Protein 3BWK (pdb70)

Structure (mmCIF, N/CA/C/O backbone):
data_3BWK
#
_entry.id   3BWK
#
_cell.length_a   113.996
_cell.length_b   113.996
_cell.length_c   226.116
_cell.angle_alpha   90.00
_cell.angle_beta   90.00
_cell.angle_gamma   90.00
#
_symmetry.space_group_name_H-M   'P 41 21 2'
#
loop_
_entity.id
_entity.type
_entity.pdbx_description
1 polymer 'Cysteine protease falcipain-3'
2 non-polymer N~2~-(morpholin-4-ylcarbonyl)-N-[(3S)-1-phenyl-5-(phenylsulfonyl)pentan-3-yl]-L-leucinamide
3 non-polymer 'SULFATE ION'
4 water water
#
loop_
_atom_site.group_PDB
_atom_site.id
_atom_site.type_symbol
_atom_site.label_atom_id
_atom_site.label_alt_id
_atom_site.label_comp_id
_atom_site.label_asym_id
_atom_site.label_entity_id
_atom_site.label_seq_id
_atom_site.pdbx_PDB_ins_code
_atom_site.Cartn_x
_atom_site.Cartn_y
_atom_site.Cartn_z
_atom_site.occupancy
_atom_site.B_iso_or_equiv
_atom_site.auth_seq_id
_atom_site.auth_comp_id
_atom_site.auth_asym_id
_atom_site.auth_atom_id
_atom_site.pdbx_PDB_model_num
ATOM 1 N N . TYR A 1 1 ? 21.794 -4.854 49.868 1.00 29.24 8 TYR A N 1
ATOM 2 C CA . TYR A 1 1 ? 21.133 -4.496 48.555 1.00 29.33 8 TYR A CA 1
ATOM 3 C C . TYR A 1 1 ? 19.717 -3.947 48.655 1.00 28.68 8 TYR A C 1
ATOM 4 O O . TYR A 1 1 ? 19.096 -3.690 47.629 1.00 28.42 8 TYR A O 1
ATOM 13 N N . GLU A 1 2 ? 19.194 -3.814 49.867 1.00 28.43 9 GLU A N 1
ATOM 14 C CA . GLU A 1 2 ? 17.855 -3.277 50.087 1.00 28.61 9 GLU A CA 1
ATOM 15 C C . GLU A 1 2 ? 17.873 -1.753 50.091 1.00 27.75 9 GLU A C 1
ATOM 16 O O . GLU A 1 2 ? 18.678 -1.126 50.765 1.00 28.88 9 GLU A O 1
ATOM 22 N N . ALA A 1 3 ? 16.991 -1.160 49.305 1.00 27.78 10 ALA A N 1
ATOM 23 C CA . ALA A 1 3 ? 16.826 0.285 49.225 1.00 27.26 10 ALA A CA 1
ATOM 24 C C . ALA A 1 3 ? 15.682 0.714 50.168 1.00 27.53 10 ALA A C 1
ATOM 25 O O . ALA A 1 3 ? 15.011 -0.119 50.796 1.00 26.83 10 ALA A O 1
ATOM 27 N N . ASN A 1 4 ? 15.469 2.027 50.228 1.00 27.94 11 ASN A N 1
ATOM 28 C CA . ASN A 1 4 ? 14.586 2.692 51.181 1.00 27.80 11 ASN A CA 1
ATOM 29 C C . ASN A 1 4 ? 13.322 3.113 50.431 1.00 26.88 11 ASN A C 1
ATOM 30 O O . ASN A 1 4 ? 13.432 3.823 49.451 1.00 26.04 11 ASN A O 1
ATOM 35 N N . TYR A 1 5 ? 12.136 2.682 50.857 1.00 26.83 12 TYR A N 1
ATOM 36 C CA . TYR A 1 5 ? 10.906 3.023 50.108 1.00 27.89 12 TYR A CA 1
ATOM 37 C C . TYR A 1 5 ? 10.743 4.539 49.892 1.00 28.89 12 TYR A C 1
ATOM 38 O O . TYR A 1 5 ? 10.426 5.002 48.790 1.00 28.65 12 TYR A O 1
ATOM 47 N N . GLU A 1 6 ? 10.961 5.296 50.964 1.00 30.20 13 GLU A N 1
ATOM 48 C CA . GLU A 1 6 ? 10.804 6.743 50.976 1.00 31.34 13 GLU A CA 1
ATOM 49 C C . GLU A 1 6 ? 11.638 7.445 49.903 1.00 31.67 13 GLU A C 1
ATOM 50 O O . GLU A 1 6 ? 11.137 8.319 49.191 1.00 32.67 13 GLU A O 1
ATOM 56 N N . ASP A 1 7 ? 12.911 7.065 49.783 1.00 31.83 14 ASP A N 1
ATOM 57 C CA . ASP A 1 7 ? 13.796 7.618 48.732 1.00 31.21 14 ASP A CA 1
ATOM 58 C C . ASP A 1 7 ? 13.452 7.114 47.353 1.00 30.68 14 ASP A C 1
ATOM 59 O O . ASP A 1 7 ? 13.493 7.880 46.399 1.00 31.25 14 ASP A O 1
ATOM 64 N N . VAL A 1 8 ? 13.128 5.828 47.243 1.00 29.66 15 VAL A N 1
ATOM 65 C CA . VAL A 1 8 ? 12.719 5.239 45.963 1.00 29.30 15 VAL A CA 1
ATOM 66 C C . VAL A 1 8 ? 11.426 5.850 45.400 1.00 29.09 15 VAL A C 1
ATOM 67 O O . VAL A 1 8 ? 11.389 6.236 44.234 1.00 29.68 15 VAL A O 1
ATOM 71 N N . ILE A 1 9 ? 10.380 5.981 46.202 1.00 28.46 16 ILE A N 1
ATOM 72 C CA . ILE A 1 9 ? 9.122 6.478 45.649 1.00 28.58 16 ILE A CA 1
ATOM 73 C C . ILE A 1 9 ? 9.244 7.916 45.160 1.00 28.56 16 ILE A C 1
ATOM 74 O O . ILE A 1 9 ? 8.599 8.304 44.201 1.00 28.53 16 ILE A O 1
ATOM 79 N N . LYS A 1 10 ? 10.078 8.705 45.822 1.00 29.18 17 LYS A N 1
ATOM 80 C CA . LYS A 1 10 ? 10.326 10.082 45.411 1.00 28.91 17 LYS A CA 1
ATOM 81 C C . LYS A 1 10 ? 11.017 10.159 44.039 1.00 28.86 17 LYS A C 1
ATOM 82 O O . LYS A 1 10 ? 10.742 11.070 43.274 1.00 29.25 17 LYS A O 1
ATOM 88 N N . LYS A 1 11 ? 11.891 9.209 43.716 1.00 28.69 18 LYS A N 1
ATOM 89 C CA . LYS A 1 11 ? 12.473 9.131 42.364 1.00 28.73 18 LYS A CA 1
ATOM 90 C C . LYS A 1 11 ? 11.481 8.665 41.282 1.00 28.80 18 LYS A C 1
ATOM 91 O O . LYS A 1 11 ? 11.556 9.146 40.166 1.00 28.94 18 LYS A O 1
ATOM 97 N N . TYR A 1 12 ? 10.560 7.751 41.604 1.00 28.70 19 TYR A N 1
ATOM 98 C CA . TYR A 1 12 ? 9.711 7.110 40.590 1.00 28.66 19 TYR A CA 1
ATOM 99 C C . TYR A 1 12 ? 8.349 7.794 40.374 1.00 29.21 19 TYR A C 1
ATOM 100 O O . TYR A 1 12 ? 7.833 7.804 39.260 1.00 29.20 19 TYR A O 1
ATOM 109 N N . LYS A 1 13 ? 7.750 8.340 41.430 1.00 29.25 20 LYS A N 1
ATOM 110 C CA . LYS A 1 13 ? 6.500 9.043 41.293 1.00 29.56 20 LYS A CA 1
ATOM 111 C C . LYS A 1 13 ? 6.786 10.464 40.804 1.00 31.21 20 LYS A C 1
ATOM 112 O O . LYS A 1 13 ? 7.503 11.239 41.494 1.00 31.96 20 LYS A O 1
ATOM 118 N N . PRO A 1 14 ? 6.208 10.839 39.636 1.00 31.81 21 PRO A N 1
ATOM 119 C CA . PRO A 1 14 ? 6.410 12.217 39.162 1.00 31.93 21 PRO A CA 1
ATOM 120 C C . PRO A 1 14 ? 5.804 13.241 40.110 1.00 32.57 21 PRO A C 1
ATOM 121 O O . PRO A 1 14 ? 4.826 12.951 40.796 1.00 32.75 21 PRO A O 1
ATOM 125 N N . ALA A 1 15 ? 6.418 14.420 40.169 1.00 33.35 22 ALA A N 1
ATOM 126 C CA . ALA A 1 15 ? 5.828 15.587 40.848 1.00 33.70 22 ALA A CA 1
ATOM 127 C C . ALA A 1 15 ? 4.458 15.858 40.231 1.00 33.94 22 ALA A C 1
ATOM 128 O O . ALA A 1 15 ? 4.274 15.684 39.014 1.00 34.41 22 ALA A O 1
ATOM 130 N N . ASP A 1 16 ? 3.491 16.244 41.056 1.00 34.02 23 ASP A N 1
ATOM 131 C CA . ASP A 1 16 ? 2.132 16.600 40.559 1.00 33.85 23 ASP A CA 1
ATOM 132 C C . ASP A 1 16 ? 1.328 15.401 39.978 1.00 33.72 23 ASP A C 1
ATOM 133 O O . ASP A 1 16 ? 0.191 15.577 39.483 1.00 33.73 23 ASP A O 1
ATOM 138 N N . ALA A 1 17 ? 1.910 14.197 40.041 1.00 33.05 24 ALA A N 1
ATOM 139 C CA . ALA A 1 17 ? 1.170 12.962 39.771 1.00 32.46 24 ALA A CA 1
ATOM 140 C C . ALA A 1 17 ? 0.219 12.748 40.950 1.00 31.85 24 ALA A C 1
ATOM 141 O O . ALA A 1 17 ? 0.630 12.905 42.089 1.00 31.69 24 ALA A O 1
ATOM 143 N N . LYS A 1 18 ? -1.056 12.473 40.669 1.00 31.61 25 LYS A N 1
ATOM 144 C CA . LYS A 1 18 ? -2.062 12.180 41.704 1.00 31.48 25 LYS A CA 1
ATOM 145 C C . LYS A 1 18 ? -2.490 10.727 41.528 1.00 31.07 25 LYS A C 1
ATOM 146 O O . LYS A 1 18 ? -2.820 10.329 40.418 1.00 31.30 25 LYS A O 1
ATOM 152 N N . LEU A 1 19 ? -2.494 9.935 42.602 1.00 30.68 26 LEU A N 1
ATOM 153 C CA . LEU A 1 19 ? -2.861 8.514 42.507 1.00 30.07 26 LEU A CA 1
ATOM 154 C C . LEU A 1 19 ? -4.370 8.280 42.316 1.00 29.77 26 LEU A C 1
ATOM 155 O O . LEU A 1 19 ? -5.208 8.802 43.050 1.00 28.21 26 LEU A O 1
ATOM 160 N N . ASP A 1 20 ? -4.688 7.479 41.306 1.00 30.54 27 ASP A N 1
ATOM 161 C CA . ASP A 1 20 ? -6.023 6.927 41.139 1.00 30.56 27 ASP A CA 1
ATOM 162 C C . ASP A 1 20 ? -6.073 5.595 41.886 1.00 30.07 27 ASP A C 1
ATOM 163 O O . ASP A 1 20 ? -5.461 4.621 41.468 1.00 30.40 27 ASP A O 1
ATOM 168 N N . ARG A 1 21 ? -6.801 5.587 42.999 1.00 29.68 28 ARG A N 1
ATOM 169 C CA . ARG A 1 21 ? -6.956 4.443 43.880 1.00 29.59 28 ARG A CA 1
ATOM 170 C C . ARG A 1 21 ? -8.076 3.492 43.476 1.00 28.65 28 ARG A C 1
ATOM 171 O O . ARG A 1 21 ? -8.261 2.456 44.126 1.00 28.91 28 ARG A O 1
ATOM 179 N N . ILE A 1 22 ? -8.810 3.801 42.410 1.00 27.68 29 ILE A N 1
ATOM 180 C CA . ILE A 1 22 ? -9.893 2.926 41.982 1.00 27.77 29 ILE A CA 1
ATOM 181 C C . ILE A 1 22 ? -9.352 1.691 41.258 1.00 27.33 29 ILE A C 1
ATOM 182 O O . ILE A 1 22 ? -9.606 0.557 41.678 1.00 27.30 29 ILE A O 1
ATOM 187 N N . ALA A 1 23 ? -8.564 1.901 40.207 1.00 26.86 30 ALA A N 1
ATOM 188 C CA . ALA A 1 23 ? -8.235 0.808 39.293 1.00 26.21 30 ALA A CA 1
ATOM 189 C C . ALA A 1 23 ? -6.954 1.059 38.551 1.00 25.44 30 ALA A C 1
ATOM 190 O O . ALA A 1 23 ? -6.725 2.135 38.061 1.00 24.67 30 ALA A O 1
ATOM 192 N N . TYR A 1 24 ? -6.118 0.038 38.474 1.00 25.52 31 TYR A N 1
ATOM 193 C CA . TYR A 1 24 ? -4.929 0.080 37.643 1.00 25.16 31 TYR A CA 1
ATOM 194 C C . TYR A 1 24 ? -4.401 -1.336 37.490 1.00 24.81 31 TYR A C 1
ATOM 195 O O . TYR A 1 24 ? -4.123 -2.022 38.480 1.00 23.99 31 TYR A O 1
ATOM 204 N N . ASP A 1 25 ? -4.246 -1.764 36.248 1.00 24.24 32 ASP A N 1
ATOM 205 C CA . ASP A 1 25 ? -3.955 -3.141 35.964 1.00 24.48 32 ASP A CA 1
ATOM 206 C C . ASP A 1 25 ? -2.766 -3.181 34.992 1.00 24.34 32 ASP A C 1
ATOM 207 O O . ASP A 1 25 ? -2.862 -2.719 33.875 1.00 24.10 32 ASP A O 1
ATOM 212 N N . TRP A 1 26 ? -1.640 -3.730 35.439 1.00 23.94 33 TRP A N 1
ATOM 213 C CA . TRP A 1 26 ? -0.442 -3.800 34.589 1.00 24.07 33 TRP A CA 1
ATOM 214 C C . TRP A 1 26 ? -0.574 -4.723 33.355 1.00 23.96 33 TRP A C 1
ATOM 215 O O . TRP A 1 26 ? 0.181 -4.589 32.377 1.00 23.03 33 TRP A O 1
ATOM 226 N N . ARG A 1 27 ? -1.539 -5.639 33.407 1.00 24.31 34 ARG A N 1
ATOM 227 C CA . ARG A 1 27 ? -1.898 -6.466 32.246 1.00 24.73 34 ARG A CA 1
ATOM 228 C C . ARG A 1 27 ? -2.467 -5.642 31.094 1.00 24.86 34 ARG A C 1
ATOM 229 O O . ARG A 1 27 ? -2.349 -6.037 29.970 1.00 25.61 34 ARG A O 1
ATOM 237 N N . LEU A 1 28 ? -3.077 -4.498 31.392 1.00 25.63 35 LEU A N 1
ATOM 238 C CA . LEU A 1 28 ? -3.549 -3.563 30.385 1.00 26.05 35 LEU A CA 1
ATOM 239 C C . LEU A 1 28 ? -2.489 -2.530 29.958 1.00 26.83 35 LEU A C 1
ATOM 240 O O . LEU A 1 28 ? -2.731 -1.707 29.063 1.00 27.48 35 LEU A O 1
ATOM 245 N N . HIS A 1 29 ? -1.315 -2.570 30.574 1.00 27.65 36 HIS A N 1
ATOM 246 C CA . HIS A 1 29 ? -0.253 -1.605 30.264 1.00 28.30 36 HIS A CA 1
ATOM 247 C C . HIS A 1 29 ? 1.106 -2.255 29.971 1.00 28.39 36 HIS A C 1
ATOM 248 O O . HIS A 1 29 ? 2.127 -1.612 30.064 1.00 28.56 36 HIS A O 1
ATOM 255 N N . GLY A 1 30 ? 1.102 -3.522 29.575 1.00 28.84 37 GLY A N 1
ATOM 256 C CA . GLY A 1 30 ? 2.313 -4.177 29.101 1.00 28.51 37 GLY A CA 1
ATOM 257 C C . GLY A 1 30 ? 3.348 -4.517 30.168 1.00 28.50 37 GLY A C 1
ATOM 258 O O . GLY A 1 30 ? 4.515 -4.669 29.856 1.00 28.66 37 GLY A O 1
ATOM 259 N N . GLY A 1 31 ? 2.918 -4.682 31.412 1.00 28.03 38 GLY A N 1
ATOM 260 C CA . GLY A 1 31 ? 3.840 -4.918 32.520 1.00 27.23 38 GLY A CA 1
ATOM 261 C C . GLY A 1 31 ? 3.854 -6.333 33.082 1.00 26.53 38 GLY A C 1
ATOM 262 O O . GLY A 1 31 ? 4.513 -6.569 34.086 1.00 27.05 38 GLY A O 1
ATOM 263 N N . VAL A 1 32 ? 3.138 -7.262 32.445 1.00 25.70 39 VAL A N 1
ATOM 264 C CA . VAL A 1 32 ? 2.975 -8.636 32.938 1.00 25.24 39 VAL A CA 1
ATOM 265 C C . VAL A 1 32 ? 3.190 -9.675 31.817 1.00 24.92 39 VAL A C 1
ATOM 266 O O . VAL A 1 32 ? 2.533 -9.682 30.783 1.00 25.34 39 VAL A O 1
ATOM 270 N N . THR A 1 33 ? 4.066 -10.617 32.115 1.00 25.32 40 THR A N 1
ATOM 271 C CA . THR A 1 33 ? 4.478 -11.677 31.242 1.00 23.93 40 THR A CA 1
ATOM 272 C C . THR A 1 33 ? 3.567 -12.890 31.507 1.00 23.91 40 THR A C 1
ATOM 273 O O . THR A 1 33 ? 2.824 -12.906 32.484 1.00 23.83 40 THR A O 1
ATOM 277 N N . PRO A 1 34 ? 3.575 -13.887 30.606 1.00 23.34 41 PRO A N 1
ATOM 278 C CA . PRO A 1 34 ? 2.700 -15.043 30.754 1.00 23.48 41 PRO A CA 1
ATOM 279 C C . PRO A 1 34 ? 2.788 -15.767 32.094 1.00 23.65 41 PRO A C 1
ATOM 280 O O . PRO A 1 34 ? 3.824 -15.758 32.765 1.00 23.30 41 PRO A O 1
ATOM 284 N N . VAL A 1 35 ? 1.662 -16.368 32.459 1.00 24.41 42 VAL A N 1
ATOM 285 C CA . VAL A 1 35 ? 1.529 -17.202 33.629 1.00 24.16 42 VAL A CA 1
ATOM 286 C C . VAL A 1 35 ? 2.355 -18.468 33.399 1.00 24.59 42 VAL A C 1
ATOM 287 O O . VAL A 1 35 ? 2.345 -19.052 32.294 1.00 24.98 42 VAL A O 1
ATOM 291 N N . LYS A 1 36 ? 3.106 -18.837 34.436 1.00 24.81 43 LYS A N 1
ATOM 292 C CA . LYS A 1 36 ? 3.882 -20.076 34.448 1.00 24.90 43 LYS A CA 1
ATOM 293 C C . LYS A 1 36 ? 3.317 -21.112 35.485 1.00 25.05 43 LYS A C 1
ATOM 294 O O . LYS A 1 36 ? 2.336 -20.863 36.218 1.00 22.82 43 LYS A O 1
ATOM 300 N N . ASP A 1 37 ? 3.893 -22.311 35.439 1.00 25.34 44 ASP A N 1
ATOM 301 C CA . ASP A 1 37 ? 3.478 -23.437 36.268 1.00 25.35 44 ASP A CA 1
ATOM 302 C C . ASP A 1 37 ? 4.673 -24.107 36.960 1.00 25.35 44 ASP A C 1
ATOM 303 O O . ASP A 1 37 ? 5.550 -24.698 36.308 1.00 24.65 44 ASP A O 1
ATOM 308 N N . GLN A 1 38 ? 4.672 -24.041 38.283 1.00 25.47 45 GLN A N 1
ATOM 309 C CA . GLN A 1 38 ? 5.739 -24.626 39.074 1.00 26.16 45 GLN A CA 1
ATOM 310 C C . GLN A 1 38 ? 5.700 -26.169 39.171 1.00 25.93 45 GLN A C 1
ATOM 311 O O . GLN A 1 38 ? 6.706 -26.784 39.535 1.00 25.39 45 GLN A O 1
ATOM 317 N N . ALA A 1 39 ? 4.586 -26.789 38.755 1.00 24.94 46 ALA A N 1
ATOM 318 C CA . ALA A 1 39 ? 4.426 -28.237 38.805 1.00 24.87 46 ALA A CA 1
ATOM 319 C C . ALA A 1 39 ? 4.676 -28.771 40.217 1.00 24.44 46 ALA A C 1
ATOM 320 O O . ALA A 1 39 ? 4.347 -28.092 41.177 1.00 24.20 46 ALA A O 1
ATOM 322 N N . LEU A 1 40 ? 5.211 -29.984 40.367 1.00 25.80 47 LEU A N 1
ATOM 323 C CA . LEU A 1 40 ? 5.327 -30.603 41.687 1.00 25.84 47 LEU A CA 1
ATOM 324 C C . LEU A 1 40 ? 6.623 -30.131 42.379 1.00 26.37 47 LEU A C 1
ATOM 325 O O . LEU A 1 40 ? 7.604 -30.863 42.466 1.00 26.44 47 LEU A O 1
ATOM 330 N N . CYS A 1 41 ? 6.612 -28.898 42.882 1.00 26.92 48 CYS A N 1
ATOM 331 C CA . CYS A 1 41 ? 7.807 -28.291 43.430 1.00 26.94 48 CYS A CA 1
ATOM 332 C C . CYS A 1 41 ? 7.423 -27.047 44.221 1.00 26.83 48 CYS A C 1
ATOM 333 O O . CYS A 1 41 ? 6.573 -26.281 43.782 1.00 27.03 48 CYS A O 1
ATOM 336 N N . GLY A 1 42 ? 8.047 -26.844 45.387 1.00 26.63 49 GLY A N 1
ATOM 337 C CA . GLY A 1 42 ? 7.774 -25.672 46.230 1.00 26.53 49 GLY A CA 1
ATOM 338 C C . GLY A 1 42 ? 8.600 -24.441 45.886 1.00 26.26 49 GLY A C 1
ATOM 339 O O . GLY A 1 42 ? 9.115 -23.750 46.773 1.00 25.75 49 GLY A O 1
ATOM 340 N N . SER A 1 43 ? 8.705 -24.162 44.592 1.00 26.29 50 SER A N 1
ATOM 341 C CA . SER A 1 43 ? 9.526 -23.054 44.077 1.00 26.13 50 SER A CA 1
ATOM 342 C C . SER A 1 43 ? 8.777 -21.743 43.861 1.00 25.33 50 SER A C 1
ATOM 343 O O . SER A 1 43 ? 9.219 -20.917 43.078 1.00 25.65 50 SER A O 1
ATOM 346 N N . CYS A 1 44 ? 7.656 -21.549 44.545 1.00 25.06 51 CYS A N 1
ATOM 347 C CA . CYS A 1 44 ? 6.856 -20.322 44.439 1.00 24.47 51 CYS A CA 1
ATOM 348 C C . CYS A 1 44 ? 7.696 -19.079 44.684 1.00 24.35 51 CYS A C 1
ATOM 349 O O . CYS A 1 44 ? 7.524 -18.060 44.010 1.00 24.65 51 CYS A O 1
ATOM 352 N N . TRP A 1 45 ? 8.616 -19.167 45.639 1.00 23.63 52 TRP A N 1
ATOM 353 C CA . TRP A 1 45 ? 9.526 -18.041 45.948 1.00 23.31 52 TRP A CA 1
ATOM 354 C C . TRP A 1 45 ? 10.356 -17.533 44.731 1.00 22.83 52 TRP A C 1
ATOM 355 O O . TRP A 1 45 ? 10.692 -16.345 44.632 1.00 22.00 52 TRP A O 1
ATOM 366 N N . ALA A 1 46 ? 10.676 -18.464 43.841 1.00 23.07 53 ALA A N 1
ATOM 367 C CA . ALA A 1 46 ? 11.456 -18.228 42.624 1.00 22.52 53 ALA A CA 1
ATOM 368 C C . ALA A 1 46 ? 10.540 -17.701 41.505 1.00 22.44 53 ALA A C 1
ATOM 369 O O . ALA A 1 46 ? 10.892 -16.810 40.766 1.00 24.78 53 ALA A O 1
ATOM 371 N N . PHE A 1 47 ? 9.331 -18.219 41.409 1.00 22.45 54 PHE A N 1
ATOM 372 C CA . PHE A 1 47 ? 8.313 -17.694 40.492 1.00 22.07 54 PHE A CA 1
ATOM 373 C C . PHE A 1 47 ? 7.872 -16.257 40.828 1.00 22.13 54 PHE A C 1
ATOM 374 O O . PHE A 1 47 ? 7.804 -15.359 39.950 1.00 21.12 54 PHE A O 1
ATOM 382 N N . SER A 1 48 ? 7.646 -16.018 42.116 1.00 22.89 55 SER A N 1
ATOM 383 C CA . SER A 1 48 ? 7.326 -14.671 42.604 1.00 23.09 55 SER A CA 1
ATOM 384 C C . SER A 1 48 ? 8.413 -13.662 42.293 1.00 23.80 55 SER A C 1
ATOM 385 O O . SER A 1 48 ? 8.164 -12.667 41.602 1.00 25.47 55 SER A O 1
ATOM 388 N N . SER A 1 49 ? 9.618 -13.922 42.782 1.00 23.58 56 SER A N 1
ATOM 389 C CA . SER A 1 49 ? 10.715 -13.016 42.628 1.00 23.70 56 SER A CA 1
ATOM 390 C C . SER A 1 49 ? 11.142 -12.836 41.158 1.00 24.31 56 SER A C 1
ATOM 391 O O . SER A 1 49 ? 11.275 -11.712 40.711 1.00 25.30 56 SER A O 1
ATOM 394 N N . VAL A 1 50 ? 11.357 -13.920 40.408 1.00 24.52 57 VAL A N 1
ATOM 395 C CA . VAL A 1 50 ? 11.713 -13.788 38.993 1.00 23.50 57 VAL A CA 1
ATOM 396 C C . VAL A 1 50 ? 10.629 -13.077 38.188 1.00 23.56 57 VAL A C 1
ATOM 397 O O . VAL A 1 50 ? 10.921 -12.252 37.321 1.00 23.97 57 VAL A O 1
ATOM 401 N N . GLY A 1 51 ? 9.377 -13.386 38.482 1.00 23.90 58 GLY A N 1
ATOM 402 C CA . GLY A 1 51 ? 8.259 -12.764 37.789 1.00 23.68 58 GLY A CA 1
ATOM 403 C C . GLY A 1 51 ? 8.205 -11.269 37.973 1.00 23.74 58 GLY A C 1
ATOM 404 O O . GLY A 1 51 ? 7.896 -10.541 37.039 1.00 24.16 58 GLY A O 1
ATOM 405 N N . SER A 1 52 ? 8.491 -10.795 39.188 1.00 24.15 59 SER A N 1
ATOM 406 C CA . SER A 1 52 ? 8.470 -9.366 39.455 1.00 23.60 59 SER A CA 1
ATOM 407 C C . SER A 1 52 ? 9.603 -8.666 38.667 1.00 23.68 59 SER A C 1
ATOM 408 O O . SER A 1 52 ? 9.449 -7.520 38.247 1.00 23.21 59 SER A O 1
ATOM 411 N N . VAL A 1 53 ? 10.709 -9.381 38.444 1.00 24.26 60 VAL A N 1
ATOM 412 C CA . VAL A 1 53 ? 11.837 -8.879 37.651 1.00 23.98 60 VAL A CA 1
ATOM 413 C C . VAL A 1 53 ? 11.489 -8.832 36.165 1.00 24.50 60 VAL A C 1
ATOM 414 O O . VAL A 1 53 ? 11.807 -7.857 35.481 1.00 25.31 60 VAL A O 1
ATOM 418 N N . GLU A 1 54 ? 10.836 -9.879 35.661 1.00 25.08 61 GLU A N 1
ATOM 419 C CA . GLU A 1 54 ? 10.277 -9.884 34.288 1.00 24.98 61 GLU A CA 1
ATOM 420 C C . GLU A 1 54 ? 9.386 -8.669 34.062 1.00 25.02 61 GLU A C 1
ATOM 421 O O . GLU A 1 54 ? 9.514 -7.984 33.046 1.00 25.34 61 GLU A O 1
ATOM 427 N N . SER A 1 55 ? 8.500 -8.400 35.016 1.00 24.97 62 SER A N 1
ATOM 428 C CA . SER A 1 55 ? 7.663 -7.197 35.000 1.00 25.15 62 SER A CA 1
ATOM 429 C C . SER A 1 55 ? 8.455 -5.864 34.994 1.00 25.40 62 SER A C 1
ATOM 430 O O . SER A 1 55 ? 8.114 -4.962 34.211 1.00 25.26 62 SER A O 1
ATOM 433 N N . GLN A 1 56 ? 9.501 -5.729 35.810 1.00 25.23 63 GLN A N 1
ATOM 434 C CA . GLN A 1 56 ? 10.283 -4.486 35.789 1.00 25.83 63 GLN A CA 1
ATOM 435 C C . GLN A 1 56 ? 10.985 -4.299 34.467 1.00 25.29 63 GLN A C 1
ATOM 436 O O . GLN A 1 56 ? 10.993 -3.215 33.919 1.00 25.25 63 GLN A O 1
ATOM 442 N N . TYR A 1 57 ? 11.596 -5.368 33.974 1.00 25.13 64 TYR A N 1
ATOM 443 C CA . TYR A 1 57 ? 12.164 -5.353 32.617 1.00 25.09 64 TYR A CA 1
ATOM 444 C C . TYR A 1 57 ? 11.147 -4.951 31.554 1.00 25.05 64 TYR A C 1
ATOM 445 O O . TYR A 1 57 ? 11.468 -4.128 30.716 1.00 25.71 64 TYR A O 1
ATOM 454 N N . ALA A 1 58 ? 9.932 -5.501 31.600 1.00 25.25 65 ALA A N 1
ATOM 455 C CA . ALA A 1 58 ? 8.914 -5.192 30.586 1.00 25.57 65 ALA A CA 1
ATOM 456 C C . ALA A 1 58 ? 8.528 -3.725 30.628 1.00 26.06 65 ALA A C 1
ATOM 457 O O . ALA A 1 58 ? 8.395 -3.073 29.595 1.00 26.72 65 ALA A O 1
ATOM 459 N N . ILE A 1 59 ? 8.371 -3.202 31.833 1.00 26.60 66 ILE A N 1
ATOM 460 C CA . ILE A 1 59 ? 7.944 -1.826 32.046 1.00 26.32 66 ILE A CA 1
ATOM 461 C C . ILE A 1 59 ? 9.054 -0.833 31.667 1.00 26.76 66 ILE A C 1
ATOM 462 O O . ILE A 1 59 ? 8.785 0.154 31.021 1.00 26.74 66 ILE A O 1
ATOM 467 N N . ARG A 1 60 ? 10.294 -1.094 32.075 1.00 27.42 67 ARG A N 1
ATOM 468 C CA . ARG A 1 60 ? 11.375 -0.131 31.918 1.00 27.97 67 ARG A CA 1
ATOM 469 C C . ARG A 1 60 ? 12.058 -0.219 30.564 1.00 28.49 67 ARG A C 1
ATOM 470 O O . ARG A 1 60 ? 12.530 0.788 30.040 1.00 27.84 67 ARG A O 1
ATOM 478 N N . LYS A 1 61 ? 12.121 -1.424 30.001 1.00 29.33 68 LYS A N 1
ATOM 479 C CA . LYS A 1 61 ? 12.806 -1.629 28.738 1.00 30.20 68 LYS A CA 1
ATOM 480 C C . LYS A 1 61 ? 11.837 -1.843 27.583 1.00 29.95 68 LYS A C 1
ATOM 481 O O . LYS A 1 61 ? 12.229 -1.808 26.434 1.00 29.40 68 LYS A O 1
ATOM 487 N N . LYS A 1 62 ? 10.561 -2.023 27.894 1.00 30.56 69 LYS A N 1
ATOM 488 C CA . LYS A 1 62 ? 9.514 -2.113 26.866 1.00 31.38 69 LYS A CA 1
ATOM 489 C C . LYS A 1 62 ? 9.798 -3.191 25.811 1.00 30.77 69 LYS A C 1
ATOM 490 O O . LYS A 1 62 ? 9.665 -2.980 24.627 1.00 31.12 69 LYS A O 1
ATOM 496 N N . ALA A 1 63 ? 10.165 -4.365 26.289 1.00 30.34 70 ALA A N 1
ATOM 497 C CA . ALA A 1 63 ? 10.417 -5.515 25.437 1.00 29.83 70 ALA A CA 1
ATOM 498 C C . ALA A 1 63 ? 10.154 -6.707 26.331 1.00 29.41 70 ALA A C 1
ATOM 499 O O . ALA A 1 63 ? 9.998 -6.551 27.543 1.00 29.68 70 ALA A O 1
ATOM 501 N N . LEU A 1 64 ? 10.095 -7.884 25.723 1.00 28.92 71 LEU A N 1
ATOM 502 C CA . LEU A 1 64 ? 9.709 -9.084 26.420 1.00 28.25 71 LEU A CA 1
ATOM 503 C C . LEU A 1 64 ? 10.969 -9.810 26.904 1.00 27.66 71 LEU A C 1
ATOM 504 O O . LEU A 1 64 ? 11.817 -10.171 26.108 1.00 27.68 71 LEU A O 1
ATOM 509 N N . PHE A 1 65 ? 11.073 -10.001 28.210 1.00 26.97 72 PHE A N 1
ATOM 510 C CA . PHE A 1 65 ? 12.168 -10.718 28.819 1.00 26.16 72 PHE A CA 1
ATOM 511 C C . PHE A 1 65 ? 11.581 -11.826 29.655 1.00 25.05 72 PHE A C 1
ATOM 512 O O . PHE A 1 65 ? 10.746 -11.582 30.521 1.00 24.77 72 PHE A O 1
ATOM 520 N N . LEU A 1 66 ? 12.008 -13.046 29.355 1.00 24.28 73 LEU A N 1
ATOM 521 C CA . LEU A 1 66 ? 11.575 -14.251 30.024 1.00 23.84 73 LEU A CA 1
ATOM 522 C C . LEU A 1 66 ? 12.790 -14.909 30.660 1.00 22.91 73 LEU A C 1
ATOM 523 O O . LEU A 1 66 ? 13.728 -15.291 29.961 1.00 22.28 73 LEU A O 1
ATOM 528 N N . PHE A 1 67 ? 12.783 -15.001 31.994 1.00 22.78 74 PHE A N 1
ATOM 529 C CA . PHE A 1 67 ? 13.939 -15.472 32.769 1.00 22.40 74 PHE A CA 1
ATOM 530 C C . PHE A 1 67 ? 13.685 -16.816 33.434 1.00 22.20 74 PHE A C 1
ATOM 531 O O . PHE A 1 67 ? 12.596 -17.352 33.431 1.00 21.65 74 PHE A O 1
ATOM 539 N N . SER A 1 68 ? 14.729 -17.342 34.041 1.00 23.00 75 SER A N 1
ATOM 540 C CA . SER A 1 68 ? 14.778 -18.714 34.465 1.00 23.33 75 SER A CA 1
ATOM 541 C C . SER A 1 68 ? 14.623 -18.845 35.959 1.00 23.89 75 SER A C 1
ATOM 542 O O . SER A 1 68 ? 15.494 -18.451 36.728 1.00 25.30 75 SER A O 1
ATOM 545 N N . GLU A 1 69 ? 13.503 -19.404 36.390 1.00 25.19 76 GLU A N 1
ATOM 546 C CA . GLU A 1 69 ? 13.327 -19.778 37.795 1.00 24.60 76 GLU A CA 1
ATOM 547 C C . GLU A 1 69 ? 14.237 -20.931 38.183 1.00 24.46 76 GLU A C 1
ATOM 548 O O . GLU A 1 69 ? 14.686 -20.996 39.301 1.00 24.27 76 GLU A O 1
ATOM 554 N N . GLN A 1 70 ? 14.511 -21.839 37.247 1.00 24.56 77 GLN A N 1
ATOM 555 C CA . GLN A 1 70 ? 15.352 -23.016 37.523 1.00 24.90 77 GLN A CA 1
ATOM 556 C C . GLN A 1 70 ? 16.790 -22.693 37.963 1.00 24.67 77 GLN A C 1
ATOM 557 O O . GLN A 1 70 ? 17.380 -23.396 38.758 1.00 24.13 77 GLN A O 1
ATOM 563 N N . GLU A 1 71 ? 17.352 -21.640 37.418 1.00 25.39 78 GLU A N 1
ATOM 564 C CA . GLU A 1 71 ? 18.649 -21.175 37.830 1.00 26.77 78 GLU A CA 1
ATOM 565 C C . GLU A 1 71 ? 18.712 -20.813 39.296 1.00 27.05 78 GLU A C 1
ATOM 566 O O . GLU A 1 71 ? 19.691 -21.111 39.965 1.00 27.80 78 GLU A O 1
ATOM 572 N N . LEU A 1 72 ? 17.677 -20.139 39.799 1.00 27.30 79 LEU A N 1
ATOM 573 C CA . LEU A 1 72 ? 17.614 -19.804 41.209 1.00 26.82 79 LEU A CA 1
ATOM 574 C C . LEU A 1 72 ? 17.421 -21.063 42.017 1.00 26.57 79 LEU A C 1
ATOM 575 O O . LEU A 1 72 ? 18.064 -21.249 43.064 1.00 27.18 79 LEU A O 1
ATOM 580 N N . VAL A 1 73 ? 16.536 -21.926 41.542 1.00 25.65 80 VAL A N 1
ATOM 581 C CA . VAL A 1 73 ? 16.307 -23.190 42.222 1.00 25.58 80 VAL A CA 1
ATOM 582 C C . VAL A 1 73 ? 17.603 -23.938 42.344 1.00 25.90 80 VAL A C 1
ATOM 583 O O . VAL A 1 73 ? 17.906 -24.416 43.414 1.00 26.90 80 VAL A O 1
ATOM 587 N N . ASP A 1 74 ? 18.371 -24.020 41.258 1.00 25.83 81 ASP A N 1
ATOM 588 C CA . ASP A 1 74 ? 19.601 -24.767 41.251 1.00 25.85 81 ASP A CA 1
ATOM 589 C C . ASP A 1 74 ? 20.700 -24.067 42.006 1.00 25.84 81 ASP A C 1
ATOM 590 O O . ASP A 1 74 ? 21.509 -24.727 42.585 1.00 25.99 81 ASP A O 1
ATOM 595 N N . CYS A 1 75 ? 20.785 -22.745 41.911 1.00 26.87 82 CYS A N 1
ATOM 596 C CA . CYS A 1 75 ? 22.011 -22.017 42.288 1.00 27.32 82 CYS A CA 1
ATOM 597 C C . CYS A 1 75 ? 21.889 -21.131 43.507 1.00 27.41 82 CYS A C 1
ATOM 598 O O . CYS A 1 75 ? 22.896 -20.710 44.024 1.00 28.08 82 CYS A O 1
ATOM 601 N N . SER A 1 76 ? 20.678 -20.806 43.934 1.00 27.88 83 SER A N 1
ATOM 602 C CA . SER A 1 76 ? 20.482 -19.920 45.090 1.00 28.37 83 SER A CA 1
ATOM 603 C C . SER A 1 76 ? 20.742 -20.675 46.380 1.00 28.23 83 SER A C 1
ATOM 604 O O . SER A 1 76 ? 19.866 -21.375 46.849 1.00 28.73 83 SER A O 1
ATOM 607 N N . VAL A 1 77 ? 21.933 -20.518 46.954 1.00 28.98 84 VAL A N 1
ATOM 608 C CA . VAL A 1 77 ? 22.340 -21.241 48.164 1.00 29.17 84 VAL A CA 1
ATOM 609 C C . VAL A 1 77 ? 21.636 -20.742 49.431 1.00 29.44 84 VAL A C 1
ATOM 610 O O . VAL A 1 77 ? 21.531 -21.463 50.432 1.00 29.47 84 VAL A O 1
ATOM 614 N N . LYS A 1 78 ? 21.133 -19.515 49.362 1.00 30.12 85 LYS A N 1
ATOM 615 C CA . LYS A 1 78 ? 20.350 -18.904 50.442 1.00 30.24 85 LYS A CA 1
ATOM 616 C C . LYS A 1 78 ? 18.917 -19.398 50.515 1.00 29.56 85 LYS A C 1
ATOM 617 O O . LYS A 1 78 ? 18.238 -19.141 51.495 1.00 29.92 85 LYS A O 1
ATOM 623 N N . ASN A 1 79 ? 18.464 -20.116 49.490 1.00 28.86 86 ASN A N 1
ATOM 624 C CA . ASN A 1 79 ? 17.143 -20.748 49.478 1.00 27.83 86 ASN A CA 1
ATOM 625 C C . ASN A 1 79 ? 17.286 -22.258 49.456 1.00 26.82 86 ASN A C 1
ATOM 626 O O . ASN A 1 79 ? 18.381 -22.727 49.549 1.00 26.14 86 ASN A O 1
ATOM 631 N N . ASN A 1 80 ? 16.178 -23.001 49.367 1.00 26.79 87 ASN A N 1
ATOM 632 C CA . ASN A 1 80 ? 16.183 -24.454 49.484 1.00 27.06 87 ASN A CA 1
ATOM 633 C C . ASN A 1 80 ? 15.446 -25.126 48.336 1.00 26.69 87 ASN A C 1
ATOM 634 O O . ASN A 1 80 ? 14.709 -26.073 48.559 1.00 26.38 87 ASN A O 1
ATOM 639 N N . GLY A 1 81 ? 15.631 -24.629 47.111 1.00 26.26 88 GLY A N 1
ATOM 640 C CA . GLY A 1 81 ? 14.985 -25.205 45.930 1.00 25.91 88 GLY A CA 1
ATOM 641 C C . GLY A 1 81 ? 13.500 -25.491 46.058 1.00 25.41 88 GLY A C 1
ATOM 642 O O . GLY A 1 81 ? 12.712 -24.620 46.424 1.00 24.21 88 GLY A O 1
ATOM 643 N N . CYS A 1 82 ? 13.128 -26.738 45.781 1.00 25.49 89 CYS A N 1
ATOM 644 C CA . CYS A 1 82 ? 11.735 -27.205 45.908 1.00 25.49 89 CYS A CA 1
ATOM 645 C C . CYS A 1 82 ? 11.196 -27.230 47.333 1.00 24.86 89 CYS A C 1
ATOM 646 O O . CYS A 1 82 ? 9.988 -27.310 47.540 1.00 25.34 89 CYS A O 1
ATOM 649 N N . TYR A 1 83 ? 12.073 -27.151 48.321 1.00 24.52 90 TYR A N 1
ATOM 650 C CA . TYR A 1 83 ? 11.637 -27.153 49.708 1.00 24.62 90 TYR A CA 1
ATOM 651 C C . TYR A 1 83 ? 11.297 -25.780 50.238 1.00 24.59 90 TYR A C 1
ATOM 652 O O . TYR A 1 83 ? 10.848 -25.687 51.358 1.00 25.11 90 TYR A O 1
ATOM 661 N N . GLY A 1 84 ? 11.535 -24.735 49.441 1.00 24.81 91 GLY A N 1
ATOM 662 C CA . GLY A 1 84 ? 11.112 -23.382 49.757 1.00 24.92 91 GLY A CA 1
ATOM 663 C C . GLY A 1 84 ? 12.214 -22.345 49.861 1.00 24.79 91 GLY A C 1
ATOM 664 O O . GLY A 1 84 ? 13.383 -22.639 49.759 1.00 25.72 91 GLY A O 1
ATOM 665 N N . GLY A 1 85 ? 11.806 -21.113 50.103 1.00 24.73 92 GLY A N 1
ATOM 666 C CA . GLY A 1 85 ? 12.702 -20.003 50.200 1.00 24.86 92 GLY A CA 1
ATOM 667 C C . GLY A 1 85 ? 11.967 -18.714 50.520 1.00 25.13 92 GLY A C 1
ATOM 668 O O . GLY A 1 85 ? 10.827 -18.741 50.977 1.00 24.21 92 GLY A O 1
ATOM 669 N N . TYR A 1 86 ? 12.663 -17.597 50.299 1.00 25.95 93 TYR A N 1
ATOM 670 C CA . TYR A 1 86 ? 12.276 -16.287 50.773 1.00 26.92 93 TYR A CA 1
ATOM 671 C C . TYR A 1 86 ? 12.494 -15.339 49.638 1.00 26.63 93 TYR A C 1
ATOM 672 O O . TYR A 1 86 ? 13.413 -15.535 48.870 1.00 27.00 93 TYR A O 1
ATOM 681 N N . ILE A 1 87 ? 11.678 -14.292 49.563 1.00 26.21 94 ILE A N 1
ATOM 682 C CA . ILE A 1 87 ? 11.726 -13.339 48.469 1.00 26.31 94 ILE A CA 1
ATOM 683 C C . ILE A 1 87 ? 13.042 -12.554 48.466 1.00 26.58 94 ILE A C 1
ATOM 684 O O . ILE A 1 87 ? 13.664 -12.436 47.425 1.00 27.14 94 ILE A O 1
ATOM 689 N N . THR A 1 88 ? 13.468 -12.041 49.623 1.00 26.60 95 THR A N 1
ATOM 690 C CA . THR A 1 88 ? 14.690 -11.237 49.699 1.00 26.68 95 THR A CA 1
ATOM 691 C C . THR A 1 88 ? 15.947 -12.063 49.439 1.00 25.98 95 THR A C 1
ATOM 692 O O . THR A 1 88 ? 16.852 -11.598 48.787 1.00 25.08 95 THR A O 1
ATOM 696 N N . ASN A 1 89 ? 15.987 -13.287 49.963 1.00 26.38 96 ASN A N 1
ATOM 697 C CA . ASN A 1 89 ? 17.072 -14.227 49.675 1.00 25.74 96 ASN A CA 1
ATOM 698 C C . ASN A 1 89 ? 17.233 -14.412 48.176 1.00 25.65 96 ASN A C 1
ATOM 699 O O . ASN A 1 89 ? 18.342 -14.367 47.655 1.00 26.33 96 ASN A O 1
ATOM 704 N N . ALA A 1 90 ? 16.103 -14.614 47.494 1.00 25.56 97 ALA A N 1
ATOM 705 C CA . ALA A 1 90 ? 16.028 -14.738 46.039 1.00 24.96 97 ALA A CA 1
ATOM 706 C C . ALA A 1 90 ? 16.654 -13.524 45.348 1.00 25.15 97 ALA A C 1
ATOM 707 O O . ALA A 1 90 ? 17.552 -13.703 44.510 1.00 24.80 97 ALA A O 1
ATOM 709 N N . PHE A 1 91 ? 16.223 -12.301 45.715 1.00 23.96 98 PHE A N 1
ATOM 710 C CA . PHE A 1 91 ? 16.828 -11.109 45.131 1.00 24.27 98 PHE A CA 1
ATOM 711 C C . PHE A 1 91 ? 18.333 -10.957 45.442 1.00 24.73 98 PHE A C 1
ATOM 712 O O . PHE A 1 91 ? 19.090 -10.558 44.573 1.00 25.05 98 PHE A O 1
ATOM 720 N N . ASP A 1 92 ? 18.746 -11.253 46.679 1.00 25.11 99 ASP A N 1
ATOM 721 C CA . ASP A 1 92 ? 20.143 -11.238 47.070 1.00 25.78 99 ASP A CA 1
ATOM 722 C C . ASP A 1 92 ? 21.013 -12.162 46.219 1.00 25.93 99 ASP A C 1
ATOM 723 O O . ASP A 1 92 ? 22.116 -11.785 45.852 1.00 26.20 99 ASP A O 1
ATOM 728 N N . ASP A 1 93 ? 20.529 -13.364 45.933 1.00 26.47 100 ASP A N 1
ATOM 729 C CA . ASP A 1 93 ? 21.251 -14.313 45.077 1.00 27.20 100 ASP A CA 1
ATOM 730 C C . ASP A 1 93 ? 21.208 -13.962 43.610 1.00 27.26 100 ASP A C 1
ATOM 731 O O . ASP A 1 93 ? 22.149 -14.273 42.898 1.00 28.23 100 ASP A O 1
ATOM 736 N N . MET A 1 94 ? 20.137 -13.342 43.128 1.00 27.72 101 MET A N 1
ATOM 737 C CA . MET A 1 94 ? 20.141 -12.808 41.746 1.00 27.36 101 MET A CA 1
ATOM 738 C C . MET A 1 94 ? 21.281 -11.847 41.573 1.00 27.45 101 MET A C 1
ATOM 739 O O . MET A 1 94 ? 21.873 -11.801 40.524 1.00 28.62 101 MET A O 1
ATOM 744 N N . ILE A 1 95 ? 21.550 -11.042 42.592 1.00 27.65 102 ILE A N 1
ATOM 745 C CA . ILE A 1 95 ? 22.616 -10.068 42.531 1.00 27.56 102 ILE A CA 1
ATOM 746 C C . ILE A 1 95 ? 23.968 -10.753 42.678 1.00 28.23 102 ILE A C 1
ATOM 747 O O . ILE A 1 95 ? 24.886 -10.501 41.880 1.00 29.07 102 ILE A O 1
ATOM 752 N N . ASP A 1 96 ? 24.104 -11.613 43.681 1.00 28.05 103 ASP A N 1
ATOM 753 C CA . ASP A 1 96 ? 25.395 -12.252 43.928 1.00 28.26 103 ASP A CA 1
ATOM 754 C C . ASP A 1 96 ? 25.818 -13.207 42.819 1.00 28.08 103 ASP A C 1
ATOM 755 O O . ASP A 1 96 ? 27.003 -13.330 42.548 1.00 27.93 103 ASP A O 1
ATOM 760 N N . LEU A 1 97 ? 24.859 -13.908 42.208 1.00 27.79 104 LEU A N 1
ATOM 761 C CA . LEU A 1 97 ? 25.166 -14.844 41.134 1.00 27.70 104 LEU A CA 1
ATOM 762 C C . LEU A 1 97 ? 25.542 -14.150 39.817 1.00 27.09 104 LEU A C 1
ATOM 763 O O . LEU A 1 97 ? 26.028 -14.784 38.908 1.00 26.05 104 LEU A O 1
ATOM 768 N N . GLY A 1 98 ? 25.282 -12.854 39.701 1.00 27.03 105 GLY A N 1
ATOM 769 C CA . GLY A 1 98 ? 25.634 -12.122 38.490 1.00 26.71 105 GLY A CA 1
ATOM 770 C C . GLY A 1 98 ? 24.488 -11.991 37.507 1.00 26.44 105 GLY A C 1
ATOM 771 O O . GLY A 1 98 ? 24.708 -11.747 36.325 1.00 26.50 105 GLY A O 1
ATOM 772 N N . GLY A 1 99 ? 23.266 -12.138 38.006 1.00 25.88 106 GLY A N 1
ATOM 773 C CA . GLY A 1 99 ? 22.076 -11.919 37.212 1.00 25.80 106 GLY A CA 1
ATOM 774 C C . GLY A 1 99 ? 21.292 -13.162 36.856 1.00 25.47 106 GLY A C 1
ATOM 775 O O . GLY A 1 99 ? 21.685 -14.294 37.139 1.00 23.81 106 GLY A O 1
ATOM 776 N N . LEU A 1 100 ? 20.147 -12.926 36.232 1.00 25.93 107 LEU A N 1
ATOM 777 C CA . LEU A 1 100 ? 19.264 -13.994 35.805 1.00 25.93 107 LEU A CA 1
ATOM 778 C C . LEU A 1 100 ? 19.668 -14.486 34.414 1.00 25.93 107 LEU A C 1
ATOM 779 O O . LEU A 1 100 ? 20.389 -13.807 33.711 1.00 25.09 107 LEU A O 1
ATOM 784 N N . CYS A 1 101 ? 19.235 -15.698 34.073 1.00 26.45 108 CYS A N 1
ATOM 785 C CA . CYS A 1 101 ? 19.397 -16.295 32.752 1.00 27.19 108 CYS A CA 1
ATOM 786 C C . CYS A 1 101 ? 18.056 -16.257 32.060 1.00 26.22 108 CYS A C 1
ATOM 787 O O . CYS A 1 101 ? 17.015 -16.207 32.719 1.00 24.77 108 CYS A O 1
ATOM 790 N N . SER A 1 102 ? 18.085 -16.341 30.734 1.00 25.75 109 SER A N 1
ATOM 791 C CA . SER A 1 102 ? 16.864 -16.500 29.967 1.00 26.55 109 SER A CA 1
ATOM 792 C C . SER A 1 102 ? 16.234 -17.879 30.204 1.00 26.01 109 SER A C 1
ATOM 793 O O . SER A 1 102 ? 16.919 -18.881 30.476 1.00 24.81 109 SER A O 1
ATOM 796 N N . GLN A 1 103 ? 14.915 -17.882 30.078 1.00 26.32 110 GLN A N 1
ATOM 797 C CA . GLN A 1 103 ? 14.084 -19.077 30.204 1.00 27.20 110 GLN A CA 1
ATOM 798 C C . GLN A 1 103 ? 14.548 -20.189 29.243 1.00 27.20 110 GLN A C 1
ATOM 799 O O . GLN A 1 103 ? 14.655 -21.342 29.644 1.00 27.94 110 GLN A O 1
ATOM 805 N N . ASP A 1 104 ? 14.883 -19.830 28.007 1.00 27.31 111 ASP A N 1
ATOM 806 C CA . ASP A 1 104 ? 15.361 -20.803 27.001 1.00 27.47 111 ASP A CA 1
ATOM 807 C C . ASP A 1 104 ? 16.793 -21.331 27.195 1.00 27.12 111 ASP A C 1
ATOM 808 O O . ASP A 1 104 ? 17.093 -22.457 26.790 1.00 26.49 111 ASP A O 1
ATOM 813 N N . ASP A 1 105 ? 17.663 -20.547 27.830 1.00 26.69 112 ASP A N 1
ATOM 814 C CA . ASP A 1 105 ? 19.009 -21.031 28.163 1.00 26.67 112 ASP A CA 1
ATOM 815 C C . ASP A 1 105 ? 19.020 -22.004 29.338 1.00 26.58 112 ASP A C 1
ATOM 816 O O . ASP A 1 105 ? 19.889 -22.865 29.420 1.00 27.00 112 ASP A O 1
ATOM 821 N N . TYR A 1 106 ? 18.067 -21.840 30.260 1.00 26.31 113 TYR A N 1
ATOM 822 C CA . TYR A 1 106 ? 18.020 -22.604 31.477 1.00 25.69 113 TYR A CA 1
ATOM 823 C C . TYR A 1 106 ? 16.557 -22.991 31.792 1.00 25.19 113 TYR A C 1
ATOM 824 O O . TYR A 1 106 ? 15.911 -22.438 32.690 1.00 25.88 113 TYR A O 1
ATOM 833 N N . PRO A 1 107 ? 16.035 -23.970 31.061 1.00 24.78 114 PRO A N 1
ATOM 834 C CA . PRO A 1 107 ? 14.625 -24.344 31.245 1.00 24.12 114 PRO A CA 1
ATOM 835 C C . PRO A 1 107 ? 14.283 -24.995 32.588 1.00 24.50 114 PRO A C 1
ATOM 836 O O . PRO A 1 107 ? 15.155 -25.548 33.291 1.00 23.83 114 PRO A O 1
ATOM 840 N N . TYR A 1 108 ? 12.990 -24.909 32.922 1.00 24.90 115 TYR A N 1
ATOM 841 C CA . TYR A 1 108 ? 12.436 -25.411 34.178 1.00 24.64 115 TYR A CA 1
ATOM 842 C C . TYR A 1 108 ? 12.228 -26.916 34.175 1.00 24.84 115 TYR A C 1
ATOM 843 O O . TYR A 1 108 ? 11.583 -27.439 33.302 1.00 24.91 115 TYR A O 1
ATOM 852 N N . VAL A 1 109 ? 12.763 -27.614 35.177 1.00 25.57 116 VAL A N 1
ATOM 853 C CA . VAL A 1 109 ? 12.606 -29.077 35.300 1.00 25.11 116 VAL A CA 1
ATOM 854 C C . VAL A 1 109 ? 12.014 -29.463 36.680 1.00 26.21 116 VAL A C 1
ATOM 855 O O . VAL A 1 109 ? 12.058 -30.632 37.102 1.00 27.63 116 VAL A O 1
ATOM 859 N N . SER A 1 110 ? 11.419 -28.482 37.346 1.00 25.83 117 SER A N 1
ATOM 860 C CA . SER A 1 110 ? 10.736 -28.641 38.632 1.00 26.52 117 SER A CA 1
ATOM 861 C C . SER A 1 110 ? 11.501 -29.430 39.679 1.00 27.02 117 SER A C 1
ATOM 862 O O . SER A 1 110 ? 12.546 -28.971 40.142 1.00 27.59 117 SER A O 1
ATOM 865 N N . ASN A 1 111 ? 10.990 -30.605 40.052 1.00 27.62 118 ASN A N 1
ATOM 866 C CA . ASN A 1 111 ? 11.604 -31.436 41.100 1.00 27.51 118 ASN A CA 1
ATOM 867 C C . ASN A 1 111 ? 12.797 -32.306 40.664 1.00 28.13 118 ASN A C 1
ATOM 868 O O . ASN A 1 111 ? 13.389 -32.993 41.510 1.00 29.10 118 ASN A O 1
ATOM 873 N N . LEU A 1 112 ? 13.134 -32.297 39.367 1.00 27.52 119 LEU A N 1
ATOM 874 C CA . LEU A 1 112 ? 14.269 -33.058 38.849 1.00 27.35 119 LEU A CA 1
ATOM 875 C C . LEU A 1 112 ? 15.569 -32.438 39.413 1.00 27.14 119 LEU A C 1
ATOM 876 O O . LEU A 1 112 ? 15.870 -31.263 39.134 1.00 26.61 119 LEU A O 1
ATOM 881 N N . PRO A 1 113 ? 16.336 -33.207 40.208 1.00 26.66 120 PRO A N 1
ATOM 882 C CA . PRO A 1 113 ? 17.587 -32.599 40.728 1.00 27.30 120 PRO A CA 1
ATOM 883 C C . PRO A 1 113 ? 18.550 -32.189 39.613 1.00 26.99 120 PRO A C 1
ATOM 884 O O . PRO A 1 113 ? 18.744 -32.916 38.661 1.00 27.22 120 PRO A O 1
ATOM 888 N N . GLU A 1 114 ? 19.110 -31.003 39.724 1.00 27.79 121 GLU A N 1
ATOM 889 C CA . GLU A 1 114 ? 19.937 -30.443 38.678 1.00 28.75 121 GLU A CA 1
ATOM 890 C C . GLU A 1 114 ? 21.053 -29.601 39.306 1.00 29.40 121 GLU A C 1
ATOM 891 O O . GLU A 1 114 ? 20.829 -28.811 40.224 1.00 29.91 121 GLU A O 1
ATOM 897 N N . THR A 1 115 ? 22.262 -29.783 38.815 1.00 30.10 122 THR A N 1
ATOM 898 C CA . THR A 1 115 ? 23.414 -29.093 39.349 1.00 30.67 122 THR A CA 1
ATOM 899 C C . THR A 1 115 ? 23.358 -27.664 38.876 1.00 30.93 122 THR A C 1
ATOM 900 O O . THR A 1 115 ? 22.851 -27.400 37.799 1.00 30.85 122 THR A O 1
ATOM 904 N N . CYS A 1 116 ? 23.906 -26.746 39.657 1.00 31.87 123 CYS A N 1
ATOM 905 C CA . CYS A 1 116 ? 24.078 -25.378 39.193 1.00 32.12 123 CYS A CA 1
ATOM 906 C C . CYS A 1 116 ? 25.135 -25.348 38.086 1.00 32.42 123 CYS A C 1
ATOM 907 O O . CYS A 1 116 ? 26.238 -25.796 38.299 1.00 31.50 123 CYS A O 1
ATOM 910 N N . ASN A 1 117 ? 24.784 -24.832 36.909 1.00 33.10 124 ASN A N 1
ATOM 911 C CA . ASN A 1 117 ? 25.751 -24.664 35.834 1.00 33.25 124 ASN A CA 1
ATOM 912 C C . ASN A 1 117 ? 25.480 -23.400 35.026 1.00 33.29 124 ASN A C 1
ATOM 913 O O . ASN A 1 117 ? 24.752 -23.418 34.031 1.00 33.09 124 ASN A O 1
ATOM 918 N N . LEU A 1 118 ? 26.103 -22.311 35.451 1.00 33.50 125 LEU A N 1
ATOM 919 C CA . LEU A 1 118 ? 25.905 -21.019 34.827 1.00 33.63 125 LEU A CA 1
ATOM 920 C C . LEU A 1 118 ? 26.605 -20.894 33.480 1.00 33.61 125 LEU A C 1
ATOM 921 O O . LEU A 1 118 ? 26.351 -19.944 32.781 1.00 33.84 125 LEU A O 1
ATOM 926 N N . LYS A 1 119 ? 27.451 -21.850 33.099 1.00 34.05 126 LYS A N 1
ATOM 927 C CA . LYS A 1 119 ? 27.984 -21.902 31.736 1.00 34.75 126 LYS A CA 1
ATOM 928 C C . LYS A 1 119 ? 26.890 -22.093 30.665 1.00 35.04 126 LYS A C 1
ATOM 929 O O . LYS A 1 119 ? 27.116 -21.820 29.490 1.00 34.78 126 LYS A O 1
ATOM 935 N N . ARG A 1 120 ? 25.727 -22.600 31.068 1.00 35.35 127 ARG A N 1
ATOM 936 C CA . ARG A 1 120 ? 24.595 -22.790 30.164 1.00 35.93 127 ARG A CA 1
ATOM 937 C C . ARG A 1 120 ? 23.959 -21.458 29.707 1.00 36.09 127 ARG A C 1
ATOM 938 O O . ARG A 1 120 ? 23.305 -21.402 28.665 1.00 36.26 127 ARG A O 1
ATOM 946 N N . CYS A 1 121 ? 24.134 -20.412 30.511 1.00 35.99 128 CYS A N 1
ATOM 947 C CA . CYS A 1 121 ? 23.610 -19.091 30.231 1.00 36.25 128 CYS A CA 1
ATOM 948 C C . CYS A 1 121 ? 24.545 -18.355 29.305 1.00 35.63 128 CYS A C 1
ATOM 949 O O . CYS A 1 121 ? 25.739 -18.347 29.514 1.00 35.38 128 CYS A O 1
ATOM 952 N N . ASN A 1 122 ? 24.001 -17.742 28.274 1.00 35.81 129 ASN A N 1
ATOM 953 C CA . ASN A 1 122 ? 24.784 -16.885 27.425 1.00 36.25 129 ASN A CA 1
ATOM 954 C C . ASN A 1 122 ? 24.681 -15.467 27.981 1.00 36.33 129 ASN A C 1
ATOM 955 O O . ASN A 1 122 ? 25.590 -15.015 28.656 1.00 38.27 129 ASN A O 1
ATOM 960 N N . GLU A 1 123 ? 23.560 -14.794 27.794 1.00 35.65 130 GLU A N 1
ATOM 961 C CA . GLU A 1 123 ? 23.375 -13.443 28.304 1.00 34.58 130 GLU A CA 1
ATOM 962 C C . GLU A 1 123 ? 22.829 -13.461 29.760 1.00 33.42 130 GLU A C 1
ATOM 963 O O . GLU A 1 123 ? 22.140 -14.390 30.163 1.00 32.88 130 GLU A O 1
ATOM 969 N N . ARG A 1 124 ? 23.162 -12.436 30.543 1.00 32.19 131 ARG A N 1
ATOM 970 C CA . ARG A 1 124 ? 22.697 -12.295 31.922 1.00 31.22 131 ARG A CA 1
ATOM 971 C C . ARG A 1 124 ? 22.032 -10.960 32.125 1.00 29.85 131 ARG A C 1
ATOM 972 O O . ARG A 1 124 ? 22.350 -9.971 31.453 1.00 29.18 131 ARG A O 1
ATOM 980 N N . TYR A 1 125 ? 21.110 -10.954 33.082 1.00 28.54 132 TYR A N 1
ATOM 981 C CA . TYR A 1 125 ? 20.141 -9.880 33.262 1.00 27.84 132 TYR A CA 1
ATOM 982 C C . TYR A 1 125 ? 20.094 -9.584 34.743 1.00 26.72 132 TYR A C 1
ATOM 983 O O . TYR A 1 125 ? 19.605 -10.401 35.527 1.00 25.08 132 TYR A O 1
ATOM 992 N N . THR A 1 126 ? 20.639 -8.424 35.109 1.00 25.90 133 THR A N 1
ATOM 993 C CA . THR A 1 126 ? 20.887 -8.086 36.488 1.00 25.65 133 THR A CA 1
ATOM 994 C C . THR A 1 126 ? 19.764 -7.186 37.004 1.00 25.14 133 THR A C 1
ATOM 995 O O . THR A 1 126 ? 18.974 -6.608 36.240 1.00 23.95 133 THR A O 1
ATOM 999 N N . ILE A 1 127 ? 19.689 -7.094 38.322 1.00 25.00 134 ILE A N 1
ATOM 1000 C CA . ILE A 1 127 ? 18.932 -6.043 38.985 1.00 24.37 134 ILE A CA 1
ATOM 1001 C C . ILE A 1 127 ? 19.939 -5.277 39.831 1.00 24.22 134 ILE A C 1
ATOM 1002 O O . ILE A 1 127 ? 21.040 -5.775 40.108 1.00 23.95 134 ILE A O 1
ATOM 1007 N N . LYS A 1 128 ? 19.555 -4.078 40.256 1.00 24.40 135 LYS A N 1
ATOM 1008 C CA . LYS A 1 128 ? 20.423 -3.192 41.031 1.00 24.43 135 LYS A CA 1
ATOM 1009 C C . LYS A 1 128 ? 20.151 -3.314 42.529 1.00 24.42 135 LYS A C 1
ATOM 1010 O O . LYS A 1 128 ? 21.059 -3.373 43.347 1.00 24.96 135 LYS A O 1
ATOM 1016 N N . SER A 1 129 ? 18.877 -3.380 42.876 1.00 24.65 136 SER A N 1
ATOM 1017 C CA . SER A 1 129 ? 18.440 -3.451 44.260 1.00 23.83 136 SER A CA 1
ATOM 1018 C C . SER A 1 129 ? 16.976 -3.897 44.325 1.00 22.90 136 SER A C 1
ATOM 1019 O O . SER A 1 129 ? 16.369 -4.258 43.320 1.00 21.65 136 SER A O 1
ATOM 1022 N N . TYR A 1 130 ? 16.427 -3.891 45.534 1.00 23.00 137 TYR A N 1
ATOM 1023 C CA . TYR A 1 130 ? 15.004 -4.155 45.734 1.00 22.51 137 TYR A CA 1
ATOM 1024 C C . TYR A 1 130 ? 14.554 -3.331 46.910 1.00 22.04 137 TYR A C 1
ATOM 1025 O O . TYR A 1 130 ? 15.383 -2.885 47.689 1.00 22.23 137 TYR A O 1
ATOM 1034 N N . VAL A 1 131 ? 13.243 -3.114 47.013 1.00 20.79 138 VAL A N 1
ATOM 1035 C CA . VAL A 1 131 ? 12.676 -2.291 48.063 1.00 20.13 138 VAL A CA 1
ATOM 1036 C C . VAL A 1 131 ? 11.452 -2.944 48.687 1.00 19.62 138 VAL A C 1
ATOM 1037 O O . VAL A 1 131 ? 10.611 -3.501 48.001 1.00 18.56 138 VAL A O 1
ATOM 1041 N N . SER A 1 132 ? 11.386 -2.889 50.012 1.00 19.52 139 SER A N 1
ATOM 1042 C CA . SER A 1 132 ? 10.250 -3.392 50.767 1.00 19.80 139 SER A CA 1
ATOM 1043 C C . SER A 1 132 ? 9.101 -2.381 50.669 1.00 19.56 139 SER A C 1
ATOM 1044 O O . SER A 1 132 ? 9.329 -1.179 50.828 1.00 20.32 139 SER A O 1
ATOM 1047 N N . ILE A 1 133 ? 7.892 -2.857 50.375 1.00 18.86 140 ILE A N 1
ATOM 1048 C CA . ILE A 1 133 ? 6.721 -1.993 50.262 1.00 19.47 140 ILE A CA 1
ATOM 1049 C C . ILE A 1 133 ? 5.874 -2.010 51.551 1.00 19.82 140 ILE A C 1
ATOM 1050 O O . ILE A 1 133 ? 5.372 -3.055 51.965 1.00 20.35 140 ILE A O 1
ATOM 1055 N N . PRO A 1 134 ? 5.716 -0.843 52.195 1.00 20.05 141 PRO A N 1
ATOM 1056 C CA . PRO A 1 134 ? 4.882 -0.791 53.400 1.00 19.98 141 PRO A CA 1
ATOM 1057 C C . PRO A 1 134 ? 3.443 -1.158 53.148 1.00 19.95 141 PRO A C 1
ATOM 1058 O O . PRO A 1 134 ? 2.927 -0.934 52.064 1.00 20.06 141 PRO A O 1
ATOM 1062 N N . ASP A 1 135 ? 2.796 -1.738 54.153 1.00 20.30 142 ASP A N 1
ATOM 1063 C CA . ASP A 1 135 ? 1.446 -2.258 53.987 1.00 20.51 142 ASP A CA 1
ATOM 1064 C C . ASP A 1 135 ? 0.391 -1.208 53.642 1.00 20.86 142 ASP A C 1
ATOM 1065 O O . ASP A 1 135 ? -0.665 -1.556 53.100 1.00 21.45 142 ASP A O 1
ATOM 1070 N N . ASP A 1 136 ? 0.680 0.053 53.961 1.00 21.38 143 ASP A N 1
ATOM 1071 C CA . ASP A 1 136 ? -0.178 1.186 53.610 1.00 21.59 143 ASP A CA 1
ATOM 1072 C C . ASP A 1 136 ? 0.142 1.837 52.229 1.00 22.19 143 ASP A C 1
ATOM 1073 O O . ASP A 1 136 ? -0.451 2.862 51.909 1.00 23.16 143 ASP A O 1
ATOM 1078 N N . LYS A 1 137 ? 1.007 1.220 51.406 1.00 21.74 144 LYS A N 1
ATOM 1079 C CA . LYS A 1 137 ? 1.487 1.830 50.147 1.00 21.14 144 LYS A CA 1
ATOM 1080 C C . LYS A 1 137 ? 1.396 0.952 48.905 1.00 20.83 144 LYS A C 1
ATOM 1081 O O . LYS A 1 137 ? 2.044 1.275 47.914 1.00 20.46 144 LYS A O 1
ATOM 1087 N N . PHE A 1 138 ? 0.588 -0.114 48.930 1.00 20.78 145 PHE A N 1
ATOM 1088 C CA . PHE A 1 138 ? 0.567 -1.074 47.828 1.00 21.21 145 PHE A CA 1
ATOM 1089 C C . PHE A 1 138 ? 0.070 -0.446 46.528 1.00 21.63 145 PHE A C 1
ATOM 1090 O O . PHE A 1 138 ? 0.667 -0.660 45.491 1.00 22.41 145 PHE A O 1
ATOM 1098 N N . LYS A 1 139 ? -1.007 0.335 46.572 1.00 22.02 146 LYS A N 1
ATOM 1099 C CA . LYS A 1 139 ? -1.555 0.955 45.349 1.00 21.55 146 LYS A CA 1
ATOM 1100 C C . LYS A 1 139 ? -0.579 1.991 44.752 1.00 21.58 146 LYS A C 1
ATOM 1101 O O . LYS A 1 139 ? -0.353 2.027 43.559 1.00 21.56 146 LYS A O 1
ATOM 1107 N N . GLU A 1 140 ? 0.036 2.796 45.605 1.00 22.16 147 GLU A N 1
ATOM 1108 C CA . GLU A 1 140 ? 1.070 3.747 45.187 1.00 22.63 147 GLU A CA 1
ATOM 1109 C C . GLU A 1 140 ? 2.290 3.059 44.585 1.00 22.99 147 GLU A C 1
ATOM 1110 O O . GLU A 1 140 ? 2.782 3.460 43.529 1.00 23.60 147 GLU A O 1
ATOM 1116 N N . ALA A 1 141 ? 2.773 2.015 45.241 1.00 23.16 148 ALA A N 1
ATOM 1117 C CA . ALA A 1 141 ? 3.894 1.241 44.719 1.00 23.30 148 ALA A CA 1
ATOM 1118 C C . ALA A 1 141 ? 3.550 0.537 43.405 1.00 23.52 148 ALA A C 1
ATOM 1119 O O . ALA A 1 141 ? 4.345 0.474 42.478 1.00 23.52 148 ALA A O 1
ATOM 1121 N N . LEU A 1 142 ? 2.377 -0.054 43.331 1.00 24.46 149 LEU A N 1
ATOM 1122 C CA . LEU A 1 142 ? 1.962 -0.744 42.091 1.00 24.93 149 LEU A CA 1
ATOM 1123 C C . LEU A 1 142 ? 1.950 0.244 40.920 1.00 24.79 149 LEU A C 1
ATOM 1124 O O . LEU A 1 142 ? 2.443 -0.017 39.843 1.00 25.79 149 LEU A O 1
ATOM 1129 N N . ARG A 1 143 ? 1.390 1.405 41.145 1.00 25.19 150 ARG A N 1
ATOM 1130 C CA . ARG A 1 143 ? 1.211 2.346 40.064 1.00 25.25 150 ARG A CA 1
ATOM 1131 C C . ARG A 1 143 ? 2.525 2.941 39.566 1.00 24.61 150 ARG A C 1
ATOM 1132 O O . ARG A 1 143 ? 2.673 3.169 38.378 1.00 24.66 150 ARG A O 1
ATOM 1140 N N . TYR A 1 144 ? 3.466 3.198 40.466 1.00 24.22 151 TYR A N 1
ATOM 1141 C CA . TYR A 1 144 ? 4.680 3.933 40.097 1.00 23.61 151 TYR A CA 1
ATOM 1142 C C . TYR A 1 144 ? 5.935 3.101 40.095 1.00 23.05 151 TYR A C 1
ATOM 1143 O O . TYR A 1 144 ? 6.880 3.458 39.433 1.00 22.68 151 TYR A O 1
ATOM 1152 N N . LEU A 1 145 ? 5.952 1.996 40.829 1.00 23.29 152 LEU A N 1
ATOM 1153 C CA . LEU A 1 145 ? 7.108 1.106 40.853 1.00 23.61 152 LEU A CA 1
ATOM 1154 C C . LEU A 1 145 ? 6.826 -0.111 39.952 1.00 24.32 152 LEU A C 1
ATOM 1155 O O . LEU A 1 145 ? 7.629 -0.461 39.086 1.00 24.30 152 LEU A O 1
ATOM 1160 N N . GLY A 1 146 ? 5.668 -0.744 40.156 1.00 24.19 153 GLY A N 1
ATOM 1161 C CA . GLY A 1 146 ? 5.295 -1.891 39.385 1.00 23.32 153 GLY A CA 1
ATOM 1162 C C . GLY A 1 146 ? 4.857 -3.053 40.224 1.00 22.90 153 GLY A C 1
ATOM 1163 O O . GLY A 1 146 ? 4.619 -2.924 41.427 1.00 22.33 153 GLY A O 1
ATOM 1164 N N . PRO A 1 147 ? 4.661 -4.192 39.568 1.00 23.30 154 PRO A N 1
ATOM 1165 C CA . PRO A 1 147 ? 4.216 -5.399 40.244 1.00 23.69 154 PRO A CA 1
ATOM 1166 C C . PRO A 1 147 ? 5.106 -5.784 41.418 1.00 23.81 154 PRO A C 1
ATOM 1167 O O . PRO A 1 147 ? 6.336 -5.626 41.354 1.00 23.90 154 PRO A O 1
ATOM 1171 N N . ILE A 1 148 ? 4.454 -6.255 42.482 1.00 23.45 155 ILE A N 1
ATOM 1172 C CA . ILE A 1 148 ? 5.074 -6.519 43.774 1.00 23.34 155 ILE A CA 1
ATOM 1173 C C . ILE A 1 148 ? 5.092 -8.018 44.057 1.00 23.24 155 ILE A C 1
ATOM 1174 O O . ILE A 1 148 ? 4.077 -8.688 43.988 1.00 23.83 155 ILE A O 1
ATOM 1179 N N . SER A 1 149 ? 6.265 -8.525 44.389 1.00 23.55 156 SER A N 1
ATOM 1180 C CA . SER A 1 149 ? 6.458 -9.884 44.862 1.00 23.48 156 SER A CA 1
ATOM 1181 C C . SER A 1 149 ? 6.012 -9.917 46.324 1.00 23.58 156 SER A C 1
ATOM 1182 O O . SER A 1 149 ? 6.543 -9.196 47.181 1.00 24.77 156 SER A O 1
ATOM 1185 N N . ILE A 1 150 ? 4.997 -10.719 46.608 1.00 23.00 157 ILE A N 1
ATOM 1186 C CA . ILE A 1 150 ? 4.390 -10.742 47.930 1.00 22.44 157 ILE A CA 1
ATOM 1187 C C . ILE A 1 150 ? 4.237 -12.170 48.432 1.00 22.45 157 ILE A C 1
ATOM 1188 O O . ILE A 1 150 ? 4.133 -13.090 47.642 1.00 22.88 157 ILE A O 1
ATOM 1193 N N . SER A 1 151 ? 4.254 -12.326 49.747 1.00 22.35 158 SER A N 1
ATOM 1194 C CA . SER A 1 151 ? 3.780 -13.524 50.425 1.00 21.85 158 SER A CA 1
ATOM 1195 C C . SER A 1 151 ? 2.236 -13.554 50.558 1.00 21.92 158 SER A C 1
ATOM 1196 O O . SER A 1 151 ? 1.546 -12.523 50.506 1.00 20.79 158 SER A O 1
ATOM 1199 N N . ILE A 1 152 ? 1.711 -14.770 50.729 1.00 22.38 159 ILE A N 1
ATOM 1200 C CA . ILE A 1 152 ? 0.279 -14.999 50.832 1.00 22.38 159 ILE A CA 1
ATOM 1201 C C . ILE A 1 152 ? 0.079 -16.244 51.689 1.00 22.15 159 ILE A C 1
ATOM 1202 O O . ILE A 1 152 ? 0.933 -17.088 51.716 1.00 22.82 159 ILE A O 1
ATOM 1207 N N . ALA A 1 153 ? -1.019 -16.277 52.428 1.00 22.64 160 ALA A N 1
ATOM 1208 C CA . ALA A 1 153 ? -1.478 -17.410 53.238 1.00 23.23 160 ALA A CA 1
ATOM 1209 C C . ALA A 1 153 ? -2.537 -18.194 52.430 1.00 23.63 160 ALA A C 1
ATOM 1210 O O . ALA A 1 153 ? -3.698 -17.837 52.409 1.00 25.25 160 ALA A O 1
ATOM 1212 N N . ALA A 1 154 ? -2.097 -19.197 51.692 1.00 24.34 161 ALA A N 1
ATOM 1213 C CA . ALA A 1 154 ? -2.946 -19.991 50.802 1.00 24.53 161 ALA A CA 1
ATOM 1214 C C . ALA A 1 154 ? -3.489 -21.194 51.541 1.00 25.36 161 ALA A C 1
ATOM 1215 O O . ALA A 1 154 ? -2.755 -21.903 52.207 1.00 26.16 161 ALA A O 1
ATOM 1217 N N . SER A 1 155 ? -4.798 -21.400 51.435 1.00 25.73 162 SER A N 1
ATOM 1218 C CA . SER A 1 155 ? -5.482 -22.559 51.980 1.00 25.14 162 SER A CA 1
ATOM 1219 C C . SER A 1 155 ? -5.742 -23.596 50.875 1.00 24.81 162 SER A C 1
ATOM 1220 O O . SER A 1 155 ? -5.390 -23.398 49.722 1.00 24.09 162 SER A O 1
ATOM 1223 N N . ASP A 1 156 ? -6.412 -24.667 51.242 1.00 24.77 163 ASP A N 1
ATOM 1224 C CA . ASP A 1 156 ? -6.924 -25.660 50.306 1.00 25.60 163 ASP A CA 1
ATOM 1225 C C . ASP A 1 156 ? -8.007 -25.086 49.359 1.00 25.81 163 ASP A C 1
ATOM 1226 O O . ASP A 1 156 ? -7.957 -25.327 48.153 1.00 25.81 163 ASP A O 1
ATOM 1231 N N . ASP A 1 157 ? -8.950 -24.293 49.885 1.00 25.52 164 ASP A N 1
ATOM 1232 C CA . ASP A 1 157 ? -9.863 -23.521 49.035 1.00 25.42 164 ASP A CA 1
ATOM 1233 C C . ASP A 1 157 ? -9.154 -22.725 47.930 1.00 25.22 164 ASP A C 1
ATOM 1234 O O . ASP A 1 157 ? -9.626 -22.645 46.828 1.00 24.87 164 ASP A O 1
ATOM 1239 N N . PHE A 1 158 ? -8.023 -22.127 48.262 1.00 25.64 165 PHE A N 1
ATOM 1240 C CA . PHE A 1 158 ? -7.224 -21.321 47.318 1.00 25.19 165 PHE A CA 1
ATOM 1241 C C . PHE A 1 158 ? -6.630 -22.231 46.264 1.00 24.82 165 PHE A C 1
ATOM 1242 O O . PHE A 1 158 ? -6.705 -21.936 45.087 1.00 25.99 165 PHE A O 1
ATOM 1250 N N . ALA A 1 159 ? -6.095 -23.362 46.695 1.00 24.22 166 ALA A N 1
ATOM 1251 C CA . ALA A 1 159 ? -5.559 -24.396 45.784 1.00 23.62 166 ALA A CA 1
ATOM 1252 C C . ALA A 1 159 ? -6.573 -24.878 44.736 1.00 23.06 166 ALA A C 1
ATOM 1253 O O . ALA A 1 159 ? -6.205 -25.152 43.588 1.00 23.77 166 ALA A O 1
ATOM 1255 N N . PHE A 1 160 ? -7.826 -25.040 45.154 1.00 22.63 167 PHE A N 1
ATOM 1256 C CA . PHE A 1 160 ? -8.878 -25.610 44.321 1.00 22.76 167 PHE A CA 1
ATOM 1257 C C . PHE A 1 160 ? -9.725 -24.558 43.624 1.00 22.79 167 PHE A C 1
ATOM 1258 O O . PHE A 1 160 ? -10.700 -24.899 43.002 1.00 23.53 167 PHE A O 1
ATOM 1266 N N . TYR A 1 161 ? -9.317 -23.293 43.708 1.00 22.55 168 TYR A N 1
ATOM 1267 C CA . TYR A 1 161 ? -9.988 -22.183 43.056 1.00 23.26 168 TYR A CA 1
ATOM 1268 C C . TYR A 1 161 ? -9.908 -22.223 41.533 1.00 23.62 168 TYR A C 1
ATOM 1269 O O . TYR A 1 161 ? -8.834 -22.194 40.962 1.00 24.51 168 TYR A O 1
ATOM 1278 N N . ARG A 1 162 ? -11.061 -22.218 40.887 1.00 24.43 169 ARG A N 1
ATOM 1279 C CA . ARG A 1 162 ? -11.135 -22.241 39.435 1.00 25.05 169 ARG A CA 1
ATOM 1280 C C . ARG A 1 162 ? -11.901 -21.060 38.872 1.00 24.72 169 ARG A C 1
ATOM 1281 O O . ARG A 1 162 ? -12.373 -21.106 37.755 1.00 24.28 169 ARG A O 1
ATOM 1289 N N . GLY A 1 163 ? -11.981 -19.969 39.615 1.00 25.01 170 GLY A N 1
ATOM 1290 C CA . GLY A 1 163 ? -12.535 -18.734 39.052 1.00 25.08 170 GLY A CA 1
ATOM 1291 C C . GLY A 1 163 ? -13.860 -18.377 39.649 1.00 25.37 170 GLY A C 1
ATOM 1292 O O . GLY A 1 163 ? -14.469 -19.179 40.386 1.00 25.62 170 GLY A O 1
ATOM 1293 N N . GLY A 1 164 ? -14.309 -17.166 39.347 1.00 25.12 171 GLY A N 1
ATOM 1294 C CA . GLY A 1 164 ? -15.472 -16.614 40.015 1.00 25.74 171 GLY A CA 1
ATOM 1295 C C . GLY A 1 164 ? -15.096 -15.873 41.291 1.00 26.08 171 GLY A C 1
ATOM 1296 O O . GLY A 1 164 ? -13.954 -15.859 41.725 1.00 26.65 171 GLY A O 1
ATOM 1297 N N . PHE A 1 165 ? -16.086 -15.285 41.915 1.00 26.69 172 PHE A N 1
ATOM 1298 C CA . PHE A 1 165 ? -15.895 -14.468 43.108 1.00 26.60 172 PHE A CA 1
ATOM 1299 C C . PHE A 1 165 ? -15.360 -15.307 44.296 1.00 26.18 172 PHE A C 1
ATOM 1300 O O . PHE A 1 165 ? -16.010 -16.230 44.739 1.00 26.18 172 PHE A O 1
ATOM 1308 N N . TYR A 1 166 ? -14.181 -14.979 44.824 1.00 26.35 173 TYR A N 1
ATOM 1309 C CA . TYR A 1 166 ? -13.550 -15.831 45.846 1.00 26.21 173 TYR A CA 1
ATOM 1310 C C . TYR A 1 166 ? -14.226 -15.675 47.200 1.00 26.41 173 TYR A C 1
ATOM 1311 O O . TYR A 1 166 ? -14.303 -14.567 47.716 1.00 26.01 173 TYR A O 1
ATOM 1320 N N . ASP A 1 167 ? -14.691 -16.789 47.772 1.00 27.18 174 ASP A N 1
ATOM 1321 C CA . ASP A 1 167 ? -15.176 -16.834 49.150 1.00 28.37 174 ASP A CA 1
ATOM 1322 C C . ASP A 1 167 ? -14.620 -18.022 49.996 1.00 28.68 174 ASP A C 1
ATOM 1323 O O . ASP A 1 167 ? -15.287 -18.493 50.895 1.00 28.25 174 ASP A O 1
ATOM 1328 N N . GLY A 1 168 ? -13.421 -18.511 49.693 1.00 28.99 175 GLY A N 1
ATOM 1329 C CA . GLY A 1 168 ? -12.820 -19.574 50.472 1.00 29.56 175 GLY A CA 1
ATOM 1330 C C . GLY A 1 168 ? -12.094 -19.078 51.704 1.00 30.19 175 GLY A C 1
ATOM 1331 O O . GLY A 1 168 ? -11.945 -17.882 51.929 1.00 29.95 175 GLY A O 1
ATOM 1332 N N . GLU A 1 169 ? -11.648 -20.005 52.530 1.00 31.32 176 GLU A N 1
ATOM 1333 C CA . GLU A 1 169 ? -10.838 -19.646 53.673 1.00 33.17 176 GLU A CA 1
ATOM 1334 C C . GLU A 1 169 ? -9.450 -19.154 53.274 1.00 33.53 176 GLU A C 1
ATOM 1335 O O . GLU A 1 169 ? -8.995 -19.300 52.130 1.00 33.78 176 GLU A O 1
ATOM 1341 N N . CYS A 1 170 ? -8.798 -18.514 54.226 1.00 34.80 177 CYS A N 1
ATOM 1342 C CA . CYS A 1 170 ? -7.414 -18.105 54.085 1.00 35.51 177 CYS A CA 1
ATOM 1343 C C . CYS A 1 170 ? -6.620 -19.033 54.943 1.00 34.33 177 CYS A C 1
ATOM 1344 O O . CYS A 1 170 ? -7.159 -19.662 55.824 1.00 34.10 177 CYS A O 1
ATOM 1347 N N . GLY A 1 171 ? -5.333 -19.138 54.659 1.00 34.08 178 GLY A N 1
ATOM 1348 C CA . GLY A 1 171 ? -4.422 -19.858 55.530 1.00 33.91 178 GLY A CA 1
ATOM 1349 C C . GLY A 1 171 ? -4.112 -19.134 56.821 1.00 33.19 178 GLY A C 1
ATOM 1350 O O . GLY A 1 171 ? -4.369 -17.953 56.984 1.00 31.92 178 GLY A O 1
ATOM 1351 N N . ALA A 1 172 ? -3.520 -19.874 57.736 1.00 34.31 179 ALA A N 1
ATOM 1352 C CA . ALA A 1 172 ? -3.105 -19.336 59.036 1.00 34.87 179 ALA A CA 1
ATOM 1353 C C . ALA A 1 172 ? -1.967 -18.304 58.867 1.00 35.46 179 ALA A C 1
ATOM 1354 O O . ALA A 1 172 ? -2.083 -17.133 59.268 1.00 37.05 179 ALA A O 1
ATOM 1356 N N . ALA A 1 173 ? -0.895 -18.762 58.229 1.00 34.66 180 ALA A N 1
ATOM 1357 C CA . ALA A 1 173 ? 0.352 -18.030 58.126 1.00 33.38 180 ALA A CA 1
ATOM 1358 C C . ALA A 1 173 ? 0.760 -17.994 56.658 1.00 32.69 180 ALA A C 1
ATOM 1359 O O . ALA A 1 173 ? 0.440 -18.919 55.888 1.00 31.59 180 ALA A O 1
ATOM 1361 N N . PRO A 1 174 ? 1.523 -16.964 56.275 1.00 32.11 181 PRO A N 1
ATOM 1362 C CA . PRO A 1 174 ? 2.074 -16.970 54.907 1.00 31.09 181 PRO A CA 1
ATOM 1363 C C . PRO A 1 174 ? 2.841 -18.256 54.610 1.00 29.66 181 PRO A C 1
ATOM 1364 O O . PRO A 1 174 ? 3.690 -18.647 55.386 1.00 30.20 181 PRO A O 1
ATOM 1368 N N . ASN A 1 175 ? 2.509 -18.900 53.499 1.00 27.37 182 ASN A N 1
ATOM 1369 C CA . ASN A 1 175 ? 3.118 -20.172 53.101 1.00 25.82 182 ASN A CA 1
ATOM 1370 C C . ASN A 1 175 ? 3.409 -20.223 51.584 1.00 24.84 182 ASN A C 1
ATOM 1371 O O . ASN A 1 175 ? 3.770 -21.266 51.047 1.00 25.14 182 ASN A O 1
ATOM 1376 N N . HIS A 1 176 ? 3.276 -19.095 50.896 1.00 23.63 183 HIS A N 1
ATOM 1377 C CA . HIS A 1 176 ? 3.299 -19.064 49.425 1.00 23.46 183 HIS A CA 1
ATOM 1378 C C . HIS A 1 176 ? 3.710 -17.663 49.024 1.00 22.91 183 HIS A C 1
ATOM 1379 O O . HIS A 1 176 ? 3.670 -16.761 49.831 1.00 22.83 183 HIS A O 1
ATOM 1386 N N . ALA A 1 177 ? 4.141 -17.510 47.783 1.00 22.59 184 ALA A N 1
ATOM 1387 C CA . ALA A 1 177 ? 4.630 -16.267 47.245 1.00 21.87 184 ALA A CA 1
ATOM 1388 C C . ALA A 1 177 ? 4.023 -16.148 45.870 1.00 21.75 184 ALA A C 1
ATOM 1389 O O . ALA A 1 177 ? 4.053 -17.107 45.067 1.00 21.29 184 ALA A O 1
ATOM 1391 N N . VAL A 1 178 ? 3.460 -14.967 45.614 1.00 21.54 185 VAL A N 1
ATOM 1392 C CA . VAL A 1 178 ? 2.763 -14.661 44.376 1.00 21.35 185 VAL A CA 1
ATOM 1393 C C . VAL A 1 178 ? 3.176 -13.234 43.984 1.00 22.03 185 VAL A C 1
ATOM 1394 O O . VAL A 1 178 ? 4.125 -12.669 44.568 1.00 20.54 185 VAL A O 1
ATOM 1398 N N . ILE A 1 179 ? 2.503 -12.686 42.968 1.00 22.65 186 ILE A N 1
ATOM 1399 C CA . ILE A 1 179 ? 2.764 -11.333 42.503 1.00 23.20 186 ILE A CA 1
ATOM 1400 C C . ILE A 1 179 ? 1.481 -10.513 42.451 1.00 24.72 186 ILE A C 1
ATOM 1401 O O . ILE A 1 179 ? 0.472 -10.930 41.850 1.00 24.86 186 ILE A O 1
ATOM 1406 N N . LEU A 1 180 ? 1.539 -9.320 43.051 1.00 25.12 187 LEU A N 1
ATOM 1407 C CA . LEU A 1 180 ? 0.506 -8.302 42.866 1.00 24.89 187 LEU A CA 1
ATOM 1408 C C . LEU A 1 180 ? 0.744 -7.542 41.546 1.00 24.77 187 LEU A C 1
ATOM 1409 O O . LEU A 1 180 ? 1.769 -6.868 41.387 1.00 25.22 187 LEU A O 1
ATOM 1414 N N . VAL A 1 181 ? -0.208 -7.622 40.618 1.00 23.79 188 VAL A N 1
ATOM 1415 C CA . VAL A 1 181 ? -0.064 -6.993 39.307 1.00 22.97 188 VAL A CA 1
ATOM 1416 C C . VAL A 1 181 ? -1.036 -5.845 39.075 1.00 23.24 188 VAL A C 1
ATOM 1417 O O . VAL A 1 181 ? -0.966 -5.177 38.043 1.00 23.77 188 VAL A O 1
ATOM 1421 N N . GLY A 1 182 ? -1.904 -5.559 40.042 1.00 22.38 189 GLY A N 1
ATOM 1422 C CA . GLY A 1 182 ? -2.825 -4.469 39.866 1.00 21.60 189 GLY A CA 1
ATOM 1423 C C . GLY A 1 182 ? -3.900 -4.391 40.904 1.00 21.24 189 GLY A C 1
ATOM 1424 O O . GLY A 1 182 ? -3.908 -5.134 41.873 1.00 21.31 189 GLY A O 1
ATOM 1425 N N . TYR A 1 183 ? -4.828 -3.476 40.687 1.00 21.24 190 TYR A N 1
ATOM 1426 C CA . TYR A 1 183 ? -6.015 -3.381 41.543 1.00 21.46 190 TYR A CA 1
ATOM 1427 C C . TYR A 1 183 ? -7.195 -2.915 40.708 1.00 21.20 190 TYR A C 1
ATOM 1428 O O . TYR A 1 183 ? -7.034 -2.363 39.636 1.00 21.40 190 TYR A O 1
ATOM 1437 N N . GLY A 1 184 ? -8.378 -3.158 41.212 1.00 22.20 191 GLY A N 1
ATOM 1438 C CA . GLY A 1 184 ? -9.582 -2.722 40.563 1.00 23.93 191 GLY A CA 1
ATOM 1439 C C . GLY A 1 184 ? -10.745 -2.525 41.504 1.00 24.50 191 GLY A C 1
ATOM 1440 O O . GLY A 1 184 ? -10.601 -2.647 42.704 1.00 23.75 191 GLY A O 1
ATOM 1441 N N . MET A 1 185 ? -11.894 -2.190 40.924 1.00 26.36 192 MET A N 1
ATOM 1442 C CA . MET A 1 185 ? -13.121 -2.067 41.652 1.00 27.92 192 MET A CA 1
ATOM 1443 C C . MET A 1 185 ? -14.301 -2.483 40.780 1.00 27.38 192 MET A C 1
ATOM 1444 O O . MET A 1 185 ? -14.407 -2.060 39.644 1.00 26.18 192 MET A O 1
ATOM 1449 N N . LYS A 1 186 ? -15.205 -3.282 41.330 1.00 27.91 193 LYS A N 1
ATOM 1450 C CA . LYS A 1 186 ? -16.487 -3.485 40.695 1.00 29.12 193 LYS A CA 1
ATOM 1451 C C . LYS A 1 186 ? -17.653 -3.302 41.641 1.00 29.46 193 LYS A C 1
ATOM 1452 O O . LYS A 1 186 ? -17.535 -3.393 42.851 1.00 28.99 193 LYS A O 1
ATOM 1458 N N . ASP A 1 187 ? -18.797 -3.027 41.042 1.00 30.99 194 ASP A N 1
ATOM 1459 C CA . ASP A 1 187 ? -20.051 -2.933 41.760 1.00 32.25 194 ASP A CA 1
ATOM 1460 C C . ASP A 1 187 ? -20.726 -4.279 41.835 1.00 32.54 194 ASP A C 1
ATOM 1461 O O . ASP A 1 187 ? -20.956 -4.901 40.826 1.00 32.64 194 ASP A O 1
ATOM 1466 N N . ILE A 1 188 ? -21.043 -4.712 43.046 1.00 33.76 195 ILE A N 1
ATOM 1467 C CA . ILE A 1 188 ? -21.634 -6.019 43.280 1.00 34.73 195 ILE A CA 1
ATOM 1468 C C . ILE A 1 188 ? -22.875 -5.837 44.149 1.00 35.49 195 ILE A C 1
ATOM 1469 O O . ILE A 1 188 ? -22.869 -5.080 45.097 1.00 35.07 195 ILE A O 1
ATOM 1474 N N . TYR A 1 189 ? -23.956 -6.504 43.768 1.00 37.13 196 TYR A N 1
ATOM 1475 C CA . TYR A 1 189 ? -25.187 -6.478 44.529 1.00 38.16 196 TYR A CA 1
ATOM 1476 C C . TYR A 1 189 ? -25.014 -7.281 45.824 1.00 39.33 196 TYR A C 1
ATOM 1477 O O . TYR A 1 189 ? -24.519 -8.404 45.809 1.00 39.98 196 TYR A O 1
ATOM 1486 N N . ASN A 1 190 ? -25.403 -6.682 46.943 1.00 40.82 197 ASN A N 1
ATOM 1487 C CA . ASN A 1 190 ? -25.394 -7.341 48.252 1.00 41.40 197 ASN A CA 1
ATOM 1488 C C . ASN A 1 190 ? -26.801 -7.955 48.518 1.00 42.46 197 ASN A C 1
ATOM 1489 O O . ASN A 1 190 ? -27.799 -7.234 48.567 1.00 42.12 197 ASN A O 1
ATOM 1494 N N . GLU A 1 191 ? -26.843 -9.282 48.710 1.00 43.67 198 GLU A N 1
ATOM 1495 C CA . GLU A 1 191 ? -28.054 -10.127 48.472 1.00 43.90 198 GLU A CA 1
ATOM 1496 C C . GLU A 1 191 ? -29.448 -9.602 48.877 1.00 45.03 198 GLU A C 1
ATOM 1497 O O . GLU A 1 191 ? -30.406 -9.938 48.161 1.00 45.76 198 GLU A O 1
ATOM 1503 N N . ASP A 1 192 ? -29.682 -8.861 49.976 1.00 45.71 199 ASP A N 1
ATOM 1504 C CA . ASP A 1 192 ? -29.107 -8.915 51.354 1.00 45.33 199 ASP A CA 1
ATOM 1505 C C . ASP A 1 192 ? -29.176 -7.539 52.047 1.00 45.30 199 ASP A C 1
ATOM 1506 O O . ASP A 1 192 ? -30.065 -7.345 52.878 1.00 45.88 199 ASP A O 1
ATOM 1511 N N . THR A 1 193 ? -28.298 -6.581 51.717 1.00 44.46 200 THR A N 1
ATOM 1512 C CA . THR A 1 193 ? -28.598 -5.152 52.020 1.00 43.26 200 THR A CA 1
ATOM 1513 C C . THR A 1 193 ? -29.474 -4.541 50.921 1.00 42.45 200 THR A C 1
ATOM 1514 O O . THR A 1 193 ? -29.950 -3.413 51.059 1.00 42.35 200 THR A O 1
ATOM 1518 N N . GLY A 1 194 ? -29.678 -5.279 49.827 1.00 41.33 201 GLY A N 1
ATOM 1519 C CA . GLY A 1 194 ? -30.497 -4.811 48.697 1.00 40.11 201 GLY A CA 1
ATOM 1520 C C . GLY A 1 194 ? -29.924 -3.603 47.956 1.00 39.11 201 GLY A C 1
ATOM 1521 O O . GLY A 1 194 ? -30.659 -2.867 47.292 1.00 38.77 201 GLY A O 1
ATOM 1522 N N . ARG A 1 195 ? -28.614 -3.404 48.083 1.00 37.41 202 ARG A N 1
ATOM 1523 C CA . ARG A 1 195 ? -27.914 -2.257 47.515 1.00 36.39 202 ARG A CA 1
ATOM 1524 C C . ARG A 1 195 ? -26.726 -2.774 46.707 1.00 35.03 202 ARG A C 1
ATOM 1525 O O . ARG A 1 195 ? -26.157 -3.811 47.024 1.00 34.40 202 ARG A O 1
ATOM 1533 N N . MET A 1 196 ? -26.355 -2.061 45.654 1.00 33.64 203 MET A N 1
ATOM 1534 C CA . MET A 1 196 ? -25.065 -2.297 45.033 1.00 32.78 203 MET A CA 1
ATOM 1535 C C . MET A 1 196 ? -24.019 -1.783 46.033 1.00 31.61 203 MET A C 1
ATOM 1536 O O . MET A 1 196 ? -24.261 -0.800 46.721 1.00 30.71 203 MET A O 1
ATOM 1541 N N . GLU A 1 197 ? -22.892 -2.482 46.145 1.00 30.68 204 GLU A N 1
ATOM 1542 C CA . GLU A 1 197 ? -21.771 -2.037 46.959 1.00 30.69 204 GLU A CA 1
ATOM 1543 C C . GLU A 1 197 ? -20.504 -2.105 46.135 1.00 29.54 204 GLU A C 1
ATOM 1544 O O . GLU A 1 197 ? -20.280 -3.092 45.439 1.00 28.98 204 GLU A O 1
ATOM 1550 N N . LYS A 1 198 ? -19.639 -1.100 46.284 1.00 28.69 205 LYS A N 1
ATOM 1551 C CA . LYS A 1 198 ? -18.301 -1.128 45.691 1.00 27.52 205 LYS A CA 1
ATOM 1552 C C . LYS A 1 198 ? -17.444 -2.213 46.311 1.00 26.47 205 LYS A C 1
ATOM 1553 O O . LYS A 1 198 ? -17.381 -2.344 47.536 1.00 26.51 205 LYS A O 1
ATOM 1559 N N . PHE A 1 199 ? -16.816 -3.001 45.438 1.00 25.14 206 PHE A N 1
ATOM 1560 C CA . PHE A 1 199 ? -15.947 -4.101 45.812 1.00 23.94 206 PHE A CA 1
ATOM 1561 C C . PHE A 1 199 ? -14.590 -3.777 45.238 1.00 22.79 206 PHE A C 1
ATOM 1562 O O . PHE A 1 199 ? -14.418 -3.797 44.026 1.00 20.25 206 PHE A O 1
ATOM 1570 N N . TYR A 1 200 ? -13.649 -3.441 46.135 1.00 21.83 207 TYR A N 1
ATOM 1571 C CA . TYR A 1 200 ? -12.260 -3.141 45.770 1.00 21.13 207 TYR A CA 1
ATOM 1572 C C . TYR A 1 200 ? -11.430 -4.404 45.938 1.00 20.46 207 TYR A C 1
ATOM 1573 O O . TYR A 1 200 ? -11.649 -5.226 46.841 1.00 18.60 207 TYR A O 1
ATOM 1582 N N . TYR A 1 201 ? -10.458 -4.570 45.059 1.00 21.07 208 TYR A N 1
ATOM 1583 C CA . TYR A 1 201 ? -9.689 -5.803 45.046 1.00 20.98 208 TYR A CA 1
ATOM 1584 C C . TYR A 1 201 ? -8.298 -5.602 44.466 1.00 21.19 208 TYR A C 1
ATOM 1585 O O . TYR A 1 201 ? -8.064 -4.689 43.651 1.00 20.11 208 TYR A O 1
ATOM 1594 N N . TYR A 1 202 ? -7.379 -6.446 44.927 1.00 21.70 209 TYR A N 1
ATOM 1595 C CA . TYR A 1 202 ? -6.074 -6.632 44.289 1.00 22.01 209 TYR A CA 1
ATOM 1596 C C . TYR A 1 202 ? -6.132 -7.795 43.310 1.00 22.28 209 TYR A C 1
ATOM 1597 O O . TYR A 1 202 ? -6.956 -8.714 43.459 1.00 23.12 209 TYR A O 1
ATOM 1606 N N . ILE A 1 203 ? -5.241 -7.754 42.323 1.00 22.80 210 ILE A N 1
ATOM 1607 C CA . ILE A 1 203 ? -5.165 -8.757 41.260 1.00 22.29 210 ILE A CA 1
ATOM 1608 C C . ILE A 1 203 ? -3.845 -9.462 41.480 1.00 22.41 210 ILE A C 1
ATOM 1609 O O . ILE A 1 203 ? -2.801 -8.848 41.440 1.00 21.24 210 ILE A O 1
ATOM 1614 N N . ILE A 1 204 ? -3.925 -10.763 41.754 1.00 23.57 211 ILE A N 1
ATOM 1615 C CA . ILE A 1 204 ? -2.773 -11.623 42.074 1.00 23.22 211 ILE A CA 1
ATOM 1616 C C . ILE A 1 204 ? -2.511 -12.567 40.917 1.00 23.12 211 ILE A C 1
ATOM 1617 O O . ILE A 1 204 ? -3.421 -13.246 40.455 1.00 22.58 211 ILE A O 1
ATOM 1622 N N . LYS A 1 205 ? -1.262 -12.556 40.433 1.00 23.80 212 LYS A N 1
ATOM 1623 C CA . LYS A 1 205 ? -0.721 -13.526 39.492 1.00 23.31 212 LYS A CA 1
ATOM 1624 C C . LYS A 1 205 ? -0.121 -14.717 40.301 1.00 23.50 212 LYS A C 1
ATOM 1625 O O . LYS A 1 205 ? 0.791 -14.544 41.093 1.00 23.20 212 LYS A O 1
ATOM 1631 N N . ASN A 1 206 ? -0.662 -15.918 40.085 1.00 23.02 213 ASN A N 1
ATOM 1632 C CA . ASN A 1 206 ? -0.174 -17.139 40.694 1.00 22.81 213 ASN A CA 1
ATOM 1633 C C . ASN A 1 206 ? 0.728 -17.877 39.675 1.00 22.98 213 ASN A C 1
ATOM 1634 O O . ASN A 1 206 ? 0.882 -17.444 38.515 1.00 21.99 213 ASN A O 1
ATOM 1639 N N . SER A 1 207 ? 1.370 -18.953 40.145 1.00 22.69 214 SER A N 1
ATOM 1640 C CA . SER A 1 207 ? 2.323 -19.727 39.361 1.00 22.05 214 SER A CA 1
ATOM 1641 C C . SER A 1 207 ? 1.956 -21.201 39.356 1.00 22.74 214 SER A C 1
ATOM 1642 O O . SER A 1 207 ? 2.837 -22.066 39.450 1.00 23.17 214 SER A O 1
ATOM 1645 N N . TRP A 1 208 ? 0.649 -21.473 39.275 1.00 22.53 215 TRP A N 1
ATOM 1646 C CA . TRP A 1 208 ? 0.118 -22.819 39.166 1.00 22.78 215 TRP A CA 1
ATOM 1647 C C . TRP A 1 208 ? -0.519 -23.090 37.794 1.00 22.69 215 TRP A C 1
ATOM 1648 O O . TRP A 1 208 ? -1.364 -23.944 37.690 1.00 23.19 215 TRP A O 1
ATOM 1659 N N . GLY A 1 209 ? -0.093 -22.365 36.766 1.00 22.60 216 GLY A N 1
ATOM 1660 C CA . GLY A 1 209 ? -0.602 -22.519 35.421 1.00 22.79 216 GLY A CA 1
ATOM 1661 C C . GLY A 1 209 ? -1.844 -21.702 35.104 1.00 23.25 216 GLY A C 1
ATOM 1662 O O . GLY A 1 209 ? -2.501 -21.143 35.990 1.00 23.00 216 GLY A O 1
ATOM 1663 N N . SER A 1 210 ? -2.153 -21.647 33.817 1.00 23.16 217 SER A N 1
ATOM 1664 C CA . SER A 1 210 ? -3.297 -20.933 33.296 1.00 24.29 217 SER A CA 1
ATOM 1665 C C . SER A 1 210 ? -4.625 -21.571 33.596 1.00 23.94 217 SER A C 1
ATOM 1666 O O . SER A 1 210 ? -5.641 -20.915 33.471 1.00 24.62 217 SER A O 1
ATOM 1669 N N . ASP A 1 211 ? -4.602 -22.853 33.913 1.00 24.04 218 ASP A N 1
ATOM 1670 C CA A ASP A 1 211 ? -5.798 -23.588 34.290 0.50 24.72 218 ASP A CA 1
ATOM 1671 C CA B ASP A 1 211 ? -5.787 -23.594 34.300 0.50 24.57 218 ASP A CA 1
ATOM 1672 C C . ASP A 1 211 ? -6.020 -23.582 35.819 1.00 24.91 218 ASP A C 1
ATOM 1673 O O . ASP A 1 211 ? -6.664 -24.480 36.361 1.00 27.82 218 ASP A O 1
ATOM 1682 N N . TRP A 1 212 ? -5.491 -22.589 36.522 1.00 23.63 219 TRP A N 1
ATOM 1683 C CA . TRP A 1 212 ? -5.853 -22.352 37.917 1.00 23.69 219 TRP A CA 1
ATOM 1684 C C . TRP A 1 212 ? -6.540 -20.974 37.903 1.00 23.51 219 TRP A C 1
ATOM 1685 O O . TRP A 1 212 ? -6.131 -20.088 37.164 1.00 22.93 219 TRP A O 1
ATOM 1696 N N . GLY A 1 213 ? -7.609 -20.826 38.682 1.00 23.66 220 GLY A N 1
ATOM 1697 C CA . GLY A 1 213 ? -8.204 -19.520 38.925 1.00 24.30 220 GLY A CA 1
ATOM 1698 C C . GLY A 1 213 ? -8.776 -18.929 37.655 1.00 24.72 220 GLY A C 1
ATOM 1699 O O . GLY A 1 213 ? -9.400 -19.623 36.861 1.00 23.74 220 GLY A O 1
ATOM 1700 N N . GLU A 1 214 ? -8.549 -17.638 37.463 1.00 25.78 221 GLU A N 1
ATOM 1701 C CA . GLU A 1 214 ? -8.998 -16.951 36.239 1.00 25.73 221 GLU A CA 1
ATOM 1702 C C . GLU A 1 214 ? -7.827 -16.666 35.299 1.00 25.26 221 GLU A C 1
ATOM 1703 O O . GLU A 1 214 ? -7.189 -15.607 35.384 1.00 26.97 221 GLU A O 1
ATOM 1709 N N . GLY A 1 215 ? -7.528 -17.614 34.407 1.00 24.85 222 GLY A N 1
ATOM 1710 C CA . GLY A 1 215 ? -6.289 -17.557 33.586 1.00 24.03 222 GLY A CA 1
ATOM 1711 C C . GLY A 1 215 ? -4.991 -17.491 34.383 1.00 23.55 222 GLY A C 1
ATOM 1712 O O . GLY A 1 215 ? -4.011 -16.945 33.909 1.00 24.25 222 GLY A O 1
ATOM 1713 N N . GLY A 1 216 ? -4.983 -18.035 35.600 1.00 22.73 223 GLY A N 1
ATOM 1714 C CA . GLY A 1 216 ? -3.822 -18.006 36.476 1.00 22.68 223 GLY A CA 1
ATOM 1715 C C . GLY A 1 216 ? -3.812 -16.925 37.560 1.00 22.43 223 GLY A C 1
ATOM 1716 O O . GLY A 1 216 ? -2.868 -16.848 38.361 1.00 22.46 223 GLY A O 1
ATOM 1717 N N . TYR A 1 217 ? -4.858 -16.103 37.557 1.00 22.55 224 TYR A N 1
ATOM 1718 C CA . TYR A 1 217 ? -5.054 -14.962 38.450 1.00 22.48 224 TYR A CA 1
ATOM 1719 C C . TYR A 1 217 ? -6.226 -15.128 39.448 1.00 22.62 224 TYR A C 1
ATOM 1720 O O . TYR A 1 217 ? -7.191 -15.895 39.203 1.00 23.08 224 TYR A O 1
ATOM 1729 N N . ILE A 1 218 ? -6.158 -14.363 40.535 1.00 22.04 225 ILE A N 1
ATOM 1730 C CA . ILE A 1 218 ? -7.271 -14.256 41.506 1.00 22.39 225 ILE A CA 1
ATOM 1731 C C . ILE A 1 218 ? -7.446 -12.790 41.971 1.00 22.32 225 ILE A C 1
ATOM 1732 O O . ILE A 1 218 ? -6.482 -12.077 42.144 1.00 23.03 225 ILE A O 1
ATOM 1737 N N . ASN A 1 219 ? -8.687 -12.342 42.093 1.00 22.34 226 ASN A N 1
ATOM 1738 C CA . ASN A 1 219 ? -8.991 -11.041 42.667 1.00 22.74 226 ASN A CA 1
ATOM 1739 C C . ASN A 1 219 ? -9.310 -11.266 44.154 1.00 22.38 226 ASN A C 1
ATOM 1740 O O . ASN A 1 219 ? -10.165 -12.086 44.483 1.00 20.82 226 ASN A O 1
ATOM 1745 N N . LEU A 1 220 ? -8.593 -10.554 45.021 1.00 22.94 227 LEU A N 1
ATOM 1746 C CA . LEU A 1 220 ? -8.756 -10.690 46.478 1.00 22.98 227 LEU A CA 1
ATOM 1747 C C . LEU A 1 220 ? -9.174 -9.348 47.068 1.00 22.89 227 LEU A C 1
ATOM 1748 O O . LEU A 1 220 ? -8.612 -8.315 46.731 1.00 22.72 227 LEU A O 1
ATOM 1753 N N . GLU A 1 221 ? -10.170 -9.368 47.940 1.00 23.15 228 GLU A N 1
ATOM 1754 C CA . GLU A 1 221 ? -10.719 -8.144 48.485 1.00 23.37 228 GLU A CA 1
ATOM 1755 C C . GLU A 1 221 ? -9.761 -7.207 49.214 1.00 23.03 228 GLU A C 1
ATOM 1756 O O . GLU A 1 221 ? -8.930 -7.629 50.012 1.00 22.64 228 GLU A O 1
ATOM 1762 N N . THR A 1 222 ? -9.938 -5.912 48.956 1.00 23.28 229 THR A N 1
ATOM 1763 C CA . THR A 1 222 ? -9.283 -4.867 49.716 1.00 23.09 229 THR A CA 1
ATOM 1764 C C . THR A 1 222 ? -10.302 -3.758 49.991 1.00 23.70 229 THR A C 1
ATOM 1765 O O . THR A 1 222 ? -11.498 -4.039 49.975 1.00 23.59 229 THR A O 1
ATOM 1769 N N . ASP A 1 223 ? -9.823 -2.549 50.312 1.00 23.95 230 ASP A N 1
ATOM 1770 C CA . ASP A 1 223 ? -10.661 -1.347 50.468 1.00 24.32 230 ASP A CA 1
ATOM 1771 C C . AS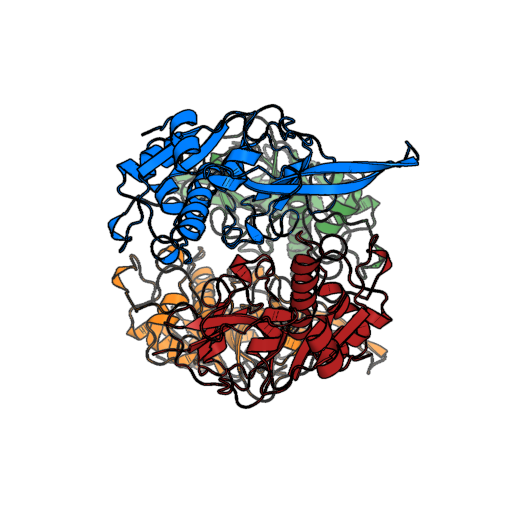P A 1 223 ? -10.143 -0.237 49.556 1.00 24.51 230 ASP A C 1
ATOM 1772 O O . ASP A 1 223 ? -9.187 -0.434 48.809 1.00 24.92 230 ASP A O 1
ATOM 1777 N N . GLU A 1 224 ? -10.802 0.915 49.580 1.00 25.67 231 GLU A N 1
ATOM 1778 C CA . GLU A 1 224 ? -10.453 2.010 48.689 1.00 25.64 231 GLU A CA 1
ATOM 1779 C C . GLU A 1 224 ? -9.044 2.481 48.905 1.00 24.61 231 GLU A C 1
ATOM 1780 O O . GLU A 1 224 ? -8.343 2.775 47.965 1.00 24.53 231 GLU A O 1
ATOM 1786 N N . ASN A 1 225 ? -8.664 2.599 50.166 1.00 24.86 232 ASN A N 1
ATOM 1787 C CA . ASN A 1 225 ? -7.278 2.855 50.566 1.00 24.66 232 ASN A CA 1
ATOM 1788 C C . ASN A 1 225 ? -6.293 1.786 50.097 1.00 24.36 232 ASN A C 1
ATOM 1789 O O . ASN A 1 225 ? -5.108 2.080 49.830 1.00 24.44 232 ASN A O 1
ATOM 1794 N N . GLY A 1 226 ? -6.767 0.541 50.068 1.00 23.45 233 GLY A N 1
ATOM 1795 C CA . GLY A 1 226 ? -5.937 -0.608 49.714 1.00 23.16 233 GLY A CA 1
ATOM 1796 C C . GLY A 1 226 ? -5.129 -1.157 50.888 1.00 22.77 233 GLY A C 1
ATOM 1797 O O . GLY A 1 226 ? -4.150 -1.895 50.677 1.00 21.95 233 GLY A O 1
ATOM 1798 N N . TYR A 1 227 ? -5.539 -0.801 52.107 1.00 21.93 234 TYR A N 1
ATOM 1799 C CA . TYR A 1 227 ? -4.883 -1.247 53.324 1.00 22.88 234 TYR A CA 1
ATOM 1800 C C . TYR A 1 227 ? -5.278 -2.667 53.704 1.00 23.16 234 TYR A C 1
ATOM 1801 O O . TYR A 1 227 ? -4.456 -3.455 54.172 1.00 23.05 234 TYR A O 1
ATOM 1810 N N . LYS A 1 228 ? -6.547 -2.977 53.496 1.00 24.03 235 LYS A N 1
ATOM 1811 C CA . LYS A 1 228 ? -7.101 -4.264 53.866 1.00 24.34 235 LYS A CA 1
ATOM 1812 C C . LYS A 1 228 ? -6.442 -5.384 53.089 1.00 24.69 235 LYS A C 1
ATOM 1813 O O . LYS A 1 228 ? -6.368 -5.351 51.847 1.00 25.35 235 LYS A O 1
ATOM 1819 N N . LYS A 1 229 ? -6.024 -6.393 53.848 1.00 24.35 236 LYS A N 1
ATOM 1820 C CA . LYS A 1 229 ? -5.379 -7.582 53.339 1.00 24.18 236 LYS A CA 1
ATOM 1821 C C . LYS A 1 229 ? -6.359 -8.731 53.415 1.00 24.22 236 LYS A C 1
ATOM 1822 O O . LYS A 1 229 ? -6.920 -8.969 54.443 1.00 23.81 236 LYS A O 1
ATOM 1828 N N . THR A 1 230 ? -6.518 -9.450 52.316 1.00 24.40 237 THR A N 1
ATOM 1829 C CA . THR A 1 230 ? -7.162 -10.743 52.300 1.00 24.98 237 THR A CA 1
ATOM 1830 C C . THR A 1 230 ? -6.056 -11.798 52.128 1.00 25.36 237 THR A C 1
ATOM 1831 O O . THR A 1 230 ? -5.134 -11.602 51.366 1.00 25.05 237 THR A O 1
ATOM 1835 N N . CYS A 1 231 ? -6.147 -12.874 52.902 1.00 25.98 238 CYS A N 1
ATOM 1836 C CA . CYS A 1 231 ? -5.160 -13.937 52.943 1.00 26.63 238 CYS A CA 1
ATOM 1837 C C . CYS A 1 231 ? -3.761 -13.456 53.270 1.00 26.07 238 CYS A C 1
ATOM 1838 O O . CYS A 1 231 ? -2.803 -14.005 52.776 1.00 24.74 238 CYS A O 1
ATOM 1841 N N . SER A 1 232 ? -3.685 -12.444 54.144 1.00 26.02 239 SER A N 1
ATOM 1842 C CA . SER A 1 232 ? -2.432 -11.807 54.560 1.00 25.98 239 SER A CA 1
ATOM 1843 C C . SER A 1 232 ? -1.493 -11.395 53.438 1.00 25.42 239 SER A C 1
ATOM 1844 O O . SER A 1 232 ? -0.277 -11.344 53.659 1.00 26.02 239 SER A O 1
ATOM 1847 N N . ILE A 1 233 ? -2.031 -11.055 52.275 1.00 24.99 240 ILE A N 1
ATOM 1848 C CA . ILE A 1 233 ? -1.184 -10.678 51.162 1.00 25.49 240 ILE A CA 1
ATOM 1849 C C . ILE A 1 233 ? -0.235 -9.532 51.495 1.00 25.32 240 ILE A C 1
ATOM 1850 O O . ILE A 1 233 ? -0.603 -8.550 52.169 1.00 26.33 240 ILE A O 1
ATOM 1855 N N . GLY A 1 234 ? 1.007 -9.703 51.080 1.00 24.51 241 GLY A N 1
ATOM 1856 C CA . GLY A 1 234 ? 2.018 -8.676 51.221 1.00 24.03 241 GLY A CA 1
ATOM 1857 C C . GLY A 1 234 ? 2.552 -8.448 52.616 1.00 23.00 241 GLY A C 1
ATOM 1858 O O . GLY A 1 234 ? 3.165 -7.409 52.885 1.00 22.52 241 GLY A O 1
ATOM 1859 N N . THR A 1 235 ? 2.290 -9.386 53.518 1.00 22.38 242 THR A N 1
ATOM 1860 C CA . THR A 1 235 ? 2.927 -9.392 54.837 1.00 22.26 242 THR A CA 1
ATOM 1861 C C . THR A 1 235 ? 4.422 -9.127 54.632 1.00 21.74 242 THR A C 1
ATOM 1862 O O . THR A 1 235 ? 4.997 -8.274 55.299 1.00 21.06 242 THR A O 1
ATOM 1866 N N . GLU A 1 236 ? 5.022 -9.858 53.676 1.00 20.88 243 GLU A N 1
ATOM 1867 C CA . GLU A 1 236 ? 6.275 -9.503 53.038 1.00 21.22 243 GLU A CA 1
ATOM 1868 C C . GLU A 1 236 ? 5.959 -9.032 51.610 1.00 19.13 243 GLU A C 1
ATOM 1869 O O . GLU A 1 236 ? 5.224 -9.677 50.920 1.00 18.43 243 GLU A O 1
ATOM 1875 N N . ALA A 1 237 ? 6.505 -7.90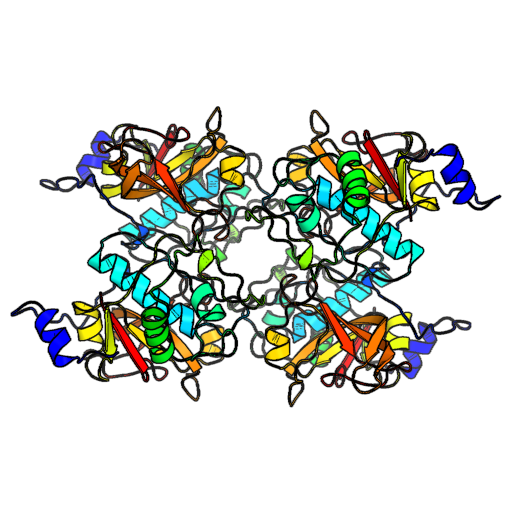6 51.179 1.00 18.07 244 ALA A N 1
ATOM 1876 C CA . ALA A 1 237 ? 6.175 -7.299 49.884 1.00 18.22 244 ALA A CA 1
ATOM 1877 C C . ALA A 1 237 ? 7.372 -6.550 49.378 1.00 17.70 244 ALA A C 1
ATOM 1878 O O . ALA A 1 237 ? 7.892 -5.715 50.098 1.00 17.61 244 ALA A O 1
ATOM 1880 N N . TYR A 1 238 ? 7.819 -6.846 48.149 1.00 18.18 245 TYR A N 1
ATOM 1881 C CA . TYR A 1 238 ? 9.064 -6.289 47.602 1.00 18.49 245 TYR A CA 1
ATOM 1882 C C . TYR A 1 238 ? 8.966 -6.048 46.129 1.00 18.64 245 TYR A C 1
ATOM 1883 O O . TYR A 1 238 ? 8.339 -6.841 45.429 1.00 19.58 245 TYR A O 1
ATOM 1892 N N . VAL A 1 239 ? 9.577 -4.957 45.655 1.00 18.42 246 VAL A N 1
ATOM 1893 C CA . VAL A 1 239 ? 9.711 -4.670 44.223 1.00 18.47 246 VAL A CA 1
ATOM 1894 C C . VAL A 1 239 ? 11.215 -4.619 43.877 1.00 19.61 246 VAL A C 1
ATOM 1895 O O . VAL A 1 239 ? 11.976 -3.956 44.576 1.00 20.70 246 VAL A O 1
ATOM 1899 N N . PRO A 1 240 ? 11.653 -5.343 42.828 1.00 20.05 247 PRO A N 1
ATOM 1900 C CA . PRO A 1 240 ? 13.048 -5.257 42.385 1.00 20.27 247 PRO A CA 1
ATOM 1901 C C . PRO A 1 240 ? 13.279 -4.005 41.515 1.00 21.51 247 PRO A C 1
ATOM 1902 O O . PRO A 1 240 ? 12.354 -3.530 40.822 1.00 20.51 247 PRO A O 1
ATOM 1906 N N . LEU A 1 241 ? 14.500 -3.475 41.531 1.00 22.48 248 LEU A N 1
ATOM 1907 C CA . LEU A 1 241 ? 14.761 -2.206 40.857 1.00 22.83 248 LEU A CA 1
ATOM 1908 C C . LEU A 1 241 ? 15.926 -2.354 39.910 1.00 24.46 248 LEU A C 1
ATOM 1909 O O . LEU A 1 241 ? 16.934 -2.968 40.225 1.00 24.85 248 LEU A O 1
ATOM 1914 N N . LEU A 1 242 ? 15.758 -1.797 38.722 1.00 26.13 249 LEU A N 1
ATOM 1915 C CA . LEU A 1 242 ? 16.822 -1.774 37.762 1.00 27.44 249 LEU A CA 1
ATOM 1916 C C . LEU A 1 242 ? 17.585 -0.444 37.945 1.00 29.13 249 LEU A C 1
ATOM 1917 O O . LEU A 1 242 ? 18.778 -0.381 37.587 1.00 32.40 249 LEU A O 1
ATOM 1922 N N . TYR B 1 1 ? 20.480 -51.615 6.765 1.00 30.73 8 TYR B N 1
ATOM 1923 C CA . TYR B 1 1 ? 19.978 -51.807 8.177 1.00 30.43 8 TYR B CA 1
ATOM 1924 C C . TYR B 1 1 ? 18.651 -52.513 8.301 1.00 29.78 8 TYR B C 1
ATOM 1925 O O . TYR B 1 1 ? 18.174 -52.731 9.402 1.00 29.54 8 TYR B O 1
ATOM 1934 N N . GLU B 1 2 ? 18.051 -52.871 7.183 1.00 29.37 9 GLU B N 1
ATOM 1935 C CA . GLU B 1 2 ? 16.758 -53.529 7.192 1.00 30.21 9 GLU B CA 1
ATOM 1936 C C . GLU B 1 2 ? 16.973 -55.019 7.180 1.00 29.65 9 GLU B C 1
ATOM 1937 O O . GLU B 1 2 ? 17.822 -55.505 6.467 1.00 30.48 9 GLU B O 1
ATOM 1943 N N . ALA B 1 3 ? 16.248 -55.744 8.015 1.00 29.61 10 ALA B N 1
ATOM 1944 C CA . ALA B 1 3 ? 16.232 -57.207 7.948 1.00 29.24 10 ALA B CA 1
ATOM 1945 C C . ALA B 1 3 ? 14.900 -57.690 7.322 1.00 28.85 10 ALA B C 1
ATOM 1946 O O . ALA B 1 3 ? 13.956 -56.898 7.114 1.00 28.17 10 ALA B O 1
ATOM 1948 N N . ASN B 1 4 ? 14.805 -58.977 7.023 1.00 28.93 11 ASN B N 1
ATOM 1949 C CA . ASN B 1 4 ? 13.578 -59.496 6.425 1.00 29.28 11 ASN B CA 1
ATOM 1950 C C . ASN B 1 4 ? 12.741 -60.134 7.528 1.00 28.70 11 ASN B C 1
ATOM 1951 O O . ASN B 1 4 ? 13.263 -60.845 8.392 1.00 28.37 11 ASN B O 1
ATOM 1956 N N . TYR B 1 5 ? 11.451 -59.857 7.493 1.00 28.52 12 TYR B N 1
ATOM 1957 C CA . TYR B 1 5 ? 10.521 -60.379 8.486 1.00 29.91 12 TYR B CA 1
ATOM 1958 C C . TYR B 1 5 ? 10.577 -61.905 8.605 1.00 30.99 12 TYR B C 1
ATOM 1959 O O . TYR B 1 5 ? 10.541 -62.467 9.702 1.00 31.92 12 TYR B O 1
ATOM 1968 N N . GLU B 1 6 ? 10.598 -62.545 7.450 1.00 31.41 13 GLU B N 1
ATOM 1969 C CA . GLU B 1 6 ? 10.634 -63.991 7.305 1.00 32.48 13 GLU B CA 1
ATOM 1970 C C . GLU B 1 6 ? 11.671 -64.649 8.221 1.00 32.33 13 GLU B C 1
ATOM 1971 O O . GLU B 1 6 ? 11.430 -65.709 8.777 1.00 32.95 13 GLU B O 1
ATOM 1977 N N . ASP B 1 7 ? 12.847 -64.034 8.307 1.00 32.79 14 ASP B N 1
ATOM 1978 C CA . ASP B 1 7 ? 13.970 -64.527 9.106 1.00 32.77 14 ASP B CA 1
ATOM 1979 C C . ASP B 1 7 ? 13.831 -64.096 10.557 1.00 32.59 14 ASP B C 1
ATOM 1980 O O . ASP B 1 7 ? 14.185 -64.838 11.467 1.00 32.93 14 ASP B O 1
ATOM 1985 N N . VAL B 1 8 ? 13.351 -62.874 10.763 1.00 31.90 15 VAL B N 1
ATOM 1986 C CA . VAL B 1 8 ? 13.251 -62.307 12.108 1.00 31.81 15 VAL B CA 1
ATOM 1987 C C . VAL B 1 8 ? 12.196 -63.035 12.962 1.00 31.80 15 VAL B C 1
ATOM 1988 O O . VAL B 1 8 ? 12.440 -63.337 14.124 1.00 31.41 15 VAL B O 1
ATOM 1992 N N . ILE B 1 9 ? 11.033 -63.318 12.388 1.00 31.93 16 ILE B N 1
ATOM 1993 C CA . ILE B 1 9 ? 9.965 -63.991 13.136 1.00 32.33 16 ILE B CA 1
ATOM 1994 C C . ILE B 1 9 ? 10.354 -65.438 13.544 1.00 32.98 16 ILE B C 1
ATOM 1995 O O . ILE B 1 9 ? 9.907 -65.940 14.568 1.00 33.32 16 ILE B O 1
ATOM 2000 N N . LYS B 1 10 ? 11.197 -66.102 12.757 1.00 34.23 17 LYS B N 1
ATOM 2001 C CA . LYS B 1 10 ? 11.741 -67.409 13.147 1.00 34.99 17 LYS B CA 1
ATOM 2002 C C . LYS B 1 10 ? 12.514 -67.332 14.476 1.00 35.10 17 LYS B C 1
ATOM 2003 O O . LYS B 1 10 ? 12.452 -68.244 15.278 1.00 34.68 17 LYS B O 1
ATOM 2009 N N . LYS B 1 11 ? 13.240 -66.234 14.688 1.00 35.42 18 LYS B N 1
A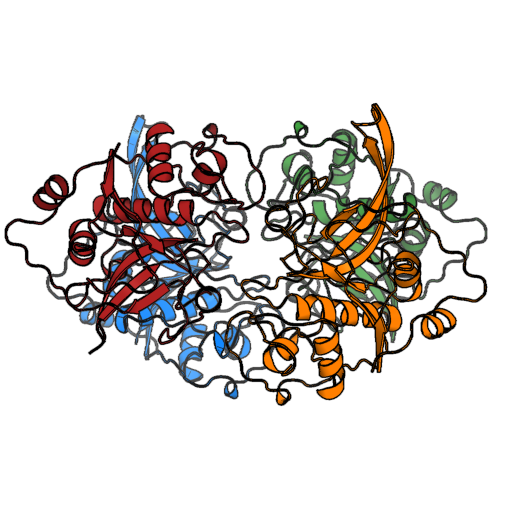TOM 2010 C CA . LYS B 1 11 ? 14.055 -66.055 15.881 1.00 35.70 18 LYS B CA 1
ATOM 2011 C C . LYS B 1 11 ? 13.219 -65.662 17.095 1.00 36.07 18 LYS B C 1
ATOM 2012 O O . LYS B 1 11 ? 13.547 -66.025 18.210 1.00 36.62 18 LYS B O 1
ATOM 2018 N N . TYR B 1 12 ? 12.133 -64.930 16.892 1.00 36.04 19 TYR B N 1
ATOM 2019 C CA . TYR B 1 12 ? 11.411 -64.342 18.018 1.00 36.04 19 TYR B CA 1
ATOM 2020 C C . TYR B 1 12 ? 10.189 -65.124 18.485 1.00 36.27 19 TYR B C 1
ATOM 2021 O O . TYR B 1 12 ? 9.893 -65.134 19.669 1.00 36.14 19 TYR B O 1
ATOM 2030 N N . LYS B 1 13 ? 9.485 -65.769 17.555 1.00 36.90 20 LYS B N 1
ATOM 2031 C CA . LYS B 1 13 ? 8.353 -66.625 17.895 1.00 36.99 20 LYS B CA 1
ATOM 2032 C C . LYS B 1 13 ? 8.862 -67.971 18.361 1.00 37.31 20 LYS B C 1
ATOM 2033 O O . LYS B 1 13 ? 9.587 -68.627 17.620 1.00 37.72 20 LYS B O 1
ATOM 2039 N N . PRO B 1 14 ? 8.475 -68.398 19.580 1.00 37.82 21 PRO B N 1
ATOM 2040 C CA . PRO B 1 14 ? 8.808 -69.755 20.022 1.00 38.19 21 PRO B CA 1
ATOM 2041 C C . PRO B 1 14 ? 8.286 -70.874 19.094 1.00 38.61 21 PRO B C 1
ATOM 2042 O O . PRO B 1 14 ? 7.193 -70.784 18.528 1.00 38.83 21 PRO B O 1
ATOM 2046 N N . ALA B 1 15 ? 9.092 -71.921 18.954 1.00 39.11 22 ALA B N 1
ATOM 2047 C CA . ALA B 1 15 ? 8.764 -73.077 18.120 1.00 39.38 22 ALA B CA 1
ATOM 2048 C C . ALA B 1 15 ? 7.306 -73.549 18.235 1.00 39.66 22 ALA B C 1
ATOM 2049 O O . ALA B 1 15 ? 6.619 -73.726 17.215 1.00 40.40 22 ALA B O 1
ATOM 2051 N N . ASP B 1 16 ? 6.845 -73.767 19.463 1.00 39.38 23 ASP B N 1
ATOM 2052 C CA . ASP B 1 16 ? 5.512 -74.335 19.694 1.00 39.21 23 ASP B CA 1
ATOM 2053 C C . ASP B 1 16 ? 4.423 -73.287 19.995 1.00 39.19 23 ASP B C 1
ATOM 2054 O O . ASP B 1 16 ? 3.347 -73.647 20.474 1.00 39.62 23 ASP B O 1
ATOM 2059 N N . ALA B 1 17 ? 4.676 -72.007 19.698 1.00 38.77 24 ALA B N 1
ATOM 2060 C CA . ALA B 1 17 ? 3.730 -70.935 20.064 1.00 37.99 24 ALA B CA 1
ATOM 2061 C C . ALA B 1 17 ? 2.530 -70.896 19.130 1.00 37.40 24 ALA B C 1
ATOM 2062 O O . ALA B 1 17 ? 2.660 -71.081 17.924 1.00 37.11 24 ALA B O 1
ATOM 2064 N N . LYS B 1 18 ? 1.359 -70.658 19.712 1.00 37.06 25 LYS B N 1
ATOM 2065 C CA . LYS B 1 18 ? 0.110 -70.524 18.966 1.00 36.50 25 LYS B CA 1
ATOM 2066 C C . LYS B 1 18 ? -0.392 -69.081 19.131 1.00 35.74 25 LYS B C 1
ATOM 2067 O O . LYS B 1 18 ? -0.556 -68.607 20.242 1.00 35.40 25 LYS B O 1
ATOM 2073 N N . LEU B 1 19 ? -0.604 -68.369 18.030 1.00 35.20 26 LEU B N 1
ATOM 2074 C CA . LEU B 1 19 ? -1.035 -66.971 18.119 1.00 34.83 26 LEU B CA 1
ATOM 2075 C C . LEU B 1 19 ? -2.499 -66.848 18.573 1.00 34.59 26 LEU B C 1
ATOM 2076 O O . LEU B 1 19 ? -3.390 -67.408 17.942 1.00 33.73 26 LEU B O 1
ATOM 2081 N N . ASP B 1 20 ? -2.724 -66.099 19.657 1.00 34.68 27 ASP B N 1
ATOM 2082 C CA . ASP B 1 20 ? -4.066 -65.639 20.033 1.00 34.29 27 ASP B CA 1
ATOM 2083 C C . ASP B 1 20 ? -4.408 -64.416 19.191 1.00 33.49 27 ASP B C 1
ATOM 2084 O O . ASP B 1 20 ? -3.818 -63.360 19.384 1.00 33.12 27 ASP B O 1
ATOM 2089 N N . ARG B 1 21 ? -5.359 -64.566 18.271 1.00 33.09 28 ARG B N 1
ATOM 2090 C CA . ARG B 1 21 ? -5.771 -63.492 17.355 1.00 33.48 28 ARG B CA 1
ATOM 2091 C C . ARG B 1 21 ? -6.866 -62.567 17.878 1.00 32.77 28 ARG B C 1
ATOM 2092 O O . ARG B 1 21 ? -7.206 -61.577 17.226 1.00 32.79 28 ARG B O 1
ATOM 2100 N N . ILE B 1 22 ? -7.393 -62.858 19.060 1.00 32.21 29 ILE B N 1
ATOM 2101 C CA . ILE B 1 22 ? -8.495 -62.071 19.608 1.00 31.95 29 ILE B CA 1
ATOM 2102 C C . ILE B 1 22 ? -7.952 -60.806 20.270 1.00 31.23 29 ILE B C 1
ATOM 2103 O O . ILE B 1 22 ? -8.323 -59.689 19.889 1.00 30.72 29 ILE B O 1
ATOM 2108 N N . ALA B 1 23 ? -7.008 -60.968 21.192 1.00 30.62 30 ALA B N 1
ATOM 2109 C CA . ALA B 1 23 ? -6.578 -59.843 22.009 1.00 30.36 30 ALA B CA 1
ATOM 2110 C C . ALA B 1 23 ? -5.152 -59.967 22.529 1.00 29.98 30 ALA B C 1
ATOM 2111 O O . ALA B 1 23 ? -4.755 -61.004 23.056 1.00 29.80 30 ALA B O 1
ATOM 2113 N N . TYR B 1 24 ? -4.389 -58.888 22.381 1.00 30.00 31 TYR B N 1
ATOM 2114 C CA . TYR B 1 24 ? -3.093 -58.741 23.047 1.00 29.61 31 TYR B CA 1
ATOM 2115 C C . TYR B 1 24 ? -2.729 -57.255 23.109 1.00 29.30 31 TYR B C 1
ATOM 2116 O O . TYR B 1 24 ? -2.785 -56.550 22.103 1.00 28.98 31 TYR B O 1
ATOM 2125 N N . ASP B 1 25 ? -2.374 -56.795 24.304 1.00 28.60 32 ASP B N 1
ATOM 2126 C CA . ASP B 1 25 ? -2.210 -55.390 24.578 1.00 28.53 32 ASP B CA 1
ATOM 2127 C C . ASP B 1 25 ? -0.926 -55.203 25.385 1.00 28.29 32 ASP B C 1
ATOM 2128 O O . ASP B 1 25 ? -0.846 -55.628 26.538 1.00 27.47 32 ASP B O 1
ATOM 2133 N N . TRP B 1 26 ? 0.058 -54.551 24.760 1.00 27.86 33 TRP B N 1
ATOM 2134 C CA . TRP B 1 26 ? 1.372 -54.341 25.349 1.00 28.16 33 TRP B CA 1
ATOM 2135 C C . TRP B 1 26 ? 1.358 -53.420 26.570 1.00 28.23 33 TRP B C 1
ATOM 2136 O O . TRP B 1 26 ? 2.293 -53.450 27.375 1.00 27.91 33 TRP B O 1
ATOM 2147 N N . ARG B 1 27 ? 0.275 -52.653 26.720 1.00 28.54 34 ARG B N 1
ATOM 2148 C CA . ARG B 1 27 ? 0.019 -51.825 27.931 1.00 28.63 34 ARG B CA 1
ATOM 2149 C C . ARG B 1 27 ? -0.202 -52.642 29.193 1.00 29.13 34 ARG B C 1
ATOM 2150 O O . ARG B 1 27 ? -0.020 -52.141 30.315 1.00 31.20 34 ARG B O 1
ATOM 2158 N N . LEU B 1 28 ? -0.593 -53.893 29.008 1.00 29.09 35 LEU B N 1
ATOM 2159 C CA . LEU B 1 28 ? -0.795 -54.794 30.095 1.00 29.26 35 LEU B CA 1
ATOM 2160 C C . LEU B 1 28 ? 0.466 -55.626 30.371 1.00 29.91 35 LEU B C 1
ATOM 2161 O O . LEU B 1 28 ? 0.526 -56.366 31.358 1.00 30.81 35 LEU B O 1
ATOM 2166 N N . HIS B 1 29 ? 1.486 -55.490 29.535 1.00 30.12 36 HIS B N 1
ATOM 2167 C CA . HIS B 1 29 ? 2.652 -56.349 29.646 1.00 30.51 36 HIS B CA 1
ATOM 2168 C C . HIS B 1 29 ? 3.995 -55.630 29.680 1.00 30.66 36 HIS B C 1
ATOM 2169 O O . HIS B 1 29 ? 5.026 -56.234 29.403 1.00 31.31 36 HIS B O 1
ATOM 2176 N N . GLY B 1 30 ? 3.968 -54.355 30.045 1.00 30.72 37 GLY B N 1
ATOM 2177 C CA . GLY B 1 30 ? 5.158 -53.571 30.287 1.00 30.05 37 GLY B CA 1
ATOM 2178 C C . GLY B 1 30 ? 5.871 -53.100 29.042 1.00 29.79 37 GLY B C 1
ATOM 2179 O O . GLY B 1 30 ? 7.019 -52.677 29.134 1.00 30.19 37 GLY B O 1
ATOM 2180 N N . GLY B 1 31 ? 5.191 -53.134 27.894 1.00 29.61 38 GLY B N 1
ATOM 2181 C CA . GLY B 1 31 ? 5.785 -52.799 26.590 1.00 28.63 38 GLY B CA 1
ATOM 2182 C C . GLY B 1 31 ? 5.531 -51.398 26.067 1.00 28.68 38 GLY B C 1
ATOM 2183 O O . GLY B 1 31 ? 5.892 -51.080 24.912 1.00 28.62 38 GLY B O 1
ATOM 2184 N N . VAL B 1 32 ? 4.897 -50.547 26.883 1.00 28.09 39 VAL B N 1
ATOM 2185 C CA . VAL B 1 32 ? 4.430 -49.225 26.398 1.00 27.68 39 VAL B CA 1
ATOM 2186 C C . VAL B 1 32 ? 4.761 -48.127 27.406 1.00 26.94 39 VAL B C 1
ATOM 2187 O O . VAL B 1 32 ? 4.469 -48.251 28.575 1.00 25.86 39 VAL B O 1
ATOM 2191 N N . THR B 1 33 ? 5.400 -47.070 26.914 1.00 27.01 40 THR B N 1
ATOM 2192 C CA . THR B 1 33 ? 5.871 -45.978 27.731 1.00 26.83 40 THR B CA 1
ATOM 2193 C C . THR B 1 33 ? 4.824 -44.876 27.677 1.00 26.46 40 THR B C 1
ATOM 2194 O O . THR B 1 33 ? 3.964 -44.896 26.802 1.00 26.40 40 THR B O 1
ATOM 2198 N N . PRO B 1 34 ? 4.897 -43.899 28.598 1.00 26.32 41 PRO B N 1
ATOM 2199 C CA . PRO B 1 34 ? 3.884 -42.854 28.634 1.00 26.86 41 PRO B CA 1
ATOM 2200 C C . PRO B 1 34 ? 3.671 -42.149 27.308 1.00 26.60 41 PRO B C 1
ATOM 2201 O O . PRO B 1 34 ? 4.599 -42.063 26.511 1.00 27.02 41 PRO B O 1
ATOM 2205 N N . VAL B 1 35 ? 2.462 -41.631 27.086 1.00 27.16 42 VAL B N 1
ATOM 2206 C CA . VAL B 1 35 ? 2.219 -40.824 25.888 1.00 27.19 42 VAL B CA 1
ATOM 2207 C C . VAL B 1 35 ? 2.894 -39.443 25.994 1.00 27.41 42 VAL B C 1
ATOM 2208 O O . VAL B 1 35 ? 2.973 -38.814 27.057 1.00 27.60 42 VAL B O 1
ATOM 2212 N N . LYS B 1 36 ? 3.417 -39.010 24.860 1.00 27.95 43 LYS B N 1
ATOM 2213 C CA . LYS B 1 36 ? 4.056 -37.715 24.720 1.00 27.85 43 LYS B CA 1
ATOM 2214 C C . LYS B 1 36 ? 3.178 -36.784 23.873 1.00 27.75 43 LYS B C 1
ATOM 2215 O O . LYS B 1 36 ? 2.129 -37.179 23.335 1.00 26.79 43 LYS B O 1
ATOM 2221 N N . ASP B 1 37 ? 3.604 -35.537 23.797 1.00 28.11 44 ASP B N 1
ATOM 2222 C CA . ASP B 1 37 ? 2.900 -34.498 23.076 1.00 28.38 44 ASP B CA 1
ATOM 2223 C C . ASP B 1 37 ? 3.876 -33.775 22.154 1.00 28.23 44 ASP B C 1
ATOM 2224 O O . ASP B 1 37 ? 4.839 -33.190 22.622 1.00 28.15 44 ASP B O 1
ATOM 2229 N N . GLN B 1 38 ? 3.642 -33.815 20.849 1.00 28.23 45 GLN B N 1
ATOM 2230 C CA . GLN B 1 38 ? 4.564 -33.150 19.931 1.00 28.85 45 GLN B CA 1
ATOM 2231 C C . GLN B 1 38 ? 4.402 -31.596 19.891 1.00 29.14 45 GLN B C 1
ATOM 2232 O O . GLN B 1 38 ? 5.238 -30.893 19.326 1.00 29.35 45 GLN B O 1
ATOM 2238 N N . ALA B 1 39 ? 3.373 -31.073 20.571 1.00 28.96 46 ALA B N 1
ATOM 2239 C CA . ALA B 1 39 ? 3.020 -29.658 20.540 1.00 28.82 46 ALA B CA 1
ATOM 2240 C C . ALA B 1 39 ? 2.978 -29.156 19.072 1.00 29.11 46 ALA B C 1
ATOM 2241 O O . ALA B 1 39 ? 2.588 -29.918 18.181 1.00 30.07 46 ALA B O 1
ATOM 2243 N N . LEU B 1 40 ? 3.341 -27.910 18.788 1.00 29.33 47 LEU B N 1
ATOM 2244 C CA . LEU B 1 40 ? 3.096 -27.365 17.435 1.00 28.94 47 LEU B CA 1
ATOM 2245 C C . LEU B 1 40 ? 4.341 -27.584 16.575 1.00 28.79 47 LEU B C 1
ATOM 2246 O O . LEU B 1 40 ? 5.168 -26.692 16.380 1.00 27.85 47 LEU B O 1
ATOM 2251 N N . CYS B 1 41 ? 4.448 -28.820 16.087 1.00 28.90 48 CYS B N 1
ATOM 2252 C CA . CYS B 1 41 ? 5.615 -29.303 15.350 1.00 28.72 48 CYS B CA 1
ATOM 2253 C C . CYS B 1 41 ? 5.262 -30.613 14.642 1.00 27.62 48 CYS B C 1
ATOM 2254 O O . CYS B 1 41 ? 4.636 -31.470 15.231 1.00 27.41 48 CYS B O 1
ATOM 2257 N N . GLY B 1 42 ? 5.705 -30.775 13.401 1.00 27.70 49 GLY B N 1
ATOM 2258 C CA . GLY B 1 42 ? 5.402 -31.986 12.597 1.00 27.71 49 GLY B CA 1
ATOM 2259 C C . GLY B 1 42 ? 6.403 -33.116 12.767 1.00 27.08 49 GLY B C 1
ATOM 2260 O O . GLY B 1 42 ? 6.837 -33.763 11.790 1.00 27.17 49 GLY B O 1
ATOM 2261 N N . SER B 1 43 ? 6.736 -33.368 14.024 1.00 26.61 50 SER B N 1
ATOM 2262 C CA . SER B 1 43 ? 7.725 -34.345 14.412 1.00 26.75 50 SER B CA 1
ATOM 2263 C C . SER B 1 43 ? 7.124 -35.704 14.749 1.00 26.56 50 SER B C 1
ATOM 2264 O O . SER B 1 43 ? 7.762 -36.507 15.441 1.00 26.91 50 SER B O 1
ATOM 2267 N N . CYS B 1 44 ? 5.912 -35.980 14.266 1.00 26.21 51 CYS B N 1
ATOM 2268 C CA . CYS B 1 44 ? 5.297 -37.288 14.457 1.00 26.07 51 CYS B CA 1
ATOM 2269 C C . CYS B 1 44 ? 6.187 -38.484 14.095 1.00 25.84 51 CYS B C 1
ATOM 2270 O O . CYS B 1 44 ? 6.136 -39.531 14.749 1.00 26.17 51 CYS B O 1
ATOM 2273 N N . TRP B 1 45 ? 6.953 -38.339 13.031 1.00 25.13 52 TRP B N 1
ATOM 2274 C CA . TRP B 1 45 ? 7.870 -39.370 12.553 1.00 25.30 52 TRP B CA 1
ATOM 2275 C C . TRP B 1 45 ? 8.920 -39.720 13.591 1.00 25.68 52 TRP B C 1
ATOM 2276 O O . TRP B 1 45 ? 9.388 -40.880 13.652 1.00 25.85 52 TRP B O 1
ATOM 2287 N N . ALA B 1 46 ? 9.310 -38.723 14.394 1.00 25.46 53 ALA B N 1
ATOM 2288 C CA . ALA B 1 46 ? 10.253 -38.934 15.482 1.00 25.11 53 ALA B CA 1
ATOM 2289 C C . ALA B 1 46 ? 9.588 -39.605 16.713 1.00 25.11 53 ALA B C 1
ATOM 2290 O O . ALA B 1 46 ? 10.146 -40.493 17.336 1.00 25.85 53 ALA B O 1
ATOM 2292 N N . PHE B 1 47 ? 8.386 -39.191 17.053 1.00 24.91 54 PHE B N 1
ATOM 2293 C CA . PHE B 1 47 ? 7.653 -39.789 18.147 1.00 25.04 54 PHE B CA 1
ATOM 2294 C C . PHE B 1 47 ? 7.310 -41.252 17.866 1.00 25.58 54 PHE B C 1
ATOM 2295 O O . PHE B 1 47 ? 7.504 -42.125 18.707 1.00 25.90 54 PHE B O 1
ATOM 2303 N N . SER B 1 48 ? 6.891 -41.543 16.644 1.00 26.22 55 SER B N 1
ATOM 2304 C CA . SER B 1 48 ? 6.564 -42.899 16.241 1.00 25.76 55 SER B CA 1
ATOM 2305 C C . SER B 1 48 ? 7.780 -43.786 16.355 1.00 26.26 55 SER B C 1
ATOM 2306 O O . SER B 1 48 ? 7.748 -44.838 17.001 1.00 27.50 55 SER B O 1
ATOM 2309 N N . SER B 1 49 ? 8.863 -43.364 15.721 1.00 25.68 56 SER B N 1
ATOM 2310 C CA . SER B 1 49 ? 10.020 -44.199 15.592 1.00 25.39 56 SER B CA 1
ATOM 2311 C C . SER B 1 49 ? 10.713 -44.357 16.947 1.00 25.24 56 SER B C 1
ATOM 2312 O O . SER B 1 49 ? 11.013 -45.492 17.365 1.00 24.97 56 SER B O 1
ATOM 2315 N N . VAL B 1 50 ? 10.933 -43.247 17.640 1.00 25.02 57 VAL B N 1
ATOM 2316 C CA . VAL B 1 50 ? 11.541 -43.288 18.991 1.00 25.18 57 VAL B CA 1
ATOM 2317 C C . VAL B 1 50 ? 10.676 -44.059 19.996 1.00 25.85 57 VAL B C 1
ATOM 2318 O O . VAL B 1 50 ? 11.204 -44.845 20.783 1.00 26.60 57 VAL B O 1
ATOM 2322 N N . GLY B 1 51 ? 9.360 -43.833 19.991 1.00 25.84 58 GLY B N 1
ATOM 2323 C CA . GLY B 1 51 ? 8.465 -44.596 20.850 1.00 25.82 58 GLY B CA 1
ATOM 2324 C C . GLY B 1 51 ? 8.552 -46.101 20.622 1.00 26.48 58 GLY B C 1
ATOM 2325 O O . GLY B 1 51 ? 8.465 -46.893 21.581 1.00 26.32 58 GLY B O 1
ATOM 2326 N N . SER B 1 52 ? 8.751 -46.511 19.359 1.00 26.53 59 SER B N 1
ATOM 2327 C CA . SER B 1 52 ? 8.865 -47.942 19.054 1.00 26.50 59 SER B CA 1
ATOM 2328 C C . SER B 1 52 ? 10.156 -48.521 19.638 1.00 26.08 59 SER B C 1
ATOM 2329 O O . SER B 1 52 ? 10.171 -49.672 20.079 1.00 25.37 59 SER B O 1
ATOM 2332 N N . VAL B 1 53 ? 11.205 -47.693 19.686 1.00 26.59 60 VAL B N 1
ATOM 2333 C CA . VAL B 1 53 ? 12.476 -48.048 20.324 1.00 26.37 60 VAL B CA 1
ATOM 2334 C C . VAL B 1 53 ? 12.342 -48.076 21.846 1.00 26.65 60 VAL B C 1
ATOM 2335 O O . VAL B 1 53 ? 12.808 -49.015 22.488 1.00 28.26 60 VAL B O 1
ATOM 2339 N N . GLU B 1 54 ? 11.697 -47.071 22.434 1.00 26.96 61 GLU B N 1
ATOM 2340 C CA . GLU B 1 54 ? 11.335 -47.131 23.846 1.00 26.53 61 GLU B CA 1
ATOM 2341 C C . GLU B 1 54 ? 10.645 -48.442 24.186 1.00 25.95 61 GLU B C 1
ATOM 2342 O O . GLU B 1 54 ? 11.025 -49.106 25.132 1.00 26.94 61 GLU B O 1
ATOM 2348 N N . SER B 1 55 ? 9.629 -48.811 23.432 1.00 25.52 62 SER B N 1
ATOM 2349 C CA . SER B 1 55 ? 8.917 -50.066 23.670 1.00 26.13 62 SER B CA 1
ATOM 2350 C C . SER B 1 55 ? 9.798 -51.316 23.578 1.00 26.62 62 SER B C 1
ATOM 2351 O O . SER B 1 55 ? 9.714 -52.210 24.423 1.00 27.09 62 SER B O 1
ATOM 2354 N N . GLN B 1 56 ? 10.652 -51.376 22.564 1.00 26.94 63 GLN B N 1
ATOM 2355 C CA . GLN B 1 56 ? 11.572 -52.495 22.387 1.00 26.79 63 GLN B CA 1
ATOM 2356 C C . GLN B 1 56 ? 12.527 -52.656 23.588 1.00 26.60 63 GLN B C 1
ATOM 2357 O O . GLN B 1 56 ? 12.681 -53.760 24.117 1.00 26.65 63 GLN B O 1
ATOM 2363 N N . TYR B 1 57 ? 13.149 -51.565 24.034 1.00 26.72 64 TYR B N 1
ATOM 2364 C CA . TYR B 1 57 ? 13.928 -51.558 25.310 1.00 26.52 64 TYR B CA 1
ATOM 2365 C C . TYR B 1 57 ? 13.101 -51.976 26.560 1.00 27.20 64 TYR B C 1
ATOM 2366 O O . TYR B 1 57 ? 13.588 -52.704 27.426 1.00 27.95 64 TYR B O 1
ATOM 2375 N N . ALA B 1 58 ? 11.844 -51.549 26.670 1.00 27.60 65 ALA B N 1
ATOM 2376 C CA . ALA B 1 58 ? 11.037 -51.984 27.810 1.00 28.00 65 ALA B CA 1
ATOM 2377 C C . ALA B 1 58 ? 10.881 -53.506 27.774 1.00 28.62 65 ALA B C 1
ATOM 2378 O O . ALA B 1 58 ? 11.088 -54.179 28.781 1.00 28.93 65 ALA B O 1
ATOM 2380 N N . ILE B 1 59 ? 10.516 -54.030 26.609 1.00 29.27 66 ILE B N 1
ATOM 2381 C CA . ILE B 1 59 ? 10.243 -55.440 26.425 1.00 29.55 66 ILE B CA 1
ATOM 2382 C C . ILE B 1 59 ? 11.510 -56.258 26.595 1.00 30.51 66 ILE B C 1
ATOM 2383 O O . ILE B 1 59 ? 11.532 -57.203 27.370 1.00 30.17 66 ILE B O 1
ATOM 2388 N N . ARG B 1 60 ? 12.576 -55.885 25.878 1.00 31.41 67 ARG B N 1
ATOM 2389 C CA . ARG B 1 60 ? 13.798 -56.676 25.897 1.00 31.62 67 ARG B CA 1
ATOM 2390 C C . ARG B 1 60 ? 14.612 -56.460 27.129 1.00 32.24 67 ARG B C 1
ATOM 2391 O O . ARG B 1 60 ? 15.287 -57.378 27.562 1.00 31.98 67 ARG B O 1
ATOM 2399 N N . LYS B 1 61 ? 14.561 -55.268 27.712 1.00 32.87 68 LYS B N 1
ATOM 2400 C CA . LYS B 1 61 ? 15.388 -55.015 28.882 1.00 33.59 68 LYS B CA 1
ATOM 2401 C C . LYS B 1 61 ? 14.648 -54.942 30.210 1.00 33.55 68 LYS B C 1
ATOM 2402 O O . LYS B 1 61 ? 15.282 -54.966 31.252 1.00 33.56 68 LYS B O 1
ATOM 2408 N N . LYS B 1 62 ? 13.318 -54.898 30.173 1.00 33.80 69 LYS B N 1
ATOM 2409 C CA . LYS B 1 62 ? 12.499 -54.876 31.383 1.00 33.78 69 LYS B CA 1
ATOM 2410 C C . LYS B 1 62 ? 12.985 -53.766 32.335 1.00 33.83 69 LYS B C 1
ATOM 2411 O O . LYS B 1 62 ? 13.366 -54.003 33.477 1.00 34.08 69 LYS B O 1
ATOM 2417 N N . ALA B 1 63 ? 13.004 -52.545 31.813 1.00 33.10 70 ALA B N 1
ATOM 2418 C CA . ALA B 1 63 ? 13.289 -51.354 32.599 1.00 32.52 70 ALA B CA 1
ATOM 2419 C C . ALA B 1 63 ? 12.795 -50.189 31.754 1.00 31.82 70 ALA B C 1
ATOM 2420 O O . ALA B 1 63 ? 12.484 -50.365 30.592 1.00 31.83 70 ALA B O 1
ATOM 2422 N N . LEU B 1 64 ? 12.739 -49.013 32.362 1.00 31.59 71 LEU B N 1
ATOM 2423 C CA . LEU B 1 64 ? 12.178 -47.835 31.754 1.00 31.09 71 LEU B CA 1
ATOM 2424 C C . LEU B 1 64 ? 13.269 -47.033 31.069 1.00 30.01 71 LEU B C 1
ATOM 2425 O O . LEU B 1 64 ? 14.199 -46.570 31.715 1.00 30.07 71 LEU B O 1
ATOM 2430 N N . PHE B 1 65 ? 13.128 -46.881 29.760 1.00 28.75 72 PHE B N 1
ATOM 2431 C CA . PHE B 1 65 ? 14.052 -46.112 28.939 1.00 28.20 72 PHE B CA 1
ATOM 2432 C C . PHE B 1 65 ? 13.227 -45.051 28.265 1.00 27.39 72 PHE B C 1
ATOM 2433 O O . PHE B 1 65 ? 12.290 -45.393 27.534 1.00 28.27 72 PHE B O 1
ATOM 2441 N N . LEU B 1 66 ? 13.547 -43.783 28.523 1.00 26.37 73 LEU B N 1
ATOM 2442 C CA . LEU B 1 66 ? 12.885 -42.646 27.864 1.00 26.17 73 LEU B CA 1
ATOM 2443 C C . LEU B 1 66 ? 13.883 -41.893 27.007 1.00 25.43 73 LEU B C 1
ATOM 2444 O O . LEU B 1 66 ? 14.906 -41.433 27.508 1.00 25.40 73 LEU B O 1
ATOM 2449 N N . PHE B 1 67 ? 13.576 -41.764 25.715 1.00 25.32 74 PHE B N 1
ATOM 2450 C CA . PHE B 1 67 ? 14.531 -41.234 24.739 1.00 25.63 74 PHE B CA 1
ATOM 2451 C C . PHE B 1 67 ? 14.131 -39.895 24.143 1.00 25.86 74 PHE B C 1
ATOM 2452 O O . PHE B 1 67 ? 12.979 -39.469 24.207 1.00 26.18 74 PHE B O 1
ATOM 2460 N N . SER B 1 68 ? 15.088 -39.258 23.516 1.00 26.21 75 SER B N 1
ATOM 2461 C CA . SER B 1 68 ? 14.890 -37.921 23.000 1.00 27.40 75 SER B CA 1
ATOM 2462 C C . SER B 1 68 ? 14.391 -37.863 21.551 1.00 27.86 75 SER B C 1
ATOM 2463 O O . SER B 1 68 ? 15.114 -38.183 20.624 1.00 28.05 75 SER B O 1
ATOM 2466 N N . GLU B 1 69 ? 13.160 -37.394 21.343 1.00 28.82 76 GLU B N 1
ATOM 2467 C CA . GLU B 1 69 ? 12.730 -37.052 19.967 1.00 28.66 76 GLU B CA 1
ATOM 2468 C C . GLU B 1 69 ? 13.462 -35.817 19.444 1.00 28.18 76 GLU B C 1
ATOM 2469 O O . GLU B 1 69 ? 13.661 -35.677 18.235 1.00 28.27 76 GLU B O 1
ATOM 2475 N N . GLN B 1 70 ? 13.852 -34.924 20.346 1.00 27.53 77 GLN B N 1
ATOM 2476 C CA . GLN B 1 70 ? 14.454 -33.672 19.932 1.00 28.52 77 GLN B CA 1
ATOM 2477 C C . GLN B 1 70 ? 15.801 -33.889 19.233 1.00 28.31 77 GLN B C 1
ATOM 2478 O O . GLN B 1 70 ? 16.121 -33.222 18.276 1.00 27.54 77 GLN B O 1
ATOM 2484 N N . GLU B 1 71 ? 16.575 -34.826 19.731 1.00 28.77 78 GLU B N 1
ATOM 2485 C CA . GLU B 1 71 ? 17.808 -35.178 19.114 1.00 30.29 78 GLU B CA 1
ATOM 2486 C C . GLU B 1 71 ? 17.656 -35.587 17.636 1.00 30.28 78 GLU B C 1
ATOM 2487 O O . GLU B 1 71 ? 18.433 -35.146 16.798 1.00 31.18 78 GLU B O 1
ATOM 2493 N N . LEU B 1 72 ? 16.659 -36.398 17.309 1.00 30.16 79 LEU B N 1
ATOM 2494 C CA . LEU B 1 72 ? 16.360 -36.691 15.913 1.00 30.51 79 LEU B CA 1
ATOM 2495 C C . LEU B 1 72 ? 15.897 -35.468 15.116 1.00 30.35 79 LEU B C 1
ATOM 2496 O O . LEU B 1 72 ? 16.322 -35.232 13.984 1.00 30.74 79 LEU B O 1
ATOM 2501 N N . VAL B 1 73 ? 15.018 -34.686 15.704 1.00 30.75 80 VAL B N 1
ATOM 2502 C CA . VAL B 1 73 ? 14.565 -33.453 15.065 1.00 30.86 80 VAL B CA 1
ATOM 2503 C C . VAL B 1 73 ? 15.747 -32.553 14.677 1.00 31.64 80 VAL B C 1
ATOM 2504 O O . VAL B 1 73 ? 15.815 -32.047 13.540 1.00 32.15 80 VAL B O 1
ATOM 2508 N N . ASP B 1 74 ? 16.669 -32.359 15.623 1.00 31.58 81 ASP B N 1
ATOM 2509 C CA . ASP B 1 74 ? 17.806 -31.499 15.410 1.00 31.49 81 ASP B CA 1
ATOM 2510 C C . ASP B 1 74 ? 18.870 -32.133 14.542 1.00 31.80 81 ASP B C 1
ATOM 2511 O O . ASP B 1 74 ? 19.518 -31.406 13.814 1.00 31.63 81 ASP B O 1
ATOM 2516 N N . CYS B 1 75 ? 19.097 -33.450 14.666 1.00 31.82 82 CYS B N 1
ATOM 2517 C CA . CYS B 1 75 ? 20.289 -34.091 14.079 1.00 32.40 82 CYS B CA 1
ATOM 2518 C C . CYS B 1 75 ? 20.085 -35.027 12.861 1.00 32.55 82 CYS B C 1
ATOM 2519 O O . CYS B 1 75 ? 21.048 -35.356 12.191 1.00 32.42 82 CYS B O 1
ATOM 2522 N N . SER B 1 76 ? 18.856 -35.477 12.619 1.00 32.56 83 SER B N 1
ATOM 2523 C CA . SER B 1 76 ? 18.544 -36.375 11.537 1.00 32.51 83 SER B CA 1
ATOM 2524 C C . SER B 1 76 ? 18.471 -35.590 10.245 1.00 32.55 83 SER B C 1
ATOM 2525 O O . SER B 1 76 ? 17.452 -35.017 9.895 1.00 32.07 83 SER B O 1
ATOM 2528 N N . VAL B 1 77 ? 19.587 -35.581 9.528 1.00 33.47 84 VAL B N 1
ATOM 2529 C CA . VAL B 1 77 ? 19.691 -34.864 8.273 1.00 33.63 84 VAL B CA 1
ATOM 2530 C C . VAL B 1 77 ? 18.864 -35.511 7.149 1.00 33.64 84 VAL B C 1
ATOM 2531 O O . VAL B 1 77 ? 18.563 -34.864 6.156 1.00 32.96 84 VAL B O 1
ATOM 2535 N N . LYS B 1 78 ? 18.491 -36.776 7.315 1.00 34.08 85 LYS B N 1
ATOM 2536 C CA . LYS B 1 78 ? 17.620 -37.442 6.340 1.00 34.33 85 LYS B CA 1
ATOM 2537 C C . LYS B 1 78 ? 16.153 -37.020 6.449 1.00 33.23 85 LYS B C 1
ATOM 2538 O O . LYS B 1 78 ? 15.359 -37.318 5.565 1.00 32.64 85 LYS B O 1
ATOM 2544 N N . ASN B 1 79 ? 15.809 -36.317 7.523 1.00 32.49 86 ASN B N 1
ATOM 2545 C CA . ASN B 1 79 ? 14.456 -35.851 7.767 1.00 32.37 86 ASN B CA 1
ATOM 2546 C C . ASN B 1 79 ? 14.417 -34.320 7.809 1.00 32.20 86 ASN B C 1
ATOM 2547 O O . ASN B 1 79 ? 15.447 -33.666 7.658 1.00 32.03 86 ASN B O 1
ATOM 2552 N N . ASN B 1 80 ? 13.231 -33.747 7.982 1.00 32.14 87 ASN B N 1
ATOM 2553 C CA . ASN B 1 80 ? 13.062 -32.289 7.868 1.00 32.03 87 ASN B CA 1
ATOM 2554 C C . ASN B 1 80 ? 12.547 -31.647 9.176 1.00 31.41 87 ASN B C 1
ATOM 2555 O O . ASN B 1 80 ? 11.742 -30.706 9.131 1.00 31.11 87 ASN B O 1
ATOM 2560 N N . GLY B 1 81 ? 12.998 -32.160 10.323 1.00 30.55 88 GLY B N 1
ATOM 2561 C CA . GLY B 1 81 ? 12.576 -31.632 11.631 1.00 30.36 88 GLY B CA 1
ATOM 2562 C C . GLY B 1 81 ? 11.070 -31.528 11.781 1.00 29.51 88 GLY B C 1
ATOM 2563 O O . GLY B 1 81 ? 10.386 -32.524 11.662 1.00 30.15 88 GLY B O 1
ATOM 2564 N N . CYS B 1 82 ? 10.561 -30.319 12.021 1.00 29.08 89 CYS B N 1
ATOM 2565 C CA . CYS B 1 82 ? 9.134 -30.055 12.206 1.00 29.27 89 CYS B CA 1
ATOM 2566 C C . CYS B 1 82 ? 8.321 -30.054 10.893 1.00 28.37 89 CYS B C 1
ATOM 2567 O O . CYS B 1 82 ? 7.070 -30.082 10.910 1.00 27.27 89 CYS B O 1
ATOM 2570 N N . TYR B 1 83 ? 9.027 -30.020 9.773 1.00 27.35 90 TYR B N 1
ATOM 2571 C CA . TYR B 1 83 ? 8.388 -30.062 8.467 1.00 27.61 90 TYR B CA 1
ATOM 2572 C C . TYR B 1 83 ? 8.074 -31.477 7.985 1.00 27.65 90 TYR B C 1
ATOM 2573 O O . TYR B 1 83 ? 7.376 -31.629 7.008 1.00 29.25 90 TYR B O 1
ATOM 2582 N N . GLY B 1 84 ? 8.555 -32.497 8.681 1.00 27.64 91 GLY B N 1
ATOM 2583 C CA . GLY B 1 84 ? 8.172 -33.873 8.400 1.00 27.48 91 GLY B CA 1
ATOM 2584 C C . GLY B 1 84 ? 9.342 -34.805 8.179 1.00 27.15 91 GLY B C 1
ATOM 2585 O O . GLY B 1 84 ? 10.477 -34.382 8.152 1.00 27.47 91 GLY B O 1
ATOM 2586 N N . GLY B 1 85 ? 9.037 -36.080 7.987 1.00 27.26 92 GLY B N 1
ATOM 2587 C CA . GLY B 1 85 ? 10.041 -37.110 7.840 1.00 27.40 92 GLY B CA 1
ATOM 2588 C C . GLY B 1 85 ? 9.469 -38.493 7.587 1.00 27.46 92 GLY B C 1
ATOM 2589 O O . GLY B 1 85 ? 8.309 -38.650 7.270 1.00 26.66 92 GLY B O 1
ATOM 2590 N N . TYR B 1 86 ? 10.323 -39.496 7.713 1.00 28.35 93 TYR B N 1
ATOM 2591 C CA . TYR B 1 86 ? 10.001 -40.864 7.332 1.00 29.04 93 TYR B CA 1
ATOM 2592 C C . TYR B 1 86 ? 10.465 -41.802 8.415 1.00 28.52 93 TYR B C 1
ATOM 2593 O O . TYR B 1 86 ? 11.466 -41.546 9.068 1.00 29.13 93 TYR B O 1
ATOM 2602 N N . ILE B 1 87 ? 9.728 -42.879 8.609 1.00 28.85 94 ILE B N 1
ATOM 2603 C CA . ILE B 1 87 ? 10.065 -43.891 9.614 1.00 29.11 94 ILE B CA 1
ATOM 2604 C C . ILE B 1 87 ? 11.430 -44.534 9.306 1.00 28.61 94 ILE B C 1
ATOM 2605 O O . ILE B 1 87 ? 12.273 -44.635 10.176 1.00 29.26 94 ILE B O 1
ATOM 2610 N N . THR B 1 88 ? 11.641 -44.982 8.079 1.00 28.95 95 THR B N 1
ATOM 2611 C CA . THR B 1 88 ? 12.912 -45.624 7.717 1.00 28.87 95 THR B CA 1
ATOM 2612 C C . THR B 1 88 ? 14.101 -44.667 7.878 1.00 27.82 95 THR B C 1
ATOM 2613 O O . THR B 1 88 ? 15.090 -45.013 8.501 1.00 27.83 95 THR B O 1
ATOM 2617 N N . ASN B 1 89 ? 13.964 -43.452 7.353 1.00 27.33 96 ASN B N 1
ATOM 2618 C CA . ASN B 1 89 ? 14.991 -42.397 7.492 1.00 27.18 96 ASN B CA 1
ATOM 2619 C C . ASN B 1 89 ? 15.397 -42.178 8.925 1.00 26.69 96 ASN B C 1
ATOM 2620 O O . ASN B 1 89 ? 16.566 -42.148 9.225 1.00 27.65 96 ASN B O 1
ATOM 2625 N N . ALA B 1 90 ? 14.414 -42.083 9.811 1.00 26.66 97 ALA B N 1
ATOM 2626 C CA . ALA B 1 90 ? 14.627 -41.954 11.248 1.00 26.41 97 ALA B CA 1
ATOM 2627 C C . ALA B 1 90 ? 15.445 -43.111 11.855 1.00 26.86 97 ALA B C 1
ATOM 2628 O O . ALA B 1 90 ? 16.407 -42.852 12.575 1.00 26.13 97 ALA B O 1
ATOM 2630 N N . PHE B 1 91 ? 15.083 -44.378 11.573 1.00 27.50 98 PHE B N 1
ATOM 2631 C CA . PHE B 1 91 ? 15.864 -45.509 12.094 1.00 27.60 98 PHE B CA 1
ATOM 2632 C C . PHE B 1 91 ? 17.273 -45.504 11.522 1.00 28.11 98 PHE B C 1
ATOM 2633 O O . PHE B 1 91 ? 18.228 -45.736 12.259 1.00 27.48 98 PHE B O 1
ATOM 2641 N N . ASP B 1 92 ? 17.406 -45.213 10.221 1.00 28.80 99 ASP B N 1
ATOM 2642 C CA . ASP B 1 92 ? 18.736 -45.117 9.585 1.00 29.15 99 ASP B CA 1
ATOM 2643 C C . ASP B 1 92 ? 19.639 -44.115 10.298 1.00 29.11 99 ASP B C 1
ATOM 2644 O O . ASP B 1 92 ? 20.792 -44.411 10.600 1.00 29.54 99 ASP B O 1
ATOM 2649 N N . ASP B 1 93 ? 19.116 -42.937 10.569 1.00 29.57 100 ASP B N 1
ATOM 2650 C CA . ASP B 1 93 ? 19.857 -41.924 11.340 1.00 30.50 100 ASP B CA 1
ATOM 2651 C C . ASP B 1 93 ? 20.063 -42.262 12.809 1.00 30.48 100 ASP B C 1
ATOM 2652 O O . ASP B 1 93 ? 21.063 -41.867 13.389 1.00 31.03 100 ASP B O 1
ATOM 2657 N N . MET B 1 94 ? 19.131 -42.965 13.446 1.00 30.80 101 MET B N 1
ATOM 2658 C CA . MET B 1 94 ? 19.423 -43.467 14.792 1.00 30.76 101 MET B CA 1
ATOM 2659 C C . MET B 1 94 ? 20.728 -44.284 14.765 1.00 30.82 101 MET B C 1
ATOM 2660 O O . MET B 1 94 ? 21.574 -44.133 15.642 1.00 30.31 101 MET B O 1
ATOM 2665 N N . ILE B 1 95 ? 20.848 -45.175 13.775 1.00 30.86 102 ILE B N 1
ATOM 2666 C CA . ILE B 1 95 ? 22.031 -46.015 13.642 1.00 31.59 102 ILE B CA 1
ATOM 2667 C C . ILE B 1 95 ? 23.279 -45.183 13.301 1.00 32.22 102 ILE B C 1
ATOM 2668 O O . ILE B 1 95 ? 24.225 -45.167 14.100 1.00 32.57 102 ILE B O 1
ATOM 2673 N N . ASP B 1 96 ? 23.253 -44.459 12.175 1.00 32.85 103 ASP B N 1
ATOM 2674 C CA . ASP B 1 96 ? 24.403 -43.643 11.728 1.00 33.02 103 ASP B CA 1
ATOM 2675 C C . ASP B 1 96 ? 24.861 -42.576 12.720 1.00 33.20 103 ASP B C 1
ATOM 2676 O O . ASP B 1 96 ? 26.047 -42.281 12.788 1.00 33.26 103 ASP B O 1
ATOM 2681 N N . LEU B 1 97 ? 23.937 -41.967 13.460 1.00 33.61 104 LEU B N 1
ATOM 2682 C CA . LEU B 1 97 ? 24.323 -40.950 14.478 1.00 33.24 104 LEU B CA 1
ATOM 2683 C C . LEU B 1 97 ? 24.962 -41.563 15.723 1.00 32.90 104 LEU B C 1
ATOM 2684 O O . LEU B 1 97 ? 25.487 -40.839 16.547 1.00 33.18 104 LEU B O 1
ATOM 2689 N N . GLY B 1 98 ? 24.885 -42.876 15.905 1.00 32.60 105 GLY B N 1
ATOM 2690 C CA . GLY B 1 98 ? 25.479 -43.488 17.108 1.00 32.44 105 GLY B CA 1
ATOM 2691 C C . GLY B 1 98 ? 24.526 -43.661 18.285 1.00 32.20 105 GLY B C 1
ATOM 2692 O O . GLY B 1 98 ? 24.950 -43.901 19.396 1.00 32.17 105 GLY B O 1
ATOM 2693 N N . GLY B 1 99 ? 23.226 -43.549 18.042 1.00 32.13 106 GLY B N 1
ATOM 2694 C CA . GLY B 1 99 ? 22.247 -43.916 19.048 1.00 32.13 106 GLY B CA 1
ATOM 2695 C C . GLY B 1 99 ? 21.375 -42.771 19.464 1.00 31.89 106 GLY B C 1
ATOM 2696 O O . GLY B 1 99 ? 21.555 -41.637 19.033 1.00 31.10 106 GLY B O 1
ATOM 2697 N N . LEU B 1 100 ? 20.392 -43.098 20.296 1.00 32.66 107 LEU B N 1
ATOM 2698 C CA . LEU B 1 100 ? 19.473 -42.112 20.864 1.00 32.43 107 LEU B CA 1
ATOM 2699 C C . LEU B 1 100 ? 20.056 -41.545 22.160 1.00 31.87 107 LEU B C 1
ATOM 2700 O O . LEU B 1 100 ? 20.898 -42.146 22.757 1.00 31.82 107 LEU B O 1
ATOM 2705 N N . CYS B 1 101 ? 19.608 -40.364 22.545 1.00 32.45 108 CYS B N 1
ATOM 2706 C CA . CYS B 1 101 ? 19.871 -39.769 23.873 1.00 32.77 108 CYS B CA 1
ATOM 2707 C C . CYS B 1 101 ? 18.694 -40.010 24.802 1.00 31.05 108 CYS B C 1
ATOM 2708 O O . CYS B 1 101 ? 17.589 -40.242 24.341 1.00 29.77 108 CYS B O 1
ATOM 2711 N N . SER B 1 102 ? 18.949 -39.971 26.111 1.00 30.65 109 SER B N 1
ATOM 2712 C CA . SER B 1 102 ? 17.868 -39.969 27.085 1.00 30.95 109 SER B CA 1
ATOM 2713 C C . SER B 1 102 ? 17.089 -38.666 26.958 1.00 30.11 109 SER B C 1
ATOM 2714 O O . SER B 1 102 ? 17.621 -37.648 26.547 1.00 29.58 109 SER B O 1
ATOM 2717 N N . GLN B 1 103 ? 15.821 -38.736 27.311 1.00 30.16 110 GLN B N 1
ATOM 2718 C CA . GLN B 1 103 ? 14.936 -37.600 27.296 1.00 30.85 110 GLN B CA 1
ATOM 2719 C C . GLN B 1 103 ? 15.416 -36.460 28.183 1.00 30.87 110 GLN B C 1
ATOM 2720 O O . GLN B 1 103 ? 15.324 -35.302 27.790 1.00 31.42 110 GLN B O 1
ATOM 2726 N N . ASP B 1 104 ? 15.913 -36.775 29.376 1.00 31.05 111 ASP B N 1
ATOM 2727 C CA . ASP B 1 104 ? 16.441 -35.754 30.278 1.00 31.31 111 ASP B CA 1
ATOM 2728 C C . ASP B 1 104 ? 17.727 -35.067 29.802 1.00 31.35 111 ASP B C 1
ATOM 2729 O O . ASP B 1 104 ? 17.930 -33.894 30.104 1.00 31.50 111 ASP B O 1
ATOM 2734 N N . ASP B 1 105 ? 18.605 -35.770 29.089 1.00 30.56 112 ASP B N 1
ATOM 2735 C CA . ASP B 1 105 ? 19.793 -35.116 28.531 1.00 30.78 112 ASP B CA 1
ATOM 2736 C C . ASP B 1 105 ? 19.456 -34.157 27.383 1.00 30.42 112 ASP B C 1
ATOM 2737 O O . ASP B 1 105 ? 20.166 -33.188 27.115 1.00 29.36 112 ASP B O 1
ATOM 2742 N N . TYR B 1 106 ? 18.376 -34.448 26.675 1.00 30.52 113 TYR B N 1
ATOM 2743 C CA . TYR B 1 106 ? 18.099 -33.733 25.433 1.00 30.33 113 TYR B CA 1
ATOM 2744 C C . TYR B 1 106 ? 16.599 -33.487 25.327 1.00 29.60 113 TYR B C 1
ATOM 2745 O O . TYR B 1 106 ? 15.938 -34.076 24.491 1.00 29.61 113 TYR B O 1
ATOM 2754 N N . PRO B 1 107 ? 16.085 -32.573 26.159 1.00 28.51 114 PRO B N 1
ATOM 2755 C CA . PRO B 1 107 ? 14.637 -32.363 26.282 1.00 28.78 114 PRO B CA 1
ATOM 2756 C C . PRO B 1 107 ? 13.970 -31.783 25.037 1.00 28.38 114 PRO B C 1
ATOM 2757 O O . PRO B 1 107 ? 14.625 -31.173 24.192 1.00 28.64 114 PRO B O 1
ATOM 2761 N N . TYR B 1 108 ? 12.661 -31.956 24.971 1.00 28.43 115 TYR B N 1
ATOM 2762 C CA . TYR B 1 108 ? 11.884 -31.583 23.810 1.00 29.08 115 TYR B CA 1
ATOM 2763 C C . TYR B 1 108 ? 11.562 -30.088 23.792 1.00 28.96 115 TYR B C 1
ATOM 2764 O O . TYR B 1 108 ? 11.086 -29.589 24.768 1.00 29.29 115 TYR B O 1
ATOM 2773 N N . VAL B 1 109 ? 11.836 -29.387 22.682 1.00 29.90 116 VAL B N 1
ATOM 2774 C CA . VAL B 1 109 ? 11.497 -27.948 22.535 1.00 29.78 116 VAL B CA 1
ATO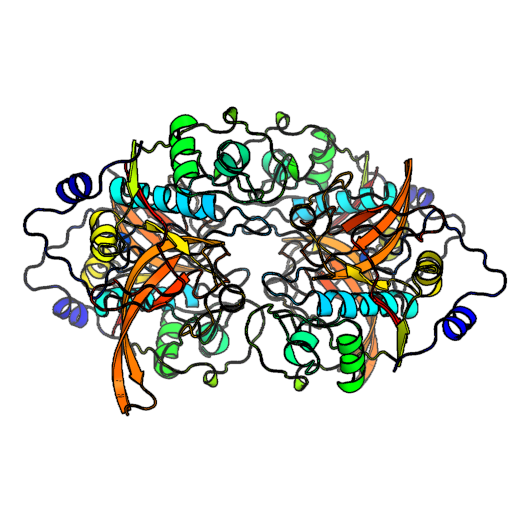M 2775 C C . VAL B 1 109 ? 10.636 -27.633 21.286 1.00 30.35 116 VAL B C 1
ATOM 2776 O O . VAL B 1 109 ? 10.465 -26.477 20.922 1.00 30.91 116 VAL B O 1
ATOM 2780 N N . SER B 1 110 ? 10.063 -28.665 20.681 1.00 30.58 117 SER B N 1
ATOM 2781 C CA . SER B 1 110 ? 9.160 -28.567 19.513 1.00 31.32 117 SER B CA 1
ATOM 2782 C C . SER B 1 110 ? 9.649 -27.675 18.373 1.00 31.33 117 SER B C 1
ATOM 2783 O O . SER B 1 110 ? 10.692 -27.972 17.784 1.00 30.77 117 SER B O 1
ATOM 2786 N N . ASN B 1 111 ? 8.908 -26.595 18.078 1.00 31.76 118 ASN B N 1
ATOM 2787 C CA . ASN B 1 111 ? 9.245 -25.682 16.966 1.00 32.02 118 ASN B CA 1
ATOM 2788 C C . ASN B 1 111 ? 10.357 -24.680 17.245 1.00 32.70 118 ASN B C 1
ATOM 2789 O O . ASN B 1 111 ? 10.698 -23.915 16.343 1.00 33.75 118 ASN B O 1
ATOM 2794 N N . LEU B 1 112 ? 10.916 -24.674 18.465 1.00 32.55 119 LEU B N 1
ATOM 2795 C CA . LEU B 1 112 ? 12.041 -23.811 18.805 1.00 32.68 119 LEU B CA 1
ATOM 2796 C C . LEU B 1 112 ? 13.313 -24.266 18.077 1.00 33.05 119 LEU B C 1
ATOM 2797 O O . LEU B 1 112 ? 13.788 -25.382 18.285 1.00 32.65 119 LEU B O 1
ATOM 2802 N N . PRO B 1 113 ? 13.878 -23.401 17.223 1.00 33.94 120 PRO B N 1
ATOM 2803 C CA . PRO B 1 113 ? 15.072 -23.859 16.497 1.00 34.31 120 PRO B CA 1
ATOM 2804 C C . PRO B 1 113 ? 16.250 -24.162 17.447 1.00 34.53 120 PRO B C 1
ATOM 2805 O O . PRO B 1 113 ? 16.506 -23.403 18.369 1.00 34.24 120 PRO B O 1
ATOM 2809 N N . GLU B 1 114 ? 16.919 -25.293 17.221 1.00 34.75 121 GLU B N 1
ATOM 2810 C CA . GLU B 1 114 ? 17.963 -25.781 18.106 1.00 34.98 121 GLU B CA 1
ATOM 2811 C C . GLU B 1 114 ? 19.037 -26.498 17.278 1.00 35.60 121 GLU B C 1
ATOM 2812 O O . GLU B 1 114 ? 18.722 -27.344 16.459 1.00 35.22 121 GLU B O 1
ATOM 2818 N N . THR B 1 115 ? 20.300 -26.151 17.507 1.00 36.44 122 THR B N 1
ATOM 2819 C CA . THR B 1 115 ? 21.412 -26.800 16.825 1.00 36.81 122 THR B CA 1
ATOM 2820 C C . THR B 1 115 ? 21.542 -28.214 17.342 1.00 37.06 122 THR B C 1
ATOM 2821 O O . THR B 1 115 ? 21.172 -28.515 18.480 1.00 37.11 122 THR B O 1
ATOM 2825 N N . CYS B 1 116 ? 22.066 -29.076 16.488 1.00 37.72 123 CYS B N 1
ATOM 2826 C CA . CYS B 1 116 ? 22.390 -30.433 16.869 1.00 37.81 123 CYS B CA 1
ATOM 2827 C C . CYS B 1 116 ? 23.651 -30.412 17.714 1.00 37.73 123 CYS B C 1
ATOM 2828 O O . CYS B 1 116 ? 24.676 -29.903 17.274 1.00 38.26 123 CYS B O 1
ATOM 2831 N N . ASN B 1 117 ? 23.577 -30.960 18.921 1.00 37.37 124 ASN B N 1
ATOM 2832 C CA . ASN B 1 117 ? 24.716 -30.991 19.820 1.00 37.30 124 ASN B CA 1
ATOM 2833 C C . ASN B 1 117 ? 24.726 -32.251 20.692 1.00 37.34 124 ASN B C 1
ATOM 2834 O O . ASN B 1 117 ? 24.190 -32.278 21.818 1.00 36.99 124 ASN B O 1
ATOM 2839 N N . LEU B 1 118 ? 25.368 -33.288 20.161 1.00 37.50 125 LEU B N 1
ATOM 2840 C CA . LEU B 1 118 ? 25.410 -34.595 20.809 1.00 37.97 125 LEU B CA 1
ATOM 2841 C C . LEU B 1 118 ? 26.346 -34.641 22.000 1.00 38.02 125 LEU B C 1
ATOM 2842 O O . LEU B 1 118 ? 26.331 -35.614 22.751 1.00 38.48 125 LEU B O 1
ATOM 2847 N N . LYS B 1 119 ? 27.158 -33.601 22.164 1.00 37.89 126 LYS B N 1
ATOM 2848 C CA . LYS B 1 119 ? 27.974 -33.446 23.354 1.00 38.31 126 LYS B CA 1
ATOM 2849 C C . LYS B 1 119 ? 27.114 -33.241 24.613 1.00 38.29 126 LYS B C 1
ATOM 2850 O O . LYS B 1 119 ? 27.581 -33.461 25.720 1.00 38.40 126 LYS B O 1
ATOM 2856 N N . ARG B 1 120 ? 25.858 -32.842 24.441 1.00 38.79 127 ARG B N 1
ATOM 2857 C CA . ARG B 1 120 ? 24.887 -32.810 25.554 1.00 39.26 127 ARG B CA 1
ATOM 2858 C C . ARG B 1 120 ? 24.459 -34.208 26.047 1.00 39.28 127 ARG B C 1
ATOM 2859 O O . ARG B 1 120 ? 23.961 -34.321 27.159 1.00 39.48 127 ARG B O 1
ATOM 2867 N N . CYS B 1 121 ? 24.631 -35.250 25.224 1.00 39.29 128 CYS B N 1
ATOM 2868 C CA . CYS B 1 121 ? 24.295 -36.631 25.590 1.00 39.90 128 CYS B CA 1
ATOM 2869 C C . CYS B 1 121 ? 25.402 -37.312 26.367 1.00 39.93 128 CYS B C 1
ATOM 2870 O O . CYS B 1 121 ? 26.537 -37.309 25.945 1.00 40.25 128 CYS B O 1
ATOM 2873 N N . ASN B 1 122 ? 25.073 -37.884 27.513 1.00 40.50 129 ASN B N 1
ATOM 2874 C CA . ASN B 1 122 ? 26.028 -38.664 28.275 1.00 41.36 129 ASN B CA 1
ATOM 2875 C C . ASN B 1 122 ? 26.000 -40.090 27.744 1.00 41.61 129 ASN B C 1
ATOM 2876 O O . ASN B 1 122 ? 26.844 -40.448 26.950 1.00 43.49 129 ASN B O 1
ATOM 2881 N N . GLU B 1 123 ? 25.014 -40.888 28.111 1.00 41.71 130 GLU B N 1
ATOM 2882 C CA . GLU B 1 123 ? 24.876 -42.236 27.570 1.00 41.13 130 GLU B CA 1
ATOM 2883 C C . GLU B 1 123 ? 24.089 -42.245 26.244 1.00 40.08 130 GLU B C 1
ATOM 2884 O O . GLU B 1 123 ? 23.277 -41.355 25.977 1.00 40.16 130 GLU B O 1
ATOM 2890 N N . ARG B 1 124 ? 24.335 -43.259 25.421 1.00 38.41 131 ARG B N 1
ATOM 2891 C CA . ARG B 1 124 ? 23.698 -43.397 24.109 1.00 37.60 131 ARG B CA 1
ATOM 2892 C C . ARG B 1 124 ? 23.095 -44.755 23.974 1.00 35.33 131 ARG B C 1
ATOM 2893 O O . ARG B 1 124 ? 23.603 -45.718 24.517 1.00 34.60 131 ARG B O 1
ATOM 2901 N N . TYR B 1 125 ? 21.998 -44.837 23.242 1.00 33.85 132 TYR B N 1
ATOM 2902 C CA . TYR B 1 125 ? 21.227 -46.062 23.208 1.00 32.75 132 TYR B CA 1
ATOM 2903 C C . TYR B 1 125 ? 20.972 -46.413 21.770 1.00 32.20 132 TYR B C 1
ATOM 2904 O O . TYR B 1 125 ? 20.271 -45.694 21.065 1.00 31.74 132 TYR B O 1
ATOM 2913 N N . THR B 1 126 ? 21.585 -47.516 21.343 1.00 31.52 133 THR B N 1
ATOM 2914 C CA . THR B 1 126 ? 21.587 -47.917 19.955 1.00 30.62 133 THR B CA 1
ATOM 2915 C C . THR B 1 126 ? 20.440 -48.914 19.655 1.00 29.41 133 THR B C 1
ATOM 2916 O O . THR B 1 126 ? 19.854 -49.508 20.558 1.00 28.44 133 THR B O 1
ATOM 2920 N N . ILE B 1 127 ? 20.129 -49.054 18.369 1.00 28.83 134 ILE B N 1
ATOM 2921 C CA . ILE B 1 127 ? 19.387 -50.204 17.836 1.00 28.00 134 ILE B CA 1
ATOM 2922 C C . ILE B 1 127 ? 20.296 -50.903 16.834 1.00 27.77 134 ILE B C 1
ATOM 2923 O O . ILE B 1 127 ? 21.235 -50.302 16.312 1.00 26.74 134 ILE B O 1
ATOM 2928 N N . LYS B 1 128 ? 20.002 -52.158 16.538 1.00 27.60 135 LYS B N 1
ATOM 2929 C CA . LYS B 1 128 ? 20.842 -52.942 15.648 1.00 27.88 135 LYS B CA 1
ATOM 2930 C C . LYS B 1 128 ? 20.348 -52.897 14.202 1.00 28.09 135 LYS B C 1
ATOM 2931 O O . LYS B 1 128 ? 21.136 -52.824 13.260 1.00 28.91 135 LYS B O 1
ATOM 2937 N N . SER B 1 129 ? 19.038 -52.994 14.031 1.00 28.18 136 SER B N 1
ATOM 2938 C CA . SER B 1 129 ? 18.419 -53.025 12.721 1.00 26.98 136 SER B CA 1
ATOM 2939 C C . SER B 1 129 ? 16.935 -52.711 12.885 1.00 25.96 136 SER B C 1
ATOM 2940 O O . SER B 1 129 ? 16.477 -52.339 13.961 1.00 25.38 136 SER B O 1
ATOM 2943 N N . TYR B 1 130 ? 16.192 -52.818 11.791 1.00 25.87 137 TYR B N 1
ATOM 2944 C CA . TYR B 1 130 ? 14.744 -52.752 11.835 1.00 25.57 137 TYR B CA 1
ATOM 2945 C C . TYR B 1 130 ? 14.165 -53.616 10.746 1.00 24.87 137 TYR B C 1
ATOM 2946 O O . TYR B 1 130 ? 14.842 -53.956 9.783 1.00 24.24 137 TYR B O 1
ATOM 2955 N N . VAL B 1 131 ? 12.903 -53.986 10.925 1.00 24.45 138 VAL B N 1
ATOM 2956 C CA . VAL B 1 131 ? 12.240 -54.918 10.031 1.00 24.09 138 VAL B CA 1
ATOM 2957 C C . VAL B 1 131 ? 10.868 -54.417 9.629 1.00 23.84 138 VAL B C 1
ATOM 2958 O O . VAL B 1 131 ? 10.087 -54.001 10.482 1.00 24.19 138 VAL B O 1
ATOM 2962 N N . SER B 1 132 ? 10.612 -54.441 8.318 1.00 24.06 139 SER B N 1
ATOM 2963 C CA . SER B 1 132 ? 9.330 -54.128 7.717 1.00 24.94 139 SER B CA 1
ATOM 2964 C C . SER B 1 132 ? 8.330 -55.261 8.008 1.00 25.66 139 SER B C 1
ATOM 2965 O O . SER B 1 132 ? 8.639 -56.454 7.835 1.00 28.24 139 SER B O 1
ATOM 2968 N N . ILE B 1 133 ? 7.144 -54.883 8.458 1.00 25.03 140 ILE B N 1
ATOM 2969 C CA . ILE B 1 133 ? 6.081 -55.824 8.777 1.00 24.80 140 ILE B CA 1
ATOM 2970 C C . ILE B 1 133 ? 5.067 -55.904 7.638 1.00 24.67 140 ILE B C 1
ATOM 2971 O O . ILE B 1 133 ? 4.413 -54.915 7.336 1.00 24.73 140 ILE B O 1
ATOM 2976 N N . PRO B 1 134 ? 4.925 -57.088 7.009 1.00 24.81 141 PRO B N 1
ATOM 2977 C CA . PRO B 1 134 ? 3.922 -57.229 5.961 1.00 24.82 141 PRO B CA 1
ATOM 2978 C C . PRO B 1 134 ? 2.508 -56.949 6.451 1.00 24.89 141 PRO B C 1
ATOM 2979 O O . PRO B 1 134 ? 2.194 -57.141 7.634 1.00 25.28 141 PRO B O 1
ATOM 2983 N N . ASP B 1 135 ? 1.652 -56.495 5.550 1.00 24.75 142 ASP B N 1
ATOM 2984 C CA . ASP B 1 135 ? 0.303 -56.091 5.948 1.00 24.54 142 ASP B CA 1
ATOM 2985 C C . ASP B 1 135 ? -0.586 -57.219 6.450 1.00 24.70 142 ASP B C 1
ATOM 2986 O O . ASP B 1 135 ? -1.574 -56.938 7.154 1.00 25.44 142 ASP B O 1
ATOM 2991 N N . ASP B 1 136 ? -0.255 -58.468 6.103 1.00 24.51 143 ASP B N 1
ATOM 2992 C CA . ASP B 1 136 ? -0.983 -59.658 6.596 1.00 24.81 143 ASP B CA 1
ATOM 2993 C C . ASP B 1 136 ? -0.420 -60.272 7.902 1.00 25.45 143 ASP B C 1
ATOM 2994 O O . ASP B 1 136 ? -0.847 -61.368 8.311 1.00 25.54 143 ASP B O 1
ATOM 2999 N N . LYS B 1 137 ? 0.485 -59.552 8.578 1.00 25.59 144 LYS B N 1
ATOM 3000 C CA . LYS B 1 137 ? 1.263 -60.098 9.711 1.00 25.14 144 LYS B CA 1
ATOM 3001 C C . LYS B 1 137 ? 1.305 -59.211 10.950 1.00 25.03 144 LYS B C 1
ATOM 3002 O O . LYS B 1 137 ? 2.129 -59.450 11.824 1.00 24.87 144 LYS B O 1
ATOM 3008 N N . PHE B 1 138 ? 0.430 -58.207 11.038 1.00 24.87 145 PHE B N 1
ATOM 3009 C CA . PHE B 1 138 ? 0.469 -57.261 12.156 1.00 25.52 145 PHE B CA 1
ATOM 3010 C C . PHE B 1 138 ? 0.242 -57.873 13.537 1.00 25.41 145 PHE B C 1
ATOM 3011 O O . PHE B 1 138 ? 0.932 -57.497 14.450 1.00 25.74 145 PHE B O 1
ATOM 3019 N N . LYS B 1 139 ? -0.704 -58.802 13.698 1.00 25.37 146 LYS B N 1
ATOM 3020 C CA . LYS B 1 139 ? -0.961 -59.399 15.020 1.00 25.41 146 LYS B CA 1
ATOM 3021 C C . LYS B 1 139 ? 0.195 -60.278 15.493 1.00 25.60 146 LYS B C 1
ATOM 3022 O O . LYS B 1 139 ? 0.620 -60.210 16.653 1.00 25.54 146 LYS B O 1
ATOM 3028 N N . GLU B 1 140 ? 0.727 -61.065 14.570 1.00 25.63 147 GLU B N 1
ATOM 3029 C CA . GLU B 1 140 ? 1.892 -61.901 14.830 1.00 25.93 147 GLU B CA 1
ATOM 3030 C C . GLU B 1 140 ? 3.133 -61.075 15.211 1.00 26.36 147 GLU B C 1
ATOM 3031 O O . GLU B 1 140 ? 3.813 -61.374 16.198 1.00 27.00 147 GLU B O 1
ATOM 3037 N N . ALA B 1 141 ? 3.420 -60.045 14.422 1.00 26.73 148 ALA B N 1
ATOM 3038 C CA . ALA B 1 141 ? 4.504 -59.085 14.697 1.00 26.82 148 ALA B CA 1
ATOM 3039 C C . ALA B 1 141 ? 4.326 -58.400 16.041 1.00 26.83 148 ALA B C 1
ATOM 3040 O O . ALA B 1 141 ? 5.233 -58.352 16.870 1.00 26.94 148 ALA B O 1
ATOM 3042 N N . LEU B 1 142 ? 3.147 -57.849 16.251 1.00 27.06 149 LEU B N 1
ATOM 3043 C CA . LEU B 1 142 ? 2.809 -57.248 17.535 1.00 27.58 149 LEU B CA 1
ATOM 3044 C C . LEU B 1 142 ? 3.010 -58.239 18.706 1.00 27.75 149 LEU B C 1
ATOM 3045 O O . LEU B 1 142 ? 3.608 -57.915 19.702 1.00 28.09 149 LEU B O 1
ATOM 3050 N N . ARG B 1 143 ? 2.517 -59.459 18.591 1.00 28.54 150 ARG B N 1
ATOM 3051 C CA . ARG B 1 143 ? 2.656 -60.421 19.686 1.00 28.53 150 ARG B CA 1
ATOM 3052 C C . ARG B 1 143 ? 4.132 -60.808 19.990 1.00 28.57 150 ARG B C 1
ATOM 3053 O O . ARG B 1 143 ? 4.560 -60.837 21.139 1.00 28.28 150 ARG B O 1
ATOM 3061 N N . TYR B 1 144 ? 4.914 -61.091 18.956 1.00 28.57 151 TYR B N 1
ATOM 3062 C CA . TYR B 1 144 ? 6.253 -61.673 19.155 1.00 28.26 151 TYR B CA 1
ATOM 3063 C C . TYR B 1 144 ? 7.402 -60.696 18.996 1.00 27.59 151 TYR B C 1
ATOM 3064 O O . TYR B 1 144 ? 8.459 -60.901 19.577 1.00 27.78 151 TYR B O 1
ATOM 3073 N N . LEU B 1 145 ? 7.184 -59.614 18.272 1.00 27.20 152 LEU B N 1
ATOM 3074 C CA . LEU B 1 145 ? 8.254 -58.629 18.028 1.00 27.70 152 LEU B CA 1
ATOM 3075 C C . LEU B 1 145 ? 8.097 -57.392 18.927 1.00 27.74 152 LEU B C 1
ATOM 3076 O O . LEU B 1 145 ? 9.030 -56.973 19.592 1.00 28.38 152 LEU B O 1
ATOM 3081 N N . GLY B 1 146 ? 6.901 -56.833 18.957 1.00 27.40 153 GLY B N 1
ATOM 3082 C CA . GLY B 1 146 ? 6.613 -55.703 19.787 1.00 26.93 153 GLY B CA 1
ATOM 3083 C C . GLY B 1 146 ? 5.812 -54.674 19.032 1.00 26.66 153 GLY B C 1
ATOM 3084 O O . GLY B 1 146 ? 5.400 -54.893 17.898 1.00 26.36 153 GLY B O 1
ATOM 3085 N N . PRO B 1 147 ? 5.545 -53.537 19.679 1.00 27.03 154 PRO B N 1
ATOM 3086 C CA . PRO B 1 147 ? 4.853 -52.431 19.008 1.00 26.57 154 PRO B CA 1
ATOM 3087 C C . PRO B 1 147 ? 5.509 -51.971 17.699 1.00 26.06 154 PRO B C 1
ATOM 3088 O O . PRO B 1 147 ? 6.723 -52.010 17.548 1.00 25.01 154 PRO B O 1
ATOM 3092 N N . ILE B 1 148 ? 4.670 -51.501 16.782 1.00 26.02 155 ILE B N 1
ATOM 3093 C CA . ILE B 1 148 ? 5.068 -51.210 15.419 1.00 25.72 155 ILE B CA 1
ATOM 3094 C C . ILE B 1 148 ? 4.918 -49.734 15.131 1.00 25.70 155 ILE B C 1
ATOM 3095 O O . ILE B 1 148 ? 3.870 -49.161 15.354 1.00 26.38 155 ILE B O 1
ATOM 3100 N N . SER B 1 149 ? 5.976 -49.140 14.612 1.00 25.63 156 SER B N 1
ATOM 3101 C CA . SER B 1 149 ? 5.943 -47.800 14.066 1.00 25.78 156 SER B CA 1
ATOM 3102 C C . SER B 1 149 ? 5.241 -47.859 12.705 1.00 25.81 156 SER B C 1
ATOM 3103 O O . SER B 1 149 ? 5.691 -48.560 11.804 1.00 24.89 156 SER B O 1
ATOM 3106 N N . ILE B 1 150 ? 4.110 -47.160 12.588 1.00 25.86 157 ILE B N 1
ATOM 3107 C CA . ILE B 1 150 ? 3.270 -47.225 11.423 1.00 25.40 157 ILE B CA 1
ATOM 3108 C C . ILE B 1 150 ? 2.887 -45.826 10.929 1.00 25.96 157 ILE B C 1
ATOM 3109 O O . ILE B 1 150 ? 2.814 -44.894 11.713 1.00 26.50 157 ILE B O 1
ATOM 3114 N N . SER B 1 151 ? 2.696 -45.689 9.615 1.00 25.79 158 SER B N 1
ATOM 3115 C CA . SER B 1 151 ? 2.069 -44.513 9.022 1.00 26.03 158 SER B CA 1
ATOM 3116 C C . SER B 1 151 ? 0.563 -44.625 9.173 1.00 26.19 158 SER B C 1
ATOM 3117 O O . SER B 1 151 ? 0.028 -45.698 9.429 1.00 26.26 158 SER B O 1
ATOM 3120 N N . ILE B 1 152 ? -0.121 -43.506 9.037 1.00 26.93 159 ILE B N 1
ATOM 3121 C CA . ILE B 1 152 ? -1.583 -43.477 9.104 1.00 27.62 159 ILE B CA 1
ATOM 3122 C C . ILE B 1 152 ? -2.043 -42.296 8.238 1.00 27.79 159 ILE B C 1
ATOM 3123 O O . ILE B 1 152 ? -1.323 -41.310 8.087 1.00 27.47 159 ILE B O 1
ATOM 3128 N N . ALA B 1 153 ? -3.211 -42.426 7.629 1.00 28.38 160 ALA B N 1
ATOM 3129 C CA . ALA B 1 153 ? -3.842 -41.307 6.920 1.00 29.03 160 ALA B CA 1
ATOM 3130 C C . ALA B 1 153 ? -4.843 -40.632 7.859 1.00 29.51 160 ALA B C 1
ATOM 3131 O O . ALA B 1 153 ? -5.963 -41.079 7.999 1.00 30.56 160 ALA B O 1
ATOM 3133 N N . ALA B 1 154 ? -4.395 -39.569 8.517 1.00 30.35 161 ALA B N 1
ATOM 3134 C CA . ALA B 1 154 ? -5.160 -38.841 9.535 1.00 30.43 161 ALA B CA 1
ATOM 3135 C C . ALA B 1 154 ? -6.017 -37.746 8.925 1.00 31.08 161 ALA B C 1
ATOM 3136 O O . ALA B 1 154 ? -5.563 -37.008 8.045 1.00 32.32 161 ALA B O 1
ATOM 3138 N N . SER B 1 155 ? -7.254 -37.650 9.401 1.00 31.29 162 SER B N 1
ATOM 3139 C CA . SER B 1 155 ? -8.213 -36.635 8.978 1.00 30.90 162 SER B CA 1
ATOM 3140 C C . SER B 1 155 ? -8.354 -35.591 10.070 1.00 30.89 162 SER B C 1
ATOM 3141 O O . SER B 1 155 ? -7.695 -35.702 11.129 1.00 30.87 162 SER B O 1
ATOM 3144 N N . ASP B 1 156 ? -9.208 -34.591 9.817 1.00 30.57 163 ASP B N 1
ATOM 3145 C CA . ASP B 1 156 ? -9.610 -33.608 10.839 1.00 30.87 163 ASP B CA 1
ATOM 3146 C C . ASP B 1 156 ? -10.406 -34.271 11.951 1.00 30.45 163 ASP B C 1
ATOM 3147 O O . ASP B 1 156 ? -10.283 -33.888 13.110 1.00 29.61 163 ASP B O 1
ATOM 3152 N N . ASP B 1 157 ? -11.264 -35.225 11.572 1.00 30.11 164 ASP B N 1
ATOM 3153 C CA . ASP B 1 157 ? -12.032 -36.016 12.526 1.00 30.08 164 ASP B CA 1
ATOM 3154 C C . ASP B 1 157 ? -11.121 -36.724 13.500 1.00 29.74 164 ASP B C 1
ATOM 3155 O O . ASP B 1 157 ? -11.428 -36.839 14.672 1.00 29.74 164 ASP B O 1
ATOM 3160 N N . PHE B 1 158 ? -9.999 -37.204 12.991 1.00 30.37 165 PHE B N 1
ATOM 3161 C CA . PHE B 1 158 ? -8.974 -37.875 13.793 1.00 30.35 165 PHE B CA 1
ATOM 3162 C C . PHE B 1 158 ? -8.296 -36.848 14.691 1.00 30.25 165 PHE B C 1
ATOM 3163 O O . PHE B 1 158 ? -8.037 -37.110 15.848 1.00 30.62 165 PHE B O 1
ATOM 3171 N N . ALA B 1 159 ? -8.036 -35.664 14.146 1.00 30.64 166 ALA B N 1
ATOM 3172 C CA . ALA B 1 159 ? -7.400 -34.576 14.898 1.00 30.06 166 ALA B CA 1
ATOM 3173 C C . ALA B 1 159 ? -8.217 -34.193 16.132 1.00 30.21 166 ALA B C 1
ATOM 3174 O O . ALA B 1 159 ? -7.645 -33.995 17.211 1.00 32.48 166 ALA B O 1
ATOM 3176 N N . PHE B 1 160 ? -9.541 -34.131 15.984 1.00 29.63 167 PHE B N 1
ATOM 3177 C CA . PHE B 1 160 ? -10.467 -33.637 17.017 1.00 28.96 167 PHE B CA 1
ATOM 3178 C C . PHE B 1 160 ? -11.143 -34.737 17.825 1.00 28.77 167 PHE B C 1
ATOM 3179 O O . PHE B 1 160 ? -12.027 -34.488 18.639 1.00 27.98 167 PHE B O 1
ATOM 3187 N N . TYR B 1 161 ? -10.668 -35.953 17.643 1.00 29.19 168 TYR B N 1
ATOM 3188 C CA . TYR B 1 161 ? -11.161 -37.089 18.388 1.00 29.45 168 TYR B CA 1
ATOM 3189 C C . TYR B 1 161 ? -10.871 -37.026 19.898 1.00 29.61 168 TYR B C 1
ATOM 3190 O O . TYR B 1 161 ? -9.729 -36.883 20.332 1.00 28.43 168 TYR B O 1
ATOM 3199 N N . ARG B 1 162 ? -11.937 -37.153 20.686 1.00 30.72 169 ARG B N 1
ATOM 3200 C CA . ARG B 1 162 ? -11.834 -37.057 22.122 1.00 31.59 169 ARG B CA 1
ATOM 3201 C C . ARG B 1 162 ? -12.369 -38.275 22.849 1.00 31.50 169 ARG B C 1
ATOM 3202 O O . ARG B 1 162 ? -12.600 -38.237 24.051 1.00 31.43 169 ARG B O 1
ATOM 3210 N N . GLY B 1 163 ? -12.462 -39.388 22.137 1.00 31.39 170 GLY B N 1
ATOM 3211 C CA . GLY B 1 163 ? -12.721 -40.681 22.766 1.00 31.81 170 GLY B CA 1
ATOM 3212 C C . GLY B 1 163 ? -14.085 -41.171 22.355 1.00 31.92 170 GLY B C 1
ATOM 3213 O O . GLY B 1 163 ? -14.838 -40.455 21.697 1.00 32.11 170 GLY B O 1
ATOM 3214 N N . GLY B 1 164 ? -14.413 -42.383 22.771 1.00 32.50 171 GLY B N 1
ATOM 3215 C CA . GLY B 1 164 ? -15.648 -43.031 22.343 1.00 32.27 171 GLY B CA 1
ATOM 3216 C C . GLY B 1 164 ? -15.360 -43.833 21.091 1.00 32.92 171 GLY B C 1
ATOM 3217 O O . GLY B 1 164 ? -14.195 -43.972 20.667 1.00 32.77 171 GLY B O 1
ATOM 3218 N N . PHE B 1 165 ? -16.423 -44.357 20.495 1.00 32.81 172 PHE B N 1
ATOM 3219 C CA . PHE B 1 165 ? -16.310 -45.271 19.368 1.00 32.73 172 PHE B CA 1
ATOM 3220 C C . PHE B 1 165 ? -16.015 -44.434 18.139 1.00 32.66 172 PHE B C 1
ATOM 3221 O O . PHE B 1 165 ? -16.804 -43.562 17.806 1.00 33.15 172 PHE B O 1
ATOM 3229 N N . TYR B 1 166 ? -14.892 -44.675 17.470 1.00 32.52 173 TYR B N 1
ATOM 3230 C CA . TYR B 1 166 ? -14.523 -43.826 16.335 1.00 32.76 173 TYR B CA 1
ATOM 3231 C C . TYR B 1 166 ? -15.380 -44.091 15.098 1.00 32.82 173 TYR B C 1
ATOM 3232 O O . TYR B 1 166 ? -15.362 -45.206 14.578 1.00 32.95 173 TYR B O 1
ATOM 3241 N N . ASP B 1 167 ? -16.052 -43.040 14.613 1.00 32.92 174 ASP B N 1
ATOM 3242 C CA . ASP B 1 167 ? -16.853 -43.068 13.383 1.00 33.51 174 ASP B CA 1
ATOM 3243 C C . ASP B 1 167 ? -16.396 -42.029 12.321 1.00 33.62 174 ASP B C 1
ATOM 3244 O O . ASP B 1 167 ? -17.156 -41.716 11.377 1.00 34.27 174 ASP B O 1
ATOM 3249 N N . GLY B 1 168 ? -15.182 -41.497 12.462 1.00 33.25 175 GLY B N 1
ATOM 3250 C CA . GLY B 1 168 ? -14.703 -40.405 11.598 1.00 33.19 175 GLY B CA 1
ATOM 3251 C C . GLY B 1 168 ? -14.187 -40.827 10.232 1.00 33.16 175 GLY B C 1
ATOM 3252 O O . GLY B 1 168 ? -14.039 -42.015 9.947 1.00 32.81 175 GLY B O 1
ATOM 3253 N N . GLU B 1 169 ? -13.939 -39.839 9.378 1.00 33.48 176 GLU B N 1
ATOM 3254 C CA . GLU B 1 169 ? -13.360 -40.056 8.065 1.00 34.49 176 GLU B CA 1
ATOM 3255 C C . GLU B 1 169 ? -11.875 -40.364 8.181 1.00 35.48 176 GLU B C 1
ATOM 3256 O O . GLU B 1 169 ? -11.245 -40.130 9.226 1.00 36.14 176 GLU B O 1
ATOM 3262 N N . CYS B 1 170 ? -11.309 -40.891 7.103 1.00 36.70 177 CYS B N 1
ATOM 3263 C CA . CYS B 1 170 ? -9.868 -41.110 7.010 1.00 37.63 177 CYS B CA 1
ATOM 3264 C C . CYS B 1 170 ? -9.284 -40.098 6.063 1.00 37.52 177 CYS B C 1
ATOM 3265 O O . CYS B 1 170 ? -10.015 -39.458 5.328 1.00 37.73 177 CYS B O 1
ATOM 3268 N N . GLY B 1 171 ? -7.970 -39.915 6.109 1.00 37.59 178 GLY B N 1
ATOM 3269 C CA . GLY B 1 171 ? -7.304 -38.959 5.221 1.00 37.53 178 GLY B CA 1
ATOM 3270 C C . GLY B 1 171 ? -7.116 -39.579 3.849 1.00 37.50 178 GLY B C 1
ATOM 3271 O O . GLY B 1 171 ? -7.356 -40.774 3.665 1.00 37.60 178 GLY B O 1
ATOM 3272 N N . ALA B 1 172 ? -6.698 -38.777 2.875 1.00 37.78 179 ALA B N 1
ATOM 3273 C CA . ALA B 1 172 ? -6.426 -39.310 1.535 1.00 37.45 179 ALA B CA 1
ATOM 3274 C C . ALA B 1 172 ? -5.142 -40.154 1.629 1.00 37.81 179 ALA B C 1
ATOM 3275 O O . ALA B 1 172 ? -5.165 -41.419 1.527 1.00 39.23 179 ALA B O 1
ATOM 3277 N N . ALA B 1 173 ? -4.042 -39.450 1.904 1.00 36.40 180 ALA B N 1
ATOM 3278 C CA . ALA B 1 173 ? -2.717 -40.020 1.856 1.00 35.11 180 ALA B CA 1
ATOM 3279 C C . ALA B 1 173 ? -2.190 -40.158 3.273 1.00 34.20 180 ALA B C 1
ATOM 3280 O O . ALA B 1 173 ? -2.612 -39.425 4.161 1.00 33.56 180 ALA B O 1
ATOM 3282 N N . PRO B 1 174 ? -1.219 -41.073 3.475 1.00 33.43 181 PRO B N 1
ATOM 3283 C CA . PRO B 1 174 ? -0.536 -41.148 4.756 1.00 32.22 181 PRO B CA 1
ATOM 3284 C C . PRO B 1 174 ? 0.135 -39.807 5.024 1.00 30.55 181 PRO B C 1
ATOM 3285 O O . PRO B 1 174 ? 0.771 -39.244 4.128 1.00 30.06 181 PRO B O 1
ATOM 3289 N N . ASN B 1 175 ? -0.067 -39.297 6.230 1.00 28.60 182 ASN B N 1
ATOM 3290 C CA . ASN B 1 175 ? 0.374 -37.960 6.582 1.00 27.80 182 ASN B CA 1
ATOM 3291 C C . ASN B 1 175 ? 0.832 -37.853 8.052 1.00 26.90 182 ASN B C 1
ATOM 3292 O O . ASN B 1 175 ? 1.155 -36.769 8.526 1.00 26.94 182 ASN B O 1
ATOM 3297 N N . HIS B 1 176 ? 0.903 -38.992 8.733 1.00 25.49 183 HIS B N 1
ATOM 3298 C CA . HIS B 1 176 ? 1.142 -39.056 10.159 1.00 24.98 183 HIS B CA 1
ATOM 3299 C C . HIS B 1 176 ? 1.769 -40.431 10.472 1.00 24.23 183 HIS B C 1
ATOM 3300 O O . HIS B 1 176 ? 1.759 -41.343 9.652 1.00 22.05 183 HIS B O 1
ATOM 3307 N N . ALA B 1 177 ? 2.390 -40.505 11.642 1.00 23.90 184 ALA B N 1
ATOM 3308 C CA . ALA B 1 177 ? 3.118 -41.645 12.096 1.00 23.79 184 ALA B CA 1
ATOM 3309 C C . ALA B 1 177 ? 2.716 -41.805 13.552 1.00 23.46 184 ALA B C 1
ATOM 3310 O O . ALA B 1 177 ? 2.720 -40.840 14.340 1.00 23.94 184 ALA B O 1
ATOM 3312 N N . VAL B 1 178 ? 2.334 -43.028 13.881 1.00 23.81 185 VAL B N 1
ATOM 3313 C CA . VAL B 1 178 ? 1.849 -43.405 15.201 1.00 24.62 185 VAL B CA 1
ATOM 3314 C C . VAL B 1 178 ? 2.450 -44.781 15.503 1.00 25.18 185 VAL B C 1
ATOM 3315 O O . VAL B 1 178 ? 3.350 -45.226 14.780 1.00 24.70 185 VAL B O 1
ATOM 3319 N N . ILE B 1 179 ? 1.990 -45.422 16.573 1.00 25.92 186 ILE B N 1
ATOM 3320 C CA . ILE B 1 179 ? 2.505 -46.738 16.991 1.00 26.11 186 ILE B CA 1
ATOM 3321 C C . ILE B 1 179 ? 1.325 -47.709 17.275 1.00 26.80 186 ILE B C 1
ATOM 3322 O O . ILE B 1 179 ? 0.357 -47.349 17.987 1.00 26.80 186 ILE B O 1
ATOM 3327 N N . LEU B 1 180 ? 1.412 -48.935 16.750 1.00 26.47 187 LEU B N 1
ATOM 3328 C CA . LEU B 1 180 ? 0.440 -49.976 17.102 1.00 26.50 187 LEU B CA 1
ATOM 3329 C C . LEU B 1 180 ? 0.971 -50.684 18.338 1.00 25.93 187 LEU B C 1
ATOM 3330 O O . LEU B 1 180 ? 2.093 -51.159 18.329 1.00 25.47 187 LEU B O 1
ATOM 3335 N N . VAL B 1 181 ? 0.168 -50.756 19.389 1.00 25.55 188 VAL B N 1
ATOM 3336 C CA . VAL B 1 181 ? 0.625 -51.338 20.634 1.00 26.12 188 VAL B CA 1
ATOM 3337 C C . VAL B 1 181 ? -0.167 -52.577 21.018 1.00 26.24 188 VAL B C 1
ATOM 3338 O O . VAL B 1 181 ? 0.134 -53.217 22.014 1.00 25.93 188 VAL B O 1
ATOM 3342 N N . GLY B 1 182 ? -1.181 -52.925 20.226 1.00 26.66 189 GLY B N 1
ATOM 3343 C CA . GLY B 1 182 ? -1.974 -54.089 20.527 1.00 26.05 189 GLY B CA 1
ATOM 3344 C C . GLY B 1 182 ? -3.173 -54.266 19.641 1.00 26.04 189 GLY B C 1
ATOM 3345 O O . GLY B 1 182 ? -3.367 -53.545 18.670 1.00 24.90 189 GLY B O 1
ATOM 3346 N N . TYR B 1 183 ? -3.970 -55.275 19.994 1.00 26.17 190 TYR B N 1
ATOM 3347 C CA . TYR B 1 183 ? -5.256 -55.507 19.351 1.00 26.23 190 TYR B CA 1
ATOM 3348 C C . TYR B 1 183 ? -6.237 -56.051 20.377 1.00 26.64 190 TYR B C 1
ATOM 3349 O O . TYR B 1 183 ? -5.859 -56.559 21.449 1.00 26.67 190 TYR B O 1
ATOM 3358 N N . GLY B 1 184 ? -7.504 -55.948 20.041 1.00 27.51 191 GLY B N 1
ATOM 3359 C CA . GLY B 1 184 ? -8.538 -56.500 20.891 1.00 28.99 191 GLY B CA 1
ATOM 3360 C C . GLY B 1 184 ? -9.851 -56.752 20.196 1.00 29.18 191 GLY B C 1
ATOM 3361 O O . GLY B 1 184 ? -9.982 -56.581 18.981 1.00 28.66 191 GLY B O 1
ATOM 3362 N N . MET B 1 185 ? -10.825 -57.178 20.992 1.00 30.53 192 MET B N 1
ATOM 3363 C CA . MET B 1 185 ? -12.162 -57.486 20.477 1.00 31.22 192 MET B CA 1
ATOM 3364 C C . MET B 1 185 ? -13.192 -57.206 21.561 1.00 30.88 192 MET B C 1
ATOM 3365 O O . MET B 1 185 ? -13.045 -57.675 22.688 1.00 30.70 192 MET B O 1
ATOM 3370 N N . LYS B 1 186 ? -14.220 -56.430 21.231 1.00 31.24 193 LYS B N 1
ATOM 3371 C CA . LYS B 1 186 ? -15.424 -56.357 22.077 1.00 31.80 193 LYS B CA 1
ATOM 3372 C C . LYS B 1 186 ? -16.716 -56.546 21.252 1.00 32.08 193 LYS B C 1
ATOM 3373 O O . LYS B 1 186 ? -16.722 -56.395 20.027 1.00 31.71 193 LYS B O 1
ATOM 3379 N N . ASP B 1 187 ? -17.801 -56.912 21.929 1.00 32.92 194 ASP B N 1
ATOM 3380 C CA . ASP B 1 187 ? -19.129 -56.938 21.298 1.00 33.56 194 ASP B CA 1
ATOM 3381 C C . ASP B 1 187 ? -19.736 -55.541 21.227 1.00 33.73 194 ASP B C 1
ATOM 3382 O O . ASP B 1 187 ? -19.896 -54.886 22.254 1.00 34.21 194 ASP B O 1
ATOM 3387 N N . ILE B 1 188 ? -20.069 -55.108 20.010 1.00 34.05 195 ILE B N 1
ATOM 3388 C CA . ILE B 1 188 ? -20.626 -53.791 19.732 1.00 34.39 195 ILE B CA 1
ATOM 3389 C C . ILE B 1 188 ? -21.868 -53.972 18.843 1.00 34.98 195 ILE B C 1
ATOM 3390 O O . ILE B 1 188 ? -21.826 -54.724 17.862 1.00 35.25 195 ILE B O 1
ATOM 3395 N N . TYR B 1 189 ? -22.979 -53.317 19.196 1.00 34.97 196 TYR B N 1
ATOM 3396 C CA . TYR B 1 189 ? -24.190 -53.381 18.383 1.00 35.24 196 TYR B CA 1
ATOM 3397 C C . TYR B 1 189 ? -23.896 -52.832 16.999 1.00 35.66 196 TYR B C 1
ATOM 3398 O O . TYR B 1 189 ? -23.344 -51.733 16.873 1.00 35.40 196 TYR B O 1
ATOM 3407 N N . ASN B 1 190 ? -24.275 -53.614 15.985 1.00 36.50 197 ASN B N 1
ATOM 3408 C CA . ASN B 1 190 ? -24.036 -53.316 14.573 1.00 36.95 197 ASN B CA 1
ATOM 3409 C C . ASN B 1 190 ? -25.365 -52.944 13.912 1.00 37.68 197 ASN B C 1
ATOM 3410 O O . ASN B 1 190 ? -26.308 -53.749 13.857 1.00 37.60 197 ASN B O 1
ATOM 3415 N N . GLU B 1 191 ? -25.430 -51.714 13.409 1.00 38.31 198 GLU B N 1
ATOM 3416 C CA . GLU B 1 191 ? -26.697 -51.105 12.996 1.00 38.57 198 GLU B CA 1
ATOM 3417 C C . GLU B 1 191 ? -27.103 -51.556 11.589 1.00 38.69 198 GLU B C 1
ATOM 3418 O O . GLU B 1 191 ? -28.292 -51.588 11.274 1.00 39.19 198 GLU B O 1
ATOM 3424 N N . ASP B 1 192 ? -26.127 -51.926 10.754 1.00 38.63 199 ASP B N 1
ATOM 3425 C CA . ASP B 1 192 ? -26.418 -52.514 9.429 1.00 38.20 199 ASP B CA 1
ATOM 3426 C C . ASP B 1 192 ? -26.827 -54.001 9.516 1.00 38.15 199 ASP B C 1
ATOM 3427 O O . ASP B 1 192 ? -27.240 -54.608 8.520 1.00 38.80 199 ASP B O 1
ATOM 3432 N N . THR B 1 193 ? -26.721 -54.566 10.718 1.00 37.29 200 THR B N 1
ATOM 3433 C CA . THR B 1 193 ? -26.988 -55.985 10.994 1.00 35.92 200 THR B CA 1
ATOM 3434 C C . THR B 1 193 ? -28.137 -56.171 12.025 1.00 34.74 200 THR B C 1
ATOM 3435 O O . THR B 1 193 ? -28.752 -57.234 12.094 1.00 34.00 200 THR B O 1
ATOM 3439 N N . GLY B 1 194 ? -28.401 -55.138 12.830 1.00 33.74 201 GLY B N 1
ATOM 3440 C CA . GLY B 1 194 ? -29.448 -55.158 13.860 1.00 33.24 201 GLY B CA 1
ATOM 3441 C C . GLY B 1 194 ? -29.207 -56.027 15.090 1.00 32.48 201 GLY B C 1
ATOM 3442 O O . GLY B 1 194 ? -30.168 -56.406 15.791 1.00 32.79 201 GLY B O 1
ATOM 3443 N N . ARG B 1 195 ? -27.945 -56.355 15.351 1.00 31.64 202 ARG B N 1
ATOM 3444 C CA . ARG B 1 195 ? -27.566 -57.109 16.542 1.00 31.60 202 ARG B CA 1
ATOM 3445 C C . ARG B 1 195 ? -26.096 -56.888 16.962 1.00 31.67 202 ARG B C 1
ATOM 3446 O O . ARG B 1 195 ? -25.319 -56.186 16.303 1.00 30.90 202 ARG B O 1
ATOM 3454 N N . MET B 1 196 ? -25.744 -57.488 18.092 1.00 31.96 203 MET B N 1
ATOM 3455 C CA . MET B 1 196 ? -24.386 -57.453 18.617 1.00 31.89 203 MET B CA 1
ATOM 3456 C C . MET B 1 196 ? -23.488 -58.274 17.670 1.00 31.45 203 MET B C 1
ATOM 3457 O O . MET B 1 196 ? -23.856 -59.382 17.246 1.00 31.06 203 MET B O 1
ATOM 3462 N N . GLU B 1 197 ? -22.344 -57.698 17.293 1.00 30.98 204 GLU B N 1
ATOM 3463 C CA . GLU B 1 197 ? -21.324 -58.380 16.474 1.00 30.27 204 GLU B CA 1
ATOM 3464 C C . GLU B 1 197 ? -19.952 -58.211 17.144 1.00 29.75 204 GLU B C 1
ATOM 3465 O O . GLU B 1 197 ? -19.704 -57.233 17.870 1.00 29.28 204 GLU B O 1
ATOM 3471 N N . LYS B 1 198 ? -19.061 -59.165 16.885 1.00 28.96 205 LYS B N 1
ATOM 3472 C CA . LYS B 1 198 ? -17.671 -59.041 17.306 1.00 28.48 205 LYS B CA 1
ATOM 3473 C C . LYS B 1 198 ? -17.045 -57.872 16.558 1.00 27.78 205 LYS B C 1
ATOM 3474 O O . LYS B 1 198 ? -17.254 -57.705 15.356 1.00 28.25 205 LYS B O 1
ATOM 3480 N N . PHE B 1 199 ? -16.336 -57.027 17.295 1.00 26.73 206 PHE B N 1
ATOM 3481 C CA . PHE B 1 199 ? -15.676 -55.874 16.715 1.00 26.02 206 PHE B CA 1
ATOM 3482 C C . PHE B 1 199 ? -14.213 -55.972 17.118 1.00 25.27 206 PHE B C 1
ATOM 3483 O O . PHE B 1 199 ? -13.862 -55.871 18.282 1.00 24.21 206 PHE B O 1
ATOM 3491 N N . TYR B 1 200 ? -13.393 -56.252 16.114 1.00 24.84 207 TYR B N 1
ATOM 3492 C CA . TYR B 1 200 ? -11.971 -56.356 16.264 1.00 24.75 207 TYR B CA 1
ATOM 3493 C C . TYR B 1 200 ? -11.327 -55.002 15.939 1.00 24.13 207 TYR B C 1
ATOM 3494 O O . TYR B 1 200 ? -11.743 -54.274 15.017 1.00 22.24 207 TYR B O 1
ATOM 3503 N N . TYR B 1 201 ? -10.273 -54.702 16.682 1.00 24.55 208 TYR B N 1
ATOM 3504 C CA . TYR B 1 201 ? -9.585 -53.410 16.540 1.00 24.84 208 TYR B CA 1
ATOM 3505 C C . TYR B 1 201 ? -8.084 -53.474 16.841 1.00 24.68 208 TYR B C 1
ATOM 3506 O O . TYR B 1 201 ? -7.592 -54.389 17.514 1.00 23.81 208 TYR B O 1
ATOM 3515 N N . TYR B 1 202 ? -7.360 -52.526 16.270 1.00 24.88 209 TYR B N 1
ATOM 3516 C CA . TYR B 1 202 ? -5.979 -52.278 16.664 1.00 24.99 209 TYR B CA 1
ATOM 3517 C C . TYR B 1 202 ? -6.013 -51.128 17.632 1.00 25.41 209 TYR B C 1
ATOM 3518 O O . TYR B 1 202 ? -6.896 -50.256 17.543 1.00 25.69 209 TYR B O 1
ATOM 3527 N N . ILE B 1 203 ? -5.051 -51.141 18.555 1.00 25.95 210 ILE B N 1
ATOM 3528 C CA . ILE B 1 203 ? -4.861 -50.079 19.538 1.00 25.99 210 ILE B CA 1
ATOM 3529 C C . ILE B 1 203 ? -3.636 -49.250 19.096 1.00 26.51 210 ILE B C 1
ATOM 3530 O O . ILE B 1 203 ? -2.548 -49.787 18.945 1.00 25.51 210 ILE B O 1
ATOM 3535 N N . ILE B 1 204 ? -3.873 -47.951 18.877 1.00 26.95 211 ILE B N 1
ATOM 3536 C CA . ILE B 1 204 ? -2.918 -47.000 18.351 1.00 26.81 211 ILE B CA 1
ATOM 3537 C C . ILE B 1 204 ? -2.528 -45.972 19.419 1.00 27.47 211 ILE B C 1
ATOM 3538 O O . ILE B 1 204 ? -3.404 -45.338 20.031 1.00 27.31 211 ILE B O 1
ATOM 3543 N N . LYS B 1 205 ? -1.218 -45.827 19.647 1.00 27.84 212 LYS B N 1
ATOM 3544 C CA . LYS B 1 205 ? -0.664 -44.755 20.502 1.00 27.71 212 LYS B CA 1
ATOM 3545 C C . LYS B 1 205 ? -0.340 -43.548 19.636 1.00 27.27 212 LYS B C 1
ATOM 3546 O O . LYS B 1 205 ? 0.466 -43.628 18.739 1.00 28.54 212 LYS B O 1
ATOM 3552 N N . ASN B 1 206 ? -0.986 -42.433 19.904 1.00 26.97 213 ASN B N 1
ATOM 3553 C CA . ASN B 1 206 ? -0.686 -41.181 19.250 1.00 26.62 213 ASN B CA 1
ATOM 3554 C C . ASN B 1 206 ? 0.277 -40.326 20.134 1.00 26.33 213 ASN B C 1
ATOM 3555 O O . ASN B 1 206 ? 0.626 -40.703 21.279 1.00 24.66 213 ASN B O 1
ATOM 3560 N N . SER B 1 207 ? 0.746 -39.224 19.557 1.00 26.04 214 SER B N 1
ATOM 3561 C CA . SER B 1 207 ? 1.683 -38.320 20.215 1.00 26.60 214 SER B CA 1
ATOM 3562 C C . SER B 1 207 ? 1.147 -36.892 20.306 1.00 26.72 214 SER B C 1
ATOM 3563 O O . SER B 1 207 ? 1.877 -35.928 20.082 1.00 26.09 214 SER B O 1
ATOM 3566 N N . TRP B 1 208 ? -0.133 -36.764 20.635 1.00 27.35 215 TRP B N 1
ATOM 3567 C CA . TRP B 1 208 ? -0.754 -35.457 20.812 1.00 28.04 215 TRP B CA 1
ATOM 3568 C C . TRP B 1 208 ? -1.203 -35.266 22.254 1.00 28.21 215 TRP B C 1
ATOM 3569 O O . TRP B 1 208 ? -2.180 -34.586 22.539 1.00 28.72 215 TRP B O 1
ATOM 3580 N N . GLY B 1 209 ? -0.490 -35.894 23.177 1.00 28.55 216 GLY B N 1
ATOM 3581 C CA . GLY B 1 209 ? -0.798 -35.751 24.581 1.00 28.85 216 GLY B CA 1
ATOM 3582 C C . GLY B 1 209 ? -1.875 -36.693 25.057 1.00 29.26 216 GLY B C 1
ATOM 3583 O O . GLY B 1 209 ? -2.597 -37.263 24.268 1.00 29.17 216 GLY B O 1
ATOM 3584 N N . SER B 1 210 ? -1.973 -36.874 26.369 1.00 29.96 217 SER B N 1
ATOM 3585 C CA . SER B 1 210 ? -2.924 -37.812 26.909 1.00 30.53 217 SER B CA 1
ATOM 3586 C C . SER B 1 210 ? -4.361 -37.234 26.980 1.00 30.63 217 SER B C 1
ATOM 3587 O O . SER B 1 210 ? -5.301 -37.963 27.258 1.00 30.03 217 SER B O 1
ATOM 3590 N N . ASP B 1 211 ? -4.510 -35.946 26.665 1.00 31.27 218 ASP B N 1
ATOM 3591 C CA . ASP B 1 211 ? -5.807 -35.316 26.411 1.00 31.64 218 ASP B CA 1
ATOM 3592 C C . ASP B 1 211 ? -6.364 -35.482 24.997 1.00 30.83 218 ASP B C 1
ATOM 3593 O O . ASP B 1 211 ? -7.377 -34.911 24.668 1.00 32.65 218 ASP B O 1
ATOM 3598 N N . TRP B 1 212 ? -5.713 -36.217 24.138 1.00 30.01 219 TRP B N 1
ATOM 3599 C CA . TRP B 1 212 ? -6.300 -36.536 22.861 1.00 29.10 219 TRP B CA 1
ATOM 3600 C C . TRP B 1 212 ? -6.881 -37.949 23.013 1.00 28.97 219 TRP B C 1
ATOM 3601 O O . TRP B 1 212 ? -6.322 -38.766 23.727 1.00 29.32 219 TRP B O 1
ATOM 3612 N N . GLY B 1 213 ? -8.005 -38.221 22.360 1.00 29.03 220 GLY B N 1
ATOM 3613 C CA . GLY B 1 213 ? -8.589 -39.550 22.336 1.00 28.98 220 GLY B CA 1
ATOM 3614 C C . GLY B 1 213 ? -8.806 -40.155 23.701 1.00 28.58 220 GLY B C 1
ATOM 3615 O O . GLY B 1 213 ? -9.301 -39.510 24.583 1.00 28.72 220 GLY B O 1
ATOM 3616 N N . GLU B 1 214 ? -8.402 -41.406 23.866 1.00 29.16 221 GLU B N 1
ATOM 3617 C CA . GLU B 1 214 ? -8.631 -42.150 25.089 1.00 29.18 221 GLU B CA 1
ATOM 3618 C C . GLU B 1 214 ? -7.318 -42.317 25.793 1.00 29.16 221 GLU B C 1
ATOM 3619 O O . GLU B 1 214 ? -6.681 -43.350 25.678 1.00 30.43 221 GLU B O 1
ATOM 3625 N N . GLY B 1 215 ? -6.931 -41.304 26.560 1.00 29.16 222 GLY B N 1
ATOM 3626 C CA . GLY B 1 215 ? -5.634 -41.296 27.234 1.00 29.08 222 GLY B CA 1
ATOM 3627 C C . GLY B 1 215 ? -4.443 -41.180 26.292 1.00 28.92 222 GLY B C 1
ATOM 3628 O O . GLY B 1 215 ? -3.339 -41.542 26.674 1.00 28.79 222 GLY B O 1
ATOM 3629 N N . GLY B 1 216 ? -4.681 -40.670 25.079 1.00 28.62 223 GLY B N 1
ATOM 3630 C CA . GLY B 1 216 ? -3.676 -40.563 24.029 1.00 28.37 223 GLY B CA 1
ATOM 3631 C C . GLY B 1 216 ? -3.755 -41.669 22.985 1.00 28.77 223 GLY B C 1
ATOM 3632 O O . GLY B 1 216 ? -2.974 -41.669 22.027 1.00 29.02 223 GLY B O 1
ATOM 3633 N N . TYR B 1 217 ? -4.714 -42.591 23.162 1.00 28.67 224 TYR B N 1
ATOM 3634 C CA . TYR B 1 217 ? -4.908 -43.777 22.315 1.00 27.86 224 TYR B CA 1
ATOM 3635 C C . TYR B 1 217 ? -6.212 -43.703 21.552 1.00 27.84 224 TYR B C 1
ATOM 3636 O O . TYR B 1 217 ? -7.102 -42.914 21.894 1.00 28.41 224 TYR B O 1
ATOM 3645 N N . ILE B 1 218 ? -6.313 -44.543 20.523 1.00 27.90 225 ILE B N 1
ATOM 3646 C CA . ILE B 1 218 ? -7.547 -44.756 19.744 1.00 27.62 225 ILE B CA 1
ATOM 3647 C C . ILE B 1 218 ? -7.624 -46.229 19.314 1.00 27.63 225 ILE B C 1
ATOM 3648 O O . ILE B 1 218 ? -6.606 -46.838 18.996 1.00 27.44 225 ILE B O 1
ATOM 3653 N N . ASN B 1 219 ? -8.827 -46.796 19.356 1.00 28.23 226 ASN B N 1
ATOM 3654 C CA . ASN B 1 219 ? -9.098 -48.128 18.791 1.00 28.61 226 ASN B CA 1
ATOM 3655 C C . ASN B 1 219 ? -9.579 -47.956 17.347 1.00 28.84 226 ASN B C 1
ATOM 3656 O O . ASN B 1 219 ? -10.528 -47.223 17.094 1.00 28.82 226 ASN B O 1
ATOM 3661 N N . LEU B 1 220 ? -8.916 -48.616 16.401 1.00 29.53 227 LEU B N 1
ATOM 3662 C CA . LEU B 1 220 ? -9.323 -48.556 14.965 1.00 29.31 227 LEU B CA 1
ATOM 3663 C C . LEU B 1 220 ? -9.731 -49.935 14.460 1.00 29.06 227 LEU B C 1
ATOM 3664 O O . LEU B 1 220 ? -9.093 -50.932 14.778 1.00 29.14 227 LEU B O 1
ATOM 3669 N N . GLU B 1 221 ? -10.793 -49.989 13.665 1.00 29.27 228 GLU B N 1
ATOM 3670 C CA . GLU B 1 221 ? -11.375 -51.276 13.264 1.00 29.05 228 GLU B CA 1
ATOM 3671 C C . GLU B 1 221 ? -10.484 -52.116 12.354 1.00 28.32 228 GLU B C 1
ATOM 3672 O O . GLU B 1 221 ? -9.918 -51.623 11.379 1.00 27.30 228 GLU B O 1
ATOM 3678 N N . THR B 1 222 ? -10.398 -53.401 12.691 1.00 28.31 229 THR B N 1
ATOM 3679 C CA . THR B 1 222 ? -9.823 -54.417 11.818 1.00 28.10 229 THR B CA 1
ATOM 3680 C C . THR B 1 222 ? -10.779 -55.640 11.740 1.00 28.20 229 THR B C 1
ATOM 3681 O O . THR B 1 222 ? -11.976 -55.501 11.944 1.00 28.46 229 THR B O 1
ATOM 3685 N N . ASP B 1 223 ? -10.265 -56.809 11.383 1.00 28.76 230 ASP B N 1
ATOM 3686 C CA . ASP B 1 223 ? -11.053 -58.047 11.297 1.00 29.08 230 ASP B CA 1
ATOM 3687 C C . ASP B 1 223 ? -10.284 -59.091 12.076 1.00 29.42 230 ASP B C 1
ATOM 3688 O O . ASP B 1 223 ? -9.241 -58.778 12.641 1.00 29.74 230 ASP B O 1
ATOM 3693 N N . GLU B 1 224 ? -10.781 -60.313 12.134 1.00 30.74 231 GLU B N 1
ATOM 3694 C CA . GLU B 1 224 ? -10.176 -61.345 12.988 1.00 31.45 231 GLU B CA 1
ATOM 3695 C C . GLU B 1 224 ? -8.743 -61.688 12.615 1.00 31.59 231 GLU B C 1
ATOM 3696 O O . GLU B 1 224 ? -7.885 -61.855 13.484 1.00 32.10 231 GLU B O 1
ATOM 3702 N N . ASN B 1 225 ? -8.499 -61.808 11.313 1.00 31.71 232 ASN B N 1
ATOM 3703 C CA . ASN B 1 225 ? -7.150 -61.991 10.775 1.00 31.13 232 ASN B CA 1
ATOM 3704 C C . ASN B 1 225 ? -6.230 -60.810 10.966 1.00 30.64 232 ASN B C 1
ATOM 3705 O O . ASN B 1 225 ? -5.022 -60.983 11.026 1.00 30.87 232 ASN B O 1
ATOM 3710 N N . GLY B 1 226 ? -6.810 -59.616 11.012 1.00 30.26 233 GLY B N 1
ATOM 3711 C CA . GLY B 1 226 ? -6.084 -58.396 11.281 1.00 29.69 233 GLY B CA 1
ATOM 3712 C C . GLY B 1 226 ? -5.543 -57.778 10.015 1.00 29.55 233 GLY B C 1
ATOM 3713 O O . GLY B 1 226 ? -4.649 -56.940 10.096 1.00 29.65 233 GLY B O 1
ATOM 3714 N N . TYR B 1 227 ? -6.072 -58.190 8.856 1.00 28.77 234 TYR B N 1
ATOM 3715 C CA . TYR B 1 227 ? -5.636 -57.656 7.572 1.00 28.65 234 TYR B CA 1
ATOM 3716 C C . TYR B 1 227 ? -6.299 -56.338 7.254 1.00 28.90 234 TYR B C 1
ATOM 3717 O O . TYR B 1 227 ? -5.740 -55.510 6.531 1.00 28.71 234 TYR B O 1
ATOM 3726 N N . LYS B 1 228 ? -7.510 -56.150 7.752 1.00 29.03 235 LYS B N 1
ATOM 3727 C CA . LYS B 1 228 ? -8.226 -54.938 7.448 1.00 29.86 235 LYS B CA 1
ATOM 3728 C C . LYS B 1 228 ? -7.541 -53.732 8.094 1.00 29.83 235 LYS B C 1
ATOM 3729 O O . LYS B 1 228 ? -7.228 -53.745 9.287 1.00 28.69 235 LYS B O 1
ATOM 3735 N N . LYS B 1 229 ? -7.383 -52.691 7.282 1.00 29.70 236 LYS B N 1
ATOM 3736 C CA . LYS B 1 229 ? -6.734 -51.483 7.657 1.00 30.11 236 LYS B CA 1
ATOM 3737 C C . LYS B 1 229 ? -7.777 -50.407 7.708 1.00 29.76 236 LYS B C 1
ATOM 3738 O O . LYS B 1 229 ? -8.477 -50.212 6.745 1.00 29.40 236 LYS B O 1
ATOM 3744 N N . THR B 1 230 ? -7.829 -49.679 8.815 1.00 30.06 237 THR B N 1
ATOM 3745 C CA . THR B 1 230 ? -8.647 -48.473 8.920 1.00 30.22 237 THR B CA 1
ATOM 3746 C C . THR B 1 230 ? -7.665 -47.295 8.862 1.00 30.27 237 THR B C 1
ATOM 3747 O O . THR B 1 230 ? -6.597 -47.339 9.488 1.00 30.44 237 THR B O 1
ATOM 3751 N N . CYS B 1 231 ? -8.008 -46.282 8.071 1.00 30.35 238 CYS B N 1
ATOM 3752 C CA . CYS B 1 231 ? -7.158 -45.118 7.813 1.00 31.24 238 CYS B CA 1
ATOM 3753 C C . CYS B 1 231 ? -5.764 -45.464 7.322 1.00 30.64 238 CYS B C 1
ATOM 3754 O O . CYS B 1 231 ? -4.803 -44.774 7.637 1.00 30.17 238 CYS B O 1
ATOM 3757 N N . SER B 1 232 ? -5.694 -46.515 6.514 1.00 29.55 239 SER B N 1
ATOM 3758 C CA . SER B 1 232 ? -4.472 -46.940 5.861 1.00 28.90 239 SER B CA 1
ATOM 3759 C C . SER B 1 232 ? -3.337 -47.286 6.837 1.00 27.77 239 SER B C 1
ATOM 3760 O O . SER B 1 232 ? -2.176 -47.190 6.480 1.00 28.14 239 SER B O 1
ATOM 3763 N N . ILE B 1 233 ? -3.660 -47.733 8.034 1.00 26.69 240 ILE B N 1
ATOM 3764 C CA . ILE B 1 233 ? -2.621 -48.022 9.005 1.00 27.07 240 ILE B CA 1
ATOM 3765 C C . ILE B 1 233 ? -1.574 -49.014 8.519 1.00 26.34 240 ILE B C 1
ATOM 3766 O O . ILE B 1 233 ? -1.889 -50.039 7.935 1.00 26.13 240 ILE B O 1
ATOM 3771 N N . GLY B 1 234 ? -0.315 -48.673 8.756 1.00 25.64 241 GLY B N 1
ATOM 3772 C CA . GLY B 1 234 ? 0.765 -49.576 8.516 1.00 25.71 241 GLY B CA 1
ATOM 3773 C C . GLY B 1 234 ? 1.089 -49.832 7.062 1.00 25.25 241 GLY B C 1
ATOM 3774 O O . GLY B 1 234 ? 1.788 -50.761 6.738 1.00 24.94 241 GLY B O 1
ATOM 3775 N N . THR B 1 235 ? 0.560 -49.016 6.181 1.00 25.91 242 THR B N 1
ATOM 3776 C CA . THR B 1 235 ? 1.062 -48.947 4.813 1.00 26.39 242 THR B CA 1
ATOM 3777 C C . THR B 1 235 ? 2.614 -48.948 4.830 1.00 26.16 242 THR B C 1
ATOM 3778 O O . THR B 1 235 ? 3.231 -49.789 4.189 1.00 25.76 242 THR B O 1
ATOM 3782 N N . GLU B 1 236 ? 3.226 -48.072 5.640 1.00 25.73 243 GLU B N 1
ATOM 3783 C CA . GLU B 1 236 ? 4.610 -48.265 6.108 1.00 25.03 243 GLU B CA 1
ATOM 3784 C C . GLU B 1 236 ? 4.556 -48.776 7.531 1.00 23.71 243 GLU B C 1
ATOM 3785 O O . GLU B 1 236 ? 3.820 -48.243 8.328 1.00 23.49 243 GLU B O 1
ATOM 3791 N N . ALA B 1 237 ? 5.314 -49.814 7.85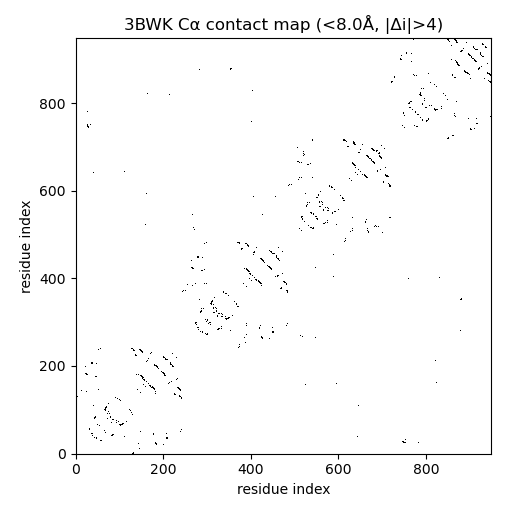2 1.00 22.40 244 ALA B N 1
ATOM 3792 C CA . ALA B 1 237 ? 5.214 -50.461 9.157 1.00 22.53 244 ALA B CA 1
ATOM 3793 C C . ALA B 1 237 ? 6.528 -51.178 9.504 1.00 22.04 244 ALA B C 1
ATOM 3794 O O . ALA B 1 237 ? 7.004 -52.019 8.740 1.00 22.49 244 ALA B O 1
ATOM 3796 N N . TYR B 1 238 ? 7.118 -50.820 10.638 1.00 21.87 245 TYR B N 1
ATOM 3797 C CA . TYR B 1 238 ? 8.460 -51.295 11.025 1.00 21.79 245 TYR B CA 1
ATOM 3798 C C . TYR B 1 238 ? 8.595 -51.443 12.520 1.00 21.49 245 TYR B C 1
ATOM 3799 O O . TYR B 1 238 ? 8.042 -50.658 13.279 1.00 21.54 245 TYR B O 1
ATOM 3808 N N . VAL B 1 239 ? 9.315 -52.476 12.928 1.00 21.66 246 VAL B N 1
ATOM 3809 C CA . VAL B 1 239 ? 9.690 -52.696 14.311 1.00 21.58 246 VAL B CA 1
ATOM 3810 C C . VAL B 1 239 ? 11.221 -52.566 14.392 1.00 22.33 246 VAL B C 1
ATOM 3811 O O . VAL B 1 239 ? 11.919 -53.185 13.589 1.00 22.03 246 VAL B O 1
ATOM 3815 N N . PRO B 1 240 ? 11.748 -51.778 15.359 1.00 23.48 247 PRO B N 1
ATOM 3816 C CA . PRO B 1 240 ? 13.197 -51.692 15.604 1.00 23.48 247 PRO B CA 1
ATOM 3817 C C . PRO B 1 240 ? 13.725 -52.888 16.396 1.00 24.33 247 PRO B C 1
ATOM 3818 O O . PRO B 1 240 ? 12.997 -53.476 17.193 1.00 24.22 247 PRO B O 1
ATOM 3822 N N . LEU B 1 241 ? 14.972 -53.285 16.149 1.00 24.65 248 LEU B N 1
ATOM 3823 C CA . LEU B 1 241 ? 15.483 -54.489 16.770 1.00 25.16 248 LEU B CA 1
ATOM 3824 C C . LEU B 1 241 ? 16.794 -54.221 17.451 1.00 25.96 248 LEU B C 1
ATOM 3825 O O . LEU B 1 241 ? 17.597 -53.468 16.971 1.00 26.12 248 LEU B O 1
ATOM 3830 N N . LEU B 1 242 ? 16.974 -54.841 18.604 1.00 27.16 249 LEU B N 1
ATOM 3831 C CA . LEU B 1 242 ? 18.189 -54.699 19.360 1.00 28.51 249 LEU B CA 1
ATOM 3832 C C . LEU B 1 242 ? 19.032 -55.935 19.111 1.00 29.02 249 LEU B C 1
ATOM 3833 O O . LEU B 1 242 ? 20.159 -55.949 19.572 1.00 31.71 249 LEU B O 1
ATOM 3838 N N . TYR C 1 1 ? -20.150 -55.235 53.050 1.00 34.72 8 TYR C N 1
ATOM 3839 C CA . TYR C 1 1 ? -19.360 -55.298 51.746 1.00 34.52 8 TYR C CA 1
ATOM 3840 C C . TYR C 1 1 ? -17.943 -55.853 51.878 1.00 33.92 8 TYR C C 1
ATOM 3841 O O . TYR C 1 1 ? -17.297 -56.156 50.888 1.00 33.34 8 TYR C O 1
ATOM 3850 N N . GLU C 1 2 ? -17.461 -55.940 53.102 1.00 33.68 9 GLU C N 1
ATOM 3851 C CA . GLU C 1 2 ? -16.128 -56.430 53.380 1.00 34.37 9 GLU C CA 1
ATOM 3852 C C . GLU C 1 2 ? -16.117 -57.959 53.572 1.00 33.83 9 GLU C C 1
ATOM 3853 O O . GLU C 1 2 ? -16.894 -58.498 54.361 1.00 34.25 9 GLU C O 1
ATOM 3859 N N . ALA C 1 3 ? -15.259 -58.659 52.828 1.00 33.62 10 ALA C N 1
ATOM 3860 C CA . ALA C 1 3 ? -15.094 -60.115 52.978 1.00 33.02 10 ALA C CA 1
ATOM 3861 C C . ALA C 1 3 ? -13.933 -60.400 53.939 1.00 32.93 10 ALA C C 1
ATOM 3862 O O . ALA C 1 3 ? -13.252 -59.486 54.413 1.00 32.71 10 ALA C O 1
ATOM 3864 N N . ASN C 1 4 ? -13.680 -61.674 54.215 1.00 32.93 11 ASN C N 1
ATOM 3865 C CA . ASN C 1 4 ? -12.599 -62.022 55.145 1.00 32.44 11 ASN C CA 1
ATOM 3866 C C . ASN C 1 4 ? -11.420 -62.609 54.414 1.00 31.43 11 ASN C C 1
ATOM 3867 O O . ASN C 1 4 ? -11.594 -63.441 53.530 1.00 30.78 11 ASN C O 1
ATOM 3872 N N . TYR C 1 5 ? -10.225 -62.176 54.808 1.00 31.19 12 TYR C N 1
ATOM 3873 C CA . TYR C 1 5 ? -9.000 -62.560 54.115 1.00 32.10 12 TYR C CA 1
ATOM 3874 C C . TYR C 1 5 ? -8.775 -64.101 54.110 1.00 32.67 12 TYR C C 1
ATOM 3875 O O . TYR C 1 5 ? -8.466 -64.687 53.069 1.00 32.58 12 TYR C O 1
ATOM 3884 N N . GLU C 1 6 ? -8.942 -64.738 55.265 1.00 33.96 13 GLU C N 1
ATOM 3885 C CA . GLU C 1 6 ? -8.749 -66.198 55.403 1.00 34.60 13 GLU C CA 1
ATOM 3886 C C . GLU C 1 6 ? -9.584 -67.006 54.395 1.00 35.36 13 GLU C C 1
ATOM 3887 O O . GLU C 1 6 ? -9.091 -67.971 53.767 1.00 35.60 13 GLU C O 1
ATOM 3893 N N . ASP C 1 7 ? -10.832 -66.591 54.210 1.00 35.79 14 ASP C N 1
ATOM 3894 C CA . ASP C 1 7 ? -11.693 -67.235 53.211 1.00 35.91 14 ASP C CA 1
ATOM 3895 C C . ASP C 1 7 ? -11.301 -66.916 51.808 1.00 35.73 14 ASP C C 1
ATOM 3896 O O . ASP C 1 7 ? -11.282 -67.800 50.945 1.00 36.35 14 ASP C O 1
ATOM 3901 N N . VAL C 1 8 ? -11.007 -65.642 51.570 1.00 35.33 15 VAL C N 1
ATOM 3902 C CA . VAL C 1 8 ? -10.678 -65.172 50.227 1.00 34.37 15 VAL C CA 1
ATOM 3903 C C . VAL C 1 8 ? -9.395 -65.812 49.726 1.00 33.77 15 VAL C C 1
ATOM 3904 O O . VAL C 1 8 ? -9.348 -66.257 48.593 1.00 34.29 15 VAL C O 1
ATOM 3908 N N . ILE C 1 9 ? -8.371 -65.896 50.565 1.00 33.35 16 ILE C N 1
ATOM 3909 C CA . ILE C 1 9 ? -7.089 -66.449 50.125 1.00 33.80 16 ILE C CA 1
ATOM 3910 C C . ILE C 1 9 ? -7.179 -67.951 49.825 1.00 34.29 16 ILE C C 1
ATOM 3911 O O . ILE C 1 9 ? -6.427 -68.452 48.988 1.00 34.31 16 ILE C O 1
ATOM 3916 N N . LYS C 1 10 ? -8.111 -68.649 50.489 1.00 35.31 17 LYS C N 1
ATOM 3917 C CA . LYS C 1 10 ? -8.427 -70.053 50.205 1.00 35.71 17 LYS C CA 1
ATOM 3918 C C . LYS C 1 10 ? -8.985 -70.228 48.793 1.00 36.10 17 LYS C C 1
ATOM 3919 O O . LYS C 1 10 ? -8.570 -71.136 48.087 1.00 36.13 17 LYS C O 1
ATOM 3925 N N . LYS C 1 11 ? -9.920 -69.363 48.391 1.00 36.52 18 LYS C N 1
ATOM 3926 C CA . LYS C 1 11 ? -10.548 -69.435 47.054 1.00 36.36 18 LYS C CA 1
ATOM 3927 C C . LYS C 1 11 ? -9.571 -69.068 45.945 1.00 36.28 18 LYS C C 1
ATOM 3928 O O . LYS C 1 11 ? -9.637 -69.607 44.852 1.00 36.66 18 LYS C O 1
ATOM 3934 N N . TYR C 1 12 ? -8.655 -68.161 46.227 1.00 36.25 19 TYR C N 1
ATOM 3935 C CA . TYR C 1 12 ? -7.826 -67.574 45.173 1.00 35.90 19 TYR C CA 1
ATOM 3936 C C . TYR C 1 12 ? -6.456 -68.250 45.019 1.00 35.85 19 TYR C C 1
ATOM 3937 O O . TYR C 1 12 ? -5.923 -68.323 43.895 1.00 35.93 19 TYR C O 1
ATOM 3946 N N . LYS C 1 13 ? -5.866 -68.709 46.125 1.00 35.25 20 LYS C N 1
ATOM 3947 C CA . LYS C 1 13 ? -4.576 -69.393 46.046 1.00 35.16 20 LYS C CA 1
ATOM 3948 C C . LYS C 1 13 ? -4.817 -70.846 45.605 1.00 35.41 20 LYS C C 1
ATOM 3949 O O . LYS C 1 13 ? -5.565 -71.583 46.265 1.00 35.99 20 LYS C O 1
ATOM 3955 N N . PRO C 1 14 ? -4.218 -71.265 44.472 1.00 35.52 21 PRO C N 1
ATOM 3956 C CA . PRO C 1 14 ? -4.352 -72.687 44.134 1.00 35.54 21 PRO C CA 1
ATOM 3957 C C . PRO C 1 14 ? -3.805 -73.555 45.268 1.00 35.82 21 PRO C C 1
ATOM 3958 O O . PRO C 1 14 ? -2.879 -73.133 45.976 1.00 36.37 21 PRO C O 1
ATOM 3962 N N . ALA C 1 15 ? -4.392 -74.729 45.476 1.00 35.71 22 ALA C N 1
ATOM 3963 C CA . ALA C 1 15 ? -3.827 -75.689 46.423 1.00 35.71 22 ALA C CA 1
ATOM 3964 C C . ALA C 1 15 ? -2.428 -76.153 45.927 1.00 35.79 22 ALA C C 1
ATOM 3965 O O . ALA C 1 15 ? -2.210 -76.375 44.715 1.00 35.13 22 ALA C O 1
ATOM 3967 N N . ASP C 1 16 ? -1.481 -76.247 46.863 1.00 35.80 23 ASP C N 1
ATOM 3968 C CA . ASP C 1 16 ? -0.091 -76.646 46.559 1.00 35.95 23 ASP C CA 1
ATOM 3969 C C . ASP C 1 16 ? 0.751 -75.604 45.787 1.00 36.10 23 ASP C C 1
ATOM 3970 O O . ASP C 1 16 ? 1.904 -75.886 45.451 1.00 36.60 23 ASP C O 1
ATOM 3975 N N . ALA C 1 17 ? 0.204 -74.411 45.517 1.00 35.92 24 ALA C N 1
ATOM 3976 C CA . ALA C 1 17 ? 1.022 -73.293 45.044 1.00 35.54 24 ALA C CA 1
ATOM 3977 C C . ALA C 1 17 ? 1.946 -72.887 46.185 1.00 35.45 24 ALA C C 1
ATOM 3978 O O . ALA C 1 17 ? 1.555 -72.909 47.351 1.00 35.42 24 ALA C O 1
ATOM 3980 N N . LYS C 1 18 ? 3.192 -72.577 45.848 1.00 35.63 25 LYS C N 1
ATOM 3981 C CA . LYS C 1 18 ? 4.160 -72.058 46.818 1.00 35.56 25 LYS C CA 1
ATOM 3982 C C . LYS C 1 18 ? 4.554 -70.626 46.429 1.00 35.16 25 LYS C C 1
ATOM 3983 O O . LYS C 1 18 ? 4.752 -70.327 45.252 1.00 34.85 25 LYS C O 1
ATOM 3989 N N . LEU C 1 19 ? 4.619 -69.739 47.422 1.00 35.13 26 LEU C N 1
ATOM 3990 C CA . LEU C 1 19 ? 4.852 -68.313 47.174 1.00 34.89 26 LEU C CA 1
ATOM 3991 C C . LEU C 1 19 ? 6.331 -68.061 46.938 1.00 34.95 26 LEU C C 1
ATOM 3992 O O . LEU C 1 19 ? 7.169 -68.412 47.775 1.00 34.24 26 LEU C O 1
ATOM 3997 N N . ASP C 1 20 ? 6.629 -67.465 45.782 1.00 35.27 27 ASP C N 1
ATOM 3998 C CA . ASP C 1 20 ? 7.921 -66.859 45.535 1.00 35.38 27 ASP C CA 1
ATOM 3999 C C . ASP C 1 20 ? 7.890 -65.496 46.235 1.00 35.11 27 ASP C C 1
ATOM 4000 O O . ASP C 1 20 ? 7.149 -64.607 45.824 1.00 35.06 27 ASP C O 1
ATOM 4005 N N . ARG C 1 21 ? 8.700 -65.355 47.285 1.00 34.60 28 ARG C N 1
ATOM 4006 C CA . ARG C 1 21 ? 8.785 -64.126 48.069 1.00 34.52 28 ARG C CA 1
ATOM 4007 C C . ARG C 1 21 ? 9.826 -63.139 47.550 1.00 34.37 28 ARG C C 1
ATOM 4008 O O . ARG C 1 21 ? 9.899 -62.004 48.016 1.00 35.35 28 ARG C O 1
ATOM 4016 N N . ILE C 1 22 ? 10.631 -63.552 46.584 1.00 33.79 29 ILE C N 1
ATOM 4017 C CA . ILE C 1 22 ? 11.718 -62.716 46.125 1.00 33.18 29 ILE C CA 1
ATOM 4018 C C . ILE C 1 22 ? 11.161 -61.584 45.287 1.00 32.27 29 ILE C C 1
ATOM 4019 O O . ILE C 1 22 ? 11.490 -60.424 45.527 1.00 31.02 29 ILE C O 1
ATOM 4024 N N . ALA C 1 23 ? 10.310 -61.930 44.322 1.00 31.43 30 ALA C N 1
ATOM 4025 C CA . ALA C 1 23 ? 9.922 -60.989 43.279 1.00 31.49 30 ALA C CA 1
ATOM 4026 C C . ALA C 1 23 ? 8.626 -61.380 42.611 1.00 31.08 30 ALA C C 1
ATOM 4027 O O . ALA C 1 23 ? 8.407 -62.554 42.312 1.00 31.04 30 ALA C O 1
ATOM 4029 N N . TYR C 1 24 ? 7.785 -60.383 42.354 1.00 30.94 31 TYR C N 1
ATOM 4030 C CA . TYR C 1 24 ? 6.631 -60.541 41.466 1.00 30.92 31 TYR C CA 1
ATOM 4031 C C . TYR C 1 24 ? 6.098 -59.171 41.098 1.00 30.40 31 TYR C C 1
ATOM 4032 O O . TYR C 1 24 ? 5.858 -58.365 41.974 1.00 29.78 31 TYR C O 1
ATOM 4041 N N . ASP C 1 25 ? 5.903 -58.938 39.802 1.00 30.53 32 ASP C N 1
ATOM 4042 C CA . ASP C 1 25 ? 5.574 -57.633 39.258 1.00 30.46 32 ASP C CA 1
ATOM 4043 C C . ASP C 1 25 ? 4.365 -57.746 38.323 1.00 30.42 32 ASP C C 1
ATOM 4044 O O . ASP C 1 25 ? 4.475 -58.302 37.244 1.00 30.81 32 ASP C O 1
ATOM 4049 N N . TRP C 1 26 ? 3.225 -57.195 38.724 1.00 30.20 33 TRP C N 1
ATOM 4050 C CA . TRP C 1 26 ? 2.006 -57.192 37.886 1.00 30.80 33 TRP C CA 1
ATOM 4051 C C . TRP C 1 26 ? 2.057 -56.400 36.562 1.00 30.83 33 TRP C C 1
ATOM 4052 O O . TRP C 1 26 ? 1.234 -56.622 35.675 1.00 30.23 33 TRP C O 1
ATOM 4063 N N . ARG C 1 27 ? 3.002 -55.478 36.431 1.00 31.30 34 ARG C N 1
ATOM 4064 C CA . ARG C 1 27 ? 3.195 -54.753 35.160 1.00 31.87 34 ARG C CA 1
ATOM 4065 C C . ARG C 1 27 ? 3.634 -55.713 34.078 1.00 32.47 34 ARG C C 1
ATOM 4066 O O . ARG C 1 27 ? 3.277 -55.543 32.914 1.00 33.24 34 ARG C O 1
ATOM 4074 N N . LEU C 1 28 ? 4.389 -56.737 34.484 1.00 33.17 35 LEU C N 1
ATOM 4075 C CA . LEU C 1 28 ? 4.830 -57.801 33.590 1.00 33.26 35 LEU C CA 1
ATOM 4076 C C . LEU C 1 28 ? 3.767 -58.860 33.316 1.00 33.61 35 LEU C C 1
ATOM 4077 O O . LEU C 1 28 ? 3.879 -59.601 32.341 1.00 34.78 35 LEU C O 1
ATOM 4082 N N . HIS C 1 29 ? 2.752 -58.966 34.164 1.00 33.79 36 HIS C N 1
ATOM 4083 C CA . HIS C 1 29 ? 1.864 -60.132 34.150 1.00 33.65 36 HIS C CA 1
ATOM 4084 C C . HIS C 1 29 ? 0.399 -59.748 33.917 1.00 33.70 36 HIS C C 1
ATOM 4085 O O . HIS C 1 29 ? -0.534 -60.496 34.302 1.00 34.03 36 HIS C O 1
ATOM 4092 N N . GLY C 1 30 ? 0.188 -58.569 33.318 1.00 32.79 37 GLY C N 1
ATOM 4093 C CA . GLY C 1 30 ? -1.138 -58.179 32.858 1.00 32.12 37 GLY C CA 1
ATOM 4094 C C . GLY C 1 30 ? -2.019 -57.476 33.852 1.00 31.58 37 GLY C C 1
ATOM 4095 O O . GLY C 1 30 ? -3.231 -57.423 33.653 1.00 31.91 37 GLY C O 1
ATOM 4096 N N . GLY C 1 31 ? -1.452 -56.902 34.904 1.00 31.16 38 GLY C N 1
ATOM 4097 C CA . GLY C 1 31 ? -2.285 -56.428 36.025 1.00 30.56 38 GLY C CA 1
ATOM 4098 C C . GLY C 1 31 ? -2.230 -54.958 36.370 1.00 30.83 38 GLY C C 1
ATOM 4099 O O . GLY C 1 31 ? -2.706 -54.554 37.456 1.00 30.62 38 GLY C O 1
ATOM 4100 N N . VAL C 1 32 ? -1.647 -54.146 35.474 1.00 30.66 39 VAL C N 1
ATOM 4101 C CA . VAL C 1 32 ? -1.424 -52.720 35.737 1.00 29.93 39 VAL C CA 1
ATOM 4102 C C . VAL C 1 32 ? -1.637 -51.854 34.500 1.00 29.95 39 VAL C C 1
ATOM 4103 O O . VAL C 1 32 ? -1.071 -52.111 33.453 1.00 29.89 39 VAL C O 1
ATOM 4107 N N . THR C 1 33 ? -2.501 -50.852 34.670 1.00 30.29 40 THR C N 1
ATOM 4108 C CA . THR C 1 33 ? -2.920 -49.908 33.669 1.00 29.92 40 THR C CA 1
ATOM 4109 C C . THR C 1 33 ? -2.003 -48.678 33.797 1.00 30.11 40 THR C C 1
ATOM 4110 O O . THR C 1 33 ? -1.341 -48.532 34.804 1.00 31.08 40 THR C O 1
ATOM 4114 N N . PRO C 1 34 ? -1.903 -47.831 32.756 1.00 29.50 41 PRO C N 1
ATOM 4115 C CA . PRO C 1 34 ? -1.007 -46.689 32.797 1.00 29.30 41 PRO C CA 1
ATOM 4116 C C . PRO C 1 34 ? -1.196 -45.748 33.979 1.00 29.74 41 PRO C C 1
ATOM 4117 O O . PRO C 1 34 ? -2.299 -45.719 34.593 1.00 29.54 41 PRO C O 1
ATOM 4121 N N . VAL C 1 35 ? -0.146 -44.958 34.271 1.00 29.38 42 VAL C N 1
ATOM 4122 C CA . VAL C 1 35 ? -0.254 -44.002 35.337 1.00 29.47 42 VAL C CA 1
ATOM 4123 C C . VAL C 1 35 ? -1.010 -42.769 34.914 1.00 29.13 42 VAL C C 1
ATOM 4124 O O . VAL C 1 35 ? -0.943 -42.327 33.770 1.00 27.52 42 VAL C O 1
ATOM 4128 N N . LYS C 1 36 ? -1.777 -42.253 35.873 1.00 29.69 43 LYS C N 1
ATOM 4129 C CA . LYS C 1 36 ? -2.598 -41.073 35.687 1.00 29.66 43 LYS C CA 1
ATOM 4130 C C . LYS C 1 36 ? -2.077 -39.951 36.566 1.00 29.43 43 LYS C C 1
ATOM 4131 O O . LYS C 1 36 ? -1.142 -40.125 37.337 1.00 27.94 43 LYS C O 1
ATOM 4137 N N . ASP C 1 37 ? -2.704 -38.788 36.451 1.00 30.49 44 ASP C N 1
ATOM 4138 C CA . ASP C 1 37 ? -2.258 -37.610 37.147 1.00 30.56 44 ASP C CA 1
ATOM 4139 C C . ASP C 1 37 ? -3.459 -36.921 37.767 1.00 31.00 44 ASP C C 1
ATOM 4140 O O . ASP C 1 37 ? -4.374 -36.483 37.054 1.00 32.16 44 ASP C O 1
ATOM 4145 N N . GLN C 1 38 ? -3.462 -36.784 39.085 1.00 30.59 45 GLN C N 1
ATOM 4146 C CA . GLN C 1 38 ? -4.578 -36.115 39.738 1.00 30.33 45 GLN C CA 1
ATOM 4147 C C . GLN C 1 38 ? -4.632 -34.589 39.543 1.00 29.99 45 GLN C C 1
ATOM 4148 O O . GLN C 1 38 ? -5.659 -33.965 39.783 1.00 29.93 45 GLN C O 1
ATOM 4154 N N . ALA C 1 39 ? -3.549 -34.008 39.041 1.00 30.19 46 ALA C N 1
ATOM 4155 C CA . ALA C 1 39 ? -3.413 -32.568 38.858 1.00 29.72 46 ALA C CA 1
ATOM 4156 C C . ALA C 1 39 ? -3.612 -31.874 40.223 1.00 29.34 46 ALA C C 1
ATOM 4157 O O . ALA C 1 39 ? -3.286 -32.449 41.235 1.00 29.58 46 ALA C O 1
ATOM 4159 N N . LEU C 1 40 ? -4.152 -30.660 40.263 1.00 30.31 47 LEU C N 1
ATOM 4160 C CA . LEU C 1 40 ? -4.247 -29.871 41.505 1.00 30.25 47 LEU C CA 1
ATOM 4161 C C . LEU C 1 40 ? -5.573 -30.182 42.181 1.00 30.13 47 LEU C C 1
ATOM 4162 O O . LEU C 1 40 ? -6.463 -29.365 42.218 1.00 28.82 47 LEU C O 1
ATOM 4167 N N . CYS C 1 41 ? -5.659 -31.405 42.716 1.00 30.57 48 CYS C N 1
ATOM 4168 C CA . CYS C 1 41 ? -6.836 -31.932 43.380 1.00 30.39 48 CYS C CA 1
ATOM 4169 C C . CYS C 1 41 ? -6.374 -33.060 44.306 1.00 30.56 48 CYS C C 1
ATOM 4170 O O . CYS C 1 41 ? -5.500 -33.858 43.940 1.00 31.54 48 CYS C O 1
ATOM 4173 N N . GLY C 1 42 ? -6.932 -33.108 45.513 1.00 30.58 49 GLY C N 1
ATOM 4174 C CA . GLY C 1 42 ? -6.590 -34.143 46.499 1.00 30.33 49 GLY C CA 1
ATOM 4175 C C . GLY C 1 42 ? -7.444 -35.404 46.397 1.00 30.21 49 GLY C C 1
ATOM 4176 O O . GLY C 1 42 ? -7.990 -35.875 47.389 1.00 30.40 49 GLY C O 1
ATOM 4177 N N . SER C 1 43 ? -7.501 -35.966 45.194 1.00 29.67 50 SER C N 1
ATOM 4178 C CA . SER C 1 43 ? -8.346 -37.102 44.863 1.00 29.41 50 SER C CA 1
ATOM 4179 C C . SER C 1 43 ? -7.561 -38.401 44.813 1.00 28.82 50 SER C C 1
ATOM 4180 O O . SER C 1 43 ? -7.986 -39.345 44.165 1.00 29.25 50 SER C O 1
ATOM 4183 N N . CYS C 1 44 ? -6.422 -38.441 45.484 1.00 28.45 51 CYS C N 1
ATOM 4184 C CA . CYS C 1 44 ? -5.608 -39.639 45.551 1.00 28.60 51 CYS C CA 1
ATOM 4185 C C . CYS C 1 44 ? -6.406 -40.876 45.942 1.00 28.77 51 CYS C C 1
ATOM 4186 O O . CYS C 1 44 ? -6.147 -41.965 45.440 1.00 29.31 51 CYS C O 1
ATOM 4189 N N . TRP C 1 45 ? -7.340 -40.711 46.871 1.00 28.61 52 TRP C N 1
ATOM 4190 C CA . TRP C 1 45 ? -8.213 -41.797 47.303 1.00 28.52 52 TRP C CA 1
ATOM 4191 C C . TRP C 1 45 ? -9.000 -42.418 46.156 1.00 28.15 52 TRP C C 1
ATOM 4192 O O . TRP C 1 45 ? -9.227 -43.640 46.132 1.00 27.18 52 TRP C O 1
ATOM 4203 N N . ALA C 1 46 ? -9.427 -41.563 45.225 1.00 28.25 53 ALA C N 1
ATOM 4204 C CA . ALA C 1 46 ? -10.152 -42.005 44.030 1.00 27.92 53 ALA C CA 1
ATOM 4205 C C . ALA C 1 46 ? -9.218 -42.770 43.080 1.00 27.25 53 ALA C C 1
ATOM 4206 O O . ALA C 1 46 ? -9.538 -43.851 42.609 1.00 27.80 53 ALA C O 1
ATOM 4208 N N . PHE C 1 47 ? -8.045 -42.225 42.829 1.00 27.54 54 PHE C N 1
ATOM 4209 C CA . PHE C 1 47 ? -7.056 -42.886 41.969 1.00 28.03 54 PHE C CA 1
ATOM 4210 C C . PHE C 1 47 ? -6.587 -44.236 42.545 1.00 27.79 54 PHE C C 1
ATOM 4211 O O . PHE C 1 47 ? -6.442 -45.198 41.824 1.00 28.86 54 PHE C O 1
ATOM 4219 N N . SER C 1 48 ? -6.370 -44.325 43.841 1.00 28.22 55 SER C N 1
ATOM 4220 C CA . SER C 1 48 ? -5.893 -45.569 44.449 1.00 28.56 55 SER C CA 1
ATOM 4221 C C . SER C 1 48 ? -6.954 -46.643 44.326 1.00 29.00 55 SER C C 1
ATOM 4222 O O . SER C 1 48 ? -6.665 -47.772 43.911 1.00 29.81 55 SER C O 1
ATOM 4225 N N . SER C 1 49 ? -8.192 -46.272 44.650 1.00 28.65 56 SER C N 1
ATOM 4226 C CA . SER C 1 49 ? -9.275 -47.234 44.718 1.00 28.24 56 SER C CA 1
ATOM 4227 C C . SER C 1 49 ? -9.660 -47.666 43.323 1.00 27.54 56 SER C C 1
ATOM 4228 O O . SER C 1 49 ? -9.678 -48.834 43.047 1.00 27.20 56 SER C O 1
ATOM 4231 N N . VAL C 1 50 ? -9.920 -46.706 42.444 1.00 27.95 57 VAL C N 1
ATOM 4232 C CA . VAL C 1 50 ? -10.296 -46.988 41.066 1.00 27.45 57 VAL C CA 1
ATOM 4233 C C . VAL C 1 50 ? -9.194 -47.752 40.352 1.00 27.51 57 VAL C C 1
ATOM 4234 O O . VAL C 1 50 ? -9.482 -48.652 39.592 1.00 28.15 57 VAL C O 1
ATOM 4238 N N . GLY C 1 51 ? -7.930 -47.416 40.604 1.00 27.71 58 GLY C N 1
ATOM 4239 C CA . GLY C 1 51 ? -6.807 -48.116 39.966 1.00 27.31 58 GLY C CA 1
ATOM 4240 C C . GLY C 1 51 ? -6.697 -49.581 40.344 1.00 27.72 58 GLY C C 1
ATOM 4241 O O . GLY C 1 51 ? -6.346 -50.408 39.525 1.00 28.19 58 GLY C O 1
ATOM 4242 N N . SER C 1 52 ? -6.994 -49.910 41.600 1.00 28.29 59 SER C N 1
ATOM 4243 C CA . SER C 1 52 ? -7.008 -51.291 42.060 1.00 28.14 59 SER C CA 1
ATOM 4244 C C . SER C 1 52 ? -8.127 -52.106 41.399 1.00 28.31 59 SER C C 1
ATOM 4245 O O . SER C 1 52 ? -7.998 -53.310 41.216 1.00 28.60 59 SER C O 1
ATOM 4248 N N . VAL C 1 53 ? -9.201 -51.432 41.012 1.00 28.48 60 VAL C N 1
ATOM 4249 C CA . VAL C 1 53 ? -10.297 -52.046 40.292 1.00 28.20 60 VAL C CA 1
ATOM 4250 C C . VAL C 1 53 ? -9.941 -52.212 38.808 1.00 29.12 60 VAL C C 1
ATOM 4251 O O . VAL C 1 53 ? -10.206 -53.265 38.214 1.00 30.29 60 VAL C O 1
ATOM 4255 N N . GLU C 1 54 ? -9.331 -51.192 38.199 1.00 29.17 61 GLU C N 1
ATOM 4256 C CA . GLU C 1 54 ? -8.766 -51.341 36.849 1.00 28.73 61 GLU C CA 1
ATOM 4257 C C . GLU C 1 54 ? -7.842 -52.553 36.819 1.00 28.64 61 GLU C C 1
ATOM 4258 O O . GLU C 1 54 ? -7.933 -53.372 35.907 1.00 29.56 61 GLU C O 1
ATOM 4264 N N . SER C 1 55 ? -6.979 -52.690 37.817 1.00 28.31 62 SER C N 1
ATOM 4265 C CA . SER C 1 55 ? -6.051 -53.827 37.889 1.00 28.44 62 SER C CA 1
ATOM 4266 C C . SER C 1 55 ? -6.775 -55.191 37.992 1.00 28.58 62 SER C C 1
ATOM 4267 O O . SER C 1 55 ? -6.383 -56.157 37.312 1.00 28.54 62 SER C O 1
ATOM 4270 N N . GLN C 1 56 ? -7.826 -55.274 38.813 1.00 28.33 63 GLN C N 1
ATOM 4271 C CA . GLN C 1 56 ? -8.638 -56.515 38.909 1.00 28.44 63 GLN C CA 1
ATOM 4272 C C . GLN C 1 56 ? -9.329 -56.907 37.615 1.00 27.83 63 GLN C C 1
ATOM 4273 O O . GLN C 1 56 ? -9.340 -58.067 37.260 1.00 27.69 63 GLN C O 1
ATOM 4279 N N . TYR C 1 57 ? -9.981 -55.935 36.989 1.00 27.88 64 TYR C N 1
ATOM 4280 C CA . TYR C 1 57 ? -10.601 -56.094 35.679 1.00 28.28 64 TYR C CA 1
ATOM 4281 C C . TYR C 1 57 ? -9.623 -56.560 34.592 1.00 28.48 64 TYR C C 1
ATOM 4282 O O . TYR C 1 57 ? -9.971 -57.376 33.747 1.00 28.73 64 TYR C O 1
ATOM 4291 N N . ALA C 1 58 ? -8.412 -56.012 34.608 1.00 29.14 65 ALA C N 1
ATOM 4292 C CA . ALA C 1 58 ? -7.337 -56.461 33.722 1.00 29.25 65 ALA C CA 1
ATOM 4293 C C . ALA C 1 58 ? -7.018 -57.923 33.955 1.00 29.16 65 ALA C C 1
ATOM 4294 O O . ALA C 1 58 ? -6.969 -58.689 33.016 1.00 29.49 65 ALA C O 1
ATOM 4296 N N . ILE C 1 59 ? -6.774 -58.277 35.212 1.00 29.37 66 ILE C N 1
ATOM 4297 C CA . ILE C 1 59 ? -6.357 -59.613 35.611 1.00 29.65 66 ILE C CA 1
ATOM 4298 C C . ILE C 1 59 ? -7.451 -60.634 35.340 1.00 30.27 66 ILE C C 1
ATOM 4299 O O . ILE C 1 59 ? -7.180 -61.675 34.734 1.00 29.57 66 ILE C O 1
ATOM 4304 N N . ARG C 1 60 ? -8.681 -60.332 35.769 1.00 30.93 67 ARG C N 1
ATOM 4305 C CA . ARG C 1 60 ? -9.788 -61.262 35.576 1.00 31.42 67 ARG C CA 1
ATOM 4306 C C . ARG C 1 60 ? -10.402 -61.248 34.161 1.00 31.68 67 ARG C C 1
ATOM 4307 O O . ARG C 1 60 ? -10.831 -62.289 33.679 1.00 31.28 67 ARG C O 1
ATOM 4315 N N . LYS C 1 61 ? -10.465 -60.099 33.494 1.00 32.21 68 LYS C N 1
ATOM 4316 C CA . LYS C 1 61 ? -11.104 -60.044 32.153 1.00 32.59 68 LYS C CA 1
ATOM 4317 C C . LYS C 1 61 ? -10.126 -60.018 30.949 1.00 32.51 68 LYS C C 1
ATOM 4318 O O . LYS C 1 61 ? -10.564 -60.115 29.801 1.00 32.40 68 LYS C O 1
ATOM 4324 N N . LYS C 1 62 ? -8.827 -59.883 31.227 1.00 32.22 69 LYS C N 1
ATOM 4325 C CA . LYS C 1 62 ? -7.744 -59.937 30.220 1.00 32.23 69 LYS C CA 1
ATOM 4326 C C . LYS C 1 62 ? -7.871 -58.904 29.107 1.00 32.03 69 LYS C C 1
ATOM 4327 O O . LYS C 1 62 ? -7.583 -59.186 27.949 1.00 32.01 69 LYS C O 1
ATOM 4333 N N . ALA C 1 63 ? -8.288 -57.699 29.480 1.00 31.58 70 ALA C N 1
ATOM 4334 C CA . ALA C 1 63 ? -8.268 -56.554 28.581 1.00 31.47 70 ALA C CA 1
ATOM 4335 C C . ALA C 1 63 ? -8.130 -55.312 29.438 1.00 30.90 70 ALA C C 1
ATOM 4336 O O . ALA C 1 63 ? -8.299 -55.363 30.645 1.00 30.60 70 ALA C O 1
ATOM 4338 N N . LEU C 1 64 ? -7.813 -54.198 28.808 1.00 30.57 71 LEU C N 1
ATOM 4339 C CA . LEU C 1 64 ? -7.611 -52.979 29.525 1.00 30.71 71 LEU C CA 1
ATOM 4340 C C . LEU C 1 64 ? -8.905 -52.194 29.663 1.00 30.57 71 LEU C C 1
ATOM 4341 O O . LEU C 1 64 ? -9.492 -51.776 28.678 1.00 30.34 71 LEU C O 1
ATOM 4346 N N . PHE C 1 65 ? -9.319 -51.990 30.908 1.00 30.74 72 PHE C N 1
ATOM 4347 C CA . PHE C 1 65 ? -10.477 -51.165 31.223 1.00 30.49 72 PHE C CA 1
ATOM 4348 C C . PHE C 1 65 ? -9.999 -49.936 31.966 1.00 29.86 72 PHE C C 1
ATOM 4349 O O . PHE C 1 65 ? -9.227 -50.060 32.899 1.00 29.61 72 PHE C O 1
ATOM 4357 N N . LEU C 1 66 ? -10.471 -48.770 31.535 1.00 29.39 73 LEU C N 1
ATOM 4358 C CA . LEU C 1 66 ? -10.146 -47.503 32.132 1.00 29.36 73 LEU C CA 1
ATOM 4359 C C . LEU C 1 66 ? -11.386 -46.897 32.738 1.00 29.19 73 LEU C C 1
ATOM 4360 O O . LEU C 1 66 ? -12.353 -46.600 32.012 1.00 29.40 73 LEU C O 1
ATOM 4365 N N . PHE C 1 67 ? -11.361 -46.674 34.053 1.00 28.57 74 PHE C N 1
ATOM 4366 C CA . PHE C 1 67 ? -12.548 -46.208 34.774 1.00 28.39 74 PHE C CA 1
ATOM 4367 C C . PHE C 1 67 ? -12.379 -44.771 35.227 1.00 28.55 74 PHE C C 1
ATOM 4368 O O . PHE C 1 67 ? -11.279 -44.217 35.136 1.00 28.56 74 PHE C O 1
ATOM 4376 N N . SER C 1 68 ? -13.471 -44.185 35.721 1.00 28.71 75 SER C N 1
ATOM 4377 C CA . SER C 1 68 ? -13.555 -42.762 36.055 1.00 29.13 75 SER C CA 1
ATOM 4378 C C . SER C 1 68 ? -13.321 -42.409 37.528 1.00 29.54 75 SER C C 1
ATOM 4379 O O . SER C 1 68 ? -14.091 -42.783 38.415 1.00 28.54 75 SER C O 1
ATOM 4382 N N . GLU C 1 69 ? -12.265 -41.636 37.777 1.00 30.59 76 GLU C N 1
ATOM 4383 C CA . GLU C 1 69 ? -12.031 -41.091 39.113 1.00 31.21 76 GLU C CA 1
ATOM 4384 C C . GLU C 1 69 ? -12.979 -39.936 39.355 1.00 31.28 76 GLU C C 1
ATOM 4385 O O . GLU C 1 69 ? -13.387 -39.702 40.499 1.00 31.70 76 GLU C O 1
ATOM 4391 N N . GLN C 1 70 ? -13.329 -39.226 38.284 1.00 31.30 77 GLN C N 1
ATOM 4392 C CA . GLN C 1 70 ? -14.172 -38.035 38.403 1.00 31.74 77 GLN C CA 1
ATOM 4393 C C . GLN C 1 70 ? -15.576 -38.373 38.907 1.00 31.78 77 GLN C C 1
ATOM 4394 O O . GLN C 1 70 ? -16.216 -37.572 39.596 1.00 31.61 77 GLN C O 1
ATOM 4400 N N . GLU C 1 71 ? -16.057 -39.552 38.547 1.00 32.11 78 GLU C N 1
ATOM 4401 C CA . GLU C 1 71 ? -17.363 -39.987 38.996 1.00 32.49 78 GLU C CA 1
ATOM 4402 C C . GLU C 1 71 ? -17.379 -40.055 40.512 1.00 31.63 78 GLU C C 1
ATOM 4403 O O . GLU C 1 71 ? -18.286 -39.549 41.142 1.00 30.72 78 GLU C O 1
ATOM 4409 N N . LEU C 1 72 ? -16.363 -40.698 41.082 1.00 31.64 79 LEU C N 1
ATOM 4410 C CA . LEU C 1 72 ? -16.230 -40.770 42.531 1.00 32.06 79 LEU C CA 1
ATOM 4411 C C . LEU C 1 72 ? -16.085 -39.400 43.183 1.00 31.59 79 LEU C C 1
ATOM 4412 O O . LEU C 1 72 ? -16.823 -39.057 44.086 1.00 32.46 79 LEU C O 1
ATOM 4417 N N . VAL C 1 73 ? -15.166 -38.599 42.688 1.00 31.17 80 VAL C N 1
ATOM 4418 C CA . VAL C 1 73 ? -14.988 -37.253 43.195 1.00 31.11 80 VAL C CA 1
ATOM 4419 C C . VAL C 1 73 ? -16.304 -36.513 43.231 1.00 31.42 80 VAL C C 1
ATOM 4420 O O . VAL C 1 73 ? -16.650 -35.880 44.236 1.00 31.62 80 VAL C O 1
ATOM 4424 N N . ASP C 1 74 ? -17.066 -36.631 42.150 1.00 31.59 81 ASP C N 1
ATOM 4425 C CA . ASP C 1 74 ? -18.323 -35.897 42.027 1.00 31.53 81 ASP C CA 1
ATOM 4426 C C . ASP C 1 74 ? -19.437 -36.493 42.878 1.00 31.31 81 ASP C C 1
ATOM 4427 O O . ASP C 1 74 ? -20.231 -35.759 43.426 1.00 30.66 81 ASP C O 1
ATOM 4432 N N . CYS C 1 75 ? -19.526 -37.824 42.920 1.00 31.33 82 CYS C N 1
ATOM 4433 C CA . CYS C 1 75 ? -20.738 -38.517 43.370 1.00 31.39 82 CYS C CA 1
ATOM 4434 C C . CYS C 1 75 ? -20.608 -39.338 44.651 1.00 31.15 82 CYS C C 1
ATOM 4435 O O . CYS C 1 75 ? -21.612 -39.852 45.129 1.00 31.55 82 CYS C O 1
ATOM 4438 N N . SER C 1 76 ? -19.390 -39.532 45.169 1.00 31.50 83 SER C N 1
ATOM 4439 C CA . SER C 1 76 ? -19.157 -40.335 46.381 1.00 31.40 83 SER C CA 1
ATOM 4440 C C . SER C 1 76 ? -19.449 -39.466 47.584 1.00 31.73 83 SER C C 1
ATOM 4441 O O . SER C 1 76 ? -18.584 -38.711 48.014 1.00 32.69 83 SER C O 1
ATOM 4444 N N . VAL C 1 77 ? -20.663 -39.561 48.125 1.00 31.95 84 VAL C N 1
ATOM 4445 C CA . VAL C 1 77 ? -21.073 -38.699 49.228 1.00 32.10 84 VAL C CA 1
ATOM 4446 C C . VAL C 1 77 ? -20.304 -39.007 50.506 1.00 32.02 84 VAL C C 1
ATOM 4447 O O . VAL C 1 77 ? -20.164 -38.142 51.369 1.00 31.87 84 VAL C O 1
ATOM 4451 N N . LYS C 1 78 ? -19.790 -40.226 50.617 1.00 32.12 85 LYS C N 1
ATOM 4452 C CA . LYS C 1 78 ? -19.003 -40.618 51.792 1.00 32.52 85 LYS C CA 1
ATOM 4453 C C . LYS C 1 78 ? -17.586 -40.029 51.827 1.00 32.27 85 LYS C C 1
ATOM 4454 O O . LYS C 1 78 ? -16.929 -40.082 52.868 1.00 31.72 85 LYS C O 1
ATOM 4460 N N . ASN C 1 79 ? -17.121 -39.488 50.692 1.00 31.60 86 ASN C N 1
ATOM 4461 C CA . ASN C 1 79 ? -15.829 -38.826 50.610 1.00 31.32 86 ASN C CA 1
ATOM 4462 C C . ASN C 1 79 ? -16.001 -37.327 50.386 1.00 31.43 86 ASN C C 1
ATOM 4463 O O . ASN C 1 79 ? -17.114 -36.839 50.306 1.00 31.84 86 ASN C O 1
ATOM 4468 N N . ASN C 1 80 ? -14.911 -36.577 50.314 1.00 31.93 87 ASN C N 1
ATOM 4469 C CA . ASN C 1 80 ? -15.002 -35.118 50.228 1.00 31.78 87 ASN C CA 1
ATOM 4470 C C . ASN C 1 80 ? -14.342 -34.560 48.957 1.00 31.10 87 ASN C C 1
ATOM 4471 O O . ASN C 1 80 ? -13.761 -33.462 48.970 1.00 30.57 87 ASN C O 1
ATOM 4476 N N . GLY C 1 81 ? -14.477 -35.289 47.846 1.00 30.71 88 GLY C N 1
ATOM 4477 C CA . GLY C 1 81 ? -13.944 -34.827 46.563 1.00 30.90 88 GLY C CA 1
ATOM 4478 C C . GLY C 1 81 ? -12.458 -34.498 46.628 1.00 31.09 88 GLY C C 1
ATOM 4479 O O . GLY C 1 81 ? -11.637 -35.327 47.037 1.00 30.94 88 GLY C O 1
ATOM 4480 N N . CYS C 1 82 ? -12.112 -33.266 46.262 1.00 31.14 89 CYS C N 1
ATOM 4481 C CA . CYS C 1 82 ? -10.709 -32.831 46.206 1.00 30.88 89 CYS C CA 1
ATOM 4482 C C . CYS C 1 82 ? -10.105 -32.591 47.572 1.00 29.73 89 CYS C C 1
ATOM 4483 O O . CYS C 1 82 ? -8.896 -32.471 47.669 1.00 28.51 89 CYS C O 1
ATOM 4486 N N . TYR C 1 83 ? -10.952 -32.489 48.603 1.00 28.96 90 TYR C N 1
ATOM 4487 C CA . TYR C 1 83 ? -10.496 -32.278 49.988 1.00 28.50 90 TYR C CA 1
ATOM 4488 C C . TYR C 1 83 ? -10.123 -33.580 50.715 1.00 28.15 90 TYR C C 1
ATOM 4489 O O . TYR C 1 83 ? -9.789 -33.543 51.884 1.00 27.57 90 TYR C O 1
ATOM 4498 N N . GLY C 1 84 ? -10.193 -34.714 50.027 1.00 28.05 91 GLY C N 1
ATOM 4499 C CA . GLY C 1 84 ? -9.812 -35.991 50.610 1.00 28.54 91 GLY C CA 1
ATOM 4500 C C . GLY C 1 84 ? -10.927 -37.015 50.762 1.00 28.65 91 GLY C C 1
ATOM 4501 O O . GLY C 1 84 ? -12.096 -36.729 50.576 1.00 28.86 91 GLY C O 1
ATOM 4502 N N . GLY C 1 85 ? -10.528 -38.224 51.125 1.00 29.17 92 GLY C N 1
ATOM 4503 C CA . GLY C 1 85 ? -11.420 -39.343 51.259 1.00 29.53 92 GLY C CA 1
ATOM 4504 C C . GLY C 1 85 ? -10.696 -40.560 51.824 1.00 30.12 92 GLY C C 1
ATOM 4505 O O . GLY C 1 85 ? -9.559 -40.473 52.319 1.00 29.80 92 GLY C O 1
ATOM 4506 N N . TYR C 1 86 ? -11.381 -41.697 51.763 1.00 30.59 93 TYR C N 1
ATOM 4507 C CA . TYR C 1 86 ? -10.972 -42.913 52.460 1.00 31.06 93 TYR C CA 1
ATOM 4508 C C . TYR C 1 86 ? -11.101 -44.084 51.517 1.00 30.93 93 TYR C C 1
ATOM 4509 O O . TYR C 1 86 ? -11.982 -44.072 50.667 1.00 31.49 93 TYR C O 1
ATOM 4518 N N . ILE C 1 87 ? -10.238 -45.097 51.658 1.00 31.40 94 ILE C N 1
ATOM 4519 C CA . ILE C 1 87 ? -10.253 -46.249 50.721 1.00 31.50 94 ILE C CA 1
ATOM 4520 C C . ILE C 1 87 ? -11.540 -47.048 50.855 1.00 31.31 94 ILE C C 1
ATOM 4521 O O . ILE C 1 87 ? -12.190 -47.345 49.847 1.00 31.78 94 ILE C O 1
ATOM 4526 N N . THR C 1 88 ? -11.919 -47.382 52.090 1.00 30.90 95 THR C N 1
ATOM 4527 C CA . THR C 1 88 ? -13.132 -48.161 52.326 1.00 31.07 95 THR C CA 1
ATOM 4528 C C . THR C 1 88 ? -14.362 -47.392 51.840 1.00 30.62 95 THR C C 1
ATOM 4529 O O . THR C 1 88 ? -15.230 -47.959 51.198 1.00 30.75 95 THR C O 1
ATOM 4533 N N . ASN C 1 89 ? -14.444 -46.108 52.159 1.00 30.61 96 ASN C N 1
ATOM 4534 C CA . ASN C 1 89 ? -15.608 -45.317 51.746 1.00 30.65 96 ASN C CA 1
ATOM 4535 C C . ASN C 1 89 ? -15.774 -45.301 50.238 1.00 30.46 96 ASN C C 1
ATOM 4536 O O . ASN C 1 89 ? -16.895 -45.305 49.733 1.00 30.43 96 ASN C O 1
ATOM 4541 N N . ALA C 1 90 ? -14.645 -45.269 49.530 1.00 30.36 97 ALA C N 1
ATOM 4542 C CA . ALA C 1 90 ? -14.631 -45.221 48.083 1.00 30.18 97 ALA C CA 1
ATOM 4543 C C . ALA C 1 90 ? -15.144 -46.532 47.507 1.00 29.84 97 ALA C C 1
ATOM 4544 O O . ALA C 1 90 ? -15.995 -46.506 46.639 1.00 29.89 97 ALA C O 1
ATOM 4546 N N . PHE C 1 91 ? -14.683 -47.676 48.021 1.00 29.97 98 PHE C N 1
ATOM 4547 C CA . PHE C 1 91 ? -15.248 -48.986 47.587 1.00 29.88 98 PHE C CA 1
ATOM 4548 C C . PHE C 1 91 ? -16.745 -49.150 47.916 1.00 29.83 98 PHE C C 1
ATOM 4549 O O . PHE C 1 91 ? -17.513 -49.595 47.062 1.00 29.20 98 PHE C O 1
ATOM 4557 N N . ASP C 1 92 ? -17.153 -48.777 49.134 1.00 30.34 99 ASP C N 1
ATOM 4558 C CA . ASP C 1 92 ? -18.575 -48.784 49.522 1.00 30.52 99 ASP C CA 1
ATOM 4559 C C . ASP C 1 92 ? -19.412 -47.987 48.539 1.00 30.70 99 ASP C C 1
ATOM 4560 O O . ASP C 1 92 ? -20.420 -48.466 48.074 1.00 31.12 99 ASP C O 1
ATOM 4565 N N . ASP C 1 93 ? -19.023 -46.747 48.259 1.00 31.24 100 ASP C N 1
ATOM 4566 C CA . ASP C 1 93 ? -19.751 -45.923 47.273 1.00 31.52 100 ASP C CA 1
ATOM 4567 C C . ASP C 1 93 ? -19.747 -46.491 45.841 1.00 31.68 100 ASP C C 1
ATOM 4568 O O . ASP C 1 93 ? -20.722 -46.304 45.139 1.00 31.52 100 ASP C O 1
ATOM 4573 N N . MET C 1 94 ? -18.660 -47.144 45.397 1.00 32.06 101 MET C N 1
ATOM 4574 C CA . MET C 1 94 ? -18.669 -47.862 44.097 1.00 31.91 101 MET C CA 1
ATOM 4575 C C . MET C 1 94 ? -19.781 -48.899 44.063 1.00 31.68 101 MET C C 1
ATOM 4576 O O . MET C 1 94 ? -20.444 -49.065 43.055 1.00 31.53 101 MET C O 1
ATOM 4581 N N . ILE C 1 95 ? -19.944 -49.624 45.165 1.00 31.72 102 ILE C N 1
ATOM 4582 C CA . ILE C 1 95 ? -21.016 -50.587 45.283 1.00 31.65 102 ILE C CA 1
ATOM 4583 C C . ILE C 1 95 ? -22.366 -49.852 45.359 1.00 32.14 102 ILE C C 1
ATOM 4584 O O . ILE C 1 95 ? -23.229 -50.079 44.517 1.00 32.63 102 ILE C O 1
ATOM 4589 N N . ASP C 1 96 ? -22.525 -48.944 46.318 1.00 32.48 103 ASP C N 1
ATOM 4590 C CA . ASP C 1 96 ? -23.805 -48.245 46.523 1.00 33.06 103 ASP C CA 1
ATOM 4591 C C . ASP C 1 96 ? -24.289 -47.416 45.321 1.00 33.08 103 ASP C C 1
ATOM 4592 O O . ASP C 1 96 ? -25.492 -47.301 45.105 1.00 32.66 103 ASP C O 1
ATOM 4597 N N . LEU C 1 97 ? -23.357 -46.836 44.565 1.00 32.79 104 LEU C N 1
ATOM 4598 C CA . LEU C 1 97 ? -23.703 -46.018 43.402 1.00 32.67 104 LEU C CA 1
ATOM 4599 C C . LEU C 1 97 ? -24.078 -46.821 42.154 1.00 32.06 104 LEU C C 1
ATOM 4600 O O . LEU C 1 97 ? -24.523 -46.233 41.177 1.00 31.52 104 LEU C O 1
ATOM 4605 N N . GLY C 1 98 ? -23.901 -48.142 42.183 1.00 31.74 105 GLY C N 1
ATOM 4606 C CA . GLY C 1 98 ? -24.135 -48.990 41.006 1.00 31.83 105 GLY C CA 1
ATOM 4607 C C . GLY C 1 98 ? -22.936 -49.121 40.063 1.00 31.81 105 GLY C C 1
ATOM 4608 O O . GLY C 1 98 ? -23.100 -49.385 38.881 1.00 31.58 105 GLY C O 1
ATOM 4609 N N . GLY C 1 99 ? -21.724 -48.929 40.579 1.00 31.71 106 GLY C N 1
ATOM 4610 C CA . GLY C 1 99 ? -20.514 -49.222 39.807 1.00 31.83 106 GLY C CA 1
ATOM 4611 C C . GLY C 1 99 ? -19.805 -48.029 39.213 1.00 31.57 106 GLY C C 1
ATOM 4612 O O . GLY C 1 99 ? -20.272 -46.900 39.299 1.00 31.16 106 GLY C O 1
ATOM 4613 N N . LEU C 1 100 ? -18.642 -48.305 38.636 1.00 32.15 107 LEU C N 1
ATOM 4614 C CA . LEU C 1 100 ? -17.794 -47.305 37.990 1.00 32.07 107 LEU C CA 1
ATOM 4615 C C . LEU C 1 100 ? -18.283 -46.997 36.563 1.00 32.65 107 LEU C C 1
ATOM 4616 O O . LEU C 1 100 ? -19.016 -47.774 35.958 1.00 33.19 107 LEU C O 1
ATOM 4621 N N . CYS C 1 101 ? -17.924 -45.822 36.060 1.00 33.24 108 CYS C N 1
ATOM 4622 C CA . CYS C 1 101 ? -18.078 -45.481 34.649 1.00 33.10 108 CYS C CA 1
ATOM 4623 C C . CYS C 1 101 ? -16.742 -45.614 33.955 1.00 32.12 108 CYS C C 1
ATOM 4624 O O . CYS C 1 101 ? -15.699 -45.640 34.605 1.00 31.59 108 CYS C O 1
ATOM 4627 N N . SER C 1 102 ? -16.785 -45.682 32.631 1.00 31.54 109 SER C N 1
ATOM 4628 C CA . SER C 1 102 ? -15.587 -45.603 31.824 1.00 31.67 109 SER C CA 1
ATOM 4629 C C . SER C 1 102 ? -15.020 -44.187 31.885 1.00 31.61 109 SER C C 1
ATOM 4630 O O . SER C 1 102 ? -15.752 -43.197 32.027 1.00 31.28 109 SER C O 1
ATOM 4633 N N . GLN C 1 103 ? -13.705 -44.121 31.770 1.00 31.92 110 GLN C N 1
ATOM 4634 C CA . GLN C 1 103 ? -12.970 -42.870 31.690 1.00 32.50 110 GLN C CA 1
ATOM 4635 C C . GLN C 1 103 ? -13.480 -41.947 30.559 1.00 32.19 110 GLN C C 1
ATOM 4636 O O . GLN C 1 103 ? -13.580 -40.743 30.739 1.00 32.53 110 GLN C O 1
ATOM 4642 N N . ASP C 1 104 ? -13.850 -42.519 29.422 1.00 32.51 111 ASP C N 1
ATOM 4643 C CA . ASP C 1 104 ? -14.411 -41.748 28.278 1.00 32.84 111 ASP C CA 1
ATOM 4644 C C . ASP C 1 104 ? -15.812 -41.183 28.496 1.00 32.29 111 ASP C C 1
ATOM 4645 O O . ASP C 1 104 ? -16.117 -40.082 28.016 1.00 31.62 111 ASP C O 1
ATOM 4650 N N . ASP C 1 105 ? -16.672 -41.936 29.178 1.00 31.74 112 ASP C N 1
ATOM 4651 C CA . ASP C 1 105 ? -18.010 -41.434 29.509 1.00 31.90 112 ASP C CA 1
ATOM 4652 C C . ASP C 1 105 ? -17.949 -40.261 30.497 1.00 31.78 112 ASP C C 1
ATOM 4653 O O . ASP C 1 105 ? -18.695 -39.281 30.368 1.00 31.86 112 ASP C O 1
ATOM 4658 N N . TYR C 1 106 ? -17.042 -40.353 31.470 1.00 31.58 113 TYR C N 1
ATOM 4659 C CA . TYR C 1 106 ? -17.004 -39.409 32.587 1.00 31.38 113 TYR C CA 1
ATOM 4660 C C . TYR C 1 106 ? -15.540 -38.979 32.778 1.00 31.38 113 TYR C C 1
ATOM 4661 O O . TYR C 1 106 ? -14.829 -39.485 33.662 1.00 32.17 113 TYR C O 1
ATOM 4670 N N . PRO C 1 107 ? -15.071 -38.042 31.930 1.00 31.41 114 PRO C N 1
ATOM 4671 C CA . PRO C 1 107 ? -13.641 -37.641 31.949 1.00 31.42 114 PRO C CA 1
ATOM 4672 C C . PRO C 1 107 ? -13.197 -36.803 33.164 1.00 31.47 114 PRO C C 1
ATOM 4673 O O . PRO C 1 107 ? -13.999 -36.130 33.799 1.00 31.17 114 PRO C O 1
ATOM 4677 N N . TYR C 1 108 ? -11.901 -36.858 33.450 1.00 31.95 115 TYR C N 1
ATOM 4678 C CA . TYR C 1 108 ? -11.319 -36.192 34.601 1.00 32.58 115 TYR C CA 1
ATOM 4679 C C . TYR C 1 108 ? -11.203 -34.674 34.398 1.00 33.31 115 TYR C C 1
ATOM 4680 O O . TYR C 1 108 ? -10.630 -34.245 33.431 1.00 32.63 115 TYR C O 1
ATOM 4689 N N . VAL C 1 109 ? -11.768 -33.876 35.322 1.00 34.79 116 VAL C N 1
ATOM 4690 C CA . VAL C 1 109 ? -11.662 -32.391 35.281 1.00 35.25 116 VAL C CA 1
ATOM 4691 C C . VAL C 1 109 ? -11.053 -31.808 36.594 1.00 36.00 116 VAL C C 1
ATOM 4692 O O . VAL C 1 109 ? -11.233 -30.622 36.900 1.00 36.44 116 VAL C O 1
ATOM 4696 N N . SER C 1 110 ? -10.300 -32.638 37.325 1.00 36.31 117 SER C N 1
ATOM 4697 C CA . SER C 1 110 ? -9.731 -32.321 38.671 1.00 36.73 117 SER C CA 1
ATOM 4698 C C . SER C 1 110 ? -10.536 -31.369 39.592 1.00 37.54 117 SER C C 1
ATOM 4699 O O . SER C 1 110 ? -11.648 -31.716 40.023 1.00 36.69 117 SER C O 1
ATOM 4702 N N . ASN C 1 111 ? -9.962 -30.201 39.911 1.00 38.36 118 ASN C N 1
ATOM 4703 C CA . ASN C 1 111 ? -10.582 -29.251 40.860 1.00 39.45 118 ASN C CA 1
ATOM 4704 C C . ASN C 1 111 ? -11.682 -28.391 40.245 1.00 40.37 118 ASN C C 1
ATOM 4705 O O . ASN C 1 111 ? -12.193 -27.482 40.907 1.00 40.82 118 ASN C O 1
ATOM 4710 N N . LEU C 1 112 ? -12.048 -28.661 38.984 1.00 41.00 119 LEU C N 1
ATOM 4711 C CA . LEU C 1 112 ? -13.169 -27.956 38.385 1.00 40.74 119 LEU C CA 1
ATOM 4712 C C . LEU C 1 112 ? -14.468 -28.399 39.100 1.00 40.83 119 LEU C C 1
ATOM 4713 O O . LEU C 1 112 ? -14.776 -29.585 39.161 1.00 40.15 119 LEU C O 1
ATOM 4718 N N . PRO C 1 113 ? -15.213 -27.438 39.674 1.00 41.11 120 PRO C N 1
ATOM 4719 C CA . PRO C 1 113 ? -16.442 -27.857 40.344 1.00 41.39 120 PRO C CA 1
ATOM 4720 C C . PRO C 1 113 ? -17.468 -28.398 39.344 1.00 41.20 120 PRO C C 1
ATOM 4721 O O . PRO C 1 113 ? -17.749 -27.763 38.333 1.00 41.69 120 PRO C O 1
ATOM 4725 N N . GLU C 1 114 ? -18.001 -29.576 39.644 1.00 40.92 121 GLU C N 1
ATOM 4726 C CA . GLU C 1 114 ? -18.845 -30.313 38.721 1.00 40.59 121 GLU C CA 1
ATOM 4727 C C . GLU C 1 114 ? -19.809 -31.181 39.530 1.00 39.74 121 GLU C C 1
ATOM 4728 O O . GLU C 1 114 ? -19.412 -31.845 40.482 1.00 39.17 121 GLU C O 1
ATOM 4734 N N . THR C 1 115 ? -21.081 -31.146 39.147 1.00 39.64 122 THR C N 1
ATOM 4735 C CA . THR C 1 115 ? -22.122 -31.890 39.835 1.00 39.53 122 THR C CA 1
ATOM 4736 C C . THR C 1 115 ? -22.136 -33.330 39.344 1.00 39.06 122 THR C C 1
ATOM 4737 O O . THR C 1 115 ? -21.711 -33.628 38.237 1.00 38.61 122 THR C O 1
ATOM 4741 N N . CYS C 1 116 ? -22.613 -34.215 40.203 1.00 39.03 123 CYS C N 1
ATOM 4742 C CA . CYS C 1 116 ? -22.804 -35.606 39.862 1.00 39.08 123 CYS C CA 1
ATOM 4743 C C . CYS C 1 116 ? -23.822 -35.736 38.740 1.00 39.10 123 CYS C C 1
ATOM 4744 O O . CYS C 1 116 ? -24.915 -35.169 38.820 1.00 39.28 123 CYS C O 1
ATOM 4747 N N . ASN C 1 117 ? -23.462 -36.479 37.698 1.00 39.15 124 ASN C N 1
ATOM 4748 C CA . ASN C 1 117 ? -24.369 -36.745 36.584 1.00 39.16 124 ASN C CA 1
ATOM 4749 C C . ASN C 1 117 ? -24.109 -38.133 36.001 1.00 39.02 124 ASN C C 1
ATOM 4750 O O . ASN C 1 117 ? -23.355 -38.294 35.040 1.00 38.26 124 ASN C O 1
ATOM 4755 N N . LEU C 1 118 ? -24.744 -39.134 36.603 1.00 39.12 125 LEU C N 1
ATOM 4756 C CA . LEU C 1 118 ? -24.547 -40.525 36.215 1.00 39.25 125 LEU C CA 1
ATOM 4757 C C . LEU C 1 118 ? -25.304 -40.866 34.945 1.00 39.54 125 LEU C C 1
ATOM 4758 O O . LEU C 1 118 ? -25.114 -41.947 34.389 1.00 39.46 125 LEU C O 1
ATOM 4763 N N . LYS C 1 119 ? -26.159 -39.951 34.493 1.00 40.01 126 LYS C N 1
ATOM 4764 C CA . LYS C 1 119 ? -26.877 -40.128 33.245 1.00 40.53 126 LYS C CA 1
ATOM 4765 C C . LYS C 1 119 ? -25.917 -40.270 32.068 1.00 41.14 126 LYS C C 1
ATOM 4766 O O . LYS C 1 119 ? -26.234 -40.940 31.089 1.00 41.58 126 LYS C O 1
ATOM 4772 N N . ARG C 1 120 ? -24.740 -39.658 32.175 1.00 41.50 127 ARG C N 1
ATOM 4773 C CA . ARG C 1 120 ? -23.759 -39.662 31.092 1.00 42.03 127 ARG C CA 1
ATOM 4774 C C . ARG C 1 120 ? -22.889 -40.944 30.988 1.00 41.76 127 ARG C C 1
ATOM 4775 O O . ARG C 1 120 ? -22.133 -41.112 30.025 1.00 41.37 127 ARG C O 1
ATOM 4783 N N . CYS C 1 121 ? -22.999 -41.835 31.968 1.00 41.86 128 CYS C N 1
ATOM 4784 C CA . CYS C 1 121 ? -22.407 -43.169 31.881 1.00 41.97 128 CYS C CA 1
ATOM 4785 C C . CYS C 1 121 ? -23.351 -44.076 31.127 1.00 41.79 128 CYS C C 1
ATOM 4786 O O . CYS C 1 121 ? -24.529 -44.115 31.439 1.00 41.68 128 CYS C O 1
ATOM 4789 N N . ASN C 1 122 ? -22.845 -44.795 30.132 1.00 41.81 129 ASN C N 1
ATOM 4790 C CA . ASN C 1 122 ? -23.638 -45.822 29.476 1.00 41.80 129 ASN C CA 1
ATOM 4791 C C . ASN C 1 122 ? -23.431 -47.140 30.230 1.00 41.46 129 ASN C C 1
ATOM 4792 O O . ASN C 1 122 ? -24.199 -47.448 31.133 1.00 42.18 129 ASN C O 1
ATOM 4797 N N . GLU C 1 123 ? -22.377 -47.882 29.915 1.00 40.65 130 GLU C N 1
ATOM 4798 C CA . GLU C 1 123 ? -22.066 -49.118 30.623 1.00 40.17 130 GLU C CA 1
ATOM 4799 C C . GLU C 1 123 ? -21.600 -48.800 32.055 1.00 38.64 130 GLU C C 1
ATOM 4800 O O . GLU C 1 123 ? -21.140 -47.705 32.346 1.00 38.50 130 GLU C O 1
ATOM 4806 N N . ARG C 1 124 ? -21.727 -49.773 32.941 1.00 37.26 131 ARG C N 1
ATOM 4807 C CA . ARG C 1 124 ? -21.254 -49.652 34.312 1.00 36.70 131 ARG C CA 1
ATOM 4808 C C . ARG C 1 124 ? -20.523 -50.898 34.778 1.00 34.96 131 ARG C C 1
ATOM 4809 O O . ARG C 1 124 ? -20.807 -52.011 34.344 1.00 34.72 131 ARG C O 1
ATOM 4817 N N . TYR C 1 125 ? -19.545 -50.694 35.645 1.00 33.56 132 TYR C N 1
ATOM 4818 C CA . TYR C 1 125 ? -18.628 -51.751 36.022 1.00 32.69 132 TYR C CA 1
ATOM 4819 C C . TYR C 1 125 ? -18.594 -51.866 37.533 1.00 31.90 132 TYR C C 1
ATOM 4820 O O . TYR C 1 125 ? -18.049 -51.011 38.209 1.00 31.82 132 TYR C O 1
ATOM 4829 N N . THR C 1 126 ? -19.184 -52.942 38.048 1.00 31.77 133 THR C N 1
ATOM 4830 C CA . THR C 1 126 ? -19.291 -53.178 39.485 1.00 31.31 133 THR C CA 1
ATOM 4831 C C . THR C 1 126 ? -18.153 -54.019 40.063 1.00 31.13 133 THR C C 1
ATOM 4832 O O . THR C 1 126 ? -17.390 -54.691 39.343 1.00 30.56 133 THR C O 1
ATOM 4836 N N . ILE C 1 127 ? -18.063 -53.976 41.388 1.00 31.27 134 ILE C N 1
ATOM 4837 C CA . ILE C 1 127 ? -17.283 -54.955 42.169 1.00 30.72 134 ILE C CA 1
ATOM 4838 C C . ILE C 1 127 ? -18.280 -55.657 43.082 1.00 30.74 134 ILE C C 1
ATOM 4839 O O . ILE C 1 127 ? -19.334 -55.105 43.368 1.00 30.18 134 ILE C O 1
ATOM 4844 N N . LYS C 1 128 ? -17.985 -56.883 43.499 1.00 30.75 135 LYS C N 1
ATOM 4845 C CA . LYS C 1 128 ? -18.865 -57.585 44.426 1.00 30.62 135 LYS C CA 1
ATOM 4846 C C . LYS C 1 128 ? -18.566 -57.155 45.872 1.00 30.17 135 LYS C C 1
ATOM 4847 O O . LYS C 1 128 ? -19.466 -56.862 46.638 1.00 29.89 135 LYS C O 1
ATOM 4853 N N . SER C 1 129 ? -17.289 -57.119 46.222 1.00 29.69 136 SER C N 1
ATOM 4854 C CA . SER C 1 129 ? -16.858 -56.853 47.582 1.00 29.51 136 SER C CA 1
ATOM 4855 C C . SER C 1 129 ? -15.421 -56.298 47.576 1.00 28.98 136 SER C C 1
ATOM 4856 O O . SER C 1 129 ? -14.873 -55.965 46.532 1.00 29.19 136 SER C O 1
ATOM 4859 N N . TYR C 1 130 ? -14.849 -56.162 48.760 1.00 28.46 137 TYR C N 1
ATOM 4860 C CA . TYR C 1 130 ? -13.445 -55.908 48.916 1.00 28.27 137 TYR C CA 1
ATOM 4861 C C . TYR C 1 130 ? -12.981 -56.538 50.220 1.00 27.78 137 TYR C C 1
ATOM 4862 O O . TYR C 1 130 ? -13.783 -56.756 51.116 1.00 27.06 137 TYR C O 1
ATOM 4871 N N . VAL C 1 131 ? -11.683 -56.844 50.297 1.00 27.54 138 VAL C N 1
ATOM 4872 C CA . VAL C 1 131 ? -11.067 -57.493 51.458 1.00 26.91 138 VAL C CA 1
ATOM 4873 C C . VAL C 1 131 ? -9.910 -56.670 51.988 1.00 26.49 138 VAL C C 1
ATOM 4874 O O . VAL C 1 131 ? -9.109 -56.138 51.228 1.00 26.54 138 VAL C O 1
ATOM 4878 N N . SER C 1 132 ? -9.828 -56.577 53.304 1.00 26.62 139 SER C N 1
ATOM 4879 C CA . SER C 1 132 ? -8.709 -55.952 53.984 1.00 26.75 139 SER C CA 1
ATOM 4880 C C . SER C 1 132 ? -7.543 -56.926 54.049 1.00 26.91 139 SER C C 1
ATOM 4881 O O . SER C 1 132 ? -7.745 -58.081 54.405 1.00 27.37 139 SER C O 1
ATOM 4884 N N . ILE C 1 133 ? -6.335 -56.454 53.743 1.00 26.18 140 ILE C N 1
ATOM 4885 C CA . ILE C 1 133 ? -5.157 -57.311 53.706 1.00 26.30 140 ILE C CA 1
ATOM 4886 C C . ILE C 1 133 ? -4.299 -57.141 54.955 1.00 26.25 140 ILE C C 1
ATOM 4887 O O . ILE C 1 133 ? -3.834 -56.034 55.226 1.00 26.30 140 ILE C O 1
ATOM 4892 N N . PRO C 1 134 ? -4.065 -58.238 55.714 1.00 26.21 141 PRO C N 1
ATOM 4893 C CA . PRO C 1 134 ? -3.216 -58.121 56.901 1.00 26.09 141 PRO C CA 1
ATOM 4894 C C . PRO C 1 134 ? -1.788 -57.688 56.596 1.00 26.18 141 PRO C C 1
ATOM 4895 O O . PRO C 1 134 ? -1.235 -57.997 55.531 1.00 26.22 141 PRO C O 1
ATOM 4899 N N . ASP C 1 135 ? -1.203 -56.958 57.535 1.00 26.30 142 ASP C N 1
ATOM 4900 C CA . ASP C 1 135 ? 0.093 -56.356 57.308 1.00 26.45 142 ASP C CA 1
ATOM 4901 C C . ASP C 1 135 ? 1.213 -57.392 57.130 1.00 26.46 142 ASP C C 1
ATOM 4902 O O . ASP C 1 135 ? 2.275 -57.065 56.599 1.00 26.00 142 ASP C O 1
ATOM 4907 N N . ASP C 1 136 ? 0.970 -58.620 57.593 1.00 26.76 143 ASP C N 1
ATOM 4908 C CA . ASP C 1 136 ? 1.938 -59.711 57.498 1.00 26.86 143 ASP C CA 1
ATOM 4909 C C . ASP C 1 136 ? 1.712 -60.546 56.241 1.00 26.97 143 ASP C C 1
ATOM 4910 O O . ASP C 1 136 ? 2.312 -61.576 56.102 1.00 26.29 143 ASP C O 1
ATOM 4915 N N . LYS C 1 137 ? 0.875 -60.068 55.316 1.00 27.52 144 LYS C N 1
ATOM 4916 C CA . LYS C 1 137 ? 0.386 -60.883 54.186 1.00 27.56 144 LYS C CA 1
ATOM 4917 C C . LYS C 1 137 ? 0.387 -60.172 52.804 1.00 27.43 144 LYS C C 1
ATOM 4918 O O . LYS C 1 137 ? -0.336 -60.582 51.888 1.00 27.84 144 LYS C O 1
ATOM 4924 N N . PHE C 1 138 ? 1.189 -59.122 52.646 1.00 26.77 145 PHE C N 1
ATOM 4925 C CA . PHE C 1 138 ? 1.146 -58.320 51.415 1.00 27.38 145 PHE C CA 1
ATOM 4926 C C . PHE C 1 138 ? 1.641 -59.067 50.162 1.00 27.21 145 PHE C C 1
ATOM 4927 O O . PHE C 1 138 ? 1.040 -58.945 49.089 1.00 26.95 145 PHE C O 1
ATOM 4935 N N . LYS C 1 139 ? 2.748 -59.811 50.297 1.00 27.30 146 LYS C N 1
ATOM 4936 C CA . LYS C 1 139 ? 3.305 -60.583 49.180 1.00 26.75 146 LYS C CA 1
ATOM 4937 C C . LYS C 1 139 ? 2.330 -61.677 48.767 1.00 26.99 146 LYS C C 1
ATOM 4938 O O . LYS C 1 139 ? 2.076 -61.860 47.593 1.00 27.68 146 LYS C O 1
ATOM 4944 N N . GLU C 1 140 ? 1.765 -62.400 49.735 1.00 27.39 147 GLU C N 1
ATOM 4945 C CA . GLU C 1 140 ? 0.725 -63.381 49.446 1.00 27.23 147 GLU C CA 1
ATOM 4946 C C . GLU C 1 140 ? -0.478 -62.758 48.741 1.00 27.33 147 GLU C C 1
ATOM 4947 O O . GLU C 1 140 ? -0.939 -63.268 47.721 1.00 28.07 147 GLU C O 1
ATOM 4953 N N . ALA C 1 141 ? -1.001 -61.676 49.297 1.00 26.81 148 ALA C N 1
ATOM 4954 C CA . ALA C 1 141 ? -2.126 -60.983 48.673 1.00 26.87 148 ALA C CA 1
ATOM 4955 C C . ALA C 1 141 ? -1.797 -60.460 47.261 1.00 26.48 148 ALA C C 1
ATOM 4956 O O . ALA C 1 141 ? -2.584 -60.623 46.356 1.00 25.86 148 ALA C O 1
ATOM 4958 N N . LEU C 1 142 ? -0.640 -59.830 47.065 1.00 27.11 149 LEU C N 1
ATOM 4959 C CA . LEU C 1 142 ? -0.264 -59.371 45.715 1.00 27.36 149 LEU C CA 1
ATOM 4960 C C . LEU C 1 142 ? -0.241 -60.494 44.698 1.00 27.32 149 LEU C C 1
ATOM 4961 O O . LEU C 1 142 ? -0.809 -60.381 43.623 1.00 27.29 149 LEU C O 1
ATOM 4966 N N . ARG C 1 143 ? 0.401 -61.591 45.045 1.00 28.04 150 ARG C N 1
ATOM 4967 C CA . ARG C 1 143 ? 0.573 -62.662 44.097 1.00 28.48 150 ARG C CA 1
ATOM 4968 C C . ARG C 1 143 ? -0.738 -63.347 43.682 1.00 28.66 150 ARG C C 1
ATOM 4969 O O . ARG C 1 143 ? -0.897 -63.689 42.508 1.00 29.27 150 ARG C O 1
ATOM 4977 N N . TYR C 1 144 ? -1.664 -63.553 44.619 1.00 28.49 151 TYR C N 1
ATOM 4978 C CA . TYR C 1 144 ? -2.861 -64.369 44.339 1.00 28.37 151 TYR C CA 1
ATOM 4979 C C . TYR C 1 144 ? -4.141 -63.550 44.211 1.00 28.63 151 TYR C C 1
ATOM 4980 O O . TYR C 1 144 ? -5.086 -63.978 43.556 1.00 29.40 151 TYR C O 1
ATOM 4989 N N . LEU C 1 145 ? -4.171 -62.367 44.806 1.00 28.63 152 LEU C N 1
ATOM 4990 C CA . LEU C 1 145 ? -5.343 -61.497 44.716 1.00 28.85 152 LEU C CA 1
ATOM 4991 C C . LEU C 1 145 ? -5.136 -60.388 43.683 1.00 28.94 152 LEU C C 1
ATOM 4992 O O . LEU C 1 145 ? -5.987 -60.160 42.838 1.00 29.56 152 LEU C O 1
ATOM 4997 N N . GLY C 1 146 ? -3.993 -59.719 43.742 1.00 28.62 153 GLY C N 1
ATOM 4998 C CA . GLY C 1 146 ? -3.681 -58.642 42.806 1.00 28.54 153 GLY C CA 1
ATOM 4999 C C . GLY C 1 146 ? -3.297 -57.338 43.496 1.00 28.21 153 GLY C C 1
ATOM 5000 O O . GLY C 1 146 ? -3.180 -57.275 44.706 1.00 27.65 153 GLY C O 1
ATOM 5001 N N . PRO C 1 147 ? -3.048 -56.299 42.715 1.00 28.08 154 PRO C N 1
ATOM 5002 C CA . PRO C 1 147 ? -2.701 -54.995 43.302 1.00 28.04 154 PRO C CA 1
ATOM 5003 C C . PRO C 1 147 ? -3.585 -54.494 44.451 1.00 27.59 154 PRO C C 1
ATOM 5004 O O . PRO C 1 147 ? -4.832 -54.615 44.420 1.00 28.49 154 PRO C O 1
ATOM 5008 N N . ILE C 1 148 ? -2.919 -53.938 45.460 1.00 26.89 155 ILE C N 1
ATOM 5009 C CA . ILE C 1 148 ? -3.554 -53.516 46.684 1.00 26.59 155 ILE C CA 1
ATOM 5010 C C . ILE C 1 148 ? -3.670 -51.985 46.778 1.00 26.58 155 ILE C C 1
ATOM 5011 O O . ILE C 1 148 ? -2.678 -51.290 46.636 1.00 25.96 155 ILE C O 1
ATOM 5016 N N . SER C 1 149 ? -4.874 -51.470 47.042 1.00 26.57 156 SER C N 1
ATOM 5017 C CA . SER C 1 149 ? -5.082 -50.040 47.362 1.00 26.92 156 SER C CA 1
ATOM 5018 C C . SER C 1 149 ? -4.635 -49.761 48.799 1.00 26.60 156 SER C C 1
ATOM 5019 O O . SER C 1 149 ? -5.114 -50.395 49.729 1.00 26.48 156 SER C O 1
ATOM 5022 N N . ILE C 1 150 ? -3.668 -48.859 48.969 1.00 26.84 157 ILE C N 1
ATOM 5023 C CA . ILE C 1 150 ? -2.989 -48.676 50.263 1.00 26.49 157 ILE C CA 1
ATOM 5024 C C . ILE C 1 150 ? -2.859 -47.192 50.629 1.00 26.88 157 ILE C C 1
ATOM 5025 O O . ILE C 1 150 ? -2.745 -46.333 49.764 1.00 26.09 157 ILE C O 1
ATOM 5030 N N . SER C 1 151 ? -2.900 -46.921 51.926 1.00 26.79 158 SER C N 1
ATOM 5031 C CA . SER C 1 151 ? -2.516 -45.625 52.451 1.00 26.45 158 SER C CA 1
ATOM 5032 C C . SER C 1 151 ? -0.990 -45.561 52.591 1.00 26.82 158 SER C C 1
ATOM 5033 O O . SER C 1 151 ? -0.312 -46.587 52.616 1.00 26.26 158 SER C O 1
ATOM 5036 N N . ILE C 1 152 ? -0.476 -44.333 52.648 1.00 26.77 159 ILE C N 1
ATOM 5037 C CA . ILE C 1 152 ? 0.921 -44.075 52.786 1.00 26.79 159 ILE C CA 1
ATOM 5038 C C . ILE C 1 152 ? 1.082 -42.723 53.471 1.00 27.98 159 ILE C C 1
ATOM 5039 O O . ILE C 1 152 ? 0.226 -41.834 53.334 1.00 28.82 159 ILE C O 1
ATOM 5044 N N . ALA C 1 153 ? 2.155 -42.594 54.246 1.00 28.10 160 ALA C N 1
ATOM 5045 C CA . ALA C 1 153 ? 2.517 -41.346 54.888 1.00 28.08 160 ALA C CA 1
ATOM 5046 C C . ALA C 1 153 ? 3.611 -40.688 54.044 1.00 28.35 160 ALA C C 1
ATOM 5047 O O . ALA C 1 153 ? 4.771 -40.952 54.254 1.00 28.35 160 ALA C O 1
ATOM 5049 N N . ALA C 1 154 ? 3.193 -39.842 53.098 1.00 29.35 161 ALA C N 1
ATOM 5050 C CA . ALA C 1 154 ? 4.051 -39.157 52.120 1.00 28.98 161 ALA C CA 1
ATOM 5051 C C . ALA C 1 154 ? 4.599 -37.847 52.687 1.00 29.41 161 ALA C C 1
ATOM 5052 O O . ALA C 1 154 ? 3.888 -37.122 53.376 1.00 31.08 161 ALA C O 1
ATOM 5054 N N . SER C 1 155 ? 5.880 -37.586 52.410 1.00 28.89 162 SER C N 1
ATOM 5055 C CA . SER C 1 155 ? 6.616 -36.440 52.913 1.00 28.35 162 SER C CA 1
ATOM 5056 C C . SER C 1 155 ? 6.912 -35.518 51.725 1.00 27.85 162 SER C C 1
ATOM 5057 O O . SER C 1 155 ? 6.605 -35.872 50.568 1.00 26.63 162 SER C O 1
ATOM 5060 N N . ASP C 1 156 ? 7.556 -34.383 52.004 1.00 27.07 163 ASP C N 1
ATOM 5061 C CA . ASP C 1 156 ? 8.063 -33.535 50.934 1.00 27.98 163 ASP C CA 1
ATOM 5062 C C . ASP C 1 156 ? 9.109 -34.230 50.033 1.00 27.36 163 ASP C C 1
ATOM 5063 O O . ASP C 1 156 ? 9.034 -34.109 48.802 1.00 26.89 163 ASP C O 1
ATOM 5068 N N . ASP C 1 157 ? 10.045 -34.967 50.645 1.00 26.82 164 ASP C N 1
ATOM 5069 C CA . ASP C 1 157 ? 11.003 -35.786 49.910 1.00 27.14 164 ASP C CA 1
ATOM 5070 C C . ASP C 1 157 ? 10.323 -36.754 48.920 1.00 26.77 164 ASP C C 1
ATOM 5071 O O . ASP C 1 157 ? 10.815 -36.974 47.816 1.00 26.65 164 ASP C O 1
ATOM 5076 N N . PHE C 1 158 ? 9.224 -37.354 49.348 1.00 26.98 165 PHE C N 1
ATOM 5077 C CA . PHE C 1 158 ? 8.393 -38.221 48.502 1.00 26.85 165 PHE C CA 1
ATOM 5078 C C . PHE C 1 158 ? 7.741 -37.423 47.348 1.00 26.94 165 PHE C C 1
ATOM 5079 O O . PHE C 1 158 ? 7.755 -37.857 46.195 1.00 26.98 165 PHE C O 1
ATOM 5087 N N . ALA C 1 159 ? 7.222 -36.236 47.644 1.00 26.60 166 ALA C N 1
ATOM 5088 C CA . ALA C 1 159 ? 6.685 -35.370 46.594 1.00 26.57 166 ALA C CA 1
ATOM 5089 C C . ALA C 1 159 ? 7.730 -34.991 45.523 1.00 26.66 166 ALA C C 1
ATOM 5090 O O . ALA C 1 159 ? 7.423 -34.916 44.323 1.00 26.38 166 ALA C O 1
ATOM 5092 N N . PHE C 1 160 ? 8.961 -34.727 45.954 1.00 26.48 167 PHE C N 1
ATOM 5093 C CA . PHE C 1 160 ? 10.005 -34.283 45.040 1.00 26.34 167 PHE C CA 1
ATOM 5094 C C . PHE C 1 160 ? 10.857 -35.407 44.453 1.00 26.22 167 PHE C C 1
ATOM 5095 O O . PHE C 1 160 ? 11.778 -35.147 43.740 1.00 26.51 167 PHE C O 1
ATOM 5103 N N . TYR C 1 161 ? 10.477 -36.655 44.685 1.00 26.46 168 TYR C N 1
ATOM 5104 C CA . TYR C 1 161 ? 11.197 -37.801 44.162 1.00 26.58 168 TYR C CA 1
ATOM 5105 C C . TYR C 1 161 ? 11.021 -37.957 42.659 1.00 26.74 168 TYR C C 1
ATOM 5106 O O . TYR C 1 161 ? 9.890 -37.971 42.134 1.00 26.32 168 TYR C O 1
ATOM 5115 N N . ARG C 1 162 ? 12.169 -38.071 41.989 1.00 27.15 169 ARG C N 1
ATOM 5116 C CA . ARG C 1 162 ? 12.270 -38.156 40.537 1.00 27.60 169 ARG C CA 1
ATOM 5117 C C . ARG C 1 162 ? 13.159 -39.312 40.080 1.00 27.83 169 ARG C C 1
ATOM 5118 O O . ARG C 1 162 ? 13.668 -39.295 38.970 1.00 28.77 169 ARG C O 1
ATOM 5126 N N . GLY C 1 163 ? 13.324 -40.332 40.900 1.00 28.42 170 GLY C N 1
ATOM 5127 C CA . GLY C 1 163 ? 14.115 -41.502 40.504 1.00 28.63 170 GLY C CA 1
ATOM 5128 C C . GLY C 1 163 ? 15.366 -41.759 41.314 1.00 29.28 170 GLY C C 1
ATOM 5129 O O . GLY C 1 163 ? 15.898 -40.866 41.980 1.00 29.53 170 GLY C O 1
ATOM 5130 N N . GLY C 1 164 ? 15.837 -43.004 41.248 1.00 29.76 171 GLY C N 1
ATOM 5131 C CA . GLY C 1 164 ? 16.991 -43.447 42.002 1.00 29.93 171 GLY C CA 1
ATOM 5132 C C . GLY C 1 164 ? 16.570 -44.116 43.291 1.00 30.56 171 GLY C C 1
ATOM 5133 O O . GLY C 1 164 ? 15.392 -44.290 43.565 1.00 29.77 171 GLY C O 1
ATOM 5134 N N . PHE C 1 165 ? 17.562 -44.464 44.092 1.00 32.13 172 PHE C N 1
ATOM 5135 C CA . PHE C 1 165 ? 17.363 -45.150 45.351 1.00 32.60 172 PHE C CA 1
ATOM 5136 C C . PHE C 1 165 ? 16.747 -44.164 46.369 1.00 32.93 172 PHE C C 1
ATOM 5137 O O . PHE C 1 165 ? 17.359 -43.157 46.729 1.00 32.99 172 PHE C O 1
ATOM 5145 N N . TYR C 1 166 ? 15.521 -44.427 46.796 1.00 32.81 173 TYR C N 1
ATOM 5146 C CA . TYR C 1 166 ? 14.842 -43.503 47.701 1.00 33.16 173 TYR C CA 1
ATOM 5147 C C . TYR C 1 166 ? 15.454 -43.532 49.094 1.00 33.17 173 TYR C C 1
ATOM 5148 O O . TYR C 1 166 ? 15.531 -44.575 49.709 1.00 32.71 173 TYR C O 1
ATOM 5157 N N . ASP C 1 167 ? 15.871 -42.375 49.581 1.00 33.78 174 ASP C N 1
ATOM 5158 C CA . ASP C 1 167 ? 16.400 -42.261 50.935 1.00 34.57 174 ASP C CA 1
ATOM 5159 C C . ASP C 1 167 ? 15.814 -41.048 51.675 1.00 34.67 174 ASP C C 1
ATOM 5160 O O . ASP C 1 167 ? 16.418 -40.530 52.618 1.00 34.92 174 ASP C O 1
ATOM 5165 N N . GLY C 1 168 ? 14.631 -40.600 51.271 1.00 34.53 175 GLY C N 1
ATOM 5166 C CA . GLY C 1 168 ? 14.012 -39.463 51.909 1.00 34.39 175 GLY C CA 1
ATOM 5167 C C . GLY C 1 168 ? 13.249 -39.848 53.151 1.00 34.05 175 GLY C C 1
ATOM 5168 O O . GLY C 1 168 ? 13.096 -41.009 53.468 1.00 33.67 175 GLY C O 1
ATOM 5169 N N . GLU C 1 169 ? 12.725 -38.841 53.833 1.00 34.78 176 GLU C N 1
ATOM 5170 C CA . GLU C 1 169 ? 11.957 -39.046 55.060 1.00 34.72 176 GLU C CA 1
ATOM 5171 C C . GLU C 1 169 ? 10.542 -39.553 54.777 1.00 34.48 176 GLU C C 1
ATOM 5172 O O . GLU C 1 169 ? 10.128 -39.674 53.627 1.00 34.17 176 GLU C O 1
ATOM 5178 N N . CYS C 1 170 ? 9.823 -39.834 55.860 1.00 34.65 177 CYS C N 1
ATOM 5179 C CA . CYS C 1 170 ? 8.423 -40.220 55.853 1.00 35.03 177 CYS C CA 1
ATOM 5180 C C . CYS C 1 170 ? 7.568 -39.146 56.412 1.00 33.99 177 CYS C C 1
ATOM 5181 O O . CYS C 1 170 ? 8.057 -38.321 57.180 1.00 34.78 177 CYS C O 1
ATOM 5184 N N . GLY C 1 171 ? 6.284 -39.172 56.078 1.00 33.20 178 GLY C N 1
ATOM 5185 C CA . GLY C 1 171 ? 5.308 -38.253 56.694 1.00 33.38 178 GLY C CA 1
ATOM 5186 C C . GLY C 1 171 ? 4.888 -38.671 58.109 1.00 32.91 178 GLY C C 1
ATOM 5187 O O . GLY C 1 171 ? 5.136 -39.797 58.531 1.00 32.22 178 GLY C O 1
ATOM 5188 N N . ALA C 1 172 ? 4.232 -37.765 58.833 1.00 33.22 179 ALA C N 1
ATOM 5189 C CA . ALA C 1 172 ? 3.881 -37.980 60.264 1.00 33.23 179 ALA C CA 1
ATOM 5190 C C . ALA C 1 172 ? 2.583 -38.776 60.496 1.00 33.62 179 ALA C C 1
ATOM 5191 O O . ALA C 1 172 ? 2.206 -39.060 61.652 1.00 36.00 179 ALA C O 1
ATOM 5193 N N . ALA C 1 173 ? 1.855 -39.044 59.426 1.00 32.50 180 ALA C N 1
ATOM 5194 C CA . ALA C 1 173 ? 0.529 -39.615 59.492 1.00 31.82 180 ALA C CA 1
ATOM 5195 C C . ALA C 1 173 ? 0.165 -40.034 58.090 1.00 30.73 180 ALA C C 1
ATOM 5196 O O . ALA C 1 173 ? 0.600 -39.413 57.161 1.00 30.70 180 ALA C O 1
ATOM 5198 N N . PRO C 1 174 ? -0.667 -41.054 57.935 1.00 30.65 181 PRO C N 1
ATOM 5199 C CA . PRO C 1 174 ? -1.103 -41.426 56.595 1.00 30.28 181 PRO C CA 1
ATOM 5200 C C . PRO C 1 174 ? -1.827 -40.265 55.912 1.00 29.76 181 PRO C C 1
ATOM 5201 O O . PRO C 1 174 ? -2.710 -39.613 56.501 1.00 30.63 181 PRO C O 1
ATOM 5205 N N . ASN C 1 175 ? -1.443 -39.940 54.697 1.00 28.49 182 ASN C N 1
ATOM 5206 C CA . ASN C 1 175 ? -2.003 -38.711 54.114 1.00 27.72 182 ASN C CA 1
ATOM 5207 C C . ASN C 1 175 ? -2.281 -38.844 52.642 1.00 27.18 182 ASN C C 1
ATOM 5208 O O . ASN C 1 175 ? -2.762 -37.910 52.006 1.00 27.00 182 ASN C O 1
ATOM 5213 N N . HIS C 1 176 ? -2.006 -40.034 52.113 1.00 27.47 183 HIS C N 1
ATOM 5214 C CA . HIS C 1 176 ? -2.007 -40.255 50.682 1.00 26.85 183 HIS C CA 1
ATOM 5215 C C . HIS C 1 176 ? -2.416 -41.702 50.487 1.00 27.11 183 HIS C C 1
ATOM 5216 O O . HIS C 1 176 ? -2.418 -42.507 51.423 1.00 26.29 183 HIS C O 1
ATOM 5223 N N . ALA C 1 177 ? -2.843 -41.997 49.268 1.00 27.01 184 ALA C N 1
ATOM 5224 C CA . ALA C 1 177 ? -3.277 -43.311 48.888 1.00 26.66 184 ALA C CA 1
ATOM 5225 C C . ALA C 1 177 ? -2.622 -43.649 47.551 1.00 26.19 184 ALA C C 1
ATOM 5226 O O . ALA C 1 177 ? -2.648 -42.857 46.617 1.00 27.50 184 ALA C O 1
ATOM 5228 N N . VAL C 1 178 ? -2.053 -44.838 47.475 1.00 26.12 185 VAL C N 1
ATOM 5229 C CA . VAL C 1 178 ? -1.359 -45.313 46.285 1.00 25.90 185 VAL C CA 1
ATOM 5230 C C . VAL C 1 178 ? -1.738 -46.784 46.092 1.00 26.14 185 VAL C C 1
ATOM 5231 O O . VAL C 1 178 ? -2.677 -47.262 46.723 1.00 26.28 185 VAL C O 1
ATOM 5235 N N . ILE C 1 179 ? -1.064 -47.473 45.185 1.00 26.59 186 ILE C N 1
ATOM 5236 C CA . ILE C 1 179 ? -1.355 -48.867 44.875 1.00 26.82 186 ILE C CA 1
ATOM 5237 C C . ILE C 1 179 ? -0.072 -49.667 44.894 1.00 26.66 186 ILE C C 1
ATOM 5238 O O . ILE C 1 179 ? 0.868 -49.252 44.272 1.00 26.23 186 ILE C O 1
ATOM 5243 N N . LEU C 1 180 ? -0.045 -50.799 45.618 1.00 27.45 187 LEU C N 1
ATOM 5244 C CA . LEU C 1 180 ? 1.042 -51.778 45.538 1.00 28.14 187 LEU C CA 1
ATOM 5245 C C . LEU C 1 180 ? 0.804 -52.655 44.316 1.00 27.75 187 LEU C C 1
ATOM 5246 O O . LEU C 1 180 ? -0.232 -53.280 44.207 1.00 27.16 187 LEU C O 1
ATOM 5251 N N . VAL C 1 181 ? 1.778 -52.700 43.411 1.00 27.68 188 VAL C N 1
ATOM 5252 C CA . VAL C 1 181 ? 1.648 -53.468 42.168 1.00 27.29 188 VAL C CA 1
ATOM 5253 C C . VAL C 1 181 ? 2.615 -54.671 42.084 1.00 27.38 188 VAL C C 1
ATOM 5254 O O . VAL C 1 181 ? 2.545 -55.441 41.149 1.00 27.38 188 VAL C O 1
ATOM 5258 N N . GLY C 1 182 ? 3.498 -54.816 43.059 1.00 27.17 189 GLY C N 1
ATOM 5259 C CA . GLY C 1 182 ? 4.392 -55.938 43.111 1.00 27.41 189 GLY C CA 1
ATOM 5260 C C . GLY C 1 182 ? 5.466 -55.772 44.163 1.00 27.68 189 GLY C C 1
ATOM 5261 O O . GLY C 1 182 ? 5.393 -54.903 45.024 1.00 27.88 189 GLY C O 1
ATOM 5262 N N . TYR C 1 183 ? 6.453 -56.652 44.097 1.00 28.10 190 TYR C N 1
ATOM 5263 C CA . TYR C 1 183 ? 7.624 -56.604 44.953 1.00 28.71 190 TYR C CA 1
ATOM 5264 C C . TYR C 1 183 ? 8.811 -57.142 44.128 1.00 29.19 190 TYR C C 1
ATOM 5265 O O . TYR C 1 183 ? 8.623 -57.794 43.104 1.00 28.79 190 TYR C O 1
ATOM 5274 N N . GLY C 1 184 ? 10.021 -56.828 44.565 1.00 30.22 191 GLY C N 1
ATOM 5275 C CA . GLY C 1 184 ? 11.218 -57.291 43.903 1.00 31.26 191 GLY C CA 1
ATOM 5276 C C . GLY C 1 184 ? 12.369 -57.308 44.873 1.00 32.31 191 GLY C C 1
ATOM 5277 O O . GLY C 1 184 ? 12.199 -56.998 46.043 1.00 32.23 191 GLY C O 1
ATOM 5278 N N . MET C 1 185 ? 13.542 -57.686 44.377 1.00 34.67 192 MET C N 1
ATOM 5279 C CA . MET C 1 185 ? 14.768 -57.660 45.142 1.00 35.78 192 MET C CA 1
ATOM 5280 C C . MET C 1 185 ? 15.901 -57.308 44.173 1.00 37.12 192 MET C C 1
ATOM 5281 O O . MET C 1 185 ? 15.953 -57.852 43.073 1.00 36.46 192 MET C O 1
ATOM 5286 N N . LYS C 1 186 ? 16.775 -56.381 44.573 1.00 38.63 193 LYS C N 1
ATOM 5287 C CA . LYS C 1 186 ? 18.030 -56.077 43.857 1.00 39.96 193 LYS C CA 1
ATOM 5288 C C . LYS C 1 186 ? 19.206 -56.283 44.808 1.00 41.17 193 LYS C C 1
ATOM 5289 O O . LYS C 1 186 ? 19.059 -56.162 46.016 1.00 40.92 193 LYS C O 1
ATOM 5295 N N . ASP C 1 187 ? 20.388 -56.562 44.267 1.00 43.13 194 ASP C N 1
ATOM 5296 C CA . ASP C 1 187 ? 21.626 -56.542 45.075 1.00 44.30 194 ASP C CA 1
ATOM 5297 C C . ASP C 1 187 ? 22.283 -55.155 44.971 1.00 45.09 194 ASP C C 1
ATOM 5298 O O . ASP C 1 187 ? 22.659 -54.741 43.882 1.00 45.46 194 ASP C O 1
ATOM 5303 N N . ILE C 1 188 ? 22.367 -54.432 46.093 1.00 45.72 195 ILE C N 1
ATOM 5304 C CA . ILE C 1 188 ? 22.827 -53.031 46.109 1.00 45.88 195 ILE C CA 1
ATOM 5305 C C . ILE C 1 188 ? 24.197 -52.902 46.795 1.00 46.36 195 ILE C C 1
ATOM 5306 O O . ILE C 1 188 ? 24.396 -53.364 47.928 1.00 46.42 195 ILE C O 1
ATOM 5311 N N . GLU C 1 197 ? 24.863 -56.455 49.994 1.00 37.85 204 GLU C N 1
ATOM 5312 C CA . GLU C 1 197 ? 23.529 -56.420 50.599 1.00 37.44 204 GLU C CA 1
ATOM 5313 C C . GLU C 1 197 ? 22.381 -56.618 49.602 1.00 37.21 204 GLU C C 1
ATOM 5314 O O . GLU C 1 197 ? 22.295 -55.900 48.605 1.00 37.37 204 GLU C O 1
ATOM 5320 N N . LYS C 1 198 ? 21.501 -57.588 49.898 1.00 36.57 205 LYS C N 1
ATOM 5321 C CA . LYS C 1 198 ? 20.213 -57.731 49.208 1.00 35.80 205 LYS C CA 1
ATOM 5322 C C . LYS C 1 198 ? 19.278 -56.592 49.644 1.00 35.01 205 LYS C C 1
ATOM 5323 O O . LYS C 1 198 ? 19.258 -56.194 50.819 1.00 34.76 205 LYS C O 1
ATOM 5329 N N . PHE C 1 199 ? 18.505 -56.086 48.684 1.00 34.07 206 PHE C N 1
ATOM 5330 C CA . PHE C 1 199 ? 17.546 -54.996 48.907 1.00 33.02 206 PHE C CA 1
ATOM 5331 C C . PHE C 1 199 ? 16.204 -55.480 48.401 1.00 31.93 206 PHE C C 1
ATOM 5332 O O . PHE C 1 199 ? 16.052 -55.693 47.194 1.00 31.14 206 PHE C O 1
ATOM 5340 N N . TYR C 1 200 ? 15.264 -55.704 49.337 1.00 30.78 207 TYR C N 1
ATOM 5341 C CA . TYR C 1 200 ? 13.887 -56.104 49.019 1.00 30.00 207 TYR C CA 1
ATOM 5342 C C . TYR C 1 200 ? 13.031 -54.848 49.041 1.00 29.15 207 TYR C C 1
ATOM 5343 O O . TYR C 1 200 ? 13.231 -53.978 49.862 1.00 28.89 207 TYR C O 1
ATOM 5352 N N . TYR C 1 201 ? 12.075 -54.750 48.142 1.00 28.67 208 TYR C N 1
ATOM 5353 C CA . TYR C 1 201 ? 11.262 -53.552 48.033 1.00 28.39 208 TYR C CA 1
ATOM 5354 C C . TYR C 1 201 ? 9.869 -53.933 47.512 1.00 28.45 208 TYR C C 1
ATOM 5355 O O . TYR C 1 201 ? 9.715 -54.983 46.865 1.00 27.92 208 TYR C O 1
ATOM 5364 N N . TYR C 1 202 ? 8.877 -53.089 47.839 1.00 28.01 209 TYR C N 1
ATOM 5365 C CA . TYR C 1 202 ? 7.573 -53.078 47.177 1.00 27.91 209 TYR C CA 1
ATOM 5366 C C . TYR C 1 202 ? 7.581 -52.027 46.035 1.00 27.90 209 TYR C C 1
ATOM 5367 O O . TYR C 1 202 ? 8.249 -51.005 46.112 1.00 27.63 209 TYR C O 1
ATOM 5376 N N . ILE C 1 203 ? 6.821 -52.313 44.987 1.00 28.23 210 ILE C N 1
ATOM 5377 C CA . ILE C 1 203 ? 6.668 -51.448 43.835 1.00 28.19 210 ILE C CA 1
ATOM 5378 C C . ILE C 1 203 ? 5.340 -50.711 44.023 1.00 28.39 210 ILE C C 1
ATOM 5379 O O . ILE C 1 203 ? 4.274 -51.350 44.110 1.00 28.53 210 ILE C O 1
ATOM 5384 N N . ILE C 1 204 ? 5.429 -49.377 44.144 1.00 28.31 211 ILE C N 1
ATOM 5385 C CA . ILE C 1 204 ? 4.281 -48.493 44.365 1.00 28.53 211 ILE C CA 1
ATOM 5386 C C . ILE C 1 204 ? 3.986 -47.684 43.093 1.00 28.74 211 ILE C C 1
ATOM 5387 O O . ILE C 1 204 ? 4.893 -47.079 42.501 1.00 28.82 211 ILE C O 1
ATOM 5392 N N . LYS C 1 205 ? 2.705 -47.672 42.713 1.00 29.20 212 LYS C N 1
ATOM 5393 C CA . LYS C 1 205 ? 2.168 -46.875 41.615 1.00 29.08 212 LYS C CA 1
ATOM 5394 C C . LYS C 1 205 ? 1.458 -45.659 42.207 1.00 29.48 212 LYS C C 1
ATOM 5395 O O . LYS C 1 205 ? 0.463 -45.784 42.962 1.00 29.55 212 LYS C O 1
ATOM 5401 N N . ASN C 1 206 ? 1.945 -44.483 41.830 1.00 28.48 213 ASN C N 1
ATOM 5402 C CA . ASN C 1 206 ? 1.414 -43.227 42.334 1.00 27.99 213 ASN C CA 1
ATOM 5403 C C . ASN C 1 206 ? 0.545 -42.559 41.238 1.00 28.09 213 ASN C C 1
ATOM 5404 O O . ASN C 1 206 ? 0.479 -43.048 40.101 1.00 26.59 213 ASN C O 1
ATOM 5409 N N . SER C 1 207 ? -0.163 -41.482 41.609 1.00 28.19 214 SER C N 1
ATOM 5410 C CA . SER C 1 207 ? -1.111 -40.824 40.722 1.00 28.21 214 SER C CA 1
ATOM 5411 C C . SER C 1 207 ? -0.763 -39.356 40.523 1.00 28.44 214 SER C C 1
ATOM 5412 O O . SER C 1 207 ? -1.669 -38.507 40.409 1.00 28.12 214 SER C O 1
ATOM 5415 N N . TRP C 1 208 ? 0.544 -39.077 40.455 1.00 27.89 215 TRP C N 1
ATOM 5416 C CA . TRP C 1 208 ? 1.055 -37.740 40.195 1.00 28.36 215 TRP C CA 1
ATOM 5417 C C . TRP C 1 208 ? 1.702 -37.564 38.823 1.00 28.41 215 TRP C C 1
ATOM 5418 O O . TRP C 1 208 ? 2.566 -36.734 38.663 1.00 28.29 215 TRP C O 1
ATOM 5429 N N . GLY C 1 209 ? 1.266 -38.336 37.828 1.00 29.09 216 GLY C N 1
ATOM 5430 C CA . GLY C 1 209 ? 1.837 -38.294 36.480 1.00 28.58 216 GLY C CA 1
ATOM 5431 C C . GLY C 1 209 ? 3.032 -39.221 36.297 1.00 29.07 216 GLY C C 1
ATOM 5432 O O . GLY C 1 209 ? 3.639 -39.728 37.272 1.00 28.75 216 GLY C O 1
ATOM 5433 N N . SER C 1 210 ? 3.393 -39.431 35.037 1.00 29.03 217 SER C N 1
ATOM 5434 C CA . SER C 1 210 ? 4.521 -40.296 34.701 1.00 29.37 217 SER C CA 1
ATOM 5435 C C . SER C 1 210 ? 5.822 -39.571 34.844 1.00 29.24 217 SER C C 1
ATOM 5436 O O . SER C 1 210 ? 6.859 -40.172 34.818 1.00 30.56 217 SER C O 1
ATOM 5439 N N . ASP C 1 211 ? 5.770 -38.267 35.005 1.00 29.63 218 ASP C N 1
ATOM 5440 C CA . ASP C 1 211 ? 6.949 -37.490 35.315 1.00 29.86 218 ASP C CA 1
ATOM 5441 C C . ASP C 1 211 ? 7.133 -37.269 36.820 1.00 29.44 218 ASP C C 1
ATOM 5442 O O . ASP C 1 211 ? 7.693 -36.281 37.244 1.00 30.20 218 ASP C O 1
ATOM 5447 N N . TRP C 1 212 ? 6.590 -38.157 37.637 1.00 28.98 219 TRP C N 1
ATOM 5448 C CA . TRP C 1 212 ? 6.973 -38.246 39.032 1.00 28.46 219 TRP C CA 1
ATOM 5449 C C . TRP C 1 212 ? 7.660 -39.601 39.193 1.00 28.35 219 TRP C C 1
ATOM 5450 O O . TRP C 1 212 ? 7.284 -40.572 38.543 1.00 29.02 219 TRP C O 1
ATOM 5461 N N . GLY C 1 213 ? 8.697 -39.647 40.018 1.00 27.71 220 GLY C N 1
ATOM 5462 C CA . GLY C 1 213 ? 9.294 -40.903 40.392 1.00 27.80 220 GLY C CA 1
ATOM 5463 C C . GLY C 1 213 ? 9.947 -41.508 39.176 1.00 27.64 220 GLY C C 1
ATOM 5464 O O . GLY C 1 213 ? 10.571 -40.812 38.411 1.00 26.78 220 GLY C O 1
ATOM 5465 N N . GLU C 1 214 ? 9.803 -42.814 39.022 1.00 27.58 221 GLU C N 1
ATOM 5466 C CA . GLU C 1 214 ? 10.335 -43.506 37.881 1.00 28.06 221 GLU C CA 1
ATOM 5467 C C . GLU C 1 214 ? 9.169 -43.900 37.007 1.00 26.98 221 GLU C C 1
ATOM 5468 O O . GLU C 1 214 ? 8.545 -44.903 37.248 1.00 26.86 221 GLU C O 1
ATOM 5474 N N . GLY C 1 215 ? 8.851 -43.064 36.017 1.00 26.27 222 GLY C N 1
ATOM 5475 C CA . GLY C 1 215 ? 7.663 -43.251 35.225 1.00 25.96 222 GLY C CA 1
ATOM 5476 C C . GLY C 1 215 ? 6.373 -43.289 36.015 1.00 25.86 222 GLY C C 1
ATOM 5477 O O . GLY C 1 215 ? 5.406 -43.910 35.583 1.00 26.45 222 GLY C O 1
ATOM 5478 N N . GLY C 1 216 ? 6.348 -42.664 37.187 1.00 25.52 223 GLY C N 1
ATOM 5479 C CA . GLY C 1 216 ? 5.176 -42.714 38.043 1.00 25.68 223 GLY C CA 1
ATOM 5480 C C . GLY C 1 216 ? 5.233 -43.698 39.192 1.00 25.77 223 GLY C C 1
ATOM 5481 O O . GLY C 1 216 ? 4.274 -43.826 39.921 1.00 26.52 223 GLY C O 1
ATOM 5482 N N . TYR C 1 217 ? 6.369 -44.350 39.377 1.00 26.21 224 TYR C N 1
ATOM 5483 C CA . TYR C 1 217 ? 6.541 -45.432 40.355 1.00 26.41 224 TYR C CA 1
ATOM 5484 C C . TYR C 1 217 ? 7.670 -45.154 41.349 1.00 26.23 224 TYR C C 1
ATOM 5485 O O . TYR C 1 217 ? 8.545 -44.359 41.085 1.00 25.78 224 TYR C O 1
ATOM 5494 N N . ILE C 1 218 ? 7.664 -45.886 42.462 1.00 27.11 225 ILE C N 1
ATOM 5495 C CA . ILE C 1 218 ? 8.753 -45.864 43.457 1.00 26.60 225 ILE C CA 1
ATOM 5496 C C . ILE C 1 218 ? 8.890 -47.243 44.087 1.00 26.50 225 ILE C C 1
ATOM 5497 O O . ILE C 1 218 ? 7.890 -47.927 44.300 1.00 25.70 225 ILE C O 1
ATOM 5502 N N . ASN C 1 219 ? 10.136 -47.641 44.343 1.00 26.44 226 ASN C N 1
ATOM 5503 C CA . ASN C 1 219 ? 10.447 -48.853 45.075 1.00 27.05 226 ASN C CA 1
ATOM 5504 C C . ASN C 1 219 ? 10.712 -48.459 46.525 1.00 26.81 226 ASN C C 1
ATOM 5505 O O . ASN C 1 219 ? 11.578 -47.630 46.808 1.00 25.26 226 ASN C O 1
ATOM 5510 N N . LEU C 1 220 ? 9.968 -49.070 47.440 1.00 27.82 227 LEU C N 1
ATOM 5511 C CA . LEU C 1 220 ? 10.097 -48.764 48.882 1.00 28.13 227 LEU C CA 1
ATOM 5512 C C . LEU C 1 220 ? 10.542 -50.011 49.626 1.00 28.25 227 LEU C C 1
ATOM 5513 O O . LEU C 1 220 ? 9.935 -51.052 49.509 1.00 28.93 227 LEU C O 1
ATOM 5518 N N . GLU C 1 221 ? 11.623 -49.877 50.378 1.00 29.14 228 GLU C N 1
ATOM 5519 C CA . GLU C 1 221 ? 12.230 -50.975 51.109 1.00 29.34 228 GLU C CA 1
ATOM 5520 C C . GLU C 1 221 ? 11.306 -51.811 51.988 1.00 28.46 228 GLU C C 1
ATOM 5521 O O . GLU C 1 221 ? 10.565 -51.289 52.796 1.00 28.40 228 GLU C O 1
ATOM 5527 N N . THR C 1 222 ? 11.396 -53.126 51.835 1.00 28.34 229 THR C N 1
ATOM 5528 C CA . THR C 1 222 ? 10.825 -54.062 52.794 1.00 28.17 229 THR C CA 1
ATOM 5529 C C . THR C 1 222 ? 11.901 -55.069 53.218 1.00 28.52 229 THR C C 1
ATOM 5530 O O . THR C 1 222 ? 13.086 -54.770 53.147 1.00 29.06 229 THR C O 1
ATOM 5534 N N . ASP C 1 223 ? 11.491 -56.232 53.701 1.00 29.46 230 ASP C N 1
ATOM 5535 C CA . ASP C 1 223 ? 12.396 -57.357 53.958 1.00 29.68 230 ASP C CA 1
ATOM 5536 C C . ASP C 1 223 ? 11.898 -58.591 53.187 1.00 30.17 230 ASP C C 1
ATOM 5537 O O . ASP C 1 223 ? 10.937 -58.498 52.431 1.00 29.83 230 ASP C O 1
ATOM 5542 N N . GLU C 1 224 ? 12.547 -59.738 53.338 1.00 31.14 231 GLU C N 1
ATOM 5543 C CA . GLU C 1 224 ? 12.159 -60.921 52.544 1.00 31.49 231 GLU C CA 1
ATOM 5544 C C . GLU C 1 224 ? 10.741 -61.410 52.842 1.00 31.55 231 GLU C C 1
ATOM 5545 O O . GLU C 1 224 ? 9.995 -61.759 51.912 1.00 31.69 231 GLU C O 1
ATOM 5551 N N . ASN C 1 225 ? 10.381 -61.446 54.131 1.00 31.37 232 ASN C N 1
ATOM 5552 C CA . ASN C 1 225 ? 8.989 -61.693 54.548 1.00 31.27 232 ASN C CA 1
ATOM 5553 C C . ASN C 1 225 ? 7.975 -60.667 54.019 1.00 30.52 232 ASN C C 1
ATOM 5554 O O . ASN C 1 225 ? 6.788 -60.989 53.815 1.00 29.61 232 ASN C O 1
ATOM 5559 N N . GLY C 1 226 ? 8.454 -59.435 53.844 1.00 29.90 233 GLY C N 1
ATOM 5560 C CA . GLY C 1 226 ? 7.643 -58.331 53.362 1.00 30.19 233 GLY C CA 1
ATOM 5561 C C . GLY C 1 226 ? 6.843 -57.633 54.455 1.00 29.84 233 GLY C C 1
ATOM 5562 O O . GLY C 1 226 ? 5.893 -56.923 54.158 1.00 29.79 233 GLY C O 1
ATOM 5563 N N . TYR C 1 227 ? 7.234 -57.826 55.713 1.00 29.65 234 TYR C N 1
ATOM 5564 C CA . TYR C 1 227 ? 6.526 -57.259 56.844 1.00 29.90 234 TYR C CA 1
ATOM 5565 C C . TYR C 1 227 ? 6.871 -55.783 57.039 1.00 30.46 234 TYR C C 1
ATOM 5566 O O . TYR C 1 227 ? 6.022 -54.982 57.402 1.00 30.67 234 TYR C O 1
ATOM 5575 N N . LYS C 1 228 ? 8.136 -55.460 56.838 1.00 31.83 235 LYS C N 1
ATOM 5576 C CA . LYS C 1 228 ? 8.656 -54.119 57.037 1.00 32.36 235 LYS C CA 1
ATOM 5577 C C . LYS C 1 228 ? 7.981 -53.117 56.126 1.00 32.09 235 LYS C C 1
ATOM 5578 O O . LYS C 1 228 ? 7.916 -53.339 54.935 1.00 31.54 235 LYS C O 1
ATOM 5584 N N . LYS C 1 229 ? 7.503 -52.022 56.717 1.00 32.18 236 LYS C N 1
ATOM 5585 C CA . LYS C 1 229 ? 6.874 -50.926 55.993 1.00 32.46 236 LYS C CA 1
ATOM 5586 C C . LYS C 1 229 ? 7.807 -49.727 55.971 1.00 32.18 236 LYS C C 1
ATOM 5587 O O . LYS C 1 229 ? 8.338 -49.348 56.993 1.00 31.70 236 LYS C O 1
ATOM 5593 N N . THR C 1 230 ? 7.948 -49.113 54.805 1.00 31.75 237 THR C N 1
ATOM 5594 C CA . THR C 1 230 ? 8.499 -47.782 54.674 1.00 31.49 237 THR C CA 1
ATOM 5595 C C . THR C 1 230 ? 7.331 -46.841 54.397 1.00 31.25 237 THR C C 1
ATOM 5596 O O . THR C 1 230 ? 6.436 -47.190 53.638 1.00 30.96 237 THR C O 1
ATOM 5600 N N . CYS C 1 231 ? 7.327 -45.678 55.049 1.00 31.28 238 CYS C N 1
ATOM 5601 C CA . CYS C 1 231 ? 6.260 -44.661 54.911 1.00 31.67 238 CYS C CA 1
ATOM 5602 C C . CYS C 1 231 ? 4.909 -45.176 55.336 1.00 31.51 238 CYS C C 1
ATOM 5603 O O . CYS C 1 231 ? 3.911 -44.790 54.770 1.00 32.35 238 CYS C O 1
ATOM 5606 N N . SER C 1 232 ? 4.900 -46.065 56.330 1.00 31.16 239 SER C N 1
ATOM 5607 C CA . SER C 1 232 ? 3.711 -46.691 56.830 1.00 30.78 239 SER C CA 1
ATOM 5608 C C . SER C 1 232 ? 2.783 -47.229 55.753 1.00 30.29 239 SER C C 1
ATOM 5609 O O . SER C 1 232 ? 1.566 -47.217 55.939 1.00 29.99 239 SER C O 1
ATOM 5612 N N . ILE C 1 233 ? 3.341 -47.741 54.663 1.00 29.53 240 ILE C N 1
ATOM 5613 C CA . ILE C 1 233 ? 2.505 -48.224 53.566 1.00 29.38 240 ILE C CA 1
ATOM 5614 C C . ILE C 1 233 ? 1.513 -49.265 54.057 1.00 29.54 240 ILE C C 1
ATOM 5615 O O . ILE C 1 233 ? 1.876 -50.173 54.821 1.00 29.73 240 ILE C O 1
ATOM 5620 N N . GLY C 1 234 ? 0.259 -49.117 53.644 1.00 28.51 241 GLY C N 1
ATOM 5621 C CA . GLY C 1 234 ? -0.701 -50.184 53.790 1.00 28.10 241 GLY C CA 1
ATOM 5622 C C . GLY C 1 234 ? -1.247 -50.368 55.188 1.00 27.44 241 GLY C C 1
ATOM 5623 O O . GLY C 1 234 ? -1.827 -51.403 55.491 1.00 28.18 241 GLY C O 1
ATOM 5624 N N . THR C 1 235 ? -1.014 -49.407 56.063 1.00 27.15 242 THR C N 1
ATOM 5625 C CA . THR C 1 235 ? -1.735 -49.312 57.346 1.00 27.12 242 THR C CA 1
ATOM 5626 C C . THR C 1 235 ? -3.214 -49.619 57.141 1.00 26.82 242 THR C C 1
ATOM 5627 O O . THR C 1 235 ? -3.800 -50.424 57.890 1.00 27.03 242 THR C O 1
ATOM 5631 N N . GLU C 1 236 ? -3.785 -48.989 56.108 1.00 25.94 243 GLU C N 1
ATOM 5632 C CA . GLU C 1 236 ? -4.998 -49.422 55.459 1.00 25.89 243 GLU C CA 1
ATOM 5633 C C . GLU C 1 236 ? -4.620 -50.022 54.103 1.00 25.02 243 GLU C C 1
ATOM 5634 O O . GLU C 1 236 ? -3.900 -49.394 53.347 1.00 24.69 243 GLU C O 1
ATOM 5640 N N . ALA C 1 237 ? -5.186 -51.188 53.787 1.00 23.78 244 ALA C N 1
ATOM 5641 C CA . ALA C 1 237 ? -4.766 -52.020 52.674 1.00 24.11 244 ALA C CA 1
ATOM 5642 C C . ALA C 1 237 ? -5.943 -52.860 52.228 1.00 23.14 244 ALA C C 1
ATOM 5643 O O . ALA C 1 237 ? -6.430 -53.650 53.011 1.00 23.04 244 ALA C O 1
ATOM 5645 N N . TYR C 1 238 ? -6.416 -52.661 50.996 1.00 23.20 245 TYR C N 1
ATOM 5646 C CA . TYR C 1 238 ? -7.607 -53.362 50.475 1.00 24.24 245 TYR C CA 1
ATOM 5647 C C . TYR C 1 238 ? -7.485 -53.770 49.006 1.00 25.13 245 TYR C C 1
ATOM 5648 O O . TYR C 1 238 ? -7.032 -52.990 48.151 1.00 25.30 245 TYR C O 1
ATOM 5657 N N . VAL C 1 239 ? -7.918 -54.992 48.709 1.00 25.76 246 VAL C N 1
ATOM 5658 C CA . VAL C 1 239 ? -8.082 -55.441 47.320 1.00 25.70 246 VAL C CA 1
ATOM 5659 C C . VAL C 1 239 ? -9.588 -55.554 47.056 1.00 26.72 246 VAL C C 1
ATOM 5660 O O . VAL C 1 239 ? -10.310 -56.141 47.860 1.00 27.73 246 VAL C O 1
ATOM 5664 N N . PRO C 1 240 ? -10.072 -54.973 45.951 1.00 27.57 247 PRO C N 1
ATOM 5665 C CA . PRO C 1 240 ? -11.447 -55.132 45.529 1.00 28.35 247 PRO C CA 1
ATOM 5666 C C . PRO C 1 240 ? -11.657 -56.472 44.793 1.00 29.69 247 PRO C C 1
ATOM 5667 O O . PRO C 1 240 ? -10.719 -56.981 44.152 1.00 28.96 247 PRO C O 1
ATOM 5671 N N . LEU C 1 241 ? -12.860 -57.053 44.887 1.00 30.98 248 LEU C N 1
ATOM 5672 C CA . LEU C 1 241 ? -13.090 -58.363 44.282 1.00 31.32 248 LEU C CA 1
ATOM 5673 C C . LEU C 1 241 ? -14.261 -58.309 43.364 1.00 33.40 248 LEU C C 1
ATOM 5674 O O . LEU C 1 241 ? -15.200 -57.556 43.587 1.00 34.27 248 LEU C O 1
ATOM 5679 N N . LEU C 1 242 ? -14.166 -59.084 42.288 1.00 35.44 249 LEU C N 1
ATOM 5680 C CA . LEU C 1 242 ? -15.253 -59.235 41.342 1.00 36.69 249 LEU C CA 1
ATOM 5681 C C . LEU C 1 242 ? -15.859 -60.600 41.655 1.00 37.37 249 LEU C C 1
ATOM 5682 O O . LEU C 1 242 ? -16.853 -60.971 41.053 1.00 39.48 249 LEU C O 1
ATOM 5687 N N . TYR D 1 1 ? -26.390 -6.944 13.471 1.00 47.40 8 TYR D N 1
ATOM 5688 C CA . TYR D 1 1 ? -25.991 -6.465 12.106 1.00 47.50 8 TYR D CA 1
ATOM 5689 C C . TYR D 1 1 ? -24.838 -5.425 12.090 1.00 47.40 8 TYR D C 1
ATOM 5690 O O . TYR D 1 1 ? -24.439 -4.865 13.113 1.00 47.59 8 TYR D O 1
ATOM 5699 N N . GLU D 1 2 ? -24.320 -5.187 10.892 1.00 47.17 9 GLU D N 1
ATOM 5700 C CA . GLU D 1 2 ? -23.093 -4.421 10.668 1.00 46.99 9 GLU D CA 1
ATOM 5701 C C . GLU D 1 2 ? -23.299 -2.918 10.726 1.00 46.61 9 GLU D C 1
ATOM 5702 O O . GLU D 1 2 ? -24.390 -2.427 10.428 1.00 47.44 9 GLU D O 1
ATOM 5708 N N . ALA D 1 3 ? -22.249 -2.182 11.072 1.00 45.82 10 ALA D N 1
ATOM 5709 C CA . ALA D 1 3 ? -22.284 -0.708 11.035 1.00 45.30 10 ALA D CA 1
ATOM 5710 C C . ALA D 1 3 ? -21.429 -0.195 9.875 1.00 44.76 10 ALA D C 1
ATOM 5711 O O . ALA D 1 3 ? -20.707 -0.975 9.232 1.00 45.16 10 ALA D O 1
ATOM 5713 N N . ASN D 1 4 ? -21.499 1.110 9.613 1.00 43.92 11 ASN D N 1
ATOM 5714 C CA . ASN D 1 4 ? -20.778 1.710 8.485 1.00 43.39 11 ASN D CA 1
ATOM 5715 C C . ASN D 1 4 ? -19.574 2.525 8.918 1.00 42.61 11 ASN D C 1
ATOM 5716 O O . ASN D 1 4 ? -19.680 3.383 9.793 1.00 42.34 11 ASN D O 1
ATOM 5721 N N . TYR D 1 5 ? -18.447 2.284 8.254 1.00 41.80 12 TYR D N 1
ATOM 5722 C CA . TYR D 1 5 ? -17.156 2.804 8.692 1.00 41.68 12 TYR D CA 1
ATOM 5723 C C . TYR D 1 5 ? -17.066 4.322 8.747 1.00 41.20 12 TYR D C 1
ATOM 5724 O O . TYR D 1 5 ? -16.498 4.868 9.679 1.00 41.40 12 TYR D O 1
ATOM 5733 N N . GLU D 1 6 ? -17.606 4.994 7.742 1.00 41.28 13 GLU D N 1
ATOM 5734 C CA . GLU D 1 6 ? -17.519 6.448 7.662 1.00 40.95 13 GLU D CA 1
ATOM 5735 C C . GLU D 1 6 ? -18.347 7.126 8.762 1.00 40.59 13 GLU D C 1
ATOM 5736 O O . GLU D 1 6 ? -17.982 8.203 9.241 1.00 40.52 13 GLU D O 1
ATOM 5742 N N . ASP D 1 7 ? -19.454 6.491 9.151 1.00 40.18 14 ASP D N 1
ATOM 5743 C CA . ASP D 1 7 ? -20.253 6.932 10.304 1.00 40.19 14 ASP D CA 1
ATOM 5744 C C . ASP D 1 7 ? -19.486 6.712 11.614 1.00 40.19 14 ASP D C 1
ATOM 5745 O O . ASP D 1 7 ? -19.427 7.587 12.480 1.00 40.51 14 ASP D O 1
ATOM 5750 N N . VAL D 1 8 ? -18.910 5.522 11.741 1.00 39.80 15 VAL D N 1
ATOM 5751 C CA . VAL D 1 8 ? -18.240 5.104 12.954 1.00 39.43 15 VAL D CA 1
ATOM 5752 C C . VAL D 1 8 ? -16.995 5.965 13.213 1.00 39.24 15 VAL D C 1
ATOM 5753 O O . VAL D 1 8 ? -16.818 6.465 14.319 1.00 38.91 15 VAL D O 1
ATOM 5757 N N . ILE D 1 9 ? -16.170 6.187 12.191 1.00 39.20 16 ILE D N 1
ATOM 5758 C CA . ILE D 1 9 ? -14.890 6.866 12.395 1.00 39.38 16 ILE D CA 1
ATOM 5759 C C . ILE D 1 9 ? -15.046 8.355 12.690 1.00 39.74 16 ILE D C 1
ATOM 5760 O O . ILE D 1 9 ? -14.296 8.897 13.496 1.00 39.89 16 ILE D O 1
ATOM 5765 N N . LYS D 1 10 ? -16.003 9.017 12.039 1.00 40.19 17 LYS D N 1
ATOM 5766 C CA . LYS D 1 10 ? -16.270 10.435 12.293 1.00 40.32 17 LYS D CA 1
ATOM 5767 C C . LYS D 1 10 ? -16.625 10.643 13.772 1.00 40.79 17 LYS D C 1
ATOM 5768 O O . LYS D 1 10 ? -16.206 11.626 14.391 1.00 41.02 17 LYS D O 1
ATOM 5774 N N . LYS D 1 11 ? -17.364 9.687 14.335 1.00 41.00 18 LYS D N 1
ATOM 5775 C CA . LYS D 1 11 ? -17.772 9.714 15.747 1.00 40.88 18 LYS D CA 1
ATOM 5776 C C . LYS D 1 11 ? -16.625 9.352 16.719 1.00 40.96 18 LYS D C 1
ATOM 5777 O O . LYS D 1 11 ? -16.527 9.924 17.794 1.00 41.14 18 LYS D O 1
ATOM 5783 N N . TYR D 1 12 ? -15.755 8.419 16.332 1.00 41.10 19 TYR D N 1
ATOM 5784 C CA . TYR D 1 12 ? -14.664 7.929 17.206 1.00 40.70 19 TYR D CA 1
ATOM 5785 C C . TYR D 1 12 ? -13.327 8.671 17.074 1.00 40.60 19 TYR D C 1
ATOM 5786 O O . TYR D 1 12 ? -12.527 8.640 18.004 1.00 40.72 19 TYR D O 1
ATOM 5795 N N . LYS D 1 13 ? -13.040 9.275 15.927 1.00 40.34 20 LYS D N 1
ATOM 5796 C CA . LYS D 1 13 ? -11.834 10.083 15.803 1.00 40.46 20 LYS D CA 1
ATOM 5797 C C . LYS D 1 13 ? -12.166 11.461 16.328 1.00 40.85 20 LYS D C 1
ATOM 5798 O O . LYS D 1 13 ? -13.126 12.072 15.858 1.00 40.96 20 LYS D O 1
ATOM 5804 N N . PRO D 1 14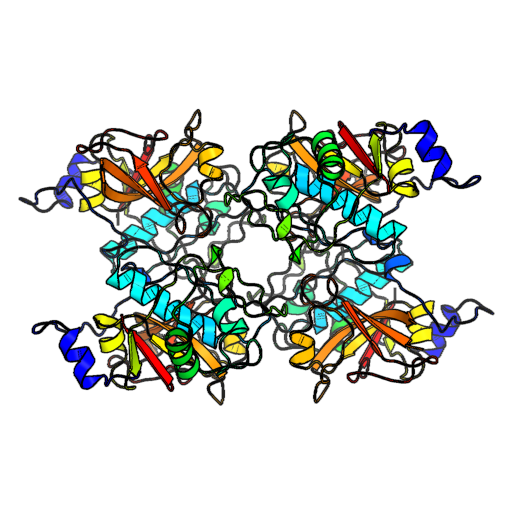 ? -11.409 11.940 17.338 1.00 41.48 21 PRO D N 1
ATOM 5805 C CA . PRO D 1 14 ? -11.621 13.295 17.824 1.00 41.59 21 PRO D CA 1
ATOM 5806 C C . PRO D 1 14 ? -11.417 14.329 16.738 1.00 42.13 21 PRO D C 1
ATOM 5807 O O . PRO D 1 14 ? -10.583 14.141 15.840 1.00 42.24 21 PRO D O 1
ATOM 5811 N N . ALA D 1 15 ? -12.203 15.403 16.817 1.00 42.66 22 ALA D N 1
ATOM 5812 C CA . ALA D 1 15 ? -12.120 16.507 15.872 1.00 42.67 22 ALA D CA 1
ATOM 5813 C C . ALA D 1 15 ? -10.700 17.102 15.863 1.00 42.92 22 ALA D C 1
ATOM 5814 O O . ALA D 1 15 ? -10.159 17.470 16.919 1.00 42.88 22 ALA D O 1
ATOM 5816 N N . ASP D 1 16 ? -10.106 17.167 14.667 1.00 42.93 23 ASP D N 1
ATOM 5817 C CA . ASP D 1 16 ? -8.726 17.652 14.466 1.00 42.81 23 ASP D CA 1
ATOM 5818 C C . ASP D 1 16 ? -7.656 16.812 15.196 1.00 42.75 23 ASP D C 1
ATOM 5819 O O . ASP D 1 16 ? -6.578 17.315 15.516 1.00 42.98 23 ASP D O 1
ATOM 5824 N N . ALA D 1 17 ? -7.944 15.534 15.445 1.00 42.27 24 ALA D N 1
ATOM 5825 C CA . ALA D 1 17 ? -6.891 14.584 15.791 1.00 42.08 24 ALA D CA 1
ATOM 5826 C C . ALA D 1 17 ? -6.071 14.311 14.514 1.00 41.82 24 ALA D C 1
ATOM 5827 O O . ALA D 1 17 ? -6.545 14.521 13.401 1.00 41.30 24 ALA D O 1
ATOM 5829 N N . LYS D 1 18 ? -4.824 13.890 14.688 1.00 41.63 25 LYS D N 1
ATOM 5830 C CA . LYS D 1 18 ? -3.948 13.595 13.561 1.00 41.34 25 LYS D CA 1
ATOM 5831 C C . LYS D 1 18 ? -3.296 12.224 13.791 1.00 41.09 25 LYS D C 1
ATOM 5832 O O . LYS D 1 18 ? -2.762 11.952 14.873 1.00 41.34 25 LYS D O 1
ATOM 5838 N N . LEU D 1 19 ? -3.381 11.351 12.783 1.00 40.51 26 LEU D N 1
ATOM 5839 C CA . LEU D 1 19 ? -2.846 10.003 12.890 1.00 40.16 26 LEU D CA 1
ATOM 5840 C C . LEU D 1 19 ? -1.333 10.025 12.914 1.00 40.09 26 LEU D C 1
ATOM 5841 O O . LEU D 1 19 ? -0.706 10.618 12.032 1.00 39.33 26 LEU D O 1
ATOM 5846 N N . ASP D 1 20 ? -0.762 9.396 13.946 1.00 40.42 27 ASP D N 1
ATOM 5847 C CA . ASP D 1 20 ? 0.657 9.027 13.960 1.00 40.55 27 ASP D CA 1
ATOM 5848 C C . ASP D 1 20 ? 0.775 7.687 13.262 1.00 40.40 27 ASP D C 1
ATOM 5849 O O . ASP D 1 20 ? 0.302 6.671 13.770 1.00 40.29 27 ASP D O 1
ATOM 5854 N N . ARG D 1 21 ? 1.371 7.689 12.076 1.00 40.36 28 ARG D N 1
ATOM 5855 C CA . ARG D 1 21 ? 1.400 6.488 11.243 1.00 40.40 28 ARG D CA 1
ATOM 5856 C C . ARG D 1 21 ? 2.601 5.608 11.558 1.00 40.18 28 ARG D C 1
ATOM 5857 O O . ARG D 1 21 ? 2.723 4.500 11.030 1.00 40.56 28 ARG D O 1
ATOM 5865 N N . ILE D 1 22 ? 3.468 6.083 12.442 1.00 39.63 29 ILE D N 1
ATOM 5866 C CA . ILE D 1 22 ? 4.724 5.405 12.692 1.00 39.39 29 ILE D CA 1
ATOM 5867 C C . ILE D 1 22 ? 4.542 4.265 13.687 1.00 38.73 29 ILE D C 1
ATOM 5868 O O . ILE D 1 22 ? 4.895 3.143 13.378 1.00 38.83 29 ILE D O 1
ATOM 5873 N N . ALA D 1 23 ? 3.974 4.550 14.858 1.00 38.25 30 ALA D N 1
ATOM 5874 C CA . ALA D 1 23 ? 3.801 3.535 15.901 1.00 38.27 30 ALA D CA 1
ATOM 5875 C C . ALA D 1 23 ? 2.596 3.765 16.805 1.00 37.63 30 ALA D C 1
ATOM 5876 O O . ALA D 1 23 ? 2.356 4.858 17.245 1.00 37.26 30 ALA D O 1
ATOM 5878 N N . TYR D 1 24 ? 1.853 2.700 17.068 1.00 37.49 31 TYR D N 1
ATOM 5879 C CA . TYR D 1 24 ? 0.846 2.681 18.115 1.00 36.99 31 TYR D CA 1
ATOM 5880 C C . TYR D 1 24 ? 0.571 1.245 18.548 1.00 36.43 31 TYR D C 1
ATOM 5881 O O . TYR D 1 24 ? 0.220 0.409 17.738 1.00 35.93 31 TYR D O 1
ATOM 5890 N N . ASP D 1 25 ? 0.707 0.988 19.840 1.00 36.19 32 ASP D N 1
ATOM 5891 C CA . ASP D 1 25 ? 0.645 -0.359 20.381 1.00 35.90 32 ASP D CA 1
ATOM 5892 C C . ASP D 1 25 ? -0.360 -0.409 21.535 1.00 35.68 32 ASP D C 1
ATOM 5893 O O . ASP D 1 25 ? -0.130 0.150 22.599 1.00 35.31 32 ASP D O 1
ATOM 5898 N N . TRP D 1 26 ? -1.474 -1.089 21.313 1.00 35.34 33 TRP D N 1
ATOM 5899 C CA . TRP D 1 26 ? -2.508 -1.222 22.328 1.00 35.76 33 TRP D CA 1
ATOM 5900 C C . TRP D 1 26 ? -2.065 -2.015 23.587 1.00 35.91 33 TRP D C 1
ATOM 5901 O O . TRP D 1 26 ? -2.668 -1.873 24.651 1.00 36.33 33 TRP D O 1
ATOM 5912 N N . ARG D 1 27 ? -1.017 -2.826 23.488 1.00 36.10 34 ARG D N 1
ATOM 5913 C CA . ARG D 1 27 ? -0.511 -3.519 24.687 1.00 35.98 34 ARG D CA 1
ATOM 5914 C C . ARG D 1 27 ? -0.126 -2.517 25.772 1.00 36.30 34 ARG D C 1
ATOM 5915 O O . ARG D 1 27 ? -0.276 -2.788 26.961 1.00 36.84 34 ARG D O 1
ATOM 5923 N N . LEU D 1 28 ? 0.324 -1.345 25.339 1.00 36.11 35 LEU D N 1
ATOM 5924 C CA . LEU D 1 28 ? 0.781 -0.313 26.216 1.00 36.20 35 LEU D CA 1
ATOM 5925 C C . LEU D 1 28 ? -0.342 0.607 26.668 1.00 36.48 35 LEU D C 1
ATOM 5926 O O . LEU D 1 28 ? -0.187 1.282 27.664 1.00 37.20 35 LEU D O 1
ATOM 5931 N N . HIS D 1 29 ? -1.461 0.642 25.944 1.00 36.99 36 HIS D N 1
ATOM 5932 C CA . HIS D 1 29 ? -2.491 1.661 26.170 1.00 36.89 36 HIS D CA 1
ATOM 5933 C C . HIS D 1 29 ? -3.847 1.094 26.553 1.00 36.61 36 HIS D C 1
ATOM 5934 O O . HIS D 1 29 ? -4.879 1.727 26.334 1.00 36.29 36 HIS D O 1
ATOM 5941 N N . GLY D 1 30 ? -3.836 -0.099 27.143 1.00 36.21 37 GLY D N 1
ATOM 5942 C CA . GLY D 1 30 ? -4.990 -0.602 27.850 1.00 35.59 37 GLY D CA 1
ATOM 5943 C C . GLY D 1 30 ? -5.991 -1.329 27.001 1.00 34.83 37 GLY D C 1
ATOM 5944 O O . GLY D 1 30 ? -7.140 -1.418 27.377 1.00 34.54 37 GLY D O 1
ATOM 5945 N N . GLY D 1 31 ? -5.547 -1.903 25.891 1.00 35.17 38 GLY D N 1
ATOM 5946 C CA . GLY D 1 31 ? -6.461 -2.563 24.938 1.00 35.26 38 GLY D CA 1
ATOM 5947 C C . GLY D 1 31 ? -6.244 -4.023 24.580 1.00 35.45 38 GLY D C 1
ATOM 5948 O O . GLY D 1 31 ? -6.936 -4.534 23.703 1.00 35.77 38 GLY D O 1
ATOM 5949 N N . VAL D 1 32 ? -5.289 -4.698 25.230 1.00 35.39 39 VAL D N 1
ATOM 5950 C CA . VAL D 1 32 ? -4.999 -6.104 24.929 1.00 34.42 39 VAL D CA 1
ATOM 5951 C C . VAL D 1 32 ? -4.940 -6.971 26.207 1.00 34.27 39 VAL D C 1
ATOM 5952 O O . VAL D 1 32 ? -4.206 -6.677 27.175 1.00 33.99 39 VAL D O 1
ATOM 5956 N N . THR D 1 33 ? -5.740 -8.034 26.189 1.00 33.98 40 THR D N 1
ATOM 5957 C CA . THR D 1 33 ? -5.725 -9.074 27.213 1.00 34.13 40 THR D CA 1
ATOM 5958 C C . THR D 1 33 ? -4.662 -10.162 26.907 1.00 33.71 40 THR D C 1
ATOM 5959 O O . THR D 1 33 ? -4.155 -10.242 25.787 1.00 34.29 40 THR D O 1
ATOM 5963 N N . PRO D 1 34 ? -4.294 -10.978 27.905 1.00 32.91 41 PRO D N 1
ATOM 5964 C CA . PRO D 1 34 ? -3.297 -12.034 27.680 1.00 33.17 41 PRO D CA 1
ATOM 5965 C C . PRO D 1 34 ? -3.551 -12.974 26.493 1.00 33.41 41 PRO D C 1
ATOM 5966 O O . PRO D 1 34 ? -4.705 -13.161 26.055 1.00 32.67 41 PRO D O 1
ATOM 5970 N N . VAL D 1 35 ? -2.464 -13.565 25.979 1.00 33.78 42 VAL D N 1
ATOM 5971 C CA . VAL D 1 35 ? -2.610 -14.522 24.923 1.00 33.90 42 VAL D CA 1
ATOM 5972 C C . VAL D 1 35 ? -3.152 -15.854 25.449 1.00 34.30 42 VAL D C 1
ATOM 5973 O O . VAL D 1 35 ? -2.788 -16.328 26.550 1.00 35.16 42 VAL D O 1
ATOM 5977 N N . LYS D 1 36 ? -4.074 -16.410 24.669 1.00 33.79 43 LYS D N 1
ATOM 5978 C CA . LYS D 1 36 ? -4.687 -17.691 24.960 1.00 33.96 43 LYS D CA 1
ATOM 5979 C C . LYS D 1 36 ? -4.167 -18.771 23.993 1.00 33.28 43 LYS D C 1
ATOM 5980 O O . LYS D 1 36 ? -3.334 -18.506 23.152 1.00 32.52 43 LYS D O 1
ATOM 5986 N N . ASP D 1 37 ? -4.647 -19.990 24.168 1.00 33.70 44 ASP D N 1
ATOM 5987 C CA . ASP D 1 37 ? -4.238 -21.138 23.395 1.00 33.65 44 ASP D CA 1
ATOM 5988 C C . ASP D 1 37 ? -5.447 -21.986 23.008 1.00 33.43 44 ASP D C 1
ATOM 5989 O O . ASP D 1 37 ? -6.142 -22.507 23.875 1.00 32.78 44 ASP D O 1
ATOM 5994 N N . GLN D 1 38 ? -5.660 -22.161 21.705 1.00 33.62 45 GLN D N 1
ATOM 5995 C CA . GLN D 1 38 ? -6.765 -22.979 21.209 1.00 33.88 45 GLN D CA 1
ATOM 5996 C C . GLN D 1 38 ? -6.564 -24.482 21.440 1.00 33.63 45 GLN D C 1
ATOM 5997 O O . GLN D 1 38 ? -7.529 -25.245 21.358 1.00 33.14 45 GLN D O 1
ATOM 6003 N N . ALA D 1 39 ? -5.344 -24.910 21.789 1.00 33.29 46 ALA D N 1
ATOM 6004 C CA . ALA D 1 39 ? -5.021 -26.340 21.862 1.00 33.03 46 ALA D CA 1
ATOM 6005 C C . ALA D 1 39 ? -5.383 -27.069 20.522 1.00 33.00 46 ALA D C 1
ATOM 6006 O O . ALA D 1 39 ? -5.378 -26.449 19.474 1.00 32.58 46 ALA D O 1
ATOM 6008 N N . LEU D 1 40 ? -5.687 -28.365 20.529 1.00 33.75 47 LEU D N 1
ATOM 6009 C CA . LEU D 1 40 ? -5.886 -29.083 19.247 1.00 33.61 47 LEU D CA 1
ATOM 6010 C C . LEU D 1 40 ? -7.337 -28.924 18.802 1.00 33.23 47 LEU D C 1
ATOM 6011 O O . LEU D 1 40 ? -8.154 -29.836 18.910 1.00 32.66 47 LEU D O 1
ATOM 6016 N N . CYS D 1 41 ? -7.646 -27.713 18.348 1.00 33.40 48 CYS D N 1
ATOM 6017 C CA . CYS D 1 41 ? -8.967 -27.368 17.897 1.00 33.27 48 CYS D CA 1
ATOM 6018 C C . CYS D 1 41 ? -8.915 -26.192 16.903 1.00 33.32 48 CYS D C 1
ATOM 6019 O O . CYS D 1 41 ? -8.207 -25.229 17.131 1.00 33.77 48 CYS D O 1
ATOM 6022 N N . GLY D 1 42 ? -9.653 -26.274 15.790 1.00 33.36 49 GLY D N 1
ATOM 6023 C CA . GLY D 1 42 ? -9.660 -25.195 14.773 1.00 33.07 49 GLY D CA 1
ATOM 6024 C C . GLY D 1 42 ? -10.569 -24.004 15.064 1.00 32.68 49 GLY D C 1
ATOM 6025 O O . GLY D 1 42 ? -11.236 -23.489 14.172 1.00 32.15 49 GLY D O 1
ATOM 6026 N N . SER D 1 43 ? -10.542 -23.548 16.314 1.00 32.55 50 SER D N 1
ATOM 6027 C CA . SER D 1 43 ? -11.421 -22.513 16.838 1.00 32.56 50 SER D CA 1
ATOM 6028 C C . SER D 1 43 ? -10.802 -21.101 16.815 1.00 32.25 50 SER D C 1
ATOM 6029 O O . SER D 1 43 ? -11.230 -20.205 17.563 1.00 32.07 50 SER D O 1
ATOM 6032 N N . CYS D 1 44 ? -9.791 -20.903 15.979 1.00 31.84 51 CYS D N 1
ATOM 6033 C CA . CYS D 1 44 ? -9.171 -19.595 15.785 1.00 31.71 51 CYS D CA 1
ATOM 6034 C C . CYS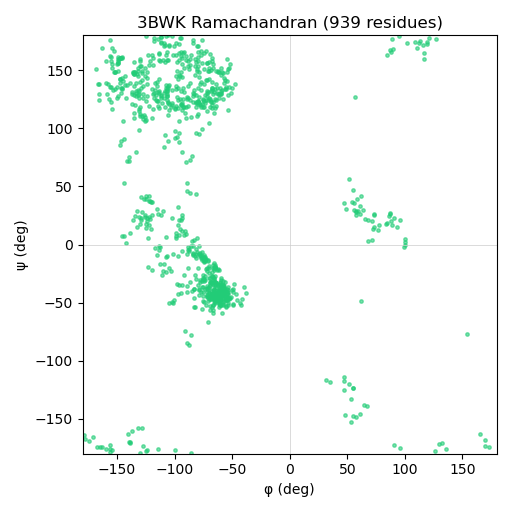 D 1 44 ? -10.172 -18.475 15.540 1.00 31.71 51 CYS D C 1
ATOM 6035 O O . CYS D 1 44 ? -9.946 -17.339 15.934 1.00 32.78 51 CYS D O 1
ATOM 6038 N N . TRP D 1 45 ? -11.267 -18.784 14.861 1.00 31.91 52 TRP D N 1
ATOM 6039 C CA . TRP D 1 45 ? -12.288 -17.771 14.538 1.00 31.53 52 TRP D CA 1
ATOM 6040 C C . TRP D 1 45 ? -12.936 -17.220 15.805 1.00 31.61 52 TRP D C 1
ATOM 6041 O O . TRP D 1 45 ? -13.329 -16.047 15.851 1.00 31.77 52 TRP D O 1
ATOM 6052 N N . ALA D 1 46 ? -13.058 -18.090 16.809 1.00 31.55 53 ALA D N 1
ATOM 6053 C CA . ALA D 1 46 ? -13.610 -17.754 18.114 1.00 31.55 53 ALA D CA 1
ATOM 6054 C C . ALA D 1 46 ? -12.579 -16.939 18.947 1.00 31.80 53 ALA D C 1
ATOM 6055 O O . ALA D 1 46 ? -12.880 -15.928 19.557 1.00 32.41 53 ALA D O 1
ATOM 6057 N N . PHE D 1 47 ? -11.338 -17.363 18.949 1.00 32.38 54 PHE D N 1
ATOM 6058 C CA . PHE D 1 47 ? -10.304 -16.616 19.659 1.00 31.84 54 PHE D CA 1
ATOM 6059 C C . PHE D 1 47 ? -10.117 -15.194 19.122 1.00 31.99 54 PHE D C 1
ATOM 6060 O O . PHE D 1 47 ? -9.945 -14.246 19.889 1.00 31.89 54 PHE D O 1
ATOM 6068 N N . SER D 1 48 ? -10.199 -15.044 17.810 1.00 32.57 55 SER D N 1
ATOM 6069 C CA . SER D 1 48 ? -9.998 -13.758 17.166 1.00 32.38 55 SER D CA 1
ATOM 6070 C C . SER D 1 48 ? -11.124 -12.813 17.537 1.00 32.47 55 SER D C 1
ATOM 6071 O O . SER D 1 48 ? -10.894 -11.713 18.015 1.00 32.04 55 SER D O 1
ATOM 6074 N N . SER D 1 49 ? -12.352 -13.262 17.311 1.00 33.11 56 SER D N 1
ATOM 6075 C CA . SER D 1 49 ? -13.542 -12.410 17.442 1.00 33.17 56 SER D CA 1
ATOM 6076 C C . SER D 1 49 ? -13.774 -12.062 18.907 1.00 33.17 56 SER D C 1
ATOM 6077 O O . SER D 1 49 ? -13.966 -10.896 19.258 1.00 33.94 56 SER D O 1
ATOM 6080 N N . VAL D 1 50 ? -13.704 -13.065 19.773 1.00 32.69 57 VAL D N 1
ATOM 6081 C CA . VAL D 1 50 ? -13.835 -12.841 21.195 1.00 32.12 57 VAL D CA 1
ATOM 6082 C C . VAL D 1 50 ? -12.708 -11.946 21.726 1.00 32.50 57 VAL D C 1
ATOM 6083 O O . VAL D 1 50 ? -12.963 -11.034 22.516 1.00 32.47 57 VAL D O 1
ATOM 6087 N N . GLY D 1 51 ? -11.467 -12.229 21.328 1.00 32.32 58 GLY D N 1
ATOM 6088 C CA . GLY D 1 51 ? -10.328 -11.406 21.713 1.00 32.31 58 GLY D CA 1
ATOM 6089 C C . GLY D 1 51 ? -10.488 -9.930 21.377 1.00 32.29 58 GLY D C 1
ATOM 6090 O O . GLY D 1 51 ? -10.145 -9.059 22.172 1.00 31.97 58 GLY D O 1
ATOM 6091 N N . SER D 1 52 ? -11.028 -9.638 20.196 1.00 33.01 59 SER D N 1
ATOM 6092 C CA . SER D 1 52 ? -11.317 -8.255 19.816 1.00 32.97 59 SER D CA 1
ATOM 6093 C C . SER D 1 52 ? -12.410 -7.592 20.730 1.00 33.05 59 SER D C 1
ATOM 6094 O O . SER D 1 52 ? -12.334 -6.382 21.029 1.00 33.06 59 SER D O 1
ATOM 6097 N N . VAL D 1 53 ? -13.376 -8.383 21.195 1.00 32.89 60 VAL D N 1
ATOM 6098 C CA . VAL D 1 53 ? -14.372 -7.904 22.161 1.00 33.26 60 VAL D CA 1
ATOM 6099 C C . VAL D 1 53 ? -13.767 -7.703 23.545 1.00 33.74 60 VAL D C 1
ATOM 6100 O O . VAL D 1 53 ? -14.123 -6.752 24.235 1.00 34.91 60 VAL D O 1
ATOM 6104 N N . GLU D 1 54 ? -12.855 -8.589 23.958 1.00 33.73 61 GLU D N 1
ATOM 6105 C CA . GLU D 1 54 ? -12.096 -8.391 25.176 1.00 33.32 61 GLU D CA 1
ATOM 6106 C C . GLU D 1 54 ? -11.355 -7.079 25.076 1.00 33.00 61 GLU D C 1
ATOM 6107 O O . GLU D 1 54 ? -11.366 -6.288 26.002 1.00 33.13 61 GLU D O 1
ATOM 6113 N N . SER D 1 55 ? -10.738 -6.832 23.931 1.00 33.33 62 SER D N 1
ATOM 6114 C CA . SER D 1 55 ? -10.016 -5.576 23.705 1.00 33.25 62 SER D CA 1
ATOM 6115 C C . SER D 1 55 ? -10.907 -4.303 23.789 1.00 33.22 62 SER D C 1
ATOM 6116 O O . SER D 1 55 ? -10.521 -3.310 24.408 1.00 32.70 62 SER D O 1
ATOM 6119 N N . GLN D 1 56 ? -12.097 -4.350 23.185 1.00 33.35 63 GLN D N 1
ATOM 6120 C CA . GLN D 1 56 ? -13.025 -3.219 23.204 1.00 32.71 63 GLN D CA 1
ATOM 6121 C C . GLN D 1 56 ? -13.523 -2.893 24.599 1.00 32.51 63 GLN D C 1
ATOM 6122 O O . GLN D 1 56 ? -13.592 -1.728 24.979 1.00 32.68 63 GLN D O 1
ATOM 6128 N N . TYR D 1 57 ? -13.941 -3.918 25.331 1.00 32.13 64 TYR D N 1
ATOM 6129 C CA . TYR D 1 57 ? -14.331 -3.756 26.736 1.00 31.69 64 TYR D CA 1
ATOM 6130 C C . TYR D 1 57 ? -13.211 -3.161 27.569 1.00 31.68 64 TYR D C 1
ATOM 6131 O O . TYR D 1 57 ? -13.450 -2.370 28.479 1.00 33.08 64 TYR D O 1
ATOM 6140 N N . ALA D 1 58 ? -11.980 -3.545 27.288 1.00 31.80 65 ALA D N 1
ATOM 6141 C CA . ALA D 1 58 ? -10.839 -3.023 28.040 1.00 31.92 65 ALA D CA 1
ATOM 6142 C C . ALA D 1 58 ? -10.657 -1.537 27.798 1.00 32.14 65 ALA D C 1
ATOM 6143 O O . ALA D 1 58 ? -10.439 -0.796 28.737 1.00 32.76 65 ALA D O 1
ATOM 6145 N N . ILE D 1 59 ? -10.743 -1.113 26.540 1.00 32.32 66 ILE D N 1
ATOM 6146 C CA . ILE D 1 59 ? -10.547 0.279 26.167 1.00 32.73 66 ILE D CA 1
ATOM 6147 C C . ILE D 1 59 ? -11.698 1.161 26.659 1.00 33.51 66 ILE D C 1
ATOM 6148 O O . ILE D 1 59 ? -11.467 2.286 27.121 1.00 33.20 66 ILE D O 1
ATOM 6153 N N . ARG D 1 60 ? -12.934 0.665 26.524 1.00 33.87 67 ARG D N 1
ATOM 6154 C CA . ARG D 1 60 ? -14.107 1.468 26.831 1.00 34.27 67 ARG D CA 1
ATOM 6155 C C . ARG D 1 60 ? -14.453 1.420 28.293 1.00 34.97 67 ARG D C 1
ATOM 6156 O O . ARG D 1 60 ? -14.815 2.442 28.876 1.00 35.05 67 ARG D O 1
ATOM 6164 N N . LYS D 1 61 ? -14.333 0.239 28.895 1.00 35.71 68 LYS D N 1
ATOM 6165 C CA . LYS D 1 61 ? -14.641 0.084 30.315 1.00 35.66 68 LYS D CA 1
ATOM 6166 C C . LYS D 1 61 ? -13.441 0.132 31.247 1.00 35.14 68 LYS D C 1
ATOM 6167 O O . LYS D 1 61 ? -13.637 0.225 32.440 1.00 35.17 68 LYS D O 1
ATOM 6173 N N . LYS D 1 62 ? -12.216 0.103 30.719 1.00 34.63 69 LYS D N 1
ATOM 6174 C CA . LYS D 1 62 ? -11.013 0.349 31.534 1.00 34.55 69 LYS D CA 1
ATOM 6175 C C . LYS D 1 62 ? -10.818 -0.688 32.664 1.00 33.97 69 LYS D C 1
ATOM 6176 O O . LYS D 1 62 ? -10.480 -0.366 33.799 1.00 33.32 69 LYS D O 1
ATOM 6182 N N . ALA D 1 63 ? -11.063 -1.942 32.322 1.00 33.33 70 ALA D N 1
ATOM 6183 C CA . ALA D 1 63 ? -10.833 -3.056 33.229 1.00 33.01 70 ALA D CA 1
ATOM 6184 C C . ALA D 1 63 ? -10.734 -4.282 32.362 1.00 32.41 70 ALA D C 1
ATOM 6185 O O . ALA D 1 63 ? -11.202 -4.295 31.221 1.00 31.90 70 ALA D O 1
ATOM 6187 N N . LEU D 1 64 ? -10.092 -5.306 32.889 1.00 32.42 71 LEU D N 1
ATOM 6188 C CA . LEU D 1 64 ? -9.862 -6.521 32.124 1.00 32.33 71 LEU D CA 1
ATOM 6189 C C . LEU D 1 64 ? -11.069 -7.444 32.280 1.00 32.10 71 LEU D C 1
ATOM 6190 O O . LEU D 1 64 ? -11.508 -7.728 33.383 1.00 31.82 71 LEU D O 1
ATOM 6195 N N . PHE D 1 65 ? -11.648 -7.831 31.150 1.00 32.40 72 PHE D N 1
ATOM 6196 C CA . PHE D 1 65 ? -12.708 -8.824 31.105 1.00 32.41 72 PHE D CA 1
ATOM 6197 C C . PHE D 1 65 ? -12.171 -9.995 30.290 1.00 31.98 72 PHE D C 1
ATOM 6198 O O . PHE D 1 65 ? -11.620 -9.786 29.222 1.00 32.07 72 PHE D O 1
ATOM 6206 N N . LEU D 1 66 ? -12.348 -11.209 30.796 1.00 31.62 73 LEU D N 1
ATOM 6207 C CA . LEU D 1 66 ? -12.115 -12.421 30.049 1.00 31.85 73 LEU D CA 1
ATOM 6208 C C . LEU D 1 66 ? -13.419 -13.097 29.634 1.00 31.84 73 LEU D C 1
ATOM 6209 O O . LEU D 1 66 ? -14.213 -13.486 30.474 1.00 31.37 73 LEU D O 1
ATOM 6214 N N . PHE D 1 67 ? -13.597 -13.282 28.325 1.00 32.26 74 PHE D N 1
ATOM 6215 C CA . PHE D 1 67 ? -14.815 -13.887 27.756 1.00 32.28 74 PHE D CA 1
ATOM 6216 C C . PHE D 1 67 ? -14.622 -15.323 27.240 1.00 32.47 74 PHE D C 1
ATOM 6217 O O . PHE D 1 67 ? -13.505 -15.797 27.094 1.00 32.73 74 PHE D O 1
ATOM 6225 N N . SER D 1 68 ? -15.740 -16.005 26.989 1.00 33.06 75 SER D N 1
ATOM 6226 C CA . SER D 1 68 ? -15.750 -17.434 26.655 1.00 33.69 75 SER D CA 1
ATOM 6227 C C . SER D 1 68 ? -15.789 -17.746 25.143 1.00 34.39 75 SER D C 1
ATOM 6228 O O . SER D 1 68 ? -16.826 -17.584 24.480 1.00 35.25 75 SER D O 1
ATOM 6231 N N . GLU D 1 69 ? -14.647 -18.198 24.628 1.00 34.82 76 GLU D N 1
ATOM 6232 C CA . GLU D 1 69 ? -14.546 -18.797 23.306 1.00 35.25 76 GLU D CA 1
ATOM 6233 C C . GLU D 1 69 ? -15.335 -20.095 23.232 1.00 35.51 76 GLU D C 1
ATOM 6234 O O . GLU D 1 69 ? -15.882 -20.403 22.196 1.00 35.36 76 GLU D O 1
ATOM 6240 N N . GLN D 1 70 ? -15.367 -20.856 24.327 1.00 36.21 77 GLN D N 1
ATOM 6241 C CA . GLN D 1 70 ? -16.062 -22.149 24.359 1.00 36.64 77 GLN D CA 1
ATOM 6242 C C . GLN D 1 70 ? -17.534 -22.017 24.077 1.00 37.08 77 GLN D C 1
ATOM 6243 O O . GLN D 1 70 ? -18.123 -22.906 23.473 1.00 37.92 77 GLN D O 1
ATOM 6249 N N . GLU D 1 71 ? -18.133 -20.919 24.524 1.00 37.55 78 GLU D N 1
ATOM 6250 C CA . GLU D 1 71 ? -19.541 -20.661 24.277 1.00 37.61 78 GLU D CA 1
ATOM 6251 C C . GLU D 1 71 ? -19.807 -20.565 22.794 1.00 37.20 78 GLU D C 1
ATOM 6252 O O . GLU D 1 71 ? -20.766 -21.117 22.312 1.00 37.51 78 GLU D O 1
ATOM 6258 N N . LEU D 1 72 ? -18.967 -19.845 22.066 1.00 37.27 79 LEU D N 1
ATOM 6259 C CA . LEU D 1 72 ? -19.134 -19.727 20.611 1.00 37.08 79 LEU D CA 1
ATOM 6260 C C . LEU D 1 72 ? -18.895 -21.054 19.896 1.00 36.68 79 LEU D C 1
ATOM 6261 O O . LEU D 1 72 ? -19.640 -21.418 18.997 1.00 36.64 79 LEU D O 1
ATOM 6266 N N . VAL D 1 73 ? -17.848 -21.765 20.286 1.00 36.41 80 VAL D N 1
ATOM 6267 C CA . VAL D 1 73 ? -17.568 -23.086 19.723 1.00 36.45 80 VAL D CA 1
ATOM 6268 C C . VAL D 1 73 ? -18.785 -23.997 19.891 1.00 36.40 80 VAL D C 1
ATOM 6269 O O . VAL D 1 73 ? -19.211 -24.638 18.930 1.00 36.79 80 VAL D O 1
ATOM 6273 N N . ASP D 1 74 ? -19.360 -24.013 21.095 1.00 36.63 81 ASP D N 1
ATOM 6274 C CA . ASP D 1 74 ? -20.516 -24.864 21.417 1.00 36.81 81 ASP D CA 1
ATOM 6275 C C . ASP D 1 74 ? -21.834 -24.392 20.839 1.00 36.59 81 ASP D C 1
ATOM 6276 O O . ASP D 1 74 ? -22.691 -25.211 20.579 1.00 36.99 81 ASP D O 1
ATOM 6281 N N . CYS D 1 75 ? -21.999 -23.086 20.653 1.00 37.14 82 CYS D N 1
ATOM 6282 C CA . CYS D 1 75 ? -23.324 -22.455 20.475 1.00 37.57 82 CYS D CA 1
ATOM 6283 C C . CYS D 1 75 ? -23.521 -21.654 19.187 1.00 37.77 82 CYS D C 1
ATOM 6284 O O . CYS D 1 75 ? -24.666 -21.391 18.804 1.00 38.38 82 CYS D O 1
ATOM 6287 N N . SER D 1 76 ? -22.433 -21.241 18.532 1.00 38.20 83 SER D N 1
ATOM 6288 C CA . SER D 1 76 ? -22.517 -20.518 17.246 1.00 38.17 83 SER D CA 1
ATOM 6289 C C . SER D 1 76 ? -22.987 -21.475 16.151 1.00 38.15 83 SER D C 1
ATOM 6290 O O . SER D 1 76 ? -22.220 -22.309 15.707 1.00 38.27 83 SER D O 1
ATOM 6293 N N . VAL D 1 77 ? -24.253 -21.366 15.741 1.00 38.35 84 VAL D N 1
ATOM 6294 C CA . VAL D 1 77 ? -24.847 -22.307 14.765 1.00 38.29 84 VAL D CA 1
ATOM 6295 C C . VAL D 1 77 ? -24.377 -22.039 13.333 1.00 38.15 84 VAL D C 1
ATOM 6296 O O . VAL D 1 77 ? -24.368 -22.945 12.482 1.00 37.33 84 VAL D O 1
ATOM 6300 N N . LYS D 1 78 ? -23.997 -20.784 13.085 1.00 38.15 85 LYS D N 1
ATOM 6301 C CA . LYS D 1 78 ? -23.537 -20.344 11.771 1.00 38.08 85 LYS D CA 1
ATOM 6302 C C . LYS D 1 78 ? -22.082 -20.787 11.505 1.00 37.58 85 LYS D C 1
ATOM 6303 O O . LYS D 1 78 ? -21.589 -20.649 10.388 1.00 37.64 85 LYS D O 1
ATOM 6309 N N . ASN D 1 79 ? -21.405 -21.300 12.535 1.00 36.83 86 ASN D N 1
ATOM 6310 C CA . ASN D 1 79 ? -20.015 -21.754 12.437 1.00 36.47 86 ASN D CA 1
ATOM 6311 C C . ASN D 1 79 ? -19.908 -23.255 12.728 1.00 36.04 86 ASN D C 1
ATOM 6312 O O . ASN D 1 79 ? -20.905 -23.889 13.077 1.00 35.07 86 ASN D O 1
ATOM 6317 N N . ASN D 1 80 ? -18.714 -23.828 12.573 1.00 35.93 87 ASN D N 1
ATOM 6318 C CA . ASN D 1 80 ? -18.570 -25.282 12.665 1.00 36.09 87 ASN D CA 1
ATOM 6319 C C . ASN D 1 80 ? -17.604 -25.746 13.753 1.00 35.12 87 ASN D C 1
ATOM 6320 O O . ASN D 1 80 ? -16.892 -26.741 13.588 1.00 34.40 87 ASN D O 1
ATOM 6325 N N . GLY D 1 81 ? -17.615 -25.043 14.880 1.00 34.80 88 GLY D N 1
ATOM 6326 C CA . GLY D 1 81 ? -16.804 -25.419 16.047 1.00 34.49 88 GLY D CA 1
ATOM 6327 C C . GLY D 1 81 ? -15.323 -25.558 15.751 1.00 34.20 88 GLY D C 1
ATOM 6328 O O . GLY D 1 81 ? -14.686 -24.637 15.253 1.00 33.74 88 GLY D O 1
ATOM 6329 N N . CYS D 1 82 ? -14.772 -26.729 16.042 1.00 34.45 89 CYS D N 1
ATOM 6330 C CA . CYS D 1 82 ? -13.348 -26.960 15.840 1.00 34.41 89 CYS D CA 1
ATOM 6331 C C . CYS D 1 82 ? -13.022 -27.121 14.381 1.00 33.36 89 CYS D C 1
ATOM 6332 O O . CYS D 1 82 ? -11.855 -27.082 14.012 1.00 33.26 89 CYS D O 1
ATOM 6335 N N . TYR D 1 83 ? -14.048 -27.310 13.560 1.00 32.61 90 TYR D N 1
ATOM 6336 C CA . TYR D 1 83 ? -13.884 -27.418 12.109 1.00 32.01 90 TYR D CA 1
ATOM 6337 C C . TYR D 1 83 ? -13.816 -26.065 11.370 1.00 31.61 90 TYR D C 1
ATOM 6338 O O . TYR D 1 83 ? -13.651 -26.039 10.166 1.00 31.77 90 TYR D O 1
ATOM 6347 N N . GLY D 1 84 ? -13.937 -24.955 12.085 1.00 31.53 91 GLY D N 1
ATOM 6348 C CA . GLY D 1 84 ? -13.724 -23.632 11.501 1.00 32.03 91 GLY D CA 1
ATOM 6349 C C . GLY D 1 84 ? -14.929 -22.717 11.544 1.00 31.98 91 GLY D C 1
ATOM 6350 O O . GLY D 1 84 ? -16.028 -23.136 11.896 1.00 31.67 91 GLY D O 1
ATOM 6351 N N . GLY D 1 85 ? -14.714 -21.458 11.168 1.00 32.58 92 GLY D N 1
ATOM 6352 C CA . GLY D 1 85 ? -15.796 -20.471 11.115 1.00 33.26 92 GLY D CA 1
ATOM 6353 C C . GLY D 1 85 ? -15.412 -19.160 10.454 1.00 33.64 92 GLY D C 1
ATOM 6354 O O . GLY D 1 85 ? -14.395 -19.090 9.783 1.00 33.38 92 GLY D O 1
ATOM 6355 N N . TYR D 1 86 ? -16.247 -18.132 10.630 1.00 34.54 93 TYR D N 1
ATOM 6356 C CA . TYR D 1 86 ? -16.053 -16.829 9.972 1.00 34.96 93 TYR D CA 1
ATOM 6357 C C . TYR D 1 86 ? -16.222 -15.755 11.010 1.00 35.22 93 TYR D C 1
ATOM 6358 O O . TYR D 1 86 ? -17.035 -15.905 11.916 1.00 34.76 93 TYR D O 1
ATOM 6367 N N . ILE D 1 87 ? -15.457 -14.672 10.839 1.00 35.72 94 ILE D N 1
ATOM 6368 C CA . ILE D 1 87 ? -15.420 -13.537 11.760 1.00 36.03 94 ILE D CA 1
ATOM 6369 C C . ILE D 1 87 ? -16.794 -12.864 11.892 1.00 35.95 94 ILE D C 1
ATOM 6370 O O . ILE D 1 87 ? -17.244 -12.615 13.006 1.00 36.17 94 ILE D O 1
ATOM 6375 N N . THR D 1 88 ? -17.463 -12.607 10.767 1.00 36.26 95 THR D N 1
ATOM 6376 C CA . THR D 1 88 ? -18.822 -12.029 10.753 1.00 35.96 95 THR D CA 1
ATOM 6377 C C . THR D 1 88 ? -19.859 -12.966 11.374 1.00 35.54 95 THR D C 1
ATOM 6378 O O . THR D 1 88 ? -20.724 -12.518 12.116 1.00 35.75 95 THR D O 1
ATOM 6382 N N . ASN D 1 89 ? -19.788 -14.256 11.067 1.00 34.99 96 ASN D N 1
ATOM 6383 C CA . ASN D 1 89 ? -20.730 -15.204 11.640 1.00 34.92 96 ASN D CA 1
ATOM 6384 C C . ASN D 1 89 ? -20.615 -15.244 13.149 1.00 35.14 96 ASN D C 1
ATOM 6385 O O . ASN D 1 89 ? -21.627 -15.392 13.842 1.00 35.42 96 ASN D O 1
ATOM 6390 N N . ALA D 1 90 ? -19.378 -15.101 13.646 1.00 34.68 97 ALA D N 1
ATOM 6391 C CA . ALA D 1 90 ? -19.093 -15.119 15.066 1.00 34.31 97 ALA D CA 1
ATOM 6392 C C . ALA D 1 90 ? -19.737 -13.934 15.757 1.00 33.99 97 ALA D C 1
ATOM 6393 O O . ALA D 1 90 ? -20.407 -14.097 16.765 1.00 33.53 97 ALA D O 1
ATOM 6395 N N . PHE D 1 91 ? -19.532 -12.745 15.211 1.00 33.87 98 PHE D N 1
ATOM 6396 C CA . PHE D 1 91 ? -20.142 -11.542 15.768 1.00 34.14 98 PHE D CA 1
ATOM 6397 C C . PHE D 1 91 ? -21.677 -11.587 15.681 1.00 34.46 98 PHE D C 1
ATOM 6398 O O . PHE D 1 91 ? -22.361 -11.236 16.647 1.00 34.16 98 PHE D O 1
ATOM 6406 N N . ASP D 1 92 ? -22.208 -12.020 14.535 1.00 34.75 99 ASP D N 1
ATOM 6407 C CA . ASP D 1 92 ? -23.658 -12.215 14.390 1.00 35.61 99 ASP D CA 1
ATOM 6408 C C . ASP D 1 92 ? -24.201 -13.042 15.558 1.00 36.19 99 ASP D C 1
ATOM 6409 O O . ASP D 1 92 ? -25.143 -12.644 16.220 1.00 36.36 99 ASP D O 1
ATOM 6414 N N . ASP D 1 93 ? -23.589 -14.196 15.807 1.00 37.45 100 ASP D N 1
ATOM 6415 C CA . ASP D 1 93 ? -24.044 -15.116 16.864 1.00 38.03 100 ASP D CA 1
ATOM 6416 C C . ASP D 1 93 ? -23.884 -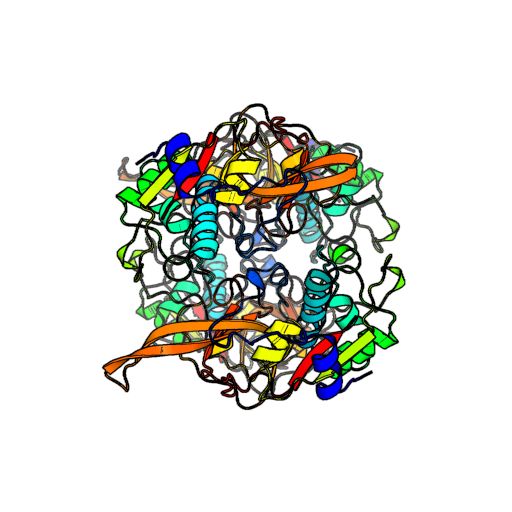14.615 18.296 1.00 38.48 100 ASP D C 1
ATOM 6417 O O . ASP D 1 93 ? -24.643 -15.054 19.166 1.00 38.88 100 ASP D O 1
ATOM 6422 N N . MET D 1 94 ? -22.919 -13.737 18.572 1.00 38.28 101 MET D N 1
ATOM 6423 C CA . MET D 1 94 ? -22.840 -13.188 19.927 1.00 38.34 101 MET D CA 1
ATOM 6424 C C . MET D 1 94 ? -23.931 -12.162 20.131 1.00 38.35 101 MET D C 1
ATOM 6425 O O . MET D 1 94 ? -24.402 -11.983 21.253 1.00 38.97 101 MET D O 1
ATOM 6430 N N . ILE D 1 95 ? -24.354 -11.505 19.053 1.00 38.03 102 ILE D N 1
ATOM 6431 C CA . ILE D 1 95 ? -25.499 -10.614 19.109 1.00 38.01 102 ILE D CA 1
ATOM 6432 C C . ILE D 1 95 ? -26.782 -11.450 19.311 1.00 38.35 102 ILE D C 1
ATOM 6433 O O . ILE D 1 95 ? -27.541 -11.197 20.247 1.00 37.74 102 ILE D O 1
ATOM 6438 N N . ASP D 1 96 ? -26.989 -12.458 18.452 1.00 38.63 103 ASP D N 1
ATOM 6439 C CA . ASP D 1 96 ? -28.200 -13.286 18.486 1.00 38.76 103 ASP D CA 1
ATOM 6440 C C . ASP D 1 96 ? -28.307 -14.197 19.713 1.00 38.75 103 ASP D C 1
ATOM 6441 O O . ASP D 1 96 ? -29.418 -14.455 20.179 1.00 39.05 103 ASP D O 1
ATOM 6446 N N . LEU D 1 97 ? -27.184 -14.710 20.209 1.00 38.56 104 LEU D N 1
ATOM 6447 C CA . LEU D 1 97 ? -27.187 -15.528 21.437 1.00 38.68 104 LEU D CA 1
ATOM 6448 C C . LEU D 1 97 ? -27.460 -14.704 22.709 1.00 38.50 104 LEU D C 1
ATOM 6449 O O . LEU D 1 97 ? -27.735 -15.280 23.768 1.00 38.33 104 LEU D O 1
ATOM 6454 N N . GLY D 1 98 ? -27.374 -13.376 22.608 1.00 38.38 105 GLY D N 1
ATOM 6455 C CA . GLY D 1 98 ? -27.613 -12.488 23.749 1.00 38.41 105 GLY D CA 1
ATOM 6456 C C . GLY D 1 98 ? -26.348 -12.175 24.547 1.00 38.66 105 GLY D C 1
ATOM 6457 O O . GLY D 1 98 ? -26.410 -11.812 25.737 1.00 38.78 105 GLY D O 1
ATOM 6458 N N . GLY D 1 99 ? -25.196 -12.319 23.896 1.00 38.48 106 GLY D N 1
ATOM 6459 C CA . GLY D 1 99 ? -23.930 -11.870 24.463 1.00 38.38 106 GLY D CA 1
ATOM 6460 C C . GLY D 1 99 ? -22.976 -12.995 24.809 1.00 38.11 106 GLY D C 1
ATOM 6461 O O . GLY D 1 99 ? -23.325 -14.179 24.722 1.00 37.94 106 GLY D O 1
ATOM 6462 N N . LEU D 1 100 ? -21.768 -12.594 25.199 1.00 37.95 107 LEU D N 1
ATOM 6463 C CA . LEU D 1 100 ? -20.698 -13.503 25.580 1.00 37.81 107 LEU D CA 1
ATOM 6464 C C . LEU D 1 100 ? -20.804 -13.819 27.056 1.00 37.51 107 LEU D C 1
ATOM 6465 O O . LEU D 1 100 ? -21.333 -13.039 27.808 1.00 37.36 107 LEU D O 1
ATOM 6470 N N . CYS D 1 101 ? -20.302 -14.980 27.456 1.00 37.87 108 CYS D N 1
ATOM 6471 C CA . CYS D 1 101 ? -20.194 -15.349 28.859 1.00 37.97 108 CYS D CA 1
ATOM 6472 C C . CYS D 1 101 ? -18.788 -15.032 29.356 1.00 36.49 108 CYS D C 1
ATOM 6473 O O . CYS D 1 101 ? -17.848 -14.897 28.566 1.00 35.90 108 CYS D O 1
ATOM 6476 N N . SER D 1 102 ? -18.654 -14.899 30.666 1.00 34.95 109 SER D N 1
ATOM 6477 C CA . SER D 1 102 ? -17.349 -14.877 31.266 1.00 34.49 109 SER D CA 1
ATOM 6478 C C . SER D 1 102 ? -16.666 -16.222 30.999 1.00 34.61 109 SER D C 1
ATOM 6479 O O . SER D 1 102 ? -17.312 -17.269 30.889 1.00 33.74 109 SER D O 1
ATOM 6482 N N . GLN D 1 103 ? -15.344 -16.155 30.888 1.00 35.40 110 GLN D N 1
ATOM 6483 C CA . GLN D 1 103 ? -14.475 -17.327 30.794 1.00 35.72 110 GLN D CA 1
ATOM 6484 C C . GLN D 1 103 ? -14.626 -18.273 31.989 1.00 35.68 110 GLN D C 1
ATOM 6485 O O . GLN D 1 103 ? -14.519 -19.490 31.824 1.00 36.58 110 GLN D O 1
ATOM 6491 N N . ASP D 1 104 ? -14.870 -17.708 33.169 1.00 35.41 111 ASP D N 1
ATOM 6492 C CA A ASP D 1 104 ? -15.132 -18.453 34.422 0.50 35.79 111 ASP D CA 1
ATOM 6493 C CA B ASP D 1 104 ? -15.072 -18.534 34.364 0.50 35.68 111 ASP D CA 1
ATOM 6494 C C . ASP D 1 104 ? -16.434 -19.254 34.372 1.00 35.89 111 ASP D C 1
ATOM 6495 O O . ASP D 1 104 ? -16.531 -20.364 34.899 1.00 35.97 111 ASP D O 1
ATOM 6504 N N . ASP D 1 105 ? -17.472 -18.653 33.790 1.00 36.02 112 ASP D N 1
ATOM 6505 C CA . ASP D 1 105 ? -18.780 -19.321 33.718 1.00 36.18 112 ASP D CA 1
ATOM 6506 C C . ASP D 1 105 ? -18.778 -20.448 32.681 1.00 36.18 112 ASP D C 1
ATOM 6507 O O . ASP D 1 105 ? -19.495 -21.449 32.824 1.00 36.46 112 ASP D O 1
ATOM 6512 N N . TYR D 1 106 ? -17.983 -20.285 31.636 1.00 36.05 113 TYR D N 1
ATOM 6513 C CA . TYR D 1 106 ? -18.022 -21.204 30.502 1.00 36.54 113 TYR D CA 1
ATOM 6514 C C . TYR D 1 106 ? -16.584 -21.463 30.028 1.00 36.72 113 TYR D C 1
ATOM 6515 O O . TYR D 1 106 ? -16.139 -20.940 28.990 1.00 36.17 113 TYR D O 1
ATOM 6524 N N . PRO D 1 107 ? -15.833 -22.228 30.833 1.00 37.26 114 PRO D N 1
ATOM 6525 C CA . PRO D 1 107 ? -14.430 -22.490 30.550 1.00 37.79 114 PRO D CA 1
ATOM 6526 C C . PRO D 1 107 ? -14.172 -23.335 29.303 1.00 38.02 114 PRO D C 1
ATOM 6527 O O . PRO D 1 107 ? -15.023 -24.118 28.872 1.00 38.37 114 PRO D O 1
ATOM 6531 N N . TYR D 1 108 ? -12.984 -23.153 28.749 1.00 38.38 115 TYR D N 1
ATOM 6532 C CA . TYR D 1 108 ? -12.577 -23.785 27.496 1.00 39.48 115 TYR D CA 1
ATOM 6533 C C . TYR D 1 108 ? -12.142 -25.248 27.685 1.00 40.52 115 TYR D C 1
ATOM 6534 O O . TYR D 1 108 ? -11.237 -25.529 28.445 1.00 40.07 115 TYR D O 1
ATOM 6543 N N . VAL D 1 109 ? -12.800 -26.172 26.980 1.00 43.08 116 VAL D N 1
ATOM 6544 C CA . VAL D 1 109 ? -12.235 -27.527 26.764 1.00 44.02 116 VAL D CA 1
ATOM 6545 C C . VAL D 1 109 ? -12.133 -27.959 25.256 1.00 44.67 116 VAL D C 1
ATOM 6546 O O . VAL D 1 109 ? -12.402 -29.112 24.898 1.00 45.11 116 VAL D O 1
ATOM 6550 N N . SER D 1 110 ? -11.717 -27.022 24.412 1.00 45.57 117 SER D N 1
ATOM 6551 C CA . SER D 1 110 ? -11.324 -27.264 22.999 1.00 46.57 117 SER D CA 1
ATOM 6552 C C . SER D 1 110 ? -12.112 -28.345 22.251 1.00 47.10 117 SER D C 1
ATOM 6553 O O . SER D 1 110 ? -13.333 -28.214 22.091 1.00 47.10 117 SER D O 1
ATOM 6556 N N . ASN D 1 111 ? -11.418 -29.401 21.809 1.00 47.82 118 ASN D N 1
ATOM 6557 C CA . ASN D 1 111 ? -12.035 -30.464 20.989 1.00 48.76 118 ASN D CA 1
ATOM 6558 C C . ASN D 1 111 ? -12.964 -31.423 21.755 1.00 49.38 118 ASN D C 1
ATOM 6559 O O . ASN D 1 111 ? -13.692 -32.190 21.120 1.00 49.47 118 ASN D O 1
ATOM 6564 N N . LEU D 1 112 ? -12.964 -31.363 23.097 1.00 50.19 119 LEU D N 1
ATOM 6565 C CA . LEU D 1 112 ? -13.868 -32.192 23.913 1.00 50.30 119 LEU D CA 1
ATOM 6566 C C . LEU D 1 112 ? -15.293 -31.733 23.628 1.00 50.89 119 LEU D C 1
ATOM 6567 O O . LEU D 1 112 ? -15.620 -30.591 23.963 1.00 51.47 119 LEU D O 1
ATOM 6572 N N . PRO D 1 113 ? -16.132 -32.600 22.992 1.00 50.93 120 PRO D N 1
ATOM 6573 C CA . PRO D 1 113 ? -17.517 -32.218 22.608 1.00 50.78 120 PRO D CA 1
ATOM 6574 C C . PRO D 1 113 ? -18.430 -31.836 23.785 1.00 50.60 120 PRO D C 1
ATOM 6575 O O . PRO D 1 113 ? -18.583 -32.592 24.761 1.00 50.62 120 PRO D O 1
ATOM 6579 N N . GLU D 1 114 ? -19.024 -30.661 23.695 1.00 50.04 121 GLU D N 1
ATOM 6580 C CA . GLU D 1 114 ? -20.004 -30.275 24.683 1.00 49.97 121 GLU D CA 1
ATOM 6581 C C . GLU D 1 114 ? -21.194 -29.655 23.958 1.00 49.55 121 GLU D C 1
ATOM 6582 O O . GLU D 1 114 ? -21.051 -29.025 22.914 1.00 49.56 121 GLU D O 1
ATOM 6588 N N . THR D 1 115 ? -22.373 -29.869 24.514 1.00 49.28 122 THR D N 1
ATOM 6589 C CA . THR D 1 115 ? -23.567 -29.284 23.967 1.00 49.19 122 THR D CA 1
ATOM 6590 C C . THR D 1 115 ? -23.640 -27.848 24.500 1.00 49.03 122 THR D C 1
ATOM 6591 O O . THR D 1 115 ? -23.199 -27.556 25.610 1.00 49.16 122 THR D O 1
ATOM 6595 N N . CYS D 1 116 ? -24.165 -26.950 23.684 1.00 48.85 123 CYS D N 1
ATOM 6596 C CA . CYS D 1 116 ? -24.454 -25.596 24.111 1.00 48.81 123 CYS D CA 1
ATOM 6597 C C . CYS D 1 116 ? -25.328 -25.584 25.359 1.00 48.77 123 CYS D C 1
ATOM 6598 O O . CYS D 1 116 ? -26.461 -26.041 25.299 1.00 48.74 123 CYS D O 1
ATOM 6601 N N . ASN D 1 117 ? -24.814 -25.071 26.475 1.00 48.72 124 ASN D N 1
ATOM 6602 C CA . ASN D 1 117 ? -25.672 -24.752 27.621 1.00 48.84 124 ASN D CA 1
ATOM 6603 C C . ASN D 1 117 ? -25.384 -23.340 28.137 1.00 48.91 124 ASN D C 1
ATOM 6604 O O . ASN D 1 117 ? -24.431 -23.126 28.894 1.00 49.10 124 ASN D O 1
ATOM 6609 N N . LEU D 1 118 ? -26.215 -22.382 27.727 1.00 48.62 125 LEU D N 1
ATOM 6610 C CA . LEU D 1 118 ? -26.058 -20.993 28.170 1.00 48.37 125 LEU D CA 1
ATOM 6611 C C . LEU D 1 118 ? -26.555 -20.786 29.603 1.00 48.04 125 LEU D C 1
ATOM 6612 O O . LEU D 1 118 ? -26.323 -19.728 30.185 1.00 47.68 125 LEU D O 1
ATOM 6617 N N . LYS D 1 119 ? -27.233 -21.789 30.166 1.00 48.03 126 LYS D N 1
ATOM 6618 C CA . LYS D 1 119 ? -27.657 -21.748 31.578 1.00 47.95 126 LYS D CA 1
ATOM 6619 C C . LYS D 1 119 ? -26.457 -21.652 32.547 1.00 47.77 126 LYS D C 1
ATOM 6620 O O . LYS D 1 119 ? -26.612 -21.210 33.688 1.00 47.57 126 LYS D O 1
ATOM 6626 N N . ARG D 1 120 ? -25.275 -22.062 32.075 1.00 47.51 127 ARG D N 1
ATOM 6627 C CA . ARG D 1 120 ? -24.013 -21.957 32.826 1.00 47.39 127 ARG D CA 1
ATOM 6628 C C . ARG D 1 120 ? -23.549 -20.506 33.121 1.00 47.42 127 ARG D C 1
ATOM 6629 O O . ARG D 1 120 ? -22.714 -20.300 34.005 1.00 47.52 127 ARG D O 1
ATOM 6637 N N . CYS D 1 121 ? -24.089 -19.520 32.394 1.00 47.17 128 CYS D N 1
ATOM 6638 C CA . CYS D 1 121 ? -23.683 -18.117 32.522 1.00 47.08 128 CYS D CA 1
ATOM 6639 C C . CYS D 1 121 ? -24.646 -17.347 33.402 1.00 46.51 128 CYS D C 1
ATOM 6640 O O . CYS D 1 121 ? -25.846 -17.479 33.249 1.00 46.62 128 CYS D O 1
ATOM 6643 N N . ASN D 1 122 ? -24.120 -16.559 34.333 1.00 46.00 129 ASN D N 1
ATOM 6644 C CA . ASN D 1 122 ? -24.908 -15.543 34.996 1.00 45.76 129 ASN D CA 1
ATOM 6645 C C . ASN D 1 122 ? -24.838 -14.260 34.143 1.00 45.46 129 ASN D C 1
ATOM 6646 O O . ASN D 1 122 ? -25.689 -14.050 33.277 1.00 45.58 129 ASN D O 1
ATOM 6651 N N . GLU D 1 123 ? -23.826 -13.426 34.331 1.00 45.34 130 GLU D N 1
ATOM 6652 C CA . GLU D 1 123 ? -23.764 -12.160 33.600 1.00 45.20 130 GLU D CA 1
ATOM 6653 C C . GLU D 1 123 ? -23.466 -12.393 32.119 1.00 44.31 130 GLU D C 1
ATOM 6654 O O . GLU D 1 123 ? -22.801 -13.371 31.756 1.00 44.68 130 GLU D O 1
ATOM 6660 N N . ARG D 1 124 ? -23.979 -11.502 31.273 1.00 43.11 131 ARG D N 1
ATOM 6661 C CA . ARG D 1 124 ? -23.741 -11.543 29.828 1.00 42.18 131 ARG D CA 1
ATOM 6662 C C . ARG D 1 124 ? -23.169 -10.230 29.387 1.00 41.04 131 ARG D C 1
ATOM 6663 O O . ARG D 1 124 ? -23.516 -9.184 29.923 1.00 40.13 131 ARG D O 1
ATOM 6671 N N . TYR D 1 125 ? -22.330 -10.293 28.364 1.00 40.38 132 TYR D N 1
ATOM 6672 C CA . TYR D 1 125 ? -21.610 -9.138 27.863 1.00 40.34 132 TYR D CA 1
ATOM 6673 C C . TYR D 1 125 ? -21.906 -9.010 26.383 1.00 40.37 132 TYR D C 1
ATOM 6674 O O . TYR D 1 125 ? -21.449 -9.820 25.576 1.00 40.46 132 TYR D O 1
ATOM 6683 N N . THR D 1 126 ? -22.720 -8.016 26.036 1.00 40.39 133 THR D N 1
ATOM 6684 C CA . THR D 1 126 ? -23.181 -7.841 24.662 1.00 40.18 133 THR D CA 1
ATOM 6685 C C . THR D 1 126 ? -22.221 -6.930 23.877 1.00 40.33 133 THR D C 1
ATOM 6686 O O . THR D 1 126 ? -21.383 -6.208 24.467 1.00 40.45 133 THR D O 1
ATOM 6690 N N . ILE D 1 127 ? -22.329 -6.998 22.551 1.00 39.79 134 ILE D N 1
ATOM 6691 C CA . ILE D 1 127 ? -21.861 -5.924 21.679 1.00 39.53 134 ILE D CA 1
ATOM 6692 C C . ILE D 1 127 ? -23.091 -5.303 20.988 1.00 39.50 134 ILE D C 1
ATOM 6693 O O . ILE D 1 127 ? -24.146 -5.927 20.893 1.00 38.57 134 ILE D O 1
ATOM 6698 N N . LYS D 1 128 ? -22.943 -4.074 20.509 1.00 39.36 135 LYS D N 1
ATOM 6699 C CA . LYS D 1 128 ? -24.018 -3.404 19.816 1.00 39.51 135 LYS D CA 1
ATOM 6700 C C . LYS D 1 128 ? -23.967 -3.716 18.317 1.00 39.49 135 LYS D C 1
ATOM 6701 O O . LYS D 1 128 ? -24.993 -3.939 17.684 1.00 39.83 135 LYS D O 1
ATOM 6707 N N . SER D 1 129 ? -22.770 -3.732 17.760 1.00 39.09 136 SER D N 1
ATOM 6708 C CA . SER D 1 129 ? -22.577 -3.939 16.337 1.00 38.67 136 SER D CA 1
ATOM 6709 C C . SER D 1 129 ? -21.102 -4.207 16.080 1.00 38.65 136 SER D C 1
ATOM 6710 O O . SER D 1 129 ? -20.292 -4.331 17.027 1.00 38.63 136 SER D O 1
ATOM 6713 N N . TYR D 1 130 ? -20.757 -4.306 14.800 1.00 38.31 137 TYR D N 1
ATOM 6714 C CA . TYR D 1 130 ? -19.363 -4.400 14.382 1.00 38.04 137 TYR D CA 1
ATOM 6715 C C . TYR D 1 130 ? -19.225 -3.766 13.021 1.00 37.88 137 TYR D C 1
ATOM 6716 O O . TYR D 1 130 ? -20.208 -3.628 12.308 1.00 38.30 137 TYR D O 1
ATOM 6725 N N . VAL D 1 131 ? -18.006 -3.390 12.656 1.00 37.46 138 VAL D N 1
ATOM 6726 C CA . VAL D 1 131 ? -17.786 -2.644 11.426 1.00 37.55 138 VAL D CA 1
ATOM 6727 C C . VAL D 1 131 ? -16.615 -3.232 10.649 1.00 37.47 138 VAL D C 1
ATOM 6728 O O . VAL D 1 131 ? -15.601 -3.608 11.221 1.00 37.77 138 VAL D O 1
ATOM 6732 N N . SER D 1 132 ? -16.781 -3.299 9.339 1.00 37.03 139 SER D N 1
ATOM 6733 C CA . SER D 1 132 ? -15.746 -3.744 8.442 1.00 36.86 139 SER D CA 1
ATOM 6734 C C . SER D 1 132 ? -14.749 -2.614 8.234 1.00 36.41 139 SER D C 1
ATOM 6735 O O . SER D 1 132 ? -15.139 -1.471 8.086 1.00 36.16 139 SER D O 1
ATOM 6738 N N . ILE D 1 133 ? -13.460 -2.940 8.234 1.00 36.51 140 ILE D N 1
ATOM 6739 C CA . ILE D 1 133 ? -12.392 -1.947 8.091 1.00 36.79 140 ILE D CA 1
ATOM 6740 C C . ILE D 1 133 ? -11.834 -1.999 6.669 1.00 37.03 140 ILE D C 1
ATOM 6741 O O . ILE D 1 133 ? -11.340 -3.037 6.243 1.00 37.23 140 ILE D O 1
ATOM 6746 N N . PRO D 1 134 ? -11.944 -0.893 5.913 1.00 37.35 141 PRO D N 1
ATOM 6747 C CA . PRO D 1 134 ? -11.404 -0.903 4.544 1.00 37.56 141 PRO D CA 1
ATOM 6748 C C . PRO D 1 134 ? -9.895 -1.215 4.448 1.00 37.84 141 PRO D C 1
ATOM 6749 O O . PRO D 1 134 ? -9.135 -0.874 5.362 1.00 37.66 141 PRO D O 1
ATOM 6753 N N . ASP D 1 135 ? -9.497 -1.859 3.344 1.00 38.31 142 ASP D N 1
ATOM 6754 C CA . ASP D 1 135 ? -8.086 -2.119 2.972 1.00 38.24 142 ASP D CA 1
ATOM 6755 C C . ASP D 1 135 ? -7.138 -0.973 3.297 1.00 37.94 142 ASP D C 1
ATOM 6756 O O . ASP D 1 135 ? -6.022 -1.207 3.747 1.00 37.16 142 ASP D O 1
ATOM 6761 N N . ASP D 1 136 ? -7.581 0.261 3.044 1.00 38.03 143 ASP D N 1
ATOM 6762 C CA . ASP D 1 136 ? -6.738 1.434 3.254 1.00 38.11 143 ASP D CA 1
ATOM 6763 C C . ASP D 1 136 ? -6.914 2.154 4.601 1.00 37.88 143 ASP D C 1
ATOM 6764 O O . ASP D 1 136 ? -6.383 3.250 4.771 1.00 38.06 143 ASP D O 1
ATOM 6769 N N . LYS D 1 137 ? -7.596 1.534 5.572 1.00 37.59 144 LYS D N 1
ATOM 6770 C CA . LYS D 1 137 ? -7.857 2.184 6.870 1.00 37.18 144 LYS D CA 1
ATOM 6771 C C . LYS D 1 137 ? -7.418 1.387 8.101 1.00 37.03 144 LYS D C 1
ATOM 6772 O O . LYS D 1 137 ? -7.962 1.583 9.196 1.00 36.79 144 LYS D O 1
ATOM 6778 N N . PHE D 1 138 ? -6.428 0.509 7.952 1.00 36.34 145 PHE D N 1
ATOM 6779 C CA . PHE D 1 138 ? -6.072 -0.345 9.068 1.00 35.92 145 PHE D CA 1
ATOM 6780 C C . PHE D 1 138 ? -5.491 0.527 10.194 1.00 35.54 145 PHE D C 1
ATOM 6781 O O . PHE D 1 138 ? -5.957 0.468 11.321 1.00 35.32 145 PHE D O 1
ATOM 6789 N N . LYS D 1 139 ? -4.497 1.351 9.876 1.00 34.89 146 LYS D N 1
ATOM 6790 C CA . LYS D 1 139 ? -3.772 2.086 10.904 1.00 34.45 146 LYS D CA 1
ATOM 6791 C C . LYS D 1 139 ? -4.679 3.078 11.632 1.00 34.38 146 LYS D C 1
ATOM 6792 O O . LYS D 1 139 ? -4.642 3.185 12.864 1.00 34.63 146 LYS D O 1
ATOM 6798 N N . GLU D 1 140 ? -5.520 3.759 10.866 1.00 34.20 147 GLU D N 1
ATOM 6799 C CA . GLU D 1 140 ? -6.534 4.664 11.399 1.00 34.27 147 GLU D CA 1
ATOM 6800 C C . GLU D 1 140 ? -7.534 3.955 12.313 1.00 33.86 147 GLU D C 1
ATOM 6801 O O . GLU D 1 140 ? -7.792 4.416 13.423 1.00 33.79 147 GLU D O 1
ATOM 6807 N N . ALA D 1 141 ? -8.110 2.864 11.815 1.00 33.91 148 ALA D N 1
ATOM 6808 C CA . ALA D 1 141 ? -9.058 2.029 12.561 1.00 34.18 148 ALA D CA 1
ATOM 6809 C C . ALA D 1 141 ? -8.438 1.493 13.858 1.00 34.20 148 ALA D C 1
ATOM 6810 O O . ALA D 1 141 ? -9.066 1.482 14.912 1.00 33.56 148 ALA D O 1
ATOM 6812 N N . LEU D 1 142 ? -7.195 1.048 13.755 1.00 34.53 149 LEU D N 1
ATOM 6813 C CA . LEU D 1 142 ? -6.411 0.629 14.906 1.00 35.02 149 LEU D CA 1
ATOM 6814 C C . LEU D 1 142 ? -6.329 1.744 15.968 1.00 35.50 149 LEU D C 1
ATOM 6815 O O . LEU D 1 142 ? -6.675 1.524 17.131 1.00 35.76 149 LEU D O 1
ATOM 6820 N N . ARG D 1 143 ? -5.902 2.940 15.553 1.00 35.56 150 ARG D N 1
ATOM 6821 C CA . ARG D 1 143 ? -5.682 4.055 16.470 1.00 35.40 150 ARG D CA 1
ATOM 6822 C C . ARG D 1 143 ? -6.947 4.542 17.180 1.00 35.53 150 ARG D C 1
ATOM 6823 O O . ARG D 1 143 ? -6.911 4.805 18.388 1.00 36.04 150 ARG D O 1
ATOM 6831 N N . TYR D 1 144 ? -8.052 4.674 16.449 1.00 35.00 151 TYR D N 1
ATOM 6832 C CA . TYR D 1 144 ? -9.239 5.344 16.982 1.00 34.93 151 TYR D CA 1
ATOM 6833 C C . TYR D 1 144 ? -10.384 4.415 17.383 1.00 34.88 151 TYR D C 1
ATOM 6834 O O . TYR D 1 144 ? -11.251 4.808 18.171 1.00 35.05 151 TYR D O 1
ATOM 6843 N N . LEU D 1 145 ? -10.383 3.196 16.845 1.00 34.82 152 LEU D N 1
ATOM 6844 C CA . LEU D 1 145 ? -11.415 2.193 17.138 1.00 34.55 152 LEU D CA 1
ATOM 6845 C C . LEU D 1 145 ? -10.872 1.105 18.078 1.00 34.35 152 LEU D C 1
ATOM 6846 O O . LEU D 1 145 ? -11.494 0.775 19.079 1.00 34.23 152 LEU D O 1
ATOM 6851 N N . GLY D 1 146 ? -9.717 0.544 17.738 1.00 34.15 153 GLY D N 1
ATOM 6852 C CA . GLY D 1 146 ? -9.084 -0.471 18.559 1.00 33.78 153 GLY D CA 1
ATOM 6853 C C . GLY D 1 146 ? -8.646 -1.666 17.752 1.00 33.72 153 GLY D C 1
ATOM 6854 O O . GLY D 1 146 ? -8.642 -1.621 16.518 1.00 34.02 153 GLY D O 1
ATOM 6855 N N . PRO D 1 147 ? -8.227 -2.736 18.442 1.00 33.48 154 PRO D N 1
ATOM 6856 C CA . PRO D 1 147 ? -7.858 -4.007 17.822 1.00 33.26 154 PRO D CA 1
ATOM 6857 C C . PRO D 1 147 ? -8.866 -4.588 16.842 1.00 33.43 154 PRO D C 1
ATOM 6858 O O . PRO D 1 147 ? -10.078 -4.616 17.103 1.00 33.97 154 PRO D O 1
ATOM 6862 N N . ILE D 1 148 ? -8.343 -5.042 15.707 1.00 32.99 155 ILE D N 1
ATOM 6863 C CA . ILE D 1 148 ? -9.131 -5.540 14.611 1.00 32.41 155 ILE D CA 1
ATOM 6864 C C . ILE D 1 148 ? -9.003 -7.063 14.544 1.00 32.34 155 ILE D C 1
ATOM 6865 O O . ILE D 1 148 ? -7.897 -7.585 14.481 1.00 32.71 155 ILE D O 1
ATOM 6870 N N . SER D 1 149 ? -10.134 -7.760 14.586 1.00 32.07 156 SER D N 1
ATOM 6871 C CA . SER D 1 149 ? -10.230 -9.148 14.141 1.00 32.04 156 SER D CA 1
ATOM 6872 C C . SER D 1 149 ? -10.037 -9.316 12.609 1.00 32.03 156 SER D C 1
ATOM 6873 O O . SER D 1 149 ? -10.796 -8.775 11.802 1.00 31.18 156 SER D O 1
ATOM 6876 N N . ILE D 1 150 ? -9.015 -10.086 12.235 1.00 32.02 157 ILE D N 1
ATOM 6877 C CA . ILE D 1 150 ? -8.615 -10.219 10.853 1.00 31.92 157 ILE D CA 1
ATOM 6878 C C . ILE D 1 150 ? -8.348 -11.669 10.464 1.00 32.32 157 ILE D C 1
ATOM 6879 O O . ILE D 1 150 ? -8.084 -12.516 11.301 1.00 33.10 157 ILE D O 1
ATOM 6884 N N . SER D 1 151 ? -8.450 -11.932 9.174 1.00 32.50 158 SER D N 1
ATOM 6885 C CA . SER D 1 151 ? -8.103 -13.205 8.601 1.00 32.50 158 SER D CA 1
ATOM 6886 C C . SER D 1 151 ? -6.637 -13.123 8.224 1.00 32.73 158 SER D C 1
ATOM 6887 O O . SER D 1 151 ? -6.083 -12.035 8.085 1.00 32.71 158 SER D O 1
ATOM 6890 N N . ILE D 1 152 ? -6.000 -14.279 8.096 1.00 32.96 159 ILE D N 1
ATOM 6891 C CA . ILE D 1 152 ? -4.588 -14.333 7.739 1.00 32.87 159 ILE D CA 1
ATOM 6892 C C . ILE D 1 152 ? -4.397 -15.625 6.947 1.00 33.12 159 ILE D C 1
ATOM 6893 O O . ILE D 1 152 ? -5.144 -16.590 7.140 1.00 33.35 159 ILE D O 1
ATOM 6898 N N . ALA D 1 153 ? -3.441 -15.616 6.025 1.00 33.45 160 ALA D N 1
ATOM 6899 C CA . ALA D 1 153 ? -3.025 -16.834 5.317 1.00 33.74 160 ALA D CA 1
ATOM 6900 C C . ALA D 1 153 ? -1.757 -17.337 5.981 1.00 34.22 160 ALA D C 1
ATOM 6901 O O . ALA D 1 153 ? -0.662 -16.841 5.705 1.00 35.51 160 ALA D O 1
ATOM 6903 N N . ALA D 1 154 ? -1.923 -18.312 6.871 1.00 34.29 161 ALA D N 1
ATOM 6904 C CA . ALA D 1 154 ? -0.843 -18.878 7.682 1.00 33.41 161 ALA D CA 1
ATOM 6905 C C . ALA D 1 154 ? -0.236 -20.125 7.040 1.00 33.38 161 ALA D C 1
ATOM 6906 O O . ALA D 1 154 ? -0.953 -21.035 6.648 1.00 33.73 161 ALA D O 1
ATOM 6908 N N . SER D 1 155 ? 1.095 -20.162 6.985 1.00 32.86 162 SER D N 1
ATOM 6909 C CA . SER D 1 155 ? 1.865 -21.262 6.429 1.00 32.17 162 SER D CA 1
ATOM 6910 C C . SER D 1 155 ? 2.463 -22.160 7.534 1.00 31.51 162 SER D C 1
ATOM 6911 O O . SER D 1 155 ? 2.311 -21.899 8.751 1.00 30.56 162 SER D O 1
ATOM 6914 N N . ASP D 1 156 ? 3.172 -23.192 7.090 1.00 30.22 163 ASP D N 1
ATOM 6915 C CA . ASP D 1 156 ? 3.961 -24.048 7.981 1.00 30.41 163 ASP D CA 1
ATOM 6916 C C . ASP D 1 156 ? 5.083 -23.279 8.714 1.00 29.61 163 ASP D C 1
ATOM 6917 O O . ASP D 1 156 ? 5.325 -23.497 9.904 1.00 28.80 163 ASP D O 1
ATOM 6922 N N . ASP D 1 157 ? 5.708 -22.346 7.998 1.00 29.32 164 ASP D N 1
ATOM 6923 C CA . ASP D 1 157 ? 6.709 -21.452 8.551 1.00 29.38 164 ASP D CA 1
ATOM 6924 C C . ASP D 1 157 ? 6.153 -20.603 9.694 1.00 28.85 164 ASP D C 1
ATOM 6925 O O . ASP D 1 157 ? 6.816 -20.421 10.720 1.00 27.95 164 ASP D O 1
ATOM 6930 N N . PHE D 1 158 ? 4.946 -20.087 9.470 1.00 28.67 165 PHE D N 1
ATOM 6931 C CA . PHE D 1 158 ? 4.194 -19.292 10.432 1.00 28.80 165 PHE D CA 1
ATOM 6932 C C . PHE D 1 158 ? 3.928 -20.130 11.703 1.00 28.60 165 PHE D C 1
ATOM 6933 O O . PHE D 1 158 ? 4.235 -19.710 12.805 1.00 27.90 165 PHE D O 1
ATOM 6941 N N . ALA D 1 159 ? 3.388 -21.326 11.519 1.00 29.07 166 ALA D N 1
ATOM 6942 C CA . ALA D 1 159 ? 3.114 -22.282 12.606 1.00 28.77 166 ALA D CA 1
ATOM 6943 C C . ALA D 1 159 ? 4.342 -22.570 13.457 1.00 28.58 166 ALA D C 1
ATOM 6944 O O . ALA D 1 159 ? 4.233 -22.741 14.654 1.00 29.30 166 ALA D O 1
ATOM 6946 N N . PHE D 1 160 ? 5.512 -22.623 12.833 1.00 28.72 167 PHE D N 1
ATOM 6947 C CA . PHE D 1 160 ? 6.753 -23.011 13.522 1.00 28.41 167 PHE D CA 1
ATOM 6948 C C . PHE D 1 160 ? 7.606 -21.822 13.953 1.00 28.18 167 PHE D C 1
ATOM 6949 O O . PHE D 1 160 ? 8.688 -22.002 14.476 1.00 28.38 167 PHE D O 1
ATOM 6957 N N . TYR D 1 161 ? 7.075 -20.619 13.792 1.00 28.25 168 TYR D N 1
ATOM 6958 C CA . TYR D 1 161 ? 7.733 -19.395 14.218 1.00 28.46 168 TYR D CA 1
ATOM 6959 C C . TYR D 1 161 ? 7.820 -19.249 15.742 1.00 28.60 168 TYR D C 1
ATOM 6960 O O . TYR D 1 161 ? 6.804 -19.300 16.447 1.00 27.76 168 TYR D O 1
ATOM 6969 N N . ARG D 1 162 ? 9.055 -19.056 16.221 1.00 28.95 169 ARG D N 1
ATOM 6970 C CA . ARG D 1 162 ? 9.358 -18.890 17.638 1.00 29.55 169 ARG D CA 1
ATOM 6971 C C . ARG D 1 162 ? 10.155 -17.612 17.942 1.00 29.58 169 ARG D C 1
ATOM 6972 O O . ARG D 1 162 ? 10.812 -17.510 18.955 1.00 29.47 169 ARG D O 1
ATOM 6980 N N . GLY D 1 163 ? 10.064 -16.627 17.069 1.00 30.61 170 GLY D N 1
ATOM 6981 C CA . GLY D 1 163 ? 10.676 -15.348 17.312 1.00 30.88 170 GLY D CA 1
ATOM 6982 C C . GLY D 1 163 ? 11.766 -14.960 16.349 1.00 31.91 170 GLY D C 1
ATOM 6983 O O . GLY D 1 163 ? 12.299 -15.780 15.611 1.00 32.25 170 GLY D O 1
ATOM 6984 N N . GLY D 1 164 ? 12.088 -13.671 16.389 1.00 33.22 171 GLY D N 1
ATOM 6985 C CA . GLY D 1 164 ? 13.048 -13.067 15.504 1.00 33.62 171 GLY D CA 1
ATOM 6986 C C . GLY D 1 164 ? 12.339 -12.456 14.322 1.00 34.08 171 GLY D C 1
ATOM 6987 O O . GLY D 1 164 ? 11.109 -12.544 14.190 1.00 33.86 171 GLY D O 1
ATOM 6988 N N . PHE D 1 165 ? 13.135 -11.856 13.448 1.00 34.89 172 PHE D N 1
ATOM 6989 C CA . PHE D 1 165 ? 12.625 -11.221 12.255 1.00 35.15 172 PHE D CA 1
ATOM 6990 C C . PHE D 1 165 ? 12.003 -12.287 11.345 1.00 35.07 172 PHE D C 1
ATOM 6991 O O . PHE D 1 165 ? 12.687 -13.199 10.876 1.00 35.28 172 PHE D O 1
ATOM 6999 N N . TYR D 1 166 ? 10.701 -12.172 11.102 1.00 34.78 173 TYR D N 1
ATOM 7000 C CA . TYR D 1 166 ? 9.991 -13.171 10.315 1.00 35.07 173 TYR D CA 1
ATOM 7001 C C . TYR D 1 166 ? 10.314 -13.067 8.822 1.00 35.45 173 TYR D C 1
ATOM 7002 O O . TYR D 1 166 ? 10.027 -12.061 8.187 1.00 35.35 173 TYR D O 1
ATOM 7011 N N . ASP D 1 167 ? 10.892 -14.128 8.272 1.00 36.35 174 ASP D N 1
ATOM 7012 C CA . ASP D 1 167 ? 11.151 -14.196 6.859 1.00 37.22 174 ASP D CA 1
ATOM 7013 C C . ASP D 1 167 ? 10.614 -15.484 6.214 1.00 37.44 174 ASP D C 1
ATOM 7014 O O . ASP D 1 167 ? 11.141 -15.925 5.209 1.00 37.69 174 ASP D O 1
ATOM 7019 N N . GLY D 1 168 ? 9.567 -16.077 6.775 1.00 37.69 175 GLY D N 1
ATOM 7020 C CA . GLY D 1 168 ? 9.011 -17.301 6.216 1.00 37.74 175 GLY D CA 1
ATOM 7021 C C . GLY D 1 168 ? 8.007 -17.038 5.111 1.00 37.83 175 GLY D C 1
ATOM 7022 O O . GLY D 1 168 ? 7.709 -15.894 4.778 1.00 37.42 175 GLY D O 1
ATOM 7023 N N . GLU D 1 169 ? 7.461 -18.121 4.574 1.00 38.60 176 GLU D N 1
ATOM 7024 C CA . GLU D 1 169 ? 6.464 -18.074 3.503 1.00 39.76 176 GLU D CA 1
ATOM 7025 C C . GLU D 1 169 ? 5.109 -17.679 4.038 1.00 39.92 176 GLU D C 1
ATOM 7026 O O . GLU D 1 169 ? 4.834 -17.862 5.223 1.00 40.82 176 GLU D O 1
ATOM 7032 N N . CYS D 1 170 ? 4.265 -17.132 3.165 1.00 40.54 177 CYS D N 1
ATOM 7033 C CA . CYS D 1 170 ? 2.852 -16.918 3.489 1.00 41.45 177 CYS D CA 1
ATOM 7034 C C . CYS D 1 170 ? 2.056 -18.095 2.976 1.00 40.83 177 CYS D C 1
ATOM 7035 O O . CYS D 1 170 ? 2.566 -18.891 2.200 1.00 40.81 177 CYS D O 1
ATOM 7038 N N . GLY D 1 171 ? 0.813 -18.212 3.429 1.00 40.53 178 GLY D N 1
ATOM 7039 C CA . GLY D 1 171 ? -0.047 -19.300 2.998 1.00 40.27 178 GLY D CA 1
ATOM 7040 C C . GLY D 1 171 ? -0.650 -19.036 1.641 1.00 40.10 178 GLY D C 1
ATOM 7041 O O . GLY D 1 171 ? -0.624 -17.916 1.135 1.00 40.42 178 GLY D O 1
ATOM 7042 N N . ALA D 1 172 ? -1.206 -20.085 1.055 1.00 40.03 179 ALA D N 1
ATOM 7043 C CA . ALA D 1 172 ? -1.875 -20.001 -0.226 1.00 39.59 179 ALA D CA 1
ATOM 7044 C C . ALA D 1 172 ? -3.151 -19.169 -0.153 1.00 39.42 179 ALA D C 1
ATOM 7045 O O . ALA D 1 172 ? -3.453 -18.415 -1.072 1.00 40.44 179 ALA D O 1
ATOM 7047 N N . ALA D 1 173 ? -3.931 -19.340 0.904 1.00 38.61 180 ALA D N 1
ATOM 7048 C CA . ALA D 1 173 ? -5.232 -18.676 1.007 1.00 37.90 180 ALA D CA 1
ATOM 7049 C C . ALA D 1 173 ? -5.505 -18.426 2.472 1.00 37.19 180 ALA D C 1
ATOM 7050 O O . ALA D 1 173 ? -4.910 -19.081 3.307 1.00 37.11 180 ALA D O 1
ATOM 7052 N N . PRO D 1 174 ? -6.380 -17.457 2.788 1.00 36.84 181 PRO D N 1
ATOM 7053 C CA . PRO D 1 174 ? -6.688 -17.203 4.204 1.00 35.81 181 PRO D CA 1
ATOM 7054 C C . PRO D 1 174 ? -7.278 -18.434 4.867 1.00 35.09 181 PRO D C 1
ATOM 7055 O O . PRO D 1 174 ? -8.176 -19.086 4.327 1.00 34.90 181 PRO D O 1
ATOM 7059 N N . ASN D 1 175 ? -6.705 -18.787 6.007 1.00 33.88 182 ASN D N 1
ATOM 7060 C CA . ASN D 1 175 ? -7.015 -20.049 6.647 1.00 32.69 182 ASN D CA 1
ATOM 7061 C C . ASN D 1 175 ? -7.008 -19.901 8.156 1.00 31.78 182 ASN D C 1
ATOM 7062 O O . ASN D 1 175 ? -7.144 -20.887 8.884 1.00 31.37 182 ASN D O 1
ATOM 7067 N N . HIS D 1 176 ? -6.886 -18.664 8.633 1.00 31.04 183 HIS D N 1
ATOM 7068 C CA . HIS D 1 176 ? -6.687 -18.431 10.072 1.00 30.87 183 HIS D CA 1
ATOM 7069 C C . HIS D 1 176 ? -7.194 -17.021 10.412 1.00 30.32 183 HIS D C 1
ATOM 7070 O O . HIS D 1 176 ? -7.357 -16.166 9.532 1.00 29.58 183 HIS D O 1
ATOM 7077 N N . ALA D 1 177 ? -7.501 -16.830 11.684 1.00 29.94 184 ALA D N 1
ATOM 7078 C CA . ALA D 1 177 ? -8.025 -15.597 12.204 1.00 30.22 184 ALA D CA 1
ATOM 7079 C C . ALA D 1 177 ? -7.147 -15.188 13.392 1.00 30.58 184 ALA D C 1
ATOM 7080 O O . ALA D 1 177 ? -6.908 -16.006 14.288 1.00 31.38 184 ALA D O 1
ATOM 7082 N N . VAL D 1 178 ? -6.624 -13.955 13.344 1.00 30.19 185 VAL D N 1
ATOM 7083 C CA . VAL D 1 178 ? -5.816 -13.370 14.398 1.00 30.07 185 VAL D CA 1
ATOM 7084 C C . VAL D 1 178 ? -6.406 -11.997 14.797 1.00 30.30 185 VAL D C 1
ATOM 7085 O O . VAL D 1 178 ? -7.523 -11.643 14.375 1.00 30.59 185 VAL D O 1
ATOM 7089 N N . ILE D 1 179 ? -5.706 -11.265 15.660 1.00 30.60 186 ILE D N 1
ATOM 7090 C CA . ILE D 1 179 ? -6.061 -9.873 15.999 1.00 31.19 186 ILE D CA 1
ATOM 7091 C C . ILE D 1 179 ? -4.878 -8.937 15.738 1.00 31.85 186 ILE D C 1
ATOM 7092 O O . ILE D 1 179 ? -3.764 -9.190 16.206 1.00 32.05 186 ILE D O 1
ATOM 7097 N N . LEU D 1 180 ? -5.129 -7.863 14.986 1.00 32.28 187 LEU D N 1
ATOM 7098 C CA . LEU D 1 180 ? -4.181 -6.739 14.847 1.00 31.88 187 LEU D CA 1
ATOM 7099 C C . LEU D 1 180 ? -4.283 -5.872 16.119 1.00 31.68 187 LEU D C 1
ATOM 7100 O O . LEU D 1 180 ? -5.360 -5.357 16.408 1.00 31.68 187 LEU D O 1
ATOM 7105 N N . VAL D 1 181 ? -3.181 -5.707 16.859 1.00 30.90 188 VAL D N 1
ATOM 7106 C CA . VAL D 1 181 ? -3.178 -4.909 18.091 1.00 30.98 188 VAL D CA 1
ATOM 7107 C C . VAL D 1 181 ? -2.353 -3.623 17.981 1.00 31.32 188 VAL D C 1
ATOM 7108 O O . VAL D 1 181 ? -2.326 -2.811 18.909 1.00 31.59 188 VAL D O 1
ATOM 7112 N N . GLY D 1 182 ? -1.715 -3.403 16.838 1.00 30.97 189 GLY D N 1
ATOM 7113 C CA . GLY D 1 182 ? -1.092 -2.132 16.597 1.00 30.61 189 GLY D CA 1
ATOM 7114 C C . GLY D 1 182 ? -0.117 -2.126 15.454 1.00 30.44 189 GLY D C 1
ATOM 7115 O O . GLY D 1 182 ? -0.108 -3.020 14.611 1.00 30.35 189 GLY D O 1
ATOM 7116 N N . TYR D 1 183 ? 0.715 -1.094 15.428 1.00 30.08 190 TYR D N 1
ATOM 7117 C CA . TYR D 1 183 ? 1.758 -1.011 14.441 1.00 30.12 190 TYR D CA 1
ATOM 7118 C C . TYR D 1 183 ? 2.984 -0.333 15.041 1.00 30.45 190 TYR D C 1
ATOM 7119 O O . TYR D 1 183 ? 2.900 0.337 16.074 1.00 31.24 190 TYR D O 1
ATOM 7128 N N . GLY D 1 184 ? 4.130 -0.531 14.409 1.00 31.09 191 GLY D N 1
ATOM 7129 C CA . GLY D 1 184 ? 5.363 0.101 14.852 1.00 31.88 191 GLY D CA 1
ATOM 7130 C C . GLY D 1 184 ? 6.364 0.226 13.740 1.00 32.44 191 GLY D C 1
ATOM 7131 O O . GLY D 1 184 ? 6.082 -0.126 12.595 1.00 32.00 191 GLY D O 1
ATOM 7132 N N . MET D 1 185 ? 7.546 0.723 14.079 1.00 33.91 192 MET D N 1
ATOM 7133 C CA . MET D 1 185 ? 8.640 0.816 13.122 1.00 34.76 192 MET D CA 1
ATOM 7134 C C . MET D 1 185 ? 9.989 0.629 13.801 1.00 34.75 192 MET D C 1
ATOM 7135 O O . MET D 1 185 ? 10.217 1.168 14.876 1.00 35.15 192 MET D O 1
ATOM 7140 N N . LYS D 1 186 ? 10.894 -0.108 13.168 1.00 34.99 193 LYS D N 1
ATOM 7141 C CA . LYS D 1 186 ? 12.303 -0.109 13.596 1.00 35.03 193 LYS D CA 1
ATOM 7142 C C . LYS D 1 186 ? 13.274 -0.207 12.414 1.00 35.06 193 LYS D C 1
ATOM 7143 O O . LYS D 1 186 ? 14.218 0.584 12.320 1.00 35.28 193 LYS D O 1
ATOM 7149 N N . LYS D 1 198 ? 13.109 2.878 8.510 1.00 39.33 205 LYS D N 1
ATOM 7150 C CA . LYS D 1 198 ? 13.466 1.749 7.647 1.00 39.12 205 LYS D CA 1
ATOM 7151 C C . LYS D 1 198 ? 12.444 0.575 7.633 1.00 38.96 205 LYS D C 1
ATOM 7152 O O . LYS D 1 198 ? 12.074 0.113 6.555 1.00 39.69 205 LYS D O 1
ATOM 7158 N N . PHE D 1 199 ? 11.985 0.081 8.780 1.00 38.75 206 PHE D N 1
ATOM 7159 C CA . PHE D 1 199 ? 11.094 -1.123 8.793 1.00 37.85 206 PHE D CA 1
ATOM 7160 C C . PHE D 1 199 ? 9.767 -0.946 9.537 1.00 36.91 206 PHE D C 1
ATOM 7161 O O . PHE D 1 199 ? 9.751 -0.951 10.767 1.00 36.76 206 PHE D O 1
ATOM 7169 N N . TYR D 1 200 ? 8.669 -0.839 8.781 1.00 35.57 207 TYR D N 1
ATOM 7170 C CA . TYR D 1 200 ? 7.307 -0.699 9.331 1.00 34.74 207 TYR D CA 1
ATOM 7171 C C . TYR D 1 200 ? 6.595 -2.048 9.406 1.00 34.06 207 TYR D C 1
ATOM 7172 O O . TYR D 1 200 ? 6.775 -2.908 8.530 1.00 34.11 207 TYR D O 1
ATOM 7181 N N . TYR D 1 201 ? 5.753 -2.224 10.424 1.00 33.39 208 TYR D N 1
ATOM 7182 C CA . TYR D 1 201 ? 5.073 -3.498 10.644 1.00 32.96 208 TYR D CA 1
ATOM 7183 C C . TYR D 1 201 ? 3.750 -3.375 11.414 1.00 33.02 208 TYR D C 1
ATOM 7184 O O . TYR D 1 201 ? 3.545 -2.419 12.189 1.00 32.31 208 TYR D O 1
ATOM 7193 N N . TYR D 1 202 ? 2.869 -4.361 11.208 1.00 32.91 209 TYR D N 1
ATOM 7194 C CA . TYR D 1 202 ? 1.709 -4.574 12.100 1.00 32.96 209 TYR D CA 1
ATOM 7195 C C . TYR D 1 202 ? 2.059 -5.551 13.212 1.00 32.53 209 TYR D C 1
ATOM 7196 O O . TYR D 1 202 ? 2.919 -6.402 13.033 1.00 32.87 209 TYR D O 1
ATOM 7205 N N . ILE D 1 203 ? 1.390 -5.406 14.355 1.00 32.19 210 ILE D N 1
ATOM 7206 C CA . ILE D 1 203 ? 1.550 -6.299 15.490 1.00 31.93 210 ILE D CA 1
ATOM 7207 C C . ILE D 1 203 ? 0.325 -7.228 15.567 1.00 31.54 210 ILE D C 1
ATOM 7208 O O . ILE D 1 203 ? -0.787 -6.761 15.790 1.00 31.04 210 ILE D O 1
ATOM 7213 N N . ILE D 1 204 ? 0.558 -8.533 15.389 1.00 31.09 211 ILE D N 1
ATOM 7214 C CA . ILE D 1 204 ? -0.498 -9.554 15.364 1.00 31.48 211 ILE D CA 1
ATOM 7215 C C . ILE D 1 204 ? -0.487 -10.374 16.643 1.00 31.10 211 ILE D C 1
ATOM 7216 O O . ILE D 1 204 ? 0.544 -10.904 16.999 1.00 30.33 211 ILE D O 1
ATOM 7221 N N . LYS D 1 205 ? -1.646 -10.489 17.299 1.00 31.29 212 LYS D N 1
ATOM 7222 C CA . LYS D 1 205 ? -1.862 -11.380 18.436 1.00 31.22 212 LYS D CA 1
ATOM 7223 C C . LYS D 1 205 ? -2.453 -12.703 17.953 1.00 30.94 212 LYS D C 1
ATOM 7224 O O . LYS D 1 205 ? -3.539 -12.746 17.392 1.00 31.49 212 LYS D O 1
ATOM 7230 N N . ASN D 1 206 ? -1.734 -13.784 18.211 1.00 30.90 213 ASN D N 1
ATOM 7231 C CA . ASN D 1 206 ? -2.149 -15.125 17.832 1.00 30.72 213 ASN D CA 1
ATOM 7232 C C . ASN D 1 206 ? -2.756 -15.871 19.049 1.00 31.20 213 ASN D C 1
ATOM 7233 O O . ASN D 1 206 ? -2.705 -15.371 20.192 1.00 31.21 213 ASN D O 1
ATOM 7238 N N . SER D 1 207 ? -3.343 -17.047 18.783 1.00 31.09 214 SER D N 1
ATOM 7239 C CA . SER D 1 207 ? -4.068 -17.820 19.795 1.00 30.62 214 SER D CA 1
ATOM 7240 C C . SER D 1 207 ? -3.513 -19.239 19.886 1.00 30.29 214 SER D C 1
ATOM 7241 O O . SER D 1 207 ? -4.263 -20.171 20.082 1.00 29.85 214 SER D O 1
ATOM 7244 N N . TRP D 1 208 ? -2.190 -19.375 19.792 1.00 30.11 215 TRP D N 1
ATOM 7245 C CA . TRP D 1 208 ? -1.507 -20.660 19.926 1.00 30.08 215 TRP D CA 1
ATOM 7246 C C . TRP D 1 208 ? -0.602 -20.717 21.160 1.00 30.38 215 TRP D C 1
ATOM 7247 O O . TRP D 1 208 ? 0.359 -21.476 21.196 1.00 29.92 215 TRP D O 1
ATOM 7258 N N . GLY D 1 209 ? -0.925 -19.916 22.178 1.00 30.94 216 GLY D N 1
ATOM 7259 C CA . GLY D 1 209 ? -0.136 -19.856 23.406 1.00 30.48 216 GLY D CA 1
ATOM 7260 C C . GLY D 1 209 ? 0.972 -18.813 23.355 1.00 31.05 216 GLY D C 1
ATOM 7261 O O . GLY D 1 209 ? 1.322 -18.263 22.281 1.00 30.80 216 GLY D O 1
ATOM 7262 N N . SER D 1 210 ? 1.547 -18.553 24.523 1.00 30.84 217 SER D N 1
ATOM 7263 C CA . SER D 1 210 ? 2.608 -17.580 24.643 1.00 31.03 217 SER D CA 1
ATOM 7264 C C . SER D 1 210 ? 3.970 -18.207 24.248 1.00 31.22 217 SER D C 1
ATOM 7265 O O . SER D 1 210 ? 4.966 -17.514 24.097 1.00 31.16 217 SER D O 1
ATOM 7268 N N . ASP D 1 211 ? 4.003 -19.517 24.081 1.00 31.10 218 ASP D N 1
ATOM 7269 C CA . ASP D 1 211 ? 5.178 -20.202 23.604 1.00 32.23 218 ASP D CA 1
ATOM 7270 C C . ASP D 1 211 ? 5.106 -20.465 22.090 1.00 32.45 218 ASP D C 1
ATOM 7271 O O . ASP D 1 211 ? 5.587 -21.490 21.579 1.00 33.66 218 ASP D O 1
ATOM 7276 N N . TRP D 1 212 ? 4.458 -19.549 21.382 1.00 31.66 219 TRP D N 1
ATOM 7277 C CA . TRP D 1 212 ? 4.508 -19.471 19.942 1.00 31.36 219 TRP D CA 1
ATOM 7278 C C . TRP D 1 212 ? 4.978 -18.060 19.671 1.00 31.07 219 TRP D C 1
ATOM 7279 O O . TRP D 1 212 ? 4.616 -17.167 20.409 1.00 31.53 219 TRP D O 1
ATOM 7290 N N . GLY D 1 213 ? 5.795 -17.856 18.647 1.00 31.09 220 GLY D N 1
ATOM 7291 C CA . GLY D 1 213 ? 6.189 -16.518 18.263 1.00 31.43 220 GLY D CA 1
ATOM 7292 C C . GLY D 1 213 ? 6.942 -15.779 19.352 1.00 32.24 220 GLY D C 1
ATOM 7293 O O . GLY D 1 213 ? 7.722 -16.365 20.113 1.00 31.61 220 GLY D O 1
ATOM 7294 N N . GLU D 1 214 ? 6.721 -14.471 19.414 1.00 32.70 221 GLU D N 1
ATOM 7295 C CA . GLU D 1 214 ? 7.328 -13.641 20.444 1.00 32.87 221 GLU D CA 1
ATOM 7296 C C . GLU D 1 214 ? 6.315 -13.498 21.562 1.00 31.89 221 GLU D C 1
ATOM 7297 O O . GLU D 1 214 ? 5.501 -12.589 21.530 1.00 32.25 221 GLU D O 1
ATOM 7303 N N . GLY D 1 215 ? 6.315 -14.432 22.513 1.00 31.24 222 GLY D N 1
ATOM 7304 C CA . GLY D 1 215 ? 5.294 -14.429 23.573 1.00 31.10 222 GLY D CA 1
ATOM 7305 C C . GLY D 1 215 ? 3.833 -14.452 23.096 1.00 30.93 222 GLY D C 1
ATOM 7306 O O . GLY D 1 215 ? 2.928 -13.934 23.769 1.00 29.92 222 GLY D O 1
ATOM 7307 N N . GLY D 1 216 ? 3.605 -15.068 21.931 1.00 30.95 223 GLY D N 1
ATOM 7308 C CA . GLY D 1 216 ? 2.288 -15.127 21.301 1.00 30.77 223 GLY D CA 1
ATOM 7309 C C . GLY D 1 216 ? 2.031 -14.139 20.179 1.00 30.50 223 GLY D C 1
ATOM 7310 O O . GLY D 1 216 ? 0.929 -14.102 19.617 1.00 29.60 223 GLY D O 1
ATOM 7311 N N . TYR D 1 217 ? 3.049 -13.350 19.850 1.00 31.28 224 TYR D N 1
ATOM 7312 C CA . TYR D 1 217 ? 2.925 -12.241 18.895 1.00 31.30 224 TYR D CA 1
ATOM 7313 C C . TYR D 1 217 ? 3.869 -12.371 17.697 1.00 30.93 224 TYR D C 1
ATOM 7314 O O . TYR D 1 217 ? 4.877 -13.044 17.764 1.00 31.29 224 TYR D O 1
ATOM 7323 N N . ILE D 1 218 ? 3.527 -11.706 16.603 1.00 31.34 225 ILE D N 1
ATOM 7324 C CA . ILE D 1 218 ? 4.385 -11.628 15.426 1.00 30.98 225 ILE D CA 1
ATOM 7325 C C . ILE D 1 218 ? 4.253 -10.231 14.816 1.00 31.23 225 ILE D C 1
ATOM 7326 O O . ILE D 1 218 ? 3.140 -9.662 14.737 1.00 30.82 225 ILE D O 1
ATOM 7331 N N . ASN D 1 219 ? 5.401 -9.670 14.423 1.00 31.25 226 ASN D N 1
ATOM 7332 C CA . ASN D 1 219 ? 5.454 -8.442 13.614 1.00 30.84 226 ASN D CA 1
ATOM 7333 C C . ASN D 1 219 ? 5.547 -8.788 12.159 1.00 30.86 226 ASN D C 1
ATOM 7334 O O . ASN D 1 219 ? 6.495 -9.491 11.751 1.00 31.55 226 ASN D O 1
ATOM 7339 N N . LEU D 1 220 ? 4.579 -8.303 11.375 1.00 30.71 227 LEU D N 1
ATOM 7340 C CA . LEU D 1 220 ? 4.522 -8.557 9.932 1.00 30.91 227 LEU D CA 1
ATOM 7341 C C . LEU D 1 220 ? 4.633 -7.254 9.123 1.00 31.21 227 LEU D C 1
ATOM 7342 O O . LEU D 1 220 ? 3.887 -6.312 9.353 1.00 30.54 227 LEU D O 1
ATOM 7347 N N . GLU D 1 221 ? 5.537 -7.255 8.138 1.00 32.32 228 GLU D N 1
ATOM 7348 C CA . GLU D 1 221 ? 5.885 -6.078 7.349 1.00 32.48 228 GLU D CA 1
ATOM 7349 C C . GLU D 1 221 ? 4.713 -5.345 6.705 1.00 32.18 228 GLU D C 1
ATOM 7350 O O . GLU D 1 221 ? 3.805 -5.947 6.151 1.00 31.45 228 GLU D O 1
ATOM 7356 N N . THR D 1 222 ? 4.765 -4.023 6.820 1.00 32.20 229 THR D N 1
ATOM 7357 C CA . THR D 1 222 ? 3.879 -3.146 6.095 1.00 32.54 229 THR D CA 1
ATOM 7358 C C . THR D 1 222 ? 4.682 -1.927 5.635 1.00 32.40 229 THR D C 1
ATOM 7359 O O . THR D 1 222 ? 5.921 -1.952 5.609 1.00 31.94 229 THR D O 1
ATOM 7363 N N . ASP D 1 223 ? 3.967 -0.873 5.264 1.00 32.64 230 ASP D N 1
ATOM 7364 C CA . ASP D 1 223 ? 4.590 0.379 4.910 1.00 33.13 230 ASP D CA 1
ATOM 7365 C C . ASP D 1 223 ? 3.991 1.501 5.762 1.00 33.70 230 ASP D C 1
ATOM 7366 O O . ASP D 1 223 ? 3.158 1.246 6.641 1.00 34.83 230 ASP D O 1
ATOM 7371 N N . GLU D 1 224 ? 4.430 2.733 5.530 1.00 34.32 231 GLU D N 1
ATOM 7372 C CA . GLU D 1 224 ? 4.095 3.847 6.410 1.00 34.35 231 GLU D CA 1
ATOM 7373 C C . GLU D 1 224 ? 2.596 4.135 6.468 1.00 34.48 231 GLU D C 1
ATOM 7374 O O . GLU D 1 224 ? 2.043 4.394 7.548 1.00 34.44 231 GLU D O 1
ATOM 7380 N N . ASN D 1 225 ? 1.956 4.120 5.299 1.00 34.46 232 ASN D N 1
ATOM 7381 C CA . ASN D 1 225 ? 0.515 4.322 5.192 1.00 34.24 232 ASN D CA 1
ATOM 7382 C C . ASN D 1 225 ? -0.259 3.116 5.712 1.00 33.99 232 ASN D C 1
ATOM 7383 O O . ASN D 1 225 ? -1.427 3.234 6.093 1.00 33.40 232 ASN D O 1
ATOM 7388 N N . GLY D 1 226 ? 0.400 1.957 5.728 1.00 34.04 233 GLY D N 1
ATOM 7389 C CA . GLY D 1 226 ? -0.201 0.711 6.218 1.00 33.93 233 GLY D CA 1
ATOM 7390 C C . GLY D 1 226 ? -0.965 -0.018 5.124 1.00 33.88 233 GLY D C 1
ATOM 7391 O O . GLY D 1 226 ? -1.919 -0.753 5.420 1.00 33.57 233 GLY D O 1
ATOM 7392 N N . TYR D 1 227 ? -0.544 0.198 3.870 1.00 33.68 234 TYR D N 1
ATOM 7393 C CA . TYR D 1 227 ? -1.191 -0.397 2.683 1.00 33.82 234 TYR D CA 1
ATOM 7394 C C . TYR D 1 227 ? -0.625 -1.761 2.303 1.00 33.67 234 TYR D C 1
ATOM 7395 O O . TYR D 1 227 ? -1.366 -2.617 1.844 1.00 33.42 234 TYR D O 1
ATOM 7404 N N . LYS D 1 228 ? 0.682 -1.950 2.478 1.00 34.11 235 LYS D N 1
ATOM 7405 C CA . LYS D 1 228 ? 1.312 -3.245 2.246 1.00 34.39 235 LYS D CA 1
ATOM 7406 C C . LYS D 1 228 ? 0.779 -4.277 3.231 1.00 34.49 235 LYS D C 1
ATOM 7407 O O . LYS D 1 228 ? 0.846 -4.074 4.437 1.00 34.20 235 LYS D O 1
ATOM 7413 N N . LYS D 1 229 ? 0.252 -5.373 2.685 1.00 35.05 236 LYS D N 1
ATOM 7414 C CA . LYS D 1 229 ? -0.242 -6.514 3.442 1.00 35.32 236 LYS D CA 1
ATOM 7415 C C . LYS D 1 229 ? 0.639 -7.734 3.260 1.00 35.52 236 LYS D C 1
ATOM 7416 O O . LYS D 1 229 ? 0.826 -8.220 2.155 1.00 36.08 236 LYS D O 1
ATOM 7422 N N . THR D 1 230 ? 1.160 -8.230 4.367 1.00 36.04 237 THR D N 1
ATOM 7423 C CA . THR D 1 230 ? 1.892 -9.471 4.407 1.00 36.29 237 THR D CA 1
ATOM 7424 C C . THR D 1 230 ? 0.938 -10.582 4.843 1.00 37.15 237 THR D C 1
ATOM 7425 O O . THR D 1 230 ? 0.149 -10.393 5.786 1.00 37.83 237 THR D O 1
ATOM 7429 N N . CYS D 1 231 ? 0.990 -11.720 4.145 1.00 37.17 238 CYS D N 1
ATOM 7430 C CA . CYS D 1 231 ? 0.192 -12.902 4.477 1.00 38.07 238 CYS D CA 1
ATOM 7431 C C . CYS D 1 231 ? -1.313 -12.699 4.358 1.00 38.18 238 CYS D C 1
ATOM 7432 O O . CYS D 1 231 ? -2.111 -13.356 5.037 1.00 38.03 238 CYS D O 1
ATOM 7435 N N . SER D 1 232 ? -1.691 -11.813 3.445 1.00 38.76 239 SER D N 1
ATOM 7436 C CA . SER D 1 232 ? -3.086 -11.542 3.143 1.00 38.95 239 SER D CA 1
ATOM 7437 C C . SER D 1 232 ? -3.883 -11.085 4.373 1.00 39.43 239 SER D C 1
ATOM 7438 O O . SER D 1 232 ? -5.089 -11.337 4.432 1.00 39.41 239 SER D O 1
ATOM 7441 N N . ILE D 1 233 ? -3.216 -10.432 5.342 1.00 39.85 240 ILE D N 1
ATOM 7442 C CA . ILE D 1 233 ? -3.863 -10.052 6.606 1.00 40.32 240 ILE D CA 1
ATOM 7443 C C . ILE D 1 233 ? -5.055 -9.144 6.363 1.00 41.11 240 ILE D C 1
ATOM 7444 O O . ILE D 1 233 ? -4.965 -8.177 5.602 1.00 41.05 240 ILE D O 1
ATOM 7449 N N . GLY D 1 234 ? -6.168 -9.460 7.017 1.00 41.73 241 GLY D N 1
ATOM 7450 C CA . GLY D 1 234 ? -7.316 -8.571 7.032 1.00 42.56 241 GLY D CA 1
ATOM 7451 C C . GLY D 1 234 ? -8.065 -8.522 5.717 1.00 43.28 241 GLY D C 1
ATOM 7452 O O . GLY D 1 234 ? -8.718 -7.532 5.394 1.00 43.04 241 GLY D O 1
ATOM 7453 N N . THR D 1 235 ? -7.968 -9.608 4.958 1.00 44.44 242 THR D N 1
ATOM 7454 C CA . THR D 1 235 ? -8.840 -9.822 3.823 1.00 44.49 242 THR D CA 1
ATOM 7455 C C . THR D 1 235 ? -10.257 -9.681 4.366 1.00 45.04 242 THR D C 1
ATOM 7456 O O . THR D 1 235 ? -11.062 -8.940 3.815 1.00 45.72 242 THR D O 1
ATOM 7460 N N . GLU D 1 236 ? -10.543 -10.390 5.456 1.00 45.43 243 GLU D N 1
ATOM 7461 C CA . GLU D 1 236 ? -11.655 -10.063 6.350 1.00 45.32 243 GLU D CA 1
ATOM 7462 C C . GLU D 1 236 ? -11.057 -9.268 7.545 1.00 45.17 243 GLU D C 1
ATOM 7463 O O . GLU D 1 236 ? -10.090 -9.713 8.160 1.00 44.79 243 GLU D O 1
ATOM 7469 N N . ALA D 1 237 ? -11.612 -8.088 7.826 1.00 44.60 244 ALA D N 1
ATOM 7470 C CA . ALA D 1 237 ? -11.109 -7.179 8.860 1.00 44.35 244 ALA D CA 1
ATOM 7471 C C . ALA D 1 237 ? -12.265 -6.450 9.554 1.00 43.97 244 ALA D C 1
ATOM 7472 O O . ALA D 1 237 ? -12.837 -5.560 8.964 1.00 43.18 244 ALA D O 1
ATOM 7474 N N . TYR D 1 238 ? -12.584 -6.832 10.803 1.00 44.13 245 TYR D N 1
ATOM 7475 C CA . TYR D 1 238 ? -13.680 -6.227 11.598 1.00 44.02 245 TYR D CA 1
ATOM 7476 C C . TYR D 1 238 ? -13.309 -5.822 13.046 1.00 43.77 245 TYR D C 1
ATOM 7477 O O . TYR D 1 238 ? -12.526 -6.508 13.727 1.00 42.92 245 TYR D O 1
ATOM 7486 N N . VAL D 1 239 ? -13.911 -4.709 13.496 1.00 42.77 246 VAL D N 1
ATOM 7487 C CA . VAL D 1 239 ? -13.832 -4.218 14.891 1.00 42.01 246 VAL D CA 1
ATOM 7488 C C . VAL D 1 239 ? -15.233 -4.255 15.512 1.00 41.56 246 VAL D C 1
ATOM 7489 O O . VAL D 1 239 ? -16.128 -3.677 14.952 1.00 41.48 246 VAL D O 1
ATOM 7493 N N . PRO D 1 240 ? -15.428 -4.947 16.665 1.00 41.28 247 PRO D N 1
ATOM 7494 C CA . PRO D 1 240 ? -16.737 -4.948 17.331 1.00 41.12 247 PRO D CA 1
ATOM 7495 C C . PRO D 1 240 ? -16.967 -3.644 18.094 1.00 40.84 247 PRO D C 1
ATOM 7496 O O . PRO D 1 240 ? -16.020 -2.902 18.309 1.00 39.81 247 PRO D O 1
ATOM 7500 N N . LEU D 1 241 ? -18.213 -3.344 18.460 1.00 41.36 248 LEU D N 1
ATOM 7501 C CA . LEU D 1 241 ? -18.540 -2.005 18.994 1.00 42.04 248 LEU D CA 1
ATOM 7502 C C . LEU D 1 241 ? -19.571 -2.086 20.102 1.00 42.13 248 LEU D C 1
ATOM 7503 O O . LEU D 1 241 ? -20.448 -2.934 20.074 1.00 41.69 248 LEU D O 1
ATOM 7508 N N . LEU D 1 242 ? -19.436 -1.198 21.086 1.00 42.85 249 LEU D N 1
ATOM 7509 C CA . LEU D 1 242 ? -20.189 -1.320 22.335 1.00 43.58 249 LEU D CA 1
ATOM 7510 C C . LEU D 1 242 ? -21.287 -0.252 22.483 1.00 43.86 249 LEU D C 1
ATOM 7511 O O . LEU D 1 242 ? -21.244 0.785 21.812 1.00 44.58 249 LEU D O 1
#

Organism: Plasmodium falciparum (isolate 3D7) (NCBI:txid36329)

CATH classification: 3.90.70.10

InterPro domains:
  IPR000169 Cysteine peptidase, cysteine active site [PS00139] (287-298)
  IPR000668 Peptidase C1A, papain C-terminal [PF00112] (273-489)
  IPR000668 Peptidase C1A, papain C-terminal [PR00705] (287-302)
  IPR000668 Peptidase C1A, papain C-terminal [PR00705] (425-435)
  IPR000668 Peptidase C1A, papain C-terminal [PR00705] (450-456)
  IPR000668 Peptidase C1A, papain C-terminal [SM00645] (269-490)
  IPR013128 Peptidase C1A [PTHR12411] (170-481)
  IPR013201 Cathepsin propeptide inhibitor domain (I29) [PF08246] (173-228)
  IPR013201 Cathepsin propeptide inhibitor domain (I29) [SM00848] (171-228)
  IPR038765 Papain-like cysteine peptidase superfamily [SSF54001] (163-490)
  IPR039417 Papain-like cysteine endopeptidase [cd02248] (273-489)

Sequence (949 aa):
YEANYEDVIKKYKPADAKLDRIAYDWRLHGGVTPVKDQALCGSCWAFSSVGSVESQYAIRKKALFLFSEQELVDCSVKNNGCYGGYITNAFDDMIDLGGLCSQDDYPYVSNLPETCNLKRCNERYTIKSYVSIPDDKFKEALRYLGPISISIAASDDFAFYRGGFYDGECGAAPNHAVILVGYGMKDIYNEDTGRMEKFYYYIIKNSWGSDDWGEGGYINLETDENGYKKTCSIGTEAYVPLLYEANYEDVIKKYKPADAKLDRIAYDWRLHGGVTPVKDQALCGSCWAFSSVGSVESQYAIRKKALFLFSEQELVDCSVKNNGCYGGYITNAFDDMIDLGGLCSQDDYPYVSNLPETCNLKRCNERYTIKSYVSIPDDKFKEALRYLGPISISIAASDDFAFYRGGFYDGECGAAPNHAVILVGYGMKDIYNEDTGRMEKFYYYIIKNSWGSDWGEGGYINLETDENGYKKTCSIGTEAYVPLLYEANYEDVIKKYKPADAKLDRIAYDWRLHGGVTPVKDQALCGSCWAFSSVGSVESQYAIRKKALFLFSEQELVDCSVKNNGCYGGYITNAFDDMIDLGGLCSQDDYPYVSNLPETCNLKRCNERYTIKSYVSIPDDKFKEALRYLGPISISIAASDDFAFYRGGFYDGECGAAPNHAVILVGYGMKDIEKFYYYIIKNSWGSDWGEGGYINLETDENGYKKTCSIGTEAYVPLLYEANYEDVIKKYKPADAKLDRIAYDWRLHGGVTPVKDQALCGSCWAFSSVGSVESQYAIRKKALFLFSEQELVDCSVKNNGCYGGYITNAFDDMIDLGGLCSQDDDYPYVSNLPETCNLKRCNERYTIKSYVSIPDDKFKEALRYLGPISISIAASDDFAFYRGGFYDGECGAAPNHAVILVGYGMKKFYYYIIKNSWGSDWGEGGYINLETDENGYKKTCSIGTEAYVPLL

Foldseek 3Di:
DEDEVVVVLVVFQDPPDDFDLAKDFVVVVFQFDAAAALPQFQLLLLVLQVRLVQSQCCVVVVDGAAFDSVLCLQPQPQFPRRVTHHNVSSLVCCAVVPATAGCVLHPDPRPPHDHNDCVSGDDGDGFDHKYWADLLCPSSCCVGVRKKKKFFFDDVLQVQAQEDDDDDAAHDDGDGIWIFRMKHWDWDQPPPVRDTDIWIWTKIAGRRALRHYPRRIDTHTADSSRNDDDRCIPVTIMHIHD/DEDEPVVVLVVFDDPPDDFDLAKDFCVVVQQFDAAAALPQFQLQLLCLQQRLVQSQCCVVVVDGAAWDSVLCLQPQPQFPRRVGHHNVSSLVCCAVVQATAGCVLGPRDRPPDDHNDCVSGDDGHGFDHKYWDDLLCVSSCCVGPHKKWKFFFDDVLQVQAQEDADDDDAHDDGRGIWIFRMKHWDWDQDPVVRGTDIWIWTKIAGRRALRHYPRRIDTHTDDSSRNDDDRCIPVPIMRIHD/DADEPVVVLVVFPDPPDDFDLAKDFQVVVFQFDAAAALPQFQLLLLCLQQRLVQRQCRNVVVDGFAWDSVLCLAPQPQFPRRVGDDNVSSLVCCAVVQATAGCVQGPRPRPDDDHRDCVSGDDGDGFDHKYWADLLCPSSCCVGPNKKKKFFFDDVQQVQAQEDDRDDAAHPDGRGIWIFRMWHWDPPVIWIWTKIAGRRALRHYPRRIDTHTDDSSRNDDDRCIPPTIMRTHD/DADEDVVVLVVQPPDPDDFDLAWDFVVVVFQFDAAAALPQFQLQLLCLLQRLVQRQCRNVVVDGFAWDSQLCLQPQPQFPRSVGGHNVSSLVRCQVVVATAGCVLGPDDRPPDDHRDPVSGDDGDHFDHKYWADLQCPQVCCVRPHKKKKFFQDDPLQQQAQEDADDDDAHPDGDGIWIFRIWHDPVWTWTKTAGRRALRHYPRRIDTDTADSSRNDDDRCIPVPIMRIHD

Secondary structure (DSSP, 8-state):
-EE-HHHHHHHHSPTT-----S-EEGGGTT--PPP-B--SS--HHHHHHHHHHHHHHHHHH-S---B-HHHHHHH-TTS-GGG---HHHHHHHHHHTTSB-BTTTS---TTS-----GGG-SS-B---EEEEPPTT-HHHHHHHT--EEEEE---HHHHT--SSS------SS--EEEEEEEEEEEEEE-TTT-SEEEEEEEEEE-SB-TTSTBTTEEEEEE-SSS---STTTTSSEEEEE-/-EE-HHHHHHHHS-TT-----S-EEGGGTT--PPP-B--SS--HHHHHHHHHHHHHHHHHH-S---B-HHHHHHH-TTS-GGG---HHHHHHHHHHTT-BPBTTTS---TTS-----GGG-SS-B---EEEEPPTT-HHHHHHHT--EEEEE---HHHHT--SSS------SS--EEEEEEEEEEEEEEETTTTEEEEEEEEEEE-SB-TTSTBTTEEEEEE-SSS---STTTTSSEEEEE-/-EE-HHHHHHHHSPTT-----S-EETTTTT--PPP-B--SS--HHHHHHHHHHHHHHHHHHSS---B-HHHHHHH-TTS-GGG---HHHHHHHHHHTT-BPBTTTS---TTS-----GGG--S-B---EEEEPPTT-HHHHHHHT--EEEEE---HHHHT--SSS------SS--EEEEEEEEEEEE--EEEEEEEE-SB-TTSTBTTEEEEEE-SSS---STTTTSSEEEEE-/-EE-HHHHHHHHSPTT-----S-EETTTTT--PPP-B--SS--HHHHHHHHHHHHHHHHHH-S---B-HHHHHHH-TTS-GGG---HHHHHHHHHHTTSBPBTTTS---TTS-----GGG-SS-B---EEEEPPTT-HHHHHHHT--EEEEE---HHHHT--SSS---PPPSS--EEEEEEEEEE---EEEEEE-SB-TTSTBTTEEEEEE-SSS---STTTTSSEEEEE-

GO terms:
  GO:0042540 hemoglobin catabolic process (P, IDA)
  GO:0004197 cysteine-type endopeptidase activity (F, IDA)
  GO:0006508 proteolysis (P, IDA)
  GO:0020020 food vacuole (C, TAS)
  GO:0005773 vacuole (C, EXP)
  GO:0016020 membrane (C, EXP)
  GO:0030659 cytoplasmic vesicle membrane (C, EXP)

Nearest PDB structures (foldseek):
  3bwk-assembly1_C  TM=1.004E+00  e=3.117E-55  Plasmodium falciparum
  3bwk-assembly1_B  TM=1.003E+00  e=8.666E-51  Plasmodium falciparum
  3bwk-assembly1_D  TM=1.002E+00  e=3.213E-50  Plasmodium falciparum
  6ssz-assembly1_A  TM=9.822E-01  e=2.709E-37  Plasmodium falciparum
  3bpf-assembly1_A  TM=9.821E-01  e=3.477E-37  Plasmodium falciparum

Radius of gyration: 29.16 Å; Cα contacts (8 Å, |Δi|>4): 2313; chains: 4; bounding box: 58×94×60 Å

B-factor: mean 31.52, std 6.74, range [10.85, 96.25]

Solvent-accessible surface area: 40206 Å² total; per-residue (Å²): 132,105,34,84,24,128,80,12,24,166,176,64,58,81,96,149,28,196,25,80,106,88,33,31,9,21,28,9,58,28,0,31,4,40,28,32,77,13,65,60,7,24,0,18,2,0,11,2,0,0,3,0,0,0,1,0,15,10,24,97,124,152,56,81,40,46,1,2,4,2,0,0,21,28,8,6,138,106,8,98,13,14,118,18,27,132,10,30,36,0,0,26,6,1,38,82,44,37,0,0,0,26,58,88,39,1,55,64,37,13,9,36,111,54,115,55,62,53,193,82,12,133,114,67,41,80,10,159,19,9,0,41,6,51,66,72,75,3,4,31,0,0,82,22,0,0,0,0,0,0,7,0,0,14,21,72,32,0,16,32,19,56,21,20,127,32,132,25,127,55,20,112,60,59,96,15,7,3,7,0,0,0,1,4,54,94,73,55,126,43,161,126,86,44,180,104,77,137,24,28,18,1,5,0,12,3,9,50,10,68,115,2,10,44,22,0,11,0,33,2,72,6,52,91,77,2,113,104,63,27,6,38,0,1,74,79,2,28,0,0,9,64,128,97,34,100,18,123,71,9,23,150,175,65,52,79,109,132,31,194,23,76,106,92,33,29,12,19,28,8,57,30,0,31,4,44,32,35,77,13,64,68,7,23,0,17,3,0,10,2,0,0,3,0,0,0,2,0,16,10,25,93,112,148,56,81,45,49,1,1,4,1,0,0,20,30,6,5,138,83,10,94,13,14,120,17,27,144,12,32,38,0,0,32,5,2,40,86,43,37,0,0,0,26,56,88,37,1,54,62,35,13,12,37,114,57,115,51,63,47,195,85,14,128,109,74,38,80,12,147,16,9,0,41,5,54,65,73,76,3,4,28,0,0,79,22,0,0,0,0,0,0,10,0,0,14,21,91,39,0,18,34,17,48,25,32,120,32,133,24,130,57,21,111,60,69,95,16,7,3,6,0,0,0,2,4,50,98,93,42,123,44,160,136,62,48,149,102,44,138,27,28,24,1,6,0,12,3,9,47,10,71,109,3,10,38,26,0,11,0,32,2,63,5,54,86,78,3,113,88,62,27,6,42,0,1,74,80,3,17,0,0,7,54,133,101,36,86,17,135,74,14,21,157,166,49,59,80,96,146,29,193,26,83,110,65,48,34,21,17,65,70,96,8,0,6,1,52,31,36,72,14,63,66,6,24,0,17,3,0,10,2,0,0,4,0,0,0,0,0,20,2,28,95,121,166,38,32,52,31,1,2,4,1,0,0,20,29,6,6,136,103,9,95,12,16,120,20,27,141,12,32,34,0,0,25,4,1,37,80,45,36,0,1,0,14,38,64,33,1,29,61,38,14,11,51,110,59,116,60,68,57,196,85,12,121,114,73,32,79,9,159,17,9,0,41,5,49,67,78,75,5,5,30,0,0,83,20,0,0,0,0,0,0,11,0,2,14,18,77,33,0,17,31,18,57,35,46,122,31,131,24,126,66,20,119,55,74,93,15,8,3,6,0,0,0,1,4,54,105,115,118,187,133,22,24,22,1,5,0,14,4,9,45,6,38,99,2,7,69,11,0,24,1,31,2,74,6,52,85,79,2,114,97,64,29,4,48,0,0,74,77,3,18,0,0,11,63,214,94,30,81,17,122,100,14,20,171,170,48,60,82,102,141,30,186,25,72,95,81,49,31,24,16,68,68,96,8,0,6,2,52,30,36,73,13,64,71,5,24,0,17,4,0,9,2,0,0,3,0,0,1,0,1,14,1,26,90,111,161,32,31,52,31,1,2,6,1,0,0,20,28,7,7,131,103,10,98,13,14,127,19,28,141,7,27,33,0,0,33,6,1,52,104,42,35,0,0,0,21,38,53,36,2,44,64,40,12,13,29,109,59,122,59,59,41,186,122,15,134,112,76,32,76,11,169,20,8,1,43,7,53,95,64,72,2,3,32,0,0,79,20,0,0,0,0,0,0,12,0,0,14,16,68,29,0,15,32,18,56,34,43,146,31,130,31,116,55,20,118,57,66,94,15,7,2,5,0,0,0,1,4,69,159,226,36,52,30,0,5,0,13,3,10,44,6,36,97,2,8,66,9,0,24,0,38,2,77,5,54,88,71,1,106,104,57,27,5,48,3,9,98,58,4,17,0,0,9,50